Protein 5XD0 (pdb70)

Secondary structure (DSSP, 8-state):
--SSPSP----PPTT-----SS-HHHHHHHHHHHHHHHHHHHEEE-STT-EEE--STTS-EEHHHHHHHHHHHHHTBTTBTTHHHHHHHHHHHHHHSB-SS-TTSB-SEE-TTS-B-S-S---HHHHHHHHHHHHHHHHHH-S-SSS-HHHHHHHHHHHIIIIIEETTTTEE-SSTT--STTTTT-B-GGG--HHHHHHHHHHH--THHHHHHHHHHHHHHHHHHHH-TTT----S-EEEETTEEEEPPTTSSS-TTTTSB-TTGGGHHHHHHHHHHHH---TTHHHHHHHHHHHHHHTTT-GGG--S-B-TTS-B---S--HHHHHHHHHHGGG-GGGHHHHHHHHHHHHHPPP--HHHHHHHHHHHHHHTT-----/--SSPSP------TT-----SS-HHHHHHHHHHHHHHHHHHHEEE-STT-EEE--STTS-EEHHHHHHHHHHHHHHBTTBTTHHHHHHHHHHHHHTSB-SS-TTSB-SEE-TTS-B-S-S---HHHHHHHHHHHHHHHHHH-SSSSS-HHHHHHHHHHHIIIIIEETTTTEE-SSTT--STTTTT-B-GGG--HHHHHHHHHHH--THHHHHHHHHHHHHHHHHHHH-TTT-PPPS-EEEETTEEEEPPTTSSS-TTTTSB-TTGGGHHHHHHHHHHHH---TTHHHHHHHHHHHHHHTTT-GGG--S-B-TTS-B---S--HHHHHHHHHHHTT-GGGHHHHHHHHHHHHHPPP--HHHHHHHHHHHHHHTT-----

Sequence (756 aa):
APNKPFPQHTTYTSGSIKPNHVTQSAMDNSVKAKWDSWKSAYLKTAGTGKYYVKYQSNGDTVSEAHGYGMLATVLMAGYDSNAQTYFDGLYQYYKAHPSSNNSKLMAWKQNSSFQNIEGDDSATDGDMDIAYSLLLADKQWGSSGSINYLQAGKDIINAIMQSDVNQSQWTLRLGDWATDNTFKNATRPSDFMLNHLKAFQAATGDARWANVIDKTYTIINSLYNGYSSSTGLLPDFVVLSGSTYKPASADFLEGANDGSYDYNSCRTPWRITTDYLMTGDSRALNQLNQMNSWISAKVSGNPSNVKDGYKLNGTVTGSGGSGAFYAPFGVSAMTSSVNQNWLNSVWTKTAGSSNEGYYEDSIKLFSMIVMSGNWWTYAPNKPFPQHTTYTSGSIKPNHVTQSAMDNSVKAKWDSWKSAYLKTAGTGKYYVKYQSNGDTVSEAHGYGMLATVLMAGYDSNAQTYFDGLYQYYKAHPSSNNSKLMAWKQNSSFQNIEGDDSATDGDMDIAYSLLLADKQWGSSGSINYLQAGKDIINAIMQSDVNQSQWTLRLGDWATDNTFKNATRPSDFMLNHLKAFQAATGDARWANVIDKTYTIINSLYNGYSSSTGLLPDFVVLSGSTYKPASADFLEGANDGSYDYNSCRTPWRITTDYLMTGDSRALNQLNQMNSWISAKVSGNPSNVKDGYKLNGTVTGSGGSGAFYAPFGVSAMTSSVNQNWLNSVWTKTAGSSNEGYYEDSIKLFSMIVMSGNWWTY

Solvent-accessible surface area: 25167 Å² total; per-residue (Å²): 136,41,98,65,54,12,42,58,92,28,129,18,31,107,58,26,22,60,7,101,89,49,90,54,71,46,4,10,84,30,0,52,62,28,0,52,39,4,48,84,36,21,19,74,99,6,51,145,52,66,41,12,0,52,47,84,111,97,6,13,0,10,0,30,0,0,0,1,0,0,0,0,0,0,2,0,2,43,76,10,112,72,2,66,81,34,0,32,3,0,23,71,1,7,83,51,16,57,5,71,84,22,78,70,0,0,0,82,20,0,37,57,78,57,109,61,50,121,40,58,39,2,17,0,12,0,0,0,1,0,0,1,0,0,0,0,0,24,75,0,47,24,28,118,58,117,17,78,4,43,84,14,0,63,45,0,0,56,2,0,6,123,24,0,2,8,72,103,50,67,1,1,37,3,0,10,88,0,78,81,129,89,35,76,33,2,0,18,0,2,0,2,2,0,6,5,0,52,6,0,56,74,12,38,63,23,58,104,0,28,56,0,6,72,47,2,6,82,2,0,40,9,0,19,31,2,58,3,38,69,0,0,1,1,0,5,0,0,33,44,56,73,42,3,15,31,26,6,84,64,109,35,69,114,23,76,50,4,15,16,0,24,80,17,0,0,6,0,0,1,8,2,0,9,0,25,2,44,69,29,25,67,105,3,36,104,0,1,51,54,0,2,65,33,0,26,76,87,4,103,30,66,10,55,65,0,63,22,0,1,101,17,106,2,68,60,50,14,115,26,58,5,0,0,0,7,0,0,0,0,0,0,0,0,8,26,73,130,12,38,120,13,0,16,32,0,7,77,73,0,27,66,24,87,70,79,26,12,31,31,7,0,0,3,2,2,0,0,0,1,0,0,0,2,3,12,39,63,101,58,91,62,52,10,46,56,91,26,127,13,31,108,59,26,24,64,7,102,84,51,89,65,70,45,5,10,84,31,0,53,60,27,1,53,40,4,47,82,33,20,17,70,96,7,49,142,57,66,44,12,0,51,49,108,112,98,6,17,0,10,1,33,0,0,0,1,0,0,0,0,0,0,2,0,2,42,77,10,114,74,3,68,79,34,0,33,4,0,26,71,0,7,80,49,16,58,6,73,82,22,75,70,0,0,0,77,26,0,35,59,77,56,109,62,51,119,39,59,39,2,18,0,10,0,0,0,1,0,0,1,0,0,0,0,0,20,87,0,42,23,26,120,60,116,16,79,5,44,84,14,0,63,46,0,0,54,1,0,0,123,24,0,1,8,67,103,48,69,1,1,37,2,0,10,92,0,77,82,126,88,40,71,32,2,0,19,0,2,0,1,3,0,6,6,0,51,5,0,56,74,12,38,63,23,58,95,0,28,56,0,6,73,46,2,7,82,1,0,36,50,1,4,54,21,58,0,0,19,0,0,0,0,0,5,0,0,25,42,46,79,104,89,20,79,23,8,75,65,104,31,69,107,21,76,52,4,15,9,0,23,79,18,0,0,5,0,0,2,9,1,0,8,0,25,2,44,70,29,25,66,104,3,38,75,0,1,53,28,0,2,68,30,0,26,76,92,3,105,29,63,10,54,68,0,62,24,0,1,102,15,45,2,73,62,55,14,112,26,57,5,0,0,0,7,0,0,0,0,0,0,0,0,9,25,74,128,12,38,119,12,0,15,32,0,8,77,74,0,27,65,24,88,69,75,25,12,32,30,7,0,0,2,2,1,0,0,0,0,0,0,1,2,4,9,35,70

CATH classification: 1.50.10.10

Nearest PDB structures (foldseek):
  5xd0-assembly2_B  TM=1.002E+00  e=9.299E-72  Paenibacillus sp. X4
  1v5d-assembly2_B  TM=9.337E-01  e=1.703E-40  Bacillus sp. (in: firmicutes)
  1kwf-assembly1_A  TM=9.122E-01  e=1.177E-26  Acetivibrio thermocellus
  4q2b-assembly3_E  TM=8.247E-01  e=4.335E-14  Pseudomonas putida KT2440
  7f81-assembly4_D  TM=8.130E-01  e=5.560E-13  Enterobacter sp. CJF-002

Radius of gyration: 31.34 Å; Cα contacts (8 Å, |Δi|>4): 1595; chains: 2; bounding box: 52×85×83 Å

Structure (mmCIF, N/CA/C/O backbone):
data_5XD0
#
_entry.id   5XD0
#
_cell.length_a   46.721
_cell.length_b   64.161
_cell.length_c   70.502
_cell.angle_alpha   71.04
_cell.angle_beta   77.07
_cell.angle_gamma   75.60
#
_symmetry.space_group_name_H-M   'P 1'
#
loop_
_entity.id
_entity.type
_entity.pdbx_description
1 polymer Glucanase
2 non-polymer 'TRIETHYLENE GLYCOL'
3 non-polymer DI(HYDROXYETHYL)ETHER
4 water water
#
loop_
_atom_site.group_PDB
_atom_site.id
_atom_site.type_symbol
_atom_site.label_atom_id
_atom_site.label_alt_id
_atom_site.label_comp_id
_atom_site.label_asym_id
_atom_site.label_entity_id
_atom_site.label_seq_id
_atom_site.pdbx_PDB_ins_code
_atom_site.Cartn_x
_atom_site.Cartn_y
_atom_site.Cartn_z
_atom_site.occupancy
_atom_site.B_iso_or_equiv
_atom_site.auth_seq_id
_atom_site.auth_comp_id
_atom_site.auth_asym_id
_atom_site.auth_atom_id
_atom_site.pdbx_PDB_model_num
ATOM 1 N N . ALA A 1 32 ? 10.538 24.461 6.908 1.00 43.95 32 ALA A N 1
ATOM 2 C CA . ALA A 1 32 ? 9.368 24.243 6.022 1.00 37.07 32 ALA A CA 1
ATOM 3 C C . ALA A 1 32 ? 9.594 23.001 5.199 1.00 34.08 32 ALA A C 1
ATOM 4 O O . ALA A 1 32 ? 10.744 22.658 4.906 1.00 40.46 32 ALA A O 1
ATOM 6 N N . PRO A 1 33 ? 8.509 22.331 4.794 1.00 26.64 33 PRO A N 1
ATOM 7 C CA . PRO A 1 33 ? 8.603 21.043 4.067 1.00 23.57 33 PRO A CA 1
ATOM 8 C C . PRO A 1 33 ? 9.193 21.165 2.674 1.00 19.54 33 PRO A C 1
ATOM 9 O O . PRO A 1 33 ? 8.853 22.109 1.941 1.00 18.03 33 PRO A O 1
ATOM 13 N N . ASN A 1 34 ? 10.068 20.244 2.294 1.00 17.37 34 ASN A N 1
ATOM 14 C CA . ASN A 1 34 ? 10.721 20.308 0.998 1.00 17.13 34 ASN A CA 1
ATOM 15 C C . ASN A 1 34 ? 9.846 19.857 -0.177 1.00 17.96 34 ASN A C 1
ATOM 16 O O . ASN A 1 34 ? 10.096 20.208 -1.286 1.00 18.88 34 ASN A O 1
ATOM 21 N N . LYS A 1 35 ? 8.872 18.986 0.058 1.00 15.87 35 LYS A N 1
ATOM 22 C CA . LYS A 1 35 ? 7.972 18.455 -0.954 1.00 17.75 35 LYS A CA 1
ATOM 23 C C . LYS A 1 35 ? 6.545 18.674 -0.538 1.00 15.31 35 LYS A C 1
ATOM 24 O O . LYS A 1 35 ? 5.801 17.736 -0.322 1.00 14.20 35 LYS A O 1
ATOM 30 N N . PRO A 1 36 ? 6.143 19.934 -0.422 1.00 14.29 36 PRO A N 1
ATOM 31 C CA . PRO A 1 36 ? 4.840 20.231 0.123 1.00 14.35 36 PRO A CA 1
ATOM 32 C C . PRO A 1 36 ? 3.721 19.716 -0.839 1.00 13.70 36 PRO A C 1
ATOM 33 O O . PRO A 1 36 ? 3.862 19.838 -2.082 1.00 14.98 36 PRO A O 1
ATOM 37 N N . PHE A 1 37 ? 2.644 19.197 -0.284 1.00 13.56 37 PHE A N 1
ATOM 38 C CA . PHE A 1 37 ? 1.440 18.859 -1.078 1.00 14.26 37 PHE A CA 1
ATOM 39 C C . PHE A 1 37 ? 0.919 20.186 -1.672 1.00 14.46 37 PHE A C 1
ATOM 40 O O . PHE A 1 37 ? 0.745 21.152 -0.929 1.00 15.19 37 PHE A O 1
ATOM 48 N N . PRO A 1 38 ? 0.588 20.279 -2.961 1.00 16.31 38 PRO A N 1
ATOM 49 C CA . PRO A 1 38 ? 0.610 19.162 -3.932 1.00 14.56 38 PRO A CA 1
ATOM 50 C C . PRO A 1 38 ? 1.852 19.234 -4.736 1.00 14.55 38 PRO A C 1
ATOM 51 O O . PRO A 1 38 ? 2.238 20.323 -5.174 1.00 14.14 38 PRO A O 1
ATOM 55 N N . GLN A 1 39 ? 2.490 18.097 -4.984 1.00 12.86 39 GLN A N 1
ATOM 56 C CA . GLN A 1 39 ? 3.779 18.097 -5.716 1.00 14.29 39 GLN A CA 1
ATOM 57 C C . GLN A 1 39 ? 3.627 18.071 -7.227 1.00 12.98 39 GLN A C 1
ATOM 58 O O . GLN A 1 39 ? 4.565 18.403 -7.939 1.00 13.23 39 GLN A O 1
ATOM 64 N N . HIS A 1 40 ? 2.470 17.673 -7.755 1.00 12.25 40 HIS A N 1
ATOM 65 C CA . HIS A 1 40 ? 2.222 17.641 -9.235 1.00 13.24 40 HIS A CA 1
ATOM 66 C C . HIS A 1 40 ? 3.361 16.867 -9.943 1.00 13.73 40 HIS A C 1
ATOM 67 O O . HIS A 1 40 ? 4.008 17.340 -10.879 1.00 12.38 40 HIS A O 1
ATOM 74 N N . THR A 1 41 ? 3.579 15.677 -9.446 1.00 12.28 41 THR A N 1
ATOM 75 C CA . THR A 1 41 ? 4.600 14.749 -9.982 1.00 13.86 41 THR A CA 1
ATOM 76 C C . THR A 1 41 ? 4.308 14.320 -11.383 1.00 13.04 41 THR A C 1
ATOM 77 O O . THR A 1 41 ? 3.151 13.990 -11.714 1.00 12.22 41 THR A O 1
ATOM 81 N N . THR A 1 42 ? 5.342 14.352 -12.227 1.00 12.48 42 THR A N 1
ATOM 82 C CA . THR A 1 42 ? 5.325 13.796 -13.547 1.00 13.81 42 THR A CA 1
ATOM 83 C C . THR A 1 42 ? 5.530 12.294 -13.518 1.00 11.21 42 THR A C 1
ATOM 84 O O . THR A 1 42 ? 6.568 11.795 -13.081 1.00 10.12 42 THR A O 1
ATOM 88 N N . TYR A 1 43 ? 4.507 11.566 -13.944 1.00 10.60 43 TYR A N 1
ATOM 89 C CA . TYR A 1 43 ? 4.594 10.129 -14.025 1.00 10.54 43 TYR A CA 1
ATOM 90 C C . TYR A 1 43 ? 5.108 9.695 -15.383 1.00 10.87 43 TYR A C 1
ATOM 91 O O . TYR A 1 43 ? 5.203 10.518 -16.297 1.00 10.37 43 TYR A O 1
ATOM 100 N N . THR A 1 44 ? 5.395 8.400 -15.538 1.00 10.38 44 THR A N 1
ATOM 101 C CA . THR A 1 44 ? 6.046 7.940 -16.765 1.00 10.06 44 THR A CA 1
ATOM 102 C C . THR A 1 44 ? 5.268 8.311 -18.005 1.00 9.82 44 THR A C 1
ATOM 103 O O . THR A 1 44 ? 4.010 8.399 -18.005 1.00 9.20 44 THR A O 1
ATOM 107 N N . SER A 1 45 ? 5.977 8.374 -19.111 1.00 9.74 45 SER A N 1
ATOM 108 C CA . SER A 1 45 ? 5.369 8.786 -20.405 1.00 10.05 45 SER A CA 1
ATOM 109 C C . SER A 1 45 ? 4.302 7.804 -20.784 1.00 11.18 45 SER A C 1
ATOM 110 O O . SER A 1 45 ? 4.577 6.574 -20.738 1.00 13.34 45 SER A O 1
ATOM 113 N N . GLY A 1 46 ? 3.167 8.332 -21.256 1.00 11.37 46 GLY A N 1
ATOM 114 C CA . GLY A 1 46 ? 2.032 7.565 -21.760 1.00 13.05 46 GLY A CA 1
ATOM 115 C C . GLY A 1 46 ? 0.998 7.338 -20.655 1.00 12.61 46 GLY A C 1
ATOM 116 O O . GLY A 1 46 ? -0.124 6.973 -20.928 1.00 14.00 46 GLY A O 1
ATOM 117 N N . SER A 1 47 ? 1.359 7.528 -19.403 1.00 10.79 47 SER A N 1
ATOM 118 C CA . SER A 1 47 ? 0.357 7.454 -18.308 1.00 11.92 47 SER A CA 1
ATOM 119 C C . SER A 1 47 ? -0.612 8.659 -18.415 1.00 12.28 47 SER A C 1
ATOM 120 O O . SER A 1 47 ? -0.326 9.654 -19.104 1.00 11.93 47 SER A O 1
ATOM 123 N N . ILE A 1 48 ? -1.751 8.548 -17.769 1.00 11.12 48 ILE A N 1
ATOM 124 C CA . ILE A 1 48 ? -2.770 9.594 -17.786 1.00 11.34 48 ILE A CA 1
ATOM 125 C C . ILE A 1 48 ? -3.262 9.892 -16.389 1.00 13.38 48 ILE A C 1
ATOM 126 O O . ILE A 1 48 ? -3.106 9.055 -15.451 1.00 12.63 48 ILE A O 1
ATOM 131 N N . LYS A 1 49 ? -3.848 11.098 -16.226 1.00 11.96 49 LYS A N 1
ATOM 132 C CA . LYS A 1 49 ? -4.562 11.470 -15.025 1.00 11.76 49 LYS A CA 1
ATOM 133 C C . LYS A 1 49 ? -6.011 11.793 -15.434 1.00 10.78 49 LYS A C 1
ATOM 134 O O . LYS A 1 49 ? -6.308 11.917 -16.636 1.00 9.58 49 LYS A O 1
ATOM 140 N N . PRO A 1 50 ? -6.887 11.934 -14.450 1.00 10.39 50 PRO A N 1
ATOM 141 C CA . PRO A 1 50 ? -8.261 12.330 -14.823 1.00 10.25 50 PRO A CA 1
ATOM 142 C C . PRO A 1 50 ? -8.257 13.675 -15.521 1.00 10.56 50 PRO A C 1
ATOM 143 O O . PRO A 1 50 ? -7.382 14.540 -15.236 1.00 10.45 50 PRO A O 1
ATOM 147 N N . ASN A 1 51 ? -9.108 13.836 -16.501 1.00 11.02 51 ASN A N 1
ATOM 148 C CA . ASN A 1 51 ? -9.047 15.022 -17.343 1.00 12.00 51 ASN A CA 1
ATOM 149 C C . ASN A 1 51 ? -10.416 15.681 -17.601 1.00 11.86 51 ASN A C 1
ATOM 150 O O . ASN A 1 51 ? -10.512 16.537 -18.473 1.00 11.73 51 ASN A O 1
ATOM 155 N N . HIS A 1 52 ? -11.398 15.359 -16.752 1.00 10.45 52 HIS A N 1
ATOM 156 C CA . HIS A 1 52 ? -12.791 15.889 -16.812 1.00 10.08 52 HIS A CA 1
ATOM 157 C C . HIS A 1 52 ? -13.004 16.897 -15.657 1.00 9.82 52 HIS A C 1
ATOM 158 O O . HIS A 1 52 ? -14.080 17.473 -15.486 1.00 10.18 52 HIS A O 1
ATOM 165 N N . VAL A 1 53 ? -11.941 17.077 -14.870 1.00 9.68 53 VAL A N 1
ATOM 166 C CA . VAL A 1 53 ? -11.942 17.970 -13.705 1.00 10.84 53 VAL A CA 1
ATOM 167 C C . VAL A 1 53 ? -10.629 18.714 -13.742 1.00 10.32 53 VAL A C 1
ATOM 168 O O . VAL A 1 53 ? -9.645 18.250 -14.354 1.00 10.53 53 VAL A O 1
ATOM 172 N N . THR A 1 54 ? -10.550 19.842 -13.037 1.00 11.09 54 THR A N 1
ATOM 173 C CA . THR A 1 54 ? -9.326 20.615 -13.021 1.00 11.05 54 THR A CA 1
ATOM 174 C C . THR A 1 54 ? -8.327 20.028 -12.014 1.00 10.96 54 THR A C 1
ATOM 175 O O . THR A 1 54 ? -8.709 19.339 -11.023 1.00 10.83 54 THR A O 1
ATOM 179 N N . GLN A 1 55 ? -7.049 20.352 -12.212 1.00 10.86 55 GLN A N 1
ATOM 180 C CA . GLN A 1 55 ? -6.059 20.010 -11.242 1.00 11.83 55 GLN A CA 1
ATOM 181 C C . GLN A 1 55 ? -6.328 20.611 -9.861 1.00 13.51 55 GLN A C 1
ATOM 182 O O . GLN A 1 55 ? -6.172 19.915 -8.862 1.00 13.13 55 GLN A O 1
ATOM 188 N N . SER A 1 56 ? -6.770 21.859 -9.779 1.00 13.55 56 SER A N 1
ATOM 189 C CA . SER A 1 56 ? -7.059 22.388 -8.467 1.00 15.83 56 SER A CA 1
ATOM 190 C C . SER A 1 56 ? -8.259 21.671 -7.773 1.00 14.60 56 SER A C 1
ATOM 191 O O . SER A 1 56 ? -8.203 21.428 -6.588 1.00 14.24 56 SER A O 1
ATOM 194 N N . ALA A 1 57 ? -9.262 21.273 -8.513 1.00 12.09 57 ALA A N 1
ATOM 195 C CA . ALA A 1 57 ? -10.384 20.491 -7.954 1.00 12.77 57 ALA A CA 1
ATOM 196 C C . ALA A 1 57 ? -9.880 19.145 -7.443 1.00 11.74 57 ALA A C 1
ATOM 197 O O . ALA A 1 57 ? -10.273 18.721 -6.343 1.00 11.65 57 ALA A O 1
ATOM 199 N N . MET A 1 58 ? -8.962 18.516 -8.154 1.00 11.61 58 MET A N 1
ATOM 200 C CA . MET A 1 58 ? -8.372 17.301 -7.614 1.00 11.51 58 MET A CA 1
ATOM 201 C C . MET A 1 58 ? -7.608 17.511 -6.342 1.00 12.23 58 MET A C 1
ATOM 202 O O . MET A 1 58 ? -7.732 16.747 -5.358 1.00 11.48 58 MET A O 1
ATOM 207 N N . ASP A 1 59 ? -6.797 18.566 -6.343 1.00 12.83 59 ASP A N 1
ATOM 208 C CA . ASP A 1 59 ? -5.935 18.797 -5.155 1.00 12.93 59 ASP A CA 1
ATOM 209 C C . ASP A 1 59 ? -6.834 19.078 -3.952 1.00 12.37 59 ASP A C 1
ATOM 210 O O . ASP A 1 59 ? -6.581 18.652 -2.831 1.00 11.30 59 ASP A O 1
ATOM 215 N N . ASN A 1 60 ? -7.863 19.874 -4.180 1.00 13.49 60 ASN A N 1
ATOM 216 C CA . ASN A 1 60 ? -8.760 20.188 -3.117 1.00 13.64 60 ASN A CA 1
ATOM 217 C C . ASN A 1 60 ? -9.608 19.010 -2.637 1.00 13.48 60 ASN A C 1
ATOM 218 O O . ASN A 1 60 ? -9.942 18.929 -1.445 1.00 11.56 60 ASN A O 1
ATOM 223 N N . SER A 1 61 ? -9.917 18.072 -3.529 1.00 11.97 61 SER A N 1
ATOM 224 C CA . SER A 1 61 ? -10.544 16.856 -3.104 1.00 12.48 61 SER A CA 1
ATOM 225 C C . SER A 1 61 ? -9.689 16.026 -2.172 1.00 10.92 61 SER A C 1
ATOM 226 O O . SER A 1 61 ? -10.177 15.505 -1.211 1.00 10.32 61 SER A O 1
ATOM 229 N N . VAL A 1 62 ? -8.434 15.908 -2.492 1.00 9.92 62 VAL A N 1
ATOM 230 C CA . VAL A 1 62 ? -7.510 15.195 -1.638 1.00 10.41 62 VAL A CA 1
ATOM 231 C C . VAL A 1 62 ? -7.440 15.867 -0.273 1.00 10.24 62 VAL A C 1
ATOM 232 O O . VAL A 1 62 ? -7.494 15.208 0.755 1.00 10.61 62 VAL A O 1
ATOM 236 N N . LYS A 1 63 ? -7.352 17.167 -0.269 1.00 11.44 63 LYS A N 1
ATOM 237 C CA . LYS A 1 63 ? -7.256 17.928 0.970 1.00 13.20 63 LYS A CA 1
ATOM 238 C C . LYS A 1 63 ? -8.463 17.604 1.809 1.00 12.98 63 LYS A C 1
ATOM 239 O O . LYS A 1 63 ? -8.317 17.276 2.976 1.00 12.29 63 LYS A O 1
ATOM 245 N N . ALA A 1 64 ? -9.652 17.661 1.190 1.00 12.92 64 ALA A N 1
ATOM 246 C CA . ALA A 1 64 ? -10.896 17.358 1.888 1.00 13.43 64 ALA A CA 1
ATOM 247 C C . ALA A 1 64 ? -10.938 15.914 2.458 1.00 12.75 64 ALA A C 1
ATOM 248 O O . ALA A 1 64 ? -11.300 15.666 3.627 1.00 12.99 64 ALA A O 1
ATOM 250 N N . LYS A 1 65 ? -10.464 14.951 1.664 1.00 12.32 65 LYS A N 1
ATOM 251 C CA . LYS A 1 65 ? -10.377 13.604 2.155 1.00 12.73 65 LYS A CA 1
ATOM 252 C C . LYS A 1 65 ? -9.357 13.438 3.274 1.00 12.28 65 LYS A C 1
ATOM 253 O O . LYS A 1 65 ? -9.610 12.663 4.222 1.00 12.36 65 LYS A O 1
ATOM 259 N N . TRP A 1 66 ? -8.242 14.125 3.193 1.00 10.70 66 TRP A N 1
ATOM 260 C CA . TRP A 1 66 ? -7.317 14.054 4.309 1.00 12.13 66 TRP A CA 1
ATOM 261 C C . TRP A 1 66 ? -7.945 14.575 5.618 1.00 12.71 66 TRP A C 1
ATOM 262 O O . TRP A 1 66 ? -7.822 13.967 6.688 1.00 12.39 66 TRP A O 1
ATOM 273 N N . ASP A 1 67 ? -8.648 15.699 5.531 1.00 14.38 67 ASP A N 1
ATOM 274 C CA . ASP A 1 67 ? -9.263 16.269 6.745 1.00 16.08 67 ASP A CA 1
ATOM 275 C C . ASP A 1 67 ? -10.299 15.322 7.349 1.00 15.66 67 ASP A C 1
ATOM 276 O O . ASP A 1 67 ? -10.306 15.071 8.551 1.00 15.29 67 ASP A O 1
ATOM 281 N N . SER A 1 68 ? -11.074 14.698 6.512 1.00 14.79 68 SER A N 1
ATOM 282 C CA . SER A 1 68 ? -12.032 13.742 6.945 1.00 16.75 68 SER A CA 1
ATOM 283 C C . SER A 1 68 ? -11.406 12.446 7.481 1.00 16.28 68 SER A C 1
ATOM 284 O O . SER A 1 68 ? -11.911 11.855 8.465 1.00 16.55 68 SER A O 1
ATOM 287 N N . TRP A 1 69 ? -10.297 11.998 6.879 1.00 13.82 69 TRP A N 1
ATOM 288 C CA . TRP A 1 69 ? -9.592 10.834 7.359 1.00 13.33 69 TRP A CA 1
ATOM 289 C C . TRP A 1 69 ? -9.049 11.090 8.766 1.00 13.56 69 TRP A C 1
ATOM 290 O O . TRP A 1 69 ? -9.253 10.280 9.680 1.00 11.53 69 TRP A O 1
ATOM 301 N N . LYS A 1 70 ? -8.278 12.153 8.911 1.00 13.91 70 LYS A N 1
ATOM 302 C CA . LYS A 1 70 ? -7.709 12.432 10.227 1.00 16.73 70 LYS A CA 1
ATOM 303 C C . LYS A 1 70 ? -8.778 12.612 11.282 1.00 15.43 70 LYS A C 1
ATOM 304 O O . LYS A 1 70 ? -8.576 12.129 12.420 1.00 16.33 70 LYS A O 1
ATOM 310 N N . SER A 1 71 ? -9.889 13.273 10.941 1.00 15.80 71 SER A N 1
ATOM 311 C CA . SER A 1 71 ? -10.993 13.505 11.911 1.00 16.49 71 SER A CA 1
ATOM 312 C C . SER A 1 71 ? -11.548 12.162 12.423 1.00 16.52 71 SER A C 1
ATOM 313 O O . SER A 1 71 ? -11.831 11.906 13.606 1.00 15.84 71 SER A O 1
ATOM 316 N N . ALA A 1 72 ? -11.563 11.187 11.553 1.00 14.17 72 ALA A N 1
ATOM 317 C CA . ALA A 1 72 ? -12.141 9.904 11.939 1.00 15.14 72 ALA A CA 1
ATOM 318 C C . ALA A 1 72 ? -11.146 8.955 12.588 1.00 14.77 72 ALA A C 1
ATOM 319 O O . ALA A 1 72 ? -11.551 8.194 13.466 1.00 13.60 72 ALA A O 1
ATOM 321 N N . TYR A 1 73 ? -9.889 8.984 12.131 1.00 13.30 73 TYR A N 1
ATOM 322 C CA . TYR A 1 73 ? -8.951 7.884 12.363 1.00 14.41 73 TYR A CA 1
ATOM 323 C C . TYR A 1 73 ? -7.703 8.252 13.118 1.00 14.37 73 TYR A C 1
ATOM 324 O O . TYR A 1 73 ? -7.138 7.366 13.767 1.00 16.43 73 TYR A O 1
ATOM 333 N N . LEU A 1 74 ? -7.292 9.524 13.099 1.00 13.61 74 LEU A N 1
ATOM 334 C CA . LEU A 1 74 ? -6.005 9.890 13.687 1.00 14.19 74 LEU A CA 1
ATOM 335 C C . LEU A 1 74 ? -6.253 10.411 15.102 1.00 16.43 74 LEU A C 1
ATOM 336 O O . LEU A 1 74 ? -6.979 11.397 15.294 1.00 17.29 74 LEU A O 1
ATOM 341 N N . LYS A 1 75 ? -5.741 9.668 16.079 1.00 16.48 75 LYS A N 1
ATOM 342 C CA . LYS A 1 75 ? -6.057 9.913 17.495 1.00 18.35 75 LYS A CA 1
ATOM 343 C C . LYS A 1 75 ? -4.825 10.015 18.351 1.00 17.03 75 LYS A C 1
ATOM 344 O O . LYS A 1 75 ? -3.803 9.430 18.051 1.00 17.18 75 LYS A O 1
ATOM 350 N N . THR A 1 76 ? -4.904 10.749 19.472 1.00 17.46 76 THR A N 1
ATOM 351 C CA . THR A 1 76 ? -3.793 10.718 20.394 1.00 18.78 76 THR A CA 1
ATOM 352 C C . THR A 1 76 ? -3.702 9.365 21.049 1.00 16.54 76 THR A C 1
ATOM 353 O O . THR A 1 76 ? -4.700 8.609 21.147 1.00 18.15 76 THR A O 1
ATOM 357 N N . ALA A 1 77 ? -2.478 9.047 21.471 1.00 17.46 77 ALA A N 1
ATOM 358 C CA . ALA A 1 77 ? -2.184 7.783 22.103 1.00 18.52 77 ALA A CA 1
ATOM 359 C C . ALA A 1 77 ? -1.312 7.935 23.359 1.00 21.63 77 ALA A C 1
ATOM 360 O O . ALA A 1 77 ? -0.311 7.228 23.492 1.00 21.98 77 ALA A O 1
ATOM 362 N N . GLY A 1 78 ? -1.682 8.874 24.235 1.00 25.59 78 GLY A N 1
ATOM 363 C CA . GLY A 1 78 ? -0.829 9.257 25.376 1.00 26.03 78 GLY A CA 1
ATOM 364 C C . GLY A 1 78 ? 0.212 10.231 24.898 1.00 28.01 78 GLY A C 1
ATOM 365 O O . GLY A 1 78 ? 0.377 10.487 23.700 1.00 22.98 78 GLY A O 1
ATOM 366 N N . THR A 1 79 ? 0.890 10.866 25.838 1.00 26.12 79 THR A N 1
ATOM 367 C CA . THR A 1 79 ? 1.666 12.054 25.494 1.00 25.47 79 THR A CA 1
ATOM 368 C C . THR A 1 79 ? 2.730 11.733 24.513 1.00 20.58 79 THR A C 1
ATOM 369 O O . THR A 1 79 ? 3.346 10.716 24.620 1.00 23.95 79 THR A O 1
ATOM 373 N N . GLY A 1 80 ? 2.883 12.591 23.525 1.00 21.45 80 GLY A N 1
ATOM 374 C CA . GLY A 1 80 ? 3.903 12.494 22.484 1.00 19.93 80 GLY A CA 1
ATOM 375 C C . GLY A 1 80 ? 3.619 11.451 21.398 1.00 20.05 80 GLY A C 1
ATOM 376 O O . GLY A 1 80 ? 4.466 11.225 20.545 1.00 18.69 80 GLY A O 1
ATOM 377 N 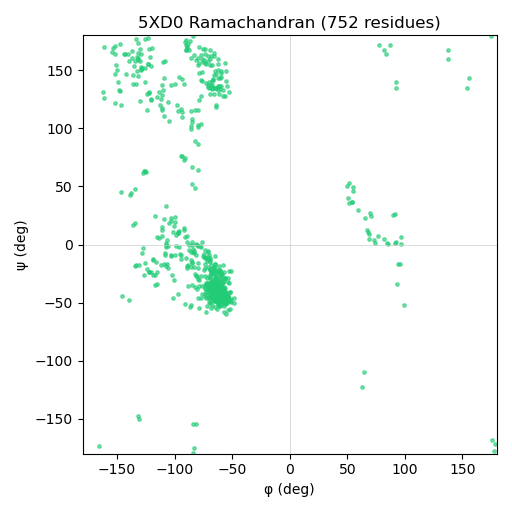N . LYS A 1 81 ? 2.438 10.840 21.409 1.00 17.95 81 LYS A N 1
ATOM 378 C CA . LYS A 1 81 ? 2.114 9.694 20.540 1.00 16.59 81 LYS A CA 1
ATOM 379 C C . LYS A 1 81 ? 0.776 9.884 19.847 1.00 15.21 81 LYS A C 1
ATOM 380 O O . LYS A 1 81 ? -0.160 10.519 20.373 1.00 16.96 81 LYS A O 1
ATOM 386 N N . TYR A 1 82 ? 0.706 9.400 18.621 1.00 14.03 82 TYR A N 1
ATOM 387 C CA . TYR A 1 82 ? -0.549 9.331 17.910 1.00 13.04 82 TYR A CA 1
ATOM 388 C C . TYR A 1 82 ? -0.616 7.906 17.417 1.00 12.76 82 TYR A C 1
ATOM 389 O O . TYR A 1 82 ? 0.383 7.230 17.346 1.00 12.56 82 TYR A O 1
ATOM 398 N N . TYR A 1 83 ? -1.819 7.523 17.036 1.00 12.94 83 TYR A N 1
ATOM 399 C CA . TYR A 1 83 ? -2.100 6.195 16.452 1.00 13.25 83 TYR A CA 1
ATOM 400 C C . TYR A 1 83 ? -3.292 6.300 15.541 1.00 13.14 83 TYR A C 1
ATOM 401 O O . TYR A 1 83 ? -3.971 7.331 15.505 1.00 14.58 83 TYR A O 1
ATOM 410 N N . VAL A 1 84 ? -3.551 5.222 14.800 1.00 13.25 84 VAL A N 1
ATOM 411 C CA . VAL A 1 84 ? -4.648 5.174 13.871 1.00 13.67 84 VAL A CA 1
ATOM 412 C C . VAL A 1 84 ? -5.678 4.196 14.382 1.00 13.64 84 VAL A C 1
ATOM 413 O O . VAL A 1 84 ? -5.382 3.010 14.540 1.00 14.08 84 VAL A O 1
ATOM 417 N N . LYS A 1 85 ? -6.914 4.652 14.514 1.00 16.31 85 LYS A N 1
ATOM 418 C CA . LYS A 1 85 ? -8.010 3.787 14.955 1.00 18.79 85 LYS A CA 1
ATOM 419 C C . LYS A 1 85 ? -8.608 3.036 13.792 1.00 17.12 85 LYS A C 1
ATOM 420 O O . LYS A 1 85 ? -9.328 3.576 12.923 1.00 18.69 85 LYS A O 1
ATOM 426 N N . TYR A 1 86 ? -8.290 1.771 13.731 1.00 15.97 86 TYR A N 1
ATOM 427 C CA . TYR A 1 86 ? -8.662 0.981 12.574 1.00 14.83 86 TYR A CA 1
ATOM 428 C C . TYR A 1 86 ? -10.022 0.337 12.674 1.00 15.78 86 TYR A C 1
ATOM 429 O O . TYR A 1 86 ? -10.568 -0.124 11.635 1.00 13.42 86 TYR A O 1
ATOM 438 N N . GLN A 1 87 ? -10.536 0.246 13.908 1.00 16.51 87 GLN A N 1
ATOM 439 C CA . GLN A 1 87 ? -11.865 -0.253 14.087 1.00 17.27 87 GLN A CA 1
ATOM 440 C C . GLN A 1 87 ? -12.587 0.596 15.105 1.00 16.19 87 GLN A C 1
ATOM 441 O O . GLN A 1 87 ? -11.975 1.343 15.845 1.00 13.69 87 GLN A O 1
ATOM 447 N N . SER A 1 88 ? -13.922 0.422 15.156 1.00 17.73 88 SER A N 1
ATOM 448 C CA . SER A 1 88 ? -14.770 1.250 16.047 1.00 20.20 88 SER A CA 1
ATOM 449 C C . SER A 1 88 ? -14.397 1.203 17.498 1.00 18.30 88 SER A C 1
ATOM 450 O O . SER A 1 88 ? -14.512 2.182 18.218 1.00 16.72 88 SER A O 1
ATOM 453 N N . ASN A 1 89 ? -13.980 0.050 17.923 1.00 16.06 89 ASN A N 1
ATOM 454 C CA . ASN A 1 89 ? -13.633 -0.100 19.342 1.00 16.55 89 ASN A CA 1
ATOM 455 C C . ASN A 1 89 ? -12.259 0.527 19.700 1.00 16.10 89 ASN A C 1
ATOM 456 O O . ASN A 1 89 ? -11.814 0.426 20.842 1.00 15.36 89 ASN A O 1
ATOM 461 N N . GLY A 1 90 ? -11.572 1.156 18.737 1.00 13.54 90 GLY A N 1
ATOM 462 C CA . GLY A 1 90 ? -10.344 1.850 19.086 1.00 13.28 90 GLY A CA 1
ATOM 463 C C . GLY A 1 90 ? -9.081 1.008 18.977 1.00 13.72 90 GLY A C 1
ATOM 464 O O . GLY A 1 90 ? -8.028 1.533 19.217 1.00 13.17 90 GLY A O 1
ATOM 465 N N . ASP A 1 91 ? -9.172 -0.264 18.555 1.00 13.68 91 ASP A N 1
ATOM 466 C CA . ASP A 1 91 ? -7.982 -1.083 18.293 1.00 13.92 91 ASP A CA 1
ATOM 467 C C . ASP A 1 91 ? -7.179 -0.504 17.067 1.00 13.95 91 ASP A C 1
ATOM 468 O O . ASP A 1 91 ? -7.697 0.323 16.286 1.00 12.73 91 ASP A O 1
ATOM 473 N N . THR A 1 92 ? -5.925 -0.967 16.934 1.00 14.32 92 THR A N 1
ATOM 474 C CA . THR A 1 92 ? -5.087 -0.661 15.778 1.00 14.46 92 THR A CA 1
ATOM 475 C C . THR A 1 92 ? -4.261 -1.857 15.317 1.00 13.85 92 THR A C 1
ATOM 476 O O . THR A 1 92 ? -4.113 -2.847 16.044 1.00 11.15 92 THR A O 1
ATOM 480 N N . VAL A 1 93 ? -3.753 -1.721 14.088 1.00 11.37 93 VAL A N 1
ATOM 481 C CA . VAL A 1 93 ? -2.830 -2.634 13.523 1.00 12.05 93 VAL A CA 1
ATOM 482 C C . VAL A 1 93 ? -1.701 -1.873 12.859 1.00 12.62 93 VAL A C 1
ATOM 483 O O . VAL A 1 93 ? -1.852 -0.733 12.476 1.00 12.63 93 VAL A O 1
ATOM 487 N N . SER A 1 94 ? -0.568 -2.527 12.684 1.00 11.25 94 SER A N 1
ATOM 488 C CA . SER A 1 94 ? 0.574 -1.905 12.062 1.00 11.71 94 SER A CA 1
ATOM 489 C C . SER A 1 94 ? 0.320 -1.436 10.590 1.00 11.52 94 SER A C 1
ATOM 490 O O . SER A 1 94 ? 0.926 -0.497 10.149 1.00 10.97 94 SER A O 1
ATOM 493 N N . GLU A 1 95 ? -0.540 -2.120 9.870 1.00 10.89 95 GLU A N 1
ATOM 494 C CA . GLU A 1 95 ? -0.971 -1.656 8.539 1.00 11.50 95 GLU A CA 1
ATOM 495 C C . GLU A 1 95 ? -1.527 -0.240 8.618 1.00 11.73 95 GLU A C 1
ATOM 496 O O . GLU A 1 95 ? -1.201 0.601 7.802 1.00 10.93 95 GLU A O 1
ATOM 502 N N . ALA A 1 96 ? -2.373 -0.002 9.614 1.00 10.77 96 ALA A N 1
ATOM 503 C CA . ALA A 1 96 ? -3.034 1.287 9.801 1.00 11.16 96 ALA A CA 1
ATOM 504 C C . ALA A 1 96 ? -2.022 2.317 10.206 1.00 11.49 96 ALA A C 1
ATOM 505 O O . ALA A 1 96 ? -2.036 3.464 9.765 1.00 10.62 96 ALA A O 1
ATOM 507 N N . HIS A 1 97 ? -1.080 1.878 11.019 1.00 10.62 97 HIS A N 1
ATOM 508 C CA . HIS A 1 97 ? -0.073 2.742 11.472 1.00 11.00 97 HIS A CA 1
ATOM 509 C C . HIS A 1 97 ? 0.760 3.256 10.318 1.00 10.92 97 HIS A C 1
ATOM 510 O O . HIS A 1 97 ? 1.080 4.439 10.203 1.00 11.81 97 HIS A O 1
ATOM 517 N N . GLY A 1 98 ? 1.157 2.334 9.464 1.00 10.88 98 GLY A N 1
ATOM 518 C CA . GLY A 1 98 ? 1.964 2.732 8.337 1.00 12.04 98 GLY A CA 1
ATOM 519 C C . GLY A 1 98 ? 1.217 3.567 7.349 1.00 10.59 98 GLY A C 1
ATOM 520 O O . GLY A 1 98 ? 1.832 4.443 6.783 1.00 11.50 98 GLY A O 1
ATOM 521 N N . TYR A 1 99 ? -0.086 3.336 7.157 1.00 10.71 99 TYR A N 1
ATOM 522 C CA . TYR A 1 99 ? -0.912 4.285 6.346 1.00 10.31 99 TYR A CA 1
ATOM 523 C C . TYR A 1 99 ? -0.960 5.678 6.984 1.00 10.51 99 TYR A C 1
ATOM 524 O O . TYR A 1 99 ? -0.872 6.679 6.280 1.00 11.12 99 TYR A O 1
ATOM 533 N N . GLY A 1 100 ? -1.073 5.768 8.321 1.00 10.32 100 GLY A N 1
ATOM 534 C CA . GLY A 1 100 ? -0.987 7.089 8.966 1.00 10.84 100 GLY A CA 1
ATOM 535 C C . GLY A 1 100 ? 0.342 7.801 8.759 1.00 10.15 100 GLY A C 1
ATOM 536 O O . GLY A 1 100 ? 0.392 8.978 8.430 1.00 10.93 100 GLY A O 1
ATOM 537 N N . MET A 1 101 ? 1.410 7.048 8.889 1.00 12.18 101 MET A N 1
ATOM 538 C CA . MET A 1 101 ? 2.752 7.617 8.697 1.00 11.39 101 MET A CA 1
ATOM 539 C C . MET A 1 101 ? 2.919 8.126 7.250 1.00 12.74 101 MET A C 1
ATOM 540 O O . MET A 1 101 ? 3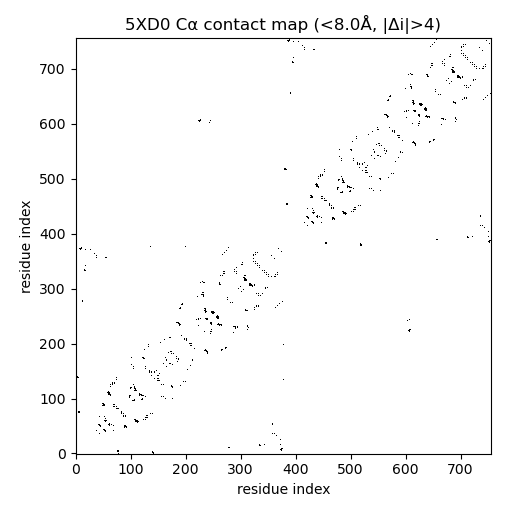.395 9.238 7.033 1.00 10.92 101 MET A O 1
ATOM 545 N N . LEU A 1 102 ? 2.567 7.277 6.289 1.00 12.47 102 LEU A N 1
ATOM 546 C CA . LEU A 1 102 ? 2.683 7.631 4.889 1.00 15.21 102 LEU A CA 1
ATOM 547 C C . LEU A 1 102 ? 1.847 8.901 4.560 1.00 14.17 102 LEU A C 1
ATOM 548 O O . LEU A 1 102 ? 2.320 9.810 3.881 1.00 14.61 102 LEU A O 1
ATOM 553 N N . ALA A 1 103 ? 0.607 8.940 5.044 1.00 13.10 103 ALA A N 1
ATOM 554 C CA . ALA A 1 103 ? -0.285 10.006 4.676 1.00 12.54 103 ALA A CA 1
ATOM 555 C C . ALA A 1 103 ? 0.211 11.334 5.285 1.00 13.35 103 ALA A C 1
ATOM 556 O O . ALA A 1 103 ? 0.141 12.393 4.640 1.00 14.16 103 ALA A O 1
ATOM 558 N N . THR A 1 104 ? 0.693 11.265 6.532 1.00 13.55 104 THR A N 1
ATOM 559 C CA . THR A 1 104 ? 1.069 12.491 7.224 1.00 14.56 104 THR A CA 1
ATOM 560 C C . THR A 1 104 ? 2.254 13.092 6.492 1.00 13.45 104 THR A C 1
ATOM 561 O O . THR A 1 104 ? 2.324 14.294 6.347 1.00 11.97 104 THR A O 1
ATOM 565 N N . VAL A 1 105 ? 3.161 12.295 6.008 1.00 11.56 105 VAL A N 1
ATOM 566 C CA . VAL A 1 105 ? 4.301 12.861 5.329 1.00 12.21 105 VAL A CA 1
ATOM 567 C C . VAL A 1 105 ? 3.920 13.418 3.947 1.00 12.90 105 VAL A C 1
ATOM 568 O O . VAL A 1 105 ? 4.302 14.532 3.581 1.00 12.28 105 VAL A O 1
ATOM 572 N N . LEU A 1 106 ? 3.071 12.707 3.212 1.00 11.49 106 LEU A N 1
ATOM 573 C CA . LEU A 1 106 ? 2.588 13.211 1.932 1.00 12.26 106 LEU A CA 1
ATOM 574 C C . LEU A 1 106 ? 1.788 14.501 2.019 1.00 11.78 106 LEU A C 1
ATOM 575 O O . LEU A 1 106 ? 1.819 15.290 1.097 1.00 10.14 106 LEU A O 1
ATOM 580 N N . MET A 1 107 ? 1.036 14.676 3.104 1.00 11.90 107 MET A N 1
ATOM 581 C CA . MET A 1 107 ? 0.159 15.828 3.321 1.00 12.67 107 MET A CA 1
ATOM 582 C C . MET A 1 107 ? 0.777 17.026 3.992 1.00 12.93 107 MET A C 1
ATOM 583 O O . MET A 1 107 ? 0.128 18.079 4.145 1.00 13.34 107 MET A O 1
ATOM 588 N N . ALA A 1 108 ? 2.061 16.952 4.282 1.00 13.67 108 ALA A N 1
ATOM 589 C CA . ALA A 1 108 ? 2.820 18.103 4.778 1.00 15.73 108 ALA A CA 1
ATOM 590 C C . ALA A 1 108 ? 2.785 19.181 3.692 1.00 16.05 108 ALA A C 1
ATOM 591 O O . ALA A 1 108 ? 2.680 18.886 2.497 1.00 14.71 108 ALA A O 1
ATOM 593 N N . GLY A 1 109 ? 2.842 20.441 4.070 1.00 15.75 109 GLY A N 1
ATOM 594 C CA . GLY A 1 109 ? 2.714 21.476 3.081 1.00 18.28 109 GLY A CA 1
ATOM 595 C C . GLY A 1 109 ? 1.264 21.959 3.150 1.00 20.99 109 GLY A C 1
ATOM 596 O O . GLY A 1 109 ? 0.998 23.132 3.379 1.00 26.34 109 GLY A O 1
ATOM 597 N N . TYR A 1 110 ? 0.314 21.032 3.080 1.00 18.14 110 TYR A N 1
ATOM 598 C CA . TYR A 1 110 ? -1.085 21.357 3.394 1.00 17.32 110 TYR A CA 1
ATOM 599 C C . TYR A 1 110 ? -1.355 21.421 4.906 1.00 16.86 110 TYR A C 1
ATOM 600 O O . TYR A 1 110 ? -1.903 22.406 5.406 1.00 16.99 110 TYR A O 1
ATOM 609 N N . ASP A 1 111 ? -1.019 20.359 5.611 1.00 16.21 111 ASP A N 1
ATOM 610 C CA . ASP A 1 111 ? -1.407 20.211 7.020 1.00 16.51 111 ASP A CA 1
ATOM 611 C C . ASP A 1 111 ? -0.235 20.741 7.811 1.00 15.05 111 ASP A C 1
ATOM 612 O O . ASP A 1 111 ? 0.870 20.156 7.816 1.00 13.43 111 ASP A O 1
ATOM 617 N N . SER A 1 112 ? -0.409 21.882 8.436 1.00 15.97 112 SER A N 1
ATOM 618 C CA . SER A 1 112 ? 0.723 22.476 9.152 1.00 17.11 112 SER A CA 1
ATOM 619 C C . SER A 1 112 ? 1.202 21.634 10.386 1.00 16.99 112 SER A C 1
ATOM 620 O O . SER A 1 112 ? 2.327 21.785 10.838 1.00 18.10 112 SER A O 1
ATOM 623 N N . ASN A 1 113 ? 0.372 20.742 10.908 1.00 15.80 113 ASN A N 1
ATOM 624 C CA . ASN A 1 113 ? 0.750 19.812 11.980 1.00 17.54 113 ASN A CA 1
ATOM 625 C C . ASN A 1 113 ? 1.303 18.449 11.516 1.00 17.35 113 ASN A C 1
ATOM 626 O O . ASN A 1 113 ? 1.568 17.551 12.360 1.00 15.58 113 ASN A O 1
ATOM 631 N N . ALA A 1 114 ? 1.513 18.303 10.197 1.00 15.47 114 ALA A N 1
ATOM 632 C CA . ALA A 1 114 ? 1.997 16.996 9.626 1.00 13.93 114 ALA A CA 1
ATOM 633 C C . ALA A 1 114 ? 3.189 16.395 10.364 1.00 13.41 114 ALA A C 1
ATOM 634 O O . ALA A 1 114 ? 3.192 15.197 10.681 1.00 12.07 114 ALA A O 1
ATOM 636 N N . GLN A 1 115 ? 4.191 17.208 10.659 1.00 13.65 115 GLN A N 1
ATOM 637 C CA . GLN A 1 115 ? 5.375 16.647 11.296 1.00 14.61 115 GLN A CA 1
ATOM 638 C C . GLN A 1 115 ? 5.111 16.251 12.759 1.00 14.71 115 GLN A C 1
ATOM 639 O O . GLN A 1 115 ? 5.689 15.282 13.228 1.00 15.28 115 GLN A O 1
ATOM 645 N N . THR A 1 116 ? 4.260 16.978 13.467 1.00 14.58 116 THR A N 1
ATOM 646 C CA . THR A 1 116 ? 3.899 16.599 14.817 1.00 14.97 116 THR A CA 1
ATOM 647 C C . THR A 1 116 ? 3.187 15.263 14.839 1.00 14.47 116 THR A C 1
ATOM 648 O O . THR A 1 116 ? 3.473 14.419 15.648 1.00 11.75 116 THR A O 1
ATOM 652 N N . TYR A 1 117 ? 2.238 15.087 13.917 1.00 13.15 117 TYR A N 1
ATOM 653 C CA . TYR A 1 117 ? 1.555 13.833 13.760 1.00 13.80 117 TYR A CA 1
ATOM 654 C C . TYR A 1 117 ? 2.514 12.697 13.429 1.00 13.13 117 TYR A C 1
ATOM 655 O O . TYR A 1 117 ? 2.468 11.647 14.046 1.00 12.30 117 TYR A O 1
ATOM 664 N N . PHE A 1 118 ? 3.332 12.899 12.408 1.00 12.14 118 PHE A N 1
ATOM 665 C CA . PHE A 1 118 ? 4.316 11.888 12.005 1.00 11.51 118 PHE A CA 1
ATOM 666 C C . PHE A 1 118 ? 5.231 11.470 13.163 1.00 12.87 118 PHE A C 1
ATOM 667 O O . PHE A 1 118 ? 5.410 10.294 13.445 1.00 11.70 118 PHE A O 1
ATOM 675 N N . ASP A 1 119 ? 5.759 12.450 13.865 1.00 12.87 119 ASP A N 1
ATOM 676 C CA . ASP A 1 119 ? 6.640 12.188 15.010 1.00 13.87 119 ASP A CA 1
ATOM 677 C C . ASP A 1 119 ? 5.964 11.430 16.112 1.00 13.57 119 ASP A C 1
ATOM 678 O O . ASP A 1 119 ? 6.544 10.513 16.674 1.00 15.16 119 ASP A O 1
ATOM 683 N N . GLY A 1 120 ? 4.707 11.757 16.369 1.00 14.05 120 GLY A N 1
ATOM 684 C CA . GLY A 1 120 ? 3.944 11.077 17.345 1.00 14.90 120 GLY A CA 1
ATOM 685 C C . GLY A 1 120 ? 3.682 9.647 16.911 1.00 13.26 120 GLY A C 1
ATOM 686 O O . GLY A 1 120 ? 3.692 8.737 17.725 1.00 13.10 120 GLY A O 1
ATOM 687 N N . LEU A 1 121 ? 3.347 9.447 15.633 1.00 11.83 121 LEU A N 1
ATOM 688 C CA . LEU A 1 121 ? 3.194 8.092 15.114 1.00 11.66 121 LEU A CA 1
ATOM 689 C C . LEU A 1 121 ? 4.522 7.297 15.210 1.00 12.03 121 LEU A C 1
ATOM 690 O O . LEU A 1 121 ? 4.537 6.120 15.635 1.00 12.88 121 LEU A O 1
ATOM 695 N N . TYR A 1 122 ? 5.629 7.956 14.911 1.00 11.62 122 TYR A N 1
ATOM 696 C CA . TYR A 1 122 ? 6.919 7.346 15.072 1.00 12.82 122 TYR A CA 1
ATOM 697 C C . TYR A 1 122 ? 7.120 6.831 16.508 1.00 12.71 122 TYR A C 1
ATOM 698 O O . TYR A 1 122 ? 7.496 5.683 16.705 1.00 12.21 122 TYR A O 1
ATOM 707 N N . GLN A 1 123 ? 6.863 7.681 17.498 1.00 12.88 123 GLN A N 1
ATOM 708 C CA . GLN A 1 123 ? 7.044 7.284 18.877 1.00 13.48 123 GLN A CA 1
ATOM 709 C C . GLN A 1 123 ? 6.160 6.126 19.288 1.00 12.73 123 GLN A C 1
ATOM 710 O O . GLN A 1 123 ? 6.610 5.280 20.057 1.00 13.13 123 GLN A O 1
ATOM 716 N N . TYR A 1 124 ? 4.947 6.032 18.742 1.00 11.73 124 TYR A N 1
ATOM 717 C CA . TYR A 1 124 ? 4.076 4.903 18.977 1.00 11.98 124 TYR A CA 1
ATOM 718 C C . TYR A 1 124 ? 4.654 3.610 18.404 1.00 12.17 124 TYR A C 1
ATOM 719 O O . TYR A 1 124 ? 4.722 2.558 19.088 1.00 11.04 124 TYR A O 1
ATOM 728 N N . TYR A 1 125 ? 5.176 3.692 17.179 1.00 12.44 125 TYR A N 1
ATOM 729 C CA . TYR A 1 125 ? 5.871 2.545 16.540 1.00 12.37 125 TYR A CA 1
ATOM 730 C C . TYR A 1 125 ? 7.074 2.076 17.392 1.00 13.12 125 TYR A C 1
ATOM 731 O O . TYR A 1 125 ? 7.265 0.865 17.607 1.00 13.70 125 TYR A O 1
ATOM 740 N N . LYS A 1 126 ? 7.863 3.027 17.868 1.00 13.76 126 LYS A N 1
ATOM 741 C CA . LYS A 1 126 ? 9.048 2.701 18.679 1.00 15.95 126 LYS A CA 1
ATOM 742 C C . LYS A 1 126 ? 8.655 2.053 19.978 1.00 15.69 126 LYS A C 1
ATOM 743 O O . LYS A 1 126 ? 9.421 1.268 20.500 1.00 15.97 126 LYS A O 1
ATOM 749 N N . ALA A 1 127 ? 7.470 2.349 20.502 1.00 15.57 127 ALA A N 1
ATOM 750 C CA . ALA A 1 127 ? 7.030 1.753 21.753 1.00 15.75 127 ALA A CA 1
ATOM 751 C C . ALA A 1 127 ? 6.407 0.365 21.583 1.00 16.64 127 ALA A C 1
ATOM 752 O O . ALA A 1 127 ? 6.083 -0.304 22.585 1.00 15.10 127 ALA A O 1
ATOM 754 N N . HIS A 1 128 ? 6.197 -0.074 20.338 1.00 14.91 128 HIS A N 1
ATOM 755 C CA . HIS A 1 128 ? 5.601 -1.366 20.039 1.00 14.97 128 HIS A CA 1
ATOM 756 C C . HIS A 1 128 ? 6.463 -2.220 19.129 1.00 15.04 128 HIS A C 1
ATOM 757 O O . HIS A 1 128 ? 6.045 -2.595 18.018 1.00 14.08 128 HIS A O 1
ATOM 764 N N . PRO A 1 129 ? 7.692 -2.586 19.608 1.00 14.31 129 PRO A N 1
ATOM 765 C CA . PRO A 1 129 ? 8.559 -3.477 18.864 1.00 14.26 129 PRO A CA 1
ATOM 766 C C . PRO A 1 129 ? 8.005 -4.890 18.764 1.00 13.79 129 PRO A C 1
ATOM 767 O O . PRO A 1 129 ? 7.377 -5.403 19.710 1.00 15.21 129 PRO A O 1
ATOM 771 N N . SER A 1 130 ? 8.176 -5.504 17.611 1.00 12.34 130 SER A N 1
ATOM 772 C CA . SER A 1 130 ? 7.847 -6.891 17.433 1.00 13.48 130 SER A CA 1
ATOM 773 C C . SER A 1 130 ? 8.677 -7.723 18.406 1.00 14.53 130 SER A C 1
ATOM 774 O O . SER A 1 130 ? 9.856 -7.396 18.645 1.00 15.01 130 SER A O 1
ATOM 777 N N . SER A 1 131 ? 8.128 -8.830 18.828 1.00 15.06 131 SER A N 1
ATOM 778 C CA . SER A 1 131 ? 8.915 -9.756 19.685 1.00 17.78 131 SER A CA 1
ATOM 779 C C . SER A 1 131 ? 9.994 -10.493 18.925 1.00 18.45 131 SER A C 1
ATOM 780 O O . SER A 1 131 ? 10.847 -11.092 19.563 1.00 16.87 131 SER A O 1
ATOM 783 N N . ASN A 1 132 ? 10.012 -10.462 17.588 1.00 16.32 132 ASN A N 1
ATOM 784 C CA . ASN A 1 132 ? 11.082 -11.163 16.841 1.00 18.58 132 ASN A CA 1
ATOM 785 C C . ASN A 1 132 ? 12.231 -10.271 16.323 1.00 20.67 132 ASN A C 1
ATOM 786 O O . ASN A 1 132 ? 13.384 -10.703 16.084 1.00 25.90 132 ASN A O 1
ATOM 791 N N . ASN A 1 133 ? 11.927 -9.048 16.020 1.00 18.84 133 ASN A N 1
ATOM 792 C CA . ASN A 1 133 ? 13.003 -8.156 15.578 1.00 17.26 133 ASN A CA 1
ATOM 793 C C . ASN A 1 133 ? 12.567 -6.806 16.112 1.00 17.89 133 ASN A C 1
ATOM 794 O O . ASN A 1 133 ? 11.497 -6.298 15.787 1.00 16.43 133 ASN A O 1
ATOM 799 N N . SER A 1 134 ? 13.384 -6.236 16.945 1.00 15.72 134 SER A N 1
ATOM 800 C CA . SER A 1 134 ? 12.951 -5.069 17.723 1.00 20.58 134 SER A CA 1
ATOM 801 C C . SER A 1 134 ? 12.759 -3.823 16.856 1.00 21.04 134 SER A C 1
ATOM 802 O O . SER A 1 134 ? 12.296 -2.839 17.379 1.00 21.98 134 SER A O 1
ATOM 805 N N . LYS A 1 135 ? 13.209 -3.831 15.592 1.00 17.39 135 LYS A N 1
ATOM 806 C CA . LYS A 1 135 ? 12.977 -2.681 14.713 1.00 16.79 135 LYS A CA 1
ATOM 807 C C . LYS A 1 135 ? 11.695 -2.807 13.952 1.00 14.98 135 LYS A C 1
ATOM 808 O O . LYS A 1 135 ? 11.324 -1.859 13.276 1.00 14.57 135 LYS A O 1
ATOM 814 N N . LEU A 1 136 ? 11.075 -3.966 13.963 1.00 12.59 136 LEU A N 1
ATOM 815 C CA . LEU A 1 136 ? 9.781 -4.136 13.277 1.00 12.45 136 LEU A CA 1
ATOM 816 C C . LEU A 1 136 ? 8.682 -3.825 14.288 1.00 13.26 136 LEU A C 1
ATOM 817 O O . LEU A 1 136 ? 8.964 -3.598 15.483 1.00 13.91 136 LEU A O 1
ATOM 822 N N . MET A 1 137 ? 7.427 -3.794 13.864 1.00 13.04 137 MET A N 1
ATOM 823 C CA . MET A 1 137 ? 6.336 -3.406 14.726 1.00 13.38 137 MET A CA 1
ATOM 824 C C . MET A 1 137 ? 5.422 -4.571 15.098 1.00 12.34 137 MET A C 1
ATOM 825 O O . MET A 1 137 ? 5.006 -5.357 14.259 1.00 10.54 137 MET A O 1
ATOM 830 N N . ALA A 1 138 ? 5.115 -4.669 16.390 1.00 12.92 138 ALA A N 1
ATOM 831 C CA . ALA A 1 138 ? 4.065 -5.600 16.835 1.00 14.08 138 ALA A CA 1
ATOM 832 C C . ALA A 1 138 ? 2.749 -5.244 16.126 1.00 13.54 138 ALA A C 1
ATOM 833 O O . ALA A 1 138 ? 2.317 -4.096 16.102 1.00 13.79 138 ALA A O 1
ATOM 835 N N . TRP A 1 139 ? 2.134 -6.240 15.508 1.00 13.31 139 TRP A N 1
ATOM 836 C CA . TRP A 1 139 ? 1.132 -5.938 14.491 1.00 12.71 139 TRP A CA 1
ATOM 837 C C . TRP A 1 139 ? -0.217 -5.449 14.932 1.00 12.08 139 TRP A C 1
ATOM 838 O O . TRP A 1 139 ? -0.916 -4.880 14.107 1.00 11.61 139 TRP A O 1
ATOM 849 N N . LYS A 1 140 ? -0.621 -5.719 16.174 1.00 11.72 140 LYS A N 1
ATOM 850 C CA . LYS A 1 140 ? -1.957 -5.377 16.652 1.00 12.69 140 LYS A CA 1
ATOM 851 C C . LYS A 1 140 ? -1.988 -5.027 18.093 1.00 12.71 140 LYS A C 1
ATOM 852 O O . LYS A 1 140 ? -1.332 -5.672 18.908 1.00 12.85 140 LYS A O 1
ATOM 858 N N . GLN A 1 141 ? -2.647 -3.906 18.380 1.00 12.70 141 GLN A N 1
ATOM 859 C CA . GLN A 1 141 ? -2.918 -3.459 19.768 1.00 12.09 141 GLN A CA 1
ATOM 860 C C . GLN A 1 141 ? -4.426 -3.260 20.014 1.00 11.92 141 GLN A C 1
ATOM 861 O O . GLN A 1 141 ? -5.197 -2.945 19.117 1.00 12.01 141 GLN A O 1
ATOM 867 N N . ASN A 1 142 ? -4.804 -3.371 21.310 1.00 13.52 142 ASN A N 1
ATOM 868 C CA . ASN A 1 142 ? -6.137 -2.995 21.731 1.00 13.78 142 ASN A CA 1
ATOM 869 C C . ASN A 1 142 ? -6.180 -1.515 21.956 1.00 15.33 142 ASN A C 1
ATOM 870 O O . ASN A 1 142 ? -5.185 -0.851 21.741 1.00 15.35 142 ASN A O 1
ATOM 875 N N . SER A 1 143 ? -7.322 -1.024 22.447 1.00 16.42 143 SER A N 1
ATOM 876 C CA . SER A 1 143 ? -7.596 0.383 22.591 1.00 16.86 143 SER A CA 1
ATOM 877 C C . SER A 1 143 ? -6.868 1.004 23.760 1.00 18.08 143 SER A C 1
ATOM 878 O O . SER A 1 143 ? -6.873 2.211 23.839 1.00 19.36 143 SER A O 1
ATOM 881 N N . SER A 1 144 ? -6.236 0.209 24.626 1.00 19.87 144 SER A N 1
ATOM 882 C CA . SER A 1 144 ? -5.250 0.711 25.601 1.00 20.61 144 SER A CA 1
ATOM 883 C C . SER A 1 144 ? -3.804 0.570 25.159 1.00 19.71 144 SER A C 1
ATOM 884 O O . SER A 1 144 ? -2.919 0.698 25.990 1.00 17.92 144 SER A O 1
ATOM 887 N N . PHE A 1 145 ? -3.587 0.229 23.869 1.00 17.73 145 PHE A N 1
ATOM 888 C CA . PHE A 1 145 ? -2.256 0.199 23.241 1.00 17.03 145 PHE A CA 1
ATOM 889 C C . PHE A 1 145 ? -1.391 -0.921 23.751 1.00 16.44 145 PHE A C 1
ATOM 890 O O . PHE A 1 145 ? -0.149 -0.813 23.736 1.00 17.52 145 PHE A O 1
ATOM 898 N N . GLN A 1 146 ? -2.021 -2.004 24.212 1.00 14.36 146 GLN A N 1
ATOM 899 C CA . GLN A 1 146 ? -1.336 -3.205 24.573 1.00 16.06 146 GLN A CA 1
ATOM 900 C C . GLN A 1 146 ? -1.397 -4.132 23.398 1.00 15.07 146 GLN A C 1
ATOM 901 O O . GLN A 1 146 ? -2.429 -4.235 22.755 1.00 13.28 146 GLN A O 1
ATOM 907 N N . ASN A 1 147 ? -0.349 -4.873 23.191 1.00 15.07 147 ASN A N 1
ATOM 908 C CA . ASN A 1 147 ? -0.290 -5.828 22.097 1.00 15.27 147 ASN A CA 1
ATOM 909 C C . ASN A 1 147 ? -1.282 -6.952 22.362 1.00 16.33 147 ASN A C 1
ATOM 910 O O . ASN A 1 147 ? -1.433 -7.411 23.526 1.00 15.17 147 ASN A O 1
ATOM 915 N N . ILE A 1 148 ? -2.031 -7.284 21.354 1.00 13.79 148 ILE A N 1
ATOM 916 C CA . ILE A 1 148 ? -2.923 -8.447 21.383 1.00 16.34 148 ILE A CA 1
ATOM 917 C C . ILE A 1 148 ? -2.740 -9.334 20.161 1.00 17.91 148 ILE A C 1
ATOM 918 O O . ILE A 1 148 ? -2.093 -8.945 19.184 1.00 16.76 148 ILE A O 1
ATOM 923 N N . GLU A 1 149 ? -3.327 -10.533 20.213 1.00 19.15 149 GLU A N 1
ATOM 924 C CA . GLU A 1 149 ? -3.263 -11.483 19.097 1.00 20.40 149 GLU A CA 1
ATOM 925 C C . GLU A 1 149 ? -1.877 -11.757 18.576 1.00 20.27 149 GLU A C 1
ATOM 926 O O . GLU A 1 149 ? -1.687 -11.972 17.377 1.00 21.11 149 GLU A O 1
ATOM 932 N N . GLY A 1 150 ? -0.899 -11.784 19.468 1.00 19.78 150 GLY A N 1
ATOM 933 C CA . GLY A 1 150 ? 0.450 -12.120 19.090 1.00 20.33 150 GLY A CA 1
ATOM 934 C C . GLY A 1 150 ? 1.219 -10.880 18.750 1.00 20.05 150 GLY A C 1
ATOM 935 O O . GLY A 1 150 ? 0.703 -9.995 18.081 1.00 22.33 150 GLY A O 1
ATOM 936 N N . ASP A 1 151 ? 2.469 -10.837 19.172 1.00 19.98 151 ASP A N 1
ATOM 937 C CA . ASP A 1 151 ? 3.270 -9.603 19.049 1.00 23.21 151 ASP A CA 1
ATOM 938 C C . ASP A 1 151 ? 4.338 -9.705 17.977 1.00 18.96 151 ASP A C 1
ATOM 939 O O . ASP A 1 151 ? 5.343 -9.115 18.103 1.00 19.10 151 ASP A O 1
ATOM 944 N N . ASP A 1 152 ? 4.042 -10.454 16.906 1.00 17.94 152 ASP A N 1
ATOM 945 C CA . ASP A 1 152 ? 4.916 -10.620 15.777 1.00 18.56 152 ASP A CA 1
ATOM 946 C C . ASP A 1 152 ? 4.562 -9.472 14.806 1.00 16.83 152 ASP A C 1
ATOM 947 O O . ASP A 1 152 ? 3.552 -8.801 14.970 1.00 14.52 152 ASP A O 1
ATOM 952 N N . SER A 1 153 ? 5.378 -9.285 13.772 1.00 14.51 153 SER A N 1
ATOM 953 C CA . SER A 1 153 ? 5.157 -8.208 12.786 1.00 13.36 153 SER A CA 1
ATOM 954 C C . SER A 1 153 ? 4.280 -8.660 11.639 1.00 13.66 153 SER A C 1
ATOM 955 O O . SER A 1 153 ? 4.076 -9.893 11.400 1.00 13.40 153 SER A O 1
ATOM 958 N N . ALA A 1 154 ? 3.870 -7.658 10.861 1.00 12.12 154 ALA A N 1
ATOM 959 C CA . ALA A 1 154 ? 3.221 -7.880 9.595 1.00 12.73 154 ALA A CA 1
ATOM 960 C C . ALA A 1 154 ? 4.038 -7.140 8.565 1.00 11.35 154 ALA A C 1
ATOM 961 O O . ALA A 1 154 ? 4.380 -5.980 8.727 1.00 12.59 154 ALA A O 1
ATOM 963 N N . THR A 1 155 ? 4.389 -7.802 7.514 1.00 10.43 155 THR A N 1
ATOM 964 C CA . THR A 1 155 ? 5.378 -7.233 6.581 1.00 11.22 155 THR A CA 1
ATOM 965 C C . THR A 1 155 ? 4.897 -5.940 5.931 1.00 11.26 155 THR A C 1
ATOM 966 O O . THR A 1 155 ? 5.673 -5.009 5.785 1.00 11.81 155 THR A O 1
ATOM 970 N N . ASP A 1 156 ? 3.640 -5.850 5.600 1.00 11.34 156 ASP A N 1
ATOM 971 C CA . ASP A 1 156 ? 3.160 -4.625 4.924 1.00 12.98 156 ASP A CA 1
ATOM 972 C C . ASP A 1 156 ? 3.229 -3.363 5.806 1.00 13.60 156 ASP A C 1
ATOM 973 O O . ASP A 1 156 ? 3.650 -2.267 5.341 1.00 12.93 156 ASP A O 1
ATOM 978 N N . GLY A 1 157 ? 2.823 -3.520 7.064 1.00 13.05 157 GLY A N 1
ATOM 979 C CA . GLY A 1 157 ? 2.913 -2.402 8.018 1.00 12.12 157 GLY A CA 1
ATOM 980 C C . GLY A 1 157 ? 4.362 -2.020 8.174 1.00 11.76 157 GLY A C 1
ATOM 981 O O . GLY A 1 157 ? 4.709 -0.800 8.106 1.00 11.77 157 GLY A O 1
ATOM 982 N N . ASP A 1 158 ? 5.230 -3.016 8.309 1.00 11.89 158 ASP A N 1
ATOM 983 C CA . ASP A 1 158 ? 6.674 -2.726 8.382 1.00 12.47 158 ASP A CA 1
ATOM 984 C C . ASP A 1 158 ? 7.178 -1.914 7.187 1.00 12.14 158 ASP A C 1
ATOM 985 O O . ASP A 1 158 ? 7.914 -0.935 7.346 1.00 13.24 158 ASP A O 1
ATOM 990 N N . MET A 1 159 ? 6.816 -2.365 5.996 1.00 11.94 159 MET A N 1
ATOM 991 C CA . MET A 1 159 ? 7.242 -1.706 4.770 1.00 10.80 159 MET A CA 1
ATOM 992 C C . MET A 1 159 ? 6.757 -0.271 4.636 1.00 11.00 159 MET A C 1
ATOM 993 O O . MET A 1 159 ? 7.514 0.595 4.179 1.00 11.11 159 MET A O 1
ATOM 998 N N . ASP A 1 160 ? 5.500 0.031 4.998 1.00 10.04 160 ASP A N 1
ATOM 999 C CA . ASP A 1 160 ? 5.024 1.380 4.877 1.00 10.57 160 ASP A CA 1
ATOM 1000 C C . ASP A 1 160 ? 5.667 2.293 5.935 1.00 10.81 160 ASP A C 1
ATOM 1001 O O . ASP A 1 160 ? 5.948 3.441 5.655 1.00 11.17 160 ASP A O 1
ATOM 1006 N N . ILE A 1 161 ? 5.930 1.751 7.135 1.00 10.11 161 ILE A N 1
ATOM 1007 C CA . ILE A 1 161 ? 6.614 2.533 8.169 1.00 9.65 161 ILE A CA 1
ATOM 1008 C C . ILE A 1 161 ? 7.990 2.867 7.659 1.00 9.16 161 ILE A C 1
ATOM 1009 O O . ILE A 1 161 ? 8.411 4.054 7.676 1.00 9.40 161 ILE A O 1
ATOM 1014 N N . ALA A 1 162 ? 8.671 1.866 7.130 1.00 10.07 162 ALA A N 1
ATOM 1015 C CA . ALA A 1 162 ? 10.015 2.081 6.569 1.00 10.87 162 ALA A CA 1
ATOM 1016 C C . ALA A 1 162 ? 10.070 3.116 5.424 1.00 11.51 162 ALA A C 1
ATOM 1017 O O . ALA A 1 162 ? 10.867 4.067 5.393 1.00 11.40 162 ALA A O 1
ATOM 1019 N N . TYR A 1 163 ? 9.142 2.968 4.501 1.00 11.49 163 TYR A N 1
ATOM 1020 C CA . TYR A 1 163 ? 9.076 3.887 3.355 1.00 11.54 163 TYR A CA 1
ATOM 1021 C C . TYR A 1 163 ? 8.732 5.321 3.828 1.00 11.54 163 TYR A C 1
ATOM 1022 O O . TYR A 1 163 ? 9.302 6.332 3.346 1.00 12.11 163 TYR A O 1
ATOM 1031 N N . SER A 1 164 ? 7.805 5.418 4.766 1.00 11.36 164 SER A N 1
ATOM 1032 C CA . SER A 1 164 ? 7.406 6.719 5.291 1.00 11.02 164 SER A CA 1
ATOM 1033 C C . SER A 1 164 ? 8.573 7.445 5.914 1.00 11.94 164 SER A C 1
ATOM 1034 O O . SER A 1 164 ? 8.627 8.628 5.807 1.00 11.87 164 SER A O 1
ATOM 1037 N N . LEU A 1 165 ? 9.505 6.718 6.546 1.00 12.06 165 LEU A N 1
ATOM 1038 C CA . LEU A 1 165 ? 10.716 7.329 7.098 1.00 11.59 165 LEU A CA 1
ATOM 1039 C C . LEU A 1 165 ? 11.673 7.850 6.028 1.00 12.38 165 LEU A C 1
ATOM 1040 O O . LEU A 1 165 ? 12.250 8.923 6.212 1.00 11.29 165 LEU A O 1
ATOM 1045 N N . LEU A 1 166 ? 11.792 7.161 4.883 1.00 10.80 166 LEU A N 1
ATOM 1046 C CA . LEU A 1 166 ? 12.567 7.712 3.783 1.00 10.95 166 LEU A CA 1
ATOM 1047 C C . LEU A 1 166 ? 11.913 8.930 3.242 1.00 11.27 166 LEU A C 1
ATOM 1048 O O . LEU A 1 166 ? 12.595 9.942 2.934 1.00 11.61 166 LEU A O 1
ATOM 1053 N N . LEU A 1 167 ? 10.575 8.888 3.112 1.00 11.28 167 LEU A N 1
ATOM 1054 C CA . LEU A 1 167 ? 9.881 10.117 2.669 1.00 11.84 167 LEU A CA 1
ATOM 1055 C C . LEU A 1 167 ? 10.045 11.288 3.645 1.00 11.94 167 LEU A C 1
ATOM 1056 O O . LEU A 1 167 ? 10.202 12.440 3.220 1.00 12.41 167 LEU A O 1
ATOM 1061 N N . ALA A 1 168 ? 9.999 10.980 4.922 1.00 10.59 168 ALA A N 1
ATOM 1062 C CA . ALA A 1 168 ? 10.232 12.012 5.967 1.00 10.60 168 ALA A CA 1
ATOM 1063 C C . ALA A 1 168 ? 11.623 12.665 5.838 1.00 11.28 168 ALA A C 1
ATOM 1064 O O . ALA A 1 168 ? 11.777 13.882 6.033 1.00 12.54 168 ALA A O 1
ATOM 1066 N N . ASP A 1 169 ? 12.639 11.863 5.551 1.00 11.51 169 ASP A N 1
ATOM 1067 C CA . ASP A 1 169 ? 13.984 12.409 5.285 1.00 13.56 169 ASP A CA 1
ATOM 1068 C C . ASP A 1 169 ? 13.947 13.388 4.104 1.00 13.65 169 ASP A C 1
ATOM 1069 O O . ASP A 1 169 ? 14.423 14.498 4.203 1.00 15.61 169 ASP A O 1
ATOM 1074 N N . LYS A 1 170 ? 13.244 13.052 3.066 1.00 13.16 170 LYS A N 1
ATOM 1075 C CA . LYS A 1 170 ? 13.060 13.985 1.927 1.00 14.97 170 LYS A CA 1
ATOM 1076 C C . LYS A 1 170 ? 12.230 15.209 2.273 1.00 14.54 170 LYS A C 1
ATOM 1077 O O . LYS A 1 170 ? 12.497 16.319 1.823 1.00 18.03 170 LYS A O 1
ATOM 1083 N N . GLN A 1 171 ? 11.227 15.007 3.102 1.00 13.96 171 GLN A N 1
ATOM 1084 C CA . GLN A 1 171 ? 10.281 16.064 3.386 1.00 13.65 171 GLN A CA 1
ATOM 1085 C C . GLN A 1 171 ? 10.829 17.094 4.352 1.00 15.17 171 GLN A C 1
ATOM 1086 O O . GLN A 1 171 ? 10.644 18.339 4.143 1.00 16.82 171 GLN A O 1
ATOM 1092 N N . TRP A 1 172 ? 11.443 16.600 5.439 1.00 14.49 172 TRP A N 1
ATOM 1093 C CA . TRP A 1 172 ? 11.869 17.466 6.511 1.00 14.35 172 TRP A CA 1
ATOM 1094 C C . TRP A 1 172 ? 13.355 17.444 6.756 1.00 15.86 172 TRP A C 1
ATOM 1095 O O . TRP A 1 172 ? 13.826 18.287 7.490 1.00 14.98 172 TRP A O 1
ATOM 1106 N N . GLY A 1 173 ? 14.090 16.507 6.214 1.00 14.54 173 GLY A N 1
ATOM 1107 C CA . GLY A 1 173 ? 15.498 16.338 6.571 1.00 16.47 173 GLY A CA 1
ATOM 1108 C C . GLY A 1 173 ? 15.602 15.520 7.834 1.00 15.14 173 GLY A C 1
ATOM 1109 O O . GLY A 1 173 ? 14.617 15.329 8.602 1.00 15.36 173 GLY A O 1
ATOM 1110 N N . SER A 1 174 ? 16.806 15.021 8.056 1.00 16.53 174 SER A N 1
ATOM 1111 C CA . SER A 1 174 ? 17.085 14.130 9.166 1.00 16.43 174 SER A CA 1
ATOM 1112 C C . SER A 1 174 ? 17.953 14.772 10.299 1.00 19.99 174 SER A C 1
ATOM 1113 O O . SER A 1 174 ? 18.543 14.047 11.110 1.00 18.94 174 SER A O 1
ATOM 1116 N N . SER A 1 175 ? 17.942 16.103 10.359 1.00 22.57 175 SER A N 1
ATOM 1117 C CA . SER A 1 175 ? 18.773 16.846 11.264 1.00 22.59 175 SER A CA 1
ATOM 1118 C C . SER A 1 175 ? 18.081 17.209 12.531 1.00 23.26 175 SER A C 1
ATOM 1119 O O . SER A 1 175 ? 18.755 17.698 13.402 1.00 26.74 175 SER A O 1
ATOM 1122 N N . GLY A 1 176 ? 16.769 16.984 12.659 1.00 23.05 176 GLY A N 1
ATOM 1123 C CA . GLY A 1 176 ? 16.006 17.323 13.821 1.00 23.23 176 GLY A CA 1
ATOM 1124 C C . GLY A 1 176 ? 16.059 16.277 14.927 1.00 22.67 176 GLY A C 1
ATOM 1125 O O . GLY A 1 176 ? 17.030 15.512 15.031 1.00 24.60 176 GLY A O 1
ATOM 1126 N N . SER A 1 177 ? 15.033 16.243 15.769 1.00 22.10 177 SER A N 1
ATOM 1127 C CA . SER A 1 177 ? 15.062 15.371 16.943 1.00 25.52 177 SER A CA 1
ATOM 1128 C C . SER A 1 177 ? 14.983 13.895 16.551 1.00 25.23 177 SER A C 1
ATOM 1129 O O . SER A 1 177 ? 15.335 13.057 17.344 1.00 24.39 177 SER A O 1
ATOM 1132 N N . ILE A 1 178 ? 14.463 13.588 15.354 1.00 21.47 178 ILE A N 1
ATOM 1133 C CA . ILE A 1 178 ? 14.495 12.201 14.853 1.00 19.32 178 ILE A CA 1
ATOM 1134 C C . ILE A 1 178 ? 15.251 12.095 13.526 1.00 17.62 178 ILE A C 1
ATOM 1135 O O . ILE A 1 178 ? 14.974 12.817 12.536 1.00 17.64 178 ILE A O 1
ATOM 1140 N N . ASN A 1 179 ? 16.254 11.231 13.514 1.00 17.19 179 ASN A N 1
ATOM 1141 C CA . ASN A 1 179 ? 17.039 11.016 12.321 1.00 17.72 179 ASN A CA 1
ATOM 1142 C C . ASN A 1 179 ? 16.246 10.020 11.459 1.00 16.83 179 ASN A C 1
ATOM 1143 O O . ASN A 1 179 ? 16.421 8.795 11.552 1.00 14.53 179 ASN A O 1
ATOM 1148 N N . TYR A 1 180 ? 15.380 10.586 10.620 1.00 14.89 180 TYR A N 1
ATOM 1149 C CA . TYR A 1 180 ? 14.406 9.739 9.830 1.00 13.71 180 TYR A CA 1
ATOM 1150 C C . TYR A 1 180 ? 15.129 8.768 8.928 1.00 13.21 180 TYR A C 1
ATOM 1151 O O . TYR A 1 180 ? 14.766 7.603 8.823 1.00 13.40 180 TYR A O 1
ATOM 1160 N N . LEU A 1 181 ? 16.200 9.213 8.304 1.00 12.76 181 LEU A N 1
ATOM 1161 C CA . LEU A 1 181 ? 16.927 8.381 7.406 1.00 13.71 181 LEU A CA 1
ATOM 1162 C C . LEU A 1 181 ? 17.565 7.225 8.077 1.00 13.85 181 LEU A C 1
ATOM 1163 O O . LEU A 1 181 ? 17.541 6.086 7.573 1.00 13.50 181 LEU A O 1
ATOM 1168 N N . GLN A 1 182 ? 18.131 7.439 9.238 1.00 13.90 182 GLN A N 1
ATOM 1169 C CA . GLN A 1 182 ? 18.712 6.362 9.937 1.00 15.55 182 GLN A CA 1
ATOM 1170 C C . GLN A 1 182 ? 17.669 5.414 10.508 1.00 13.46 182 GLN A C 1
ATOM 1171 O O . GLN A 1 182 ? 17.885 4.196 10.485 1.00 14.07 182 GLN A O 1
ATOM 1177 N N . ALA A 1 183 ? 16.570 5.941 11.001 1.00 12.07 183 ALA A N 1
ATOM 1178 C CA . ALA A 1 183 ? 15.475 5.117 11.503 1.00 12.15 183 ALA A CA 1
ATOM 1179 C C . ALA A 1 183 ? 14.986 4.264 10.340 1.00 12.03 183 ALA A C 1
ATOM 1180 O O . ALA A 1 183 ? 14.689 3.144 10.509 1.00 11.72 183 ALA A O 1
ATOM 1182 N N . GLY A 1 184 ? 14.941 4.865 9.153 1.00 11.71 184 GLY A N 1
ATOM 1183 C CA . GLY A 1 184 ? 14.427 4.168 8.029 1.00 11.88 184 GLY A CA 1
ATOM 1184 C C . GLY A 1 184 ? 15.358 3.090 7.605 1.00 11.59 184 GLY A C 1
ATOM 1185 O O . GLY A 1 184 ? 14.930 1.917 7.385 1.00 12.15 184 GLY A O 1
ATOM 1186 N N . LYS A 1 185 ? 16.651 3.382 7.525 1.00 11.60 185 LYS A N 1
ATOM 1187 C CA . LYS A 1 185 ? 17.590 2.313 7.243 1.00 14.37 185 LYS A CA 1
ATOM 1188 C C . LYS A 1 185 ? 17.515 1.151 8.228 1.00 13.65 185 LYS A C 1
ATOM 1189 O O . LYS A 1 185 ? 17.600 0.001 7.840 1.00 13.29 185 LYS A O 1
ATOM 1195 N N . ASP A 1 186 ? 17.386 1.464 9.508 1.00 12.98 186 ASP A N 1
ATOM 1196 C CA . ASP A 1 186 ? 17.370 0.424 10.512 1.00 13.99 186 ASP A CA 1
ATOM 1197 C C . ASP A 1 186 ? 16.170 -0.552 10.330 1.00 12.69 186 ASP A C 1
ATOM 1198 O O . ASP A 1 186 ? 16.351 -1.776 10.375 1.00 11.93 186 ASP A O 1
ATOM 1203 N N . ILE A 1 187 ? 14.994 -0.000 10.038 1.00 10.59 187 ILE A N 1
ATOM 1204 C CA . ILE A 1 187 ? 13.828 -0.836 9.806 1.00 11.71 187 ILE A CA 1
ATOM 1205 C C . ILE A 1 187 ? 13.917 -1.598 8.491 1.00 10.94 187 ILE A C 1
ATOM 1206 O O . ILE A 1 187 ? 13.547 -2.776 8.407 1.00 11.71 187 ILE A O 1
ATOM 1211 N N . ILE A 1 188 ? 14.444 -0.920 7.441 1.00 11.92 188 ILE A N 1
ATOM 1212 C CA . ILE A 1 188 ? 14.622 -1.577 6.164 1.00 11.38 188 ILE A CA 1
ATOM 1213 C C . ILE A 1 188 ? 15.554 -2.790 6.327 1.00 12.03 188 ILE A C 1
ATOM 1214 O O . ILE A 1 188 ? 15.322 -3.892 5.786 1.00 11.67 188 ILE A O 1
ATOM 1219 N N . ASN A 1 189 ? 16.670 -2.582 7.028 1.00 11.97 189 ASN A N 1
ATOM 1220 C CA . ASN A 1 189 ? 17.582 -3.718 7.247 1.00 12.96 189 ASN A CA 1
ATOM 1221 C C . ASN A 1 189 ? 16.925 -4.835 8.029 1.00 11.62 189 ASN A C 1
ATOM 1222 O O . ASN A 1 189 ? 17.112 -6.013 7.714 1.00 12.27 189 ASN A O 1
ATOM 1227 N N . ALA A 1 190 ? 16.050 -4.469 8.941 1.00 12.17 190 ALA A N 1
ATOM 1228 C CA . ALA A 1 190 ? 15.240 -5.473 9.712 1.00 12.15 190 ALA A CA 1
ATOM 1229 C C . ALA A 1 190 ? 14.231 -6.215 8.898 1.00 11.76 190 ALA A C 1
ATOM 1230 O O . ALA A 1 190 ? 14.038 -7.401 9.107 1.00 11.07 190 ALA A O 1
ATOM 1232 N N . ILE A 1 191 ? 13.607 -5.508 7.961 1.00 11.20 191 ILE A N 1
ATOM 1233 C CA . ILE A 1 191 ? 12.728 -6.171 7.048 1.00 10.68 191 ILE A CA 1
ATOM 1234 C C . ILE A 1 191 ? 13.534 -7.237 6.278 1.00 10.24 191 ILE A C 1
ATOM 1235 O O . ILE A 1 191 ? 13.100 -8.394 6.171 1.00 11.39 191 ILE A O 1
ATOM 1240 N N . MET A 1 192 ? 14.711 -6.898 5.795 1.00 11.07 192 MET A N 1
ATOM 1241 C CA . MET A 1 192 ? 15.488 -7.862 5.061 1.00 11.96 192 MET A CA 1
ATOM 1242 C C . MET A 1 192 ? 15.887 -9.028 5.965 1.00 11.99 192 MET A C 1
ATOM 1243 O O . MET A 1 192 ? 15.906 -10.190 5.565 1.00 12.93 192 MET A O 1
ATOM 1248 N N . GLN A 1 193 ? 16.286 -8.706 7.161 1.00 12.32 193 GLN A N 1
ATOM 1249 C CA . GLN A 1 193 ? 16.718 -9.734 8.135 1.00 13.80 193 GLN A CA 1
ATOM 1250 C C . GLN A 1 193 ? 15.646 -10.730 8.526 1.00 13.82 193 GLN A C 1
ATOM 1251 O O . GLN A 1 193 ? 15.894 -11.936 8.597 1.00 14.85 193 GLN A O 1
ATOM 1257 N N . SER A 1 194 ? 14.452 -10.231 8.743 1.00 12.74 194 SER A N 1
ATOM 1258 C CA . SER A 1 194 ? 13.394 -11.018 9.377 1.00 12.89 194 SER A CA 1
ATOM 1259 C C . SER A 1 194 ? 12.115 -11.188 8.574 1.00 13.69 194 SER A C 1
ATOM 1260 O O . SER A 1 194 ? 11.405 -12.160 8.797 1.00 13.56 194 SER A O 1
ATOM 1263 N N . ASP A 1 195 ? 11.823 -10.283 7.634 1.00 13.26 195 ASP A N 1
ATOM 1264 C CA . ASP A 1 195 ? 10.546 -10.346 6.861 1.00 12.97 195 ASP A CA 1
ATOM 1265 C C . ASP A 1 195 ? 10.800 -10.799 5.421 1.00 14.01 195 ASP A C 1
ATOM 1266 O O . ASP A 1 195 ? 9.830 -10.857 4.630 1.00 14.99 195 ASP A O 1
ATOM 1271 N N . VAL A 1 196 ? 12.036 -11.093 5.041 1.00 12.21 196 VAL A N 1
ATOM 1272 C CA . VAL A 1 196 ? 12.378 -11.599 3.683 1.00 12.55 196 VAL A CA 1
ATOM 1273 C C . VAL A 1 196 ? 12.927 -13.004 3.756 1.00 12.80 196 VAL A C 1
ATOM 1274 O O . VAL A 1 196 ? 13.854 -13.293 4.552 1.00 12.27 196 VAL A O 1
ATOM 1278 N N . ASN A 1 197 ? 12.322 -13.883 2.977 1.00 11.76 197 ASN A N 1
ATOM 1279 C CA . ASN A 1 197 ? 12.861 -15.210 2.758 1.00 12.73 197 ASN A CA 1
ATOM 1280 C C . ASN A 1 197 ? 14.022 -15.118 1.785 1.00 12.63 197 ASN A C 1
ATOM 1281 O O . ASN A 1 197 ? 13.840 -14.946 0.599 1.00 14.60 197 ASN A O 1
ATOM 1286 N N . GLN A 1 198 ? 15.227 -15.213 2.276 1.00 13.39 198 GLN A N 1
ATOM 1287 C CA . GLN A 1 198 ? 16.413 -15.042 1.466 1.00 14.65 198 GLN A CA 1
ATOM 1288 C C . GLN A 1 198 ? 16.877 -16.300 0.718 1.00 17.00 198 GLN A C 1
ATOM 1289 O O . GLN A 1 198 ? 17.798 -16.220 -0.081 1.00 20.37 198 GLN A O 1
ATOM 1295 N N . SER A 1 199 ? 16.164 -17.400 0.885 1.00 16.94 199 SER A N 1
ATOM 1296 C CA . SER A 1 199 ? 16.336 -18.524 0.011 1.00 18.99 199 SER A CA 1
ATOM 1297 C C . SER A 1 199 ? 15.596 -18.341 -1.292 1.00 17.79 199 SER A C 1
ATOM 1298 O O . SER A 1 199 ? 16.076 -18.754 -2.344 1.00 19.00 199 SER A O 1
ATOM 1301 N N . GLN A 1 200 ? 14.413 -17.750 -1.197 1.00 15.11 200 GLN A N 1
ATOM 1302 C CA . GLN A 1 200 ? 13.551 -17.582 -2.333 1.00 15.63 200 GLN A CA 1
ATOM 1303 C C . GLN A 1 200 ? 13.472 -16.140 -2.804 1.00 15.25 200 GLN A C 1
ATOM 1304 O O . GLN A 1 200 ? 12.923 -15.889 -3.883 1.00 15.35 200 GLN A O 1
ATOM 1310 N N . TRP A 1 201 ? 14.013 -15.204 -2.060 1.00 13.76 201 TRP A N 1
ATOM 1311 C CA . TRP A 1 201 ? 13.865 -13.787 -2.374 1.00 14.75 201 TRP A CA 1
ATOM 1312 C C . TRP A 1 201 ? 12.408 -13.372 -2.497 1.00 13.42 201 TRP A C 1
ATOM 1313 O O . TRP A 1 201 ? 12.026 -12.649 -3.432 1.00 14.02 201 TRP A O 1
ATOM 1324 N N . THR A 1 202 ? 11.616 -13.810 -1.527 1.00 12.79 202 THR A N 1
ATOM 1325 C CA . THR A 1 202 ? 10.221 -13.394 -1.435 1.00 12.93 202 THR A CA 1
ATOM 1326 C C . THR A 1 202 ? 10.002 -12.695 -0.090 1.00 12.71 202 THR A C 1
ATOM 1327 O O . THR A 1 202 ? 10.653 -12.975 0.899 1.00 11.64 202 THR A O 1
ATOM 1331 N N . LEU A 1 203 ? 9.026 -11.834 -0.061 1.00 12.46 203 LEU A N 1
ATOM 1332 C CA . LEU A 1 203 ? 8.577 -11.219 1.176 1.00 13.34 203 LEU A CA 1
ATOM 1333 C C . LEU A 1 203 ? 7.722 -12.189 1.969 1.00 12.27 203 LEU A C 1
ATOM 1334 O O . LEU A 1 203 ? 6.702 -12.701 1.504 1.00 10.75 203 LEU A O 1
ATOM 1339 N N . ARG A 1 204 ? 8.079 -12.388 3.252 1.00 11.68 204 ARG A N 1
ATOM 1340 C CA . ARG A 1 204 ? 7.266 -13.176 4.092 1.00 11.98 204 ARG A CA 1
ATOM 1341 C C . ARG A 1 204 ? 5.992 -12.446 4.498 1.00 11.91 204 ARG A C 1
ATOM 1342 O O . ARG A 1 204 ? 5.932 -11.231 4.438 1.00 13.67 204 ARG A O 1
ATOM 1350 N N . LEU A 1 205 ? 5.064 -13.183 5.089 1.00 11.68 205 LEU A N 1
ATOM 1351 C CA . LEU A 1 205 ? 3.830 -12.566 5.613 1.00 12.97 205 LEU A CA 1
ATOM 1352 C C . LEU A 1 205 ? 4.139 -11.696 6.834 1.00 12.11 205 LEU A C 1
ATOM 1353 O O . LEU A 1 205 ? 3.476 -10.684 7.118 1.00 12.52 205 LEU A O 1
ATOM 1358 N N . GLY A 1 206 ? 5.189 -12.091 7.530 1.00 10.81 206 GLY A N 1
ATOM 1359 C CA . GLY A 1 206 ? 5.661 -11.341 8.672 1.00 10.84 206 GLY A CA 1
ATOM 1360 C C . GLY A 1 206 ? 6.819 -12.075 9.275 1.00 10.72 206 GLY A C 1
ATOM 1361 O O . GLY A 1 206 ? 7.184 -13.134 8.764 1.00 10.50 206 GLY A O 1
ATOM 1362 N N . ASP A 1 207 ? 7.348 -11.541 10.374 1.00 11.19 207 ASP A N 1
ATOM 1363 C CA . ASP A 1 207 ? 8.590 -12.122 10.914 1.00 12.99 207 ASP A CA 1
ATOM 1364 C C . ASP A 1 207 ? 8.377 -13.401 11.669 1.00 13.20 207 ASP A C 1
ATOM 1365 O O . ASP A 1 207 ? 9.361 -14.023 12.038 1.00 15.23 207 ASP A O 1
ATOM 1370 N N . TRP A 1 208 ? 7.117 -13.848 11.818 1.00 13.31 208 TRP A N 1
ATOM 1371 C CA . TRP A 1 208 ? 6.762 -15.160 12.375 1.00 13.71 208 TRP A CA 1
ATOM 1372 C C . TRP A 1 208 ? 6.764 -16.275 11.297 1.00 15.28 208 TRP A C 1
ATOM 1373 O O . TRP A 1 208 ? 6.663 -17.465 11.631 1.00 14.21 208 TRP A O 1
ATOM 1384 N N . ALA A 1 209 ? 6.812 -15.908 9.996 1.00 13.50 209 ALA A N 1
ATOM 1385 C CA . ALA A 1 209 ? 6.381 -16.866 8.925 1.00 14.04 209 ALA A CA 1
ATOM 1386 C C . ALA A 1 209 ? 7.606 -17.603 8.399 1.00 15.03 209 ALA A C 1
ATOM 1387 O O . ALA A 1 209 ? 8.162 -17.317 7.349 1.00 14.24 209 ALA A O 1
ATOM 1389 N N . THR A 1 210 ? 8.050 -18.567 9.212 1.00 14.67 210 THR A N 1
ATOM 1390 C CA . THR A 1 210 ? 9.340 -19.244 8.985 1.00 15.90 210 THR A CA 1
ATOM 1391 C C . THR A 1 210 ? 9.209 -20.734 8.979 1.00 16.14 210 THR A C 1
ATOM 1392 O O . THR A 1 210 ? 10.163 -21.405 8.674 1.00 16.13 210 THR A O 1
ATOM 1396 N N . ASP A 1 211 ? 8.051 -21.275 9.303 1.00 17.53 211 ASP A N 1
ATOM 1397 C CA . ASP A 1 211 ? 7.914 -22.744 9.311 1.00 19.63 211 ASP A CA 1
ATOM 1398 C C . ASP A 1 211 ? 7.600 -23.314 7.915 1.00 19.94 211 ASP A C 1
ATOM 1399 O O . ASP A 1 211 ? 7.466 -22.580 6.928 1.00 16.26 211 ASP A O 1
ATOM 1404 N N . ASN A 1 212 ? 7.473 -24.622 7.820 1.00 20.83 212 ASN A N 1
ATOM 1405 C CA . ASN A 1 212 ? 7.310 -25.226 6.506 1.00 23.66 212 ASN A CA 1
ATOM 1406 C C . ASN A 1 212 ? 6.023 -24.852 5.824 1.00 21.48 212 ASN A C 1
ATOM 1407 O O . ASN A 1 212 ? 6.030 -24.706 4.618 1.00 20.80 212 ASN A O 1
ATOM 1412 N N . THR A 1 213 ? 4.958 -24.593 6.571 1.00 18.56 213 THR A N 1
ATOM 1413 C CA . THR A 1 213 ? 3.725 -24.177 5.948 1.00 19.82 213 THR A CA 1
ATOM 1414 C C . THR A 1 213 ? 3.798 -22.751 5.396 1.00 19.31 213 THR A C 1
ATOM 1415 O O . THR A 1 213 ? 3.148 -22.452 4.397 1.00 19.24 213 THR A O 1
ATOM 1419 N N . PHE A 1 214 ? 4.502 -21.853 6.062 1.00 14.61 214 PHE A N 1
ATOM 1420 C CA . PHE A 1 214 ? 4.293 -20.403 5.757 1.00 14.71 214 PHE A CA 1
ATOM 1421 C C . PHE A 1 214 ? 5.531 -19.752 5.187 1.00 13.64 214 PHE A C 1
ATOM 1422 O O . PHE A 1 214 ? 5.428 -18.664 4.587 1.00 12.93 214 PHE A O 1
ATOM 1430 N N . LYS A 1 215 ? 6.696 -20.397 5.297 1.00 12.81 215 LYS A N 1
ATOM 1431 C CA . LYS A 1 215 ? 7.938 -19.710 4.963 1.00 13.70 215 LYS A CA 1
ATOM 1432 C C . LYS A 1 215 ? 8.048 -19.236 3.544 1.00 14.18 215 LYS A C 1
ATOM 1433 O O . LYS A 1 215 ? 8.652 -18.216 3.271 1.00 14.65 215 LYS A O 1
ATOM 1439 N N . ASN A 1 216 ? 7.475 -19.992 2.624 1.00 13.24 216 ASN A N 1
ATOM 1440 C CA . ASN A 1 216 ? 7.531 -19.621 1.207 1.00 15.98 216 ASN A CA 1
ATOM 1441 C C . ASN A 1 216 ? 6.321 -18.869 0.687 1.00 15.62 216 ASN A C 1
ATOM 1442 O O . ASN A 1 216 ? 6.326 -18.550 -0.520 1.00 16.98 216 ASN A O 1
ATOM 1447 N N . ALA A 1 217 ? 5.315 -18.648 1.526 1.00 13.45 217 ALA A N 1
ATOM 1448 C CA . ALA A 1 217 ? 4.087 -17.958 1.150 1.00 14.20 217 ALA A CA 1
ATOM 1449 C C . ALA A 1 217 ? 4.390 -16.464 1.061 1.00 14.81 217 ALA A C 1
ATOM 1450 O O . ALA A 1 217 ? 5.320 -15.944 1.711 1.00 14.25 217 ALA A O 1
ATOM 1452 N N . THR A 1 218 ? 3.559 -15.777 0.289 1.00 14.17 218 THR A N 1
ATOM 1453 C CA . THR A 1 218 ? 3.722 -14.358 0.102 1.00 14.42 218 THR A CA 1
ATOM 1454 C C . THR A 1 218 ? 2.339 -13.758 -0.159 1.00 13.90 218 THR A C 1
ATOM 1455 O O . THR A 1 218 ? 1.388 -14.461 -0.552 1.00 13.89 218 THR A O 1
ATOM 1459 N N . ARG A 1 219 ? 2.205 -12.483 0.162 1.00 12.83 219 ARG A N 1
ATOM 1460 C CA . ARG A 1 219 ? 0.947 -11.762 -0.046 1.00 12.96 219 ARG A CA 1
ATOM 1461 C C . ARG A 1 219 ? 1.126 -10.712 -1.165 1.00 12.43 219 ARG A C 1
ATOM 1462 O O . ARG A 1 219 ? 1.920 -9.749 -0.962 1.00 12.22 219 ARG A O 1
ATOM 1470 N N . PRO A 1 220 ? 0.395 -10.856 -2.323 1.00 10.40 220 PRO A N 1
ATOM 1471 C CA . PRO A 1 220 ? 0.652 -9.926 -3.400 1.00 10.71 220 PRO A CA 1
ATOM 1472 C C . PRO A 1 220 ? 0.437 -8.433 -3.038 1.00 10.21 220 PRO A C 1
ATOM 1473 O O . PRO A 1 220 ? 1.083 -7.534 -3.631 1.00 9.89 220 PRO A O 1
ATOM 1477 N N . SER A 1 221 ? -0.451 -8.147 -2.067 1.00 10.03 221 SER A N 1
ATOM 1478 C CA . SER A 1 221 ? -0.612 -6.726 -1.658 1.00 11.54 221 SER A CA 1
ATOM 1479 C C . SER A 1 221 ? 0.668 -6.144 -1.016 1.00 11.79 221 SER A C 1
ATOM 1480 O O . SER A 1 221 ? 0.795 -4.942 -0.908 1.00 13.41 221 SER A O 1
ATOM 1483 N N . ASP A 1 222 ? 1.606 -6.991 -0.597 1.00 11.85 222 ASP A N 1
ATOM 1484 C CA . ASP A 1 222 ? 2.900 -6.546 -0.134 1.00 12.20 222 ASP A CA 1
ATOM 1485 C C . ASP A 1 222 ? 3.835 -6.259 -1.309 1.00 12.08 222 ASP A C 1
ATOM 1486 O O . ASP A 1 222 ? 4.974 -5.876 -1.062 1.00 12.90 222 ASP A O 1
ATOM 1491 N N . PHE A 1 223 ? 3.418 -6.411 -2.584 1.00 11.02 223 PHE A N 1
ATOM 1492 C CA . PHE A 1 223 ? 4.372 -6.280 -3.726 1.00 10.51 223 PHE A CA 1
ATOM 1493 C C . PHE A 1 223 ? 4.484 -4.844 -4.078 1.00 11.20 223 PHE A C 1
ATOM 1494 O O . PHE A 1 223 ? 4.100 -4.376 -5.196 1.00 11.41 223 PHE A O 1
ATOM 1502 N N . MET A 1 224 ? 5.057 -4.097 -3.154 1.00 11.10 224 MET A N 1
ATOM 1503 C CA . MET A 1 224 ? 5.156 -2.659 -3.307 1.00 12.61 224 MET A CA 1
ATOM 1504 C C . MET A 1 224 ? 6.519 -2.399 -3.952 1.00 13.11 224 MET A C 1
ATOM 1505 O O . MET A 1 224 ? 7.491 -1.992 -3.294 1.00 12.78 224 MET A O 1
ATOM 1510 N N . LEU A 1 225 ? 6.577 -2.667 -5.237 1.00 12.83 225 LEU A N 1
ATOM 1511 C CA . LEU A 1 225 ? 7.855 -2.791 -5.904 1.00 13.11 225 LEU A CA 1
ATOM 1512 C C . LEU A 1 225 ? 8.607 -1.475 -5.822 1.00 11.19 225 LEU A C 1
ATOM 1513 O O . LEU A 1 225 ? 9.826 -1.424 -5.777 1.00 12.44 225 LEU A O 1
ATOM 1518 N N . ASN A 1 226 ? 7.881 -0.370 -5.888 1.00 10.81 226 ASN A N 1
ATOM 1519 C CA . ASN A 1 226 ? 8.561 0.904 -5.849 1.00 11.44 226 ASN A CA 1
ATOM 1520 C C . ASN A 1 226 ? 9.086 1.250 -4.453 1.00 11.09 226 ASN A C 1
ATOM 1521 O O . ASN A 1 226 ? 10.085 1.967 -4.327 1.00 11.44 226 ASN A O 1
ATOM 1526 N N . HIS A 1 227 ? 8.448 0.728 -3.395 1.00 9.77 227 HIS A N 1
ATOM 1527 C CA . HIS A 1 227 ? 9.069 0.840 -2.032 1.00 9.34 227 HIS A CA 1
ATOM 1528 C C . HIS A 1 227 ? 10.394 0.123 -2.062 1.00 9.18 227 HIS A C 1
ATOM 1529 O O . HIS A 1 227 ? 11.356 0.560 -1.491 1.00 8.97 227 HIS A O 1
ATOM 1536 N N . LEU A 1 228 ? 10.436 -1.054 -2.704 1.00 9.66 228 LEU A N 1
ATOM 1537 C CA . LEU A 1 228 ? 11.654 -1.852 -2.661 1.00 9.76 228 LEU A CA 1
ATOM 1538 C C . LEU A 1 228 ? 12.848 -1.201 -3.358 1.00 9.96 228 LEU A C 1
ATOM 1539 O O . LEU A 1 228 ? 13.997 -1.263 -2.886 1.00 10.11 228 LEU A O 1
ATOM 1544 N N . LYS A 1 229 ? 12.560 -0.500 -4.444 1.00 8.94 229 LYS A N 1
ATOM 1545 C CA . LYS A 1 229 ? 13.561 0.305 -5.127 1.00 9.30 229 LYS A CA 1
ATOM 1546 C C . LYS A 1 229 ? 14.060 1.422 -4.242 1.00 9.46 229 LYS A C 1
ATOM 1547 O O . LYS A 1 229 ? 15.235 1.704 -4.179 1.00 10.41 229 LYS A O 1
ATOM 1553 N N . ALA A 1 230 ? 13.156 2.009 -3.486 1.00 9.36 230 ALA A N 1
ATOM 1554 C CA . ALA A 1 230 ? 13.564 3.007 -2.526 1.00 10.07 230 ALA A CA 1
ATOM 1555 C C . ALA A 1 230 ? 14.473 2.402 -1.404 1.00 11.41 230 ALA A C 1
ATOM 1556 O O . ALA A 1 230 ? 15.483 3.070 -0.992 1.00 10.18 230 ALA A O 1
ATOM 1558 N N . PHE A 1 231 ? 14.152 1.177 -0.964 1.00 11.13 231 PHE A N 1
ATOM 1559 C CA . PHE A 1 231 ? 14.942 0.505 0.040 1.00 11.26 231 PHE A CA 1
ATOM 1560 C C . PHE A 1 231 ? 16.341 0.270 -0.482 1.00 11.81 231 PHE A C 1
ATOM 1561 O O . PHE A 1 231 ? 17.302 0.466 0.269 1.00 12.16 231 PHE A O 1
ATOM 1569 N N . GLN A 1 232 ? 16.436 -0.196 -1.725 1.00 12.39 232 GLN A N 1
ATOM 1570 C CA . GLN A 1 232 ? 17.782 -0.407 -2.350 1.00 13.74 232 GLN A CA 1
ATOM 1571 C C . GLN A 1 232 ? 18.575 0.891 -2.407 1.00 14.17 232 GLN A C 1
ATOM 1572 O O . GLN A 1 232 ? 19.757 0.930 -2.063 1.00 13.26 232 GLN A O 1
ATOM 1578 N N . ALA A 1 233 ? 17.913 1.950 -2.900 1.00 12.63 233 ALA A N 1
ATOM 1579 C CA . ALA A 1 233 ? 18.524 3.290 -2.980 1.00 13.90 233 ALA A CA 1
ATOM 1580 C C . ALA A 1 233 ? 19.068 3.739 -1.601 1.00 15.82 233 ALA A C 1
ATOM 1581 O O . ALA A 1 233 ? 20.153 4.284 -1.535 1.00 16.53 233 ALA A O 1
ATOM 1583 N N . ALA A 1 234 ? 18.333 3.490 -0.515 1.00 12.88 234 ALA A N 1
ATOM 1584 C CA . ALA A 1 234 ? 18.719 4.014 0.800 1.00 13.90 234 ALA A CA 1
ATOM 1585 C C . ALA A 1 234 ? 19.801 3.183 1.434 1.00 14.81 234 ALA A C 1
ATOM 1586 O O . ALA A 1 234 ? 20.707 3.749 2.057 1.00 18.31 234 ALA A O 1
ATOM 1588 N N . THR A 1 235 ? 19.870 1.884 1.144 1.00 15.78 235 THR A N 1
ATOM 1589 C CA . THR A 1 235 ? 20.784 1.051 1.859 1.00 17.07 235 THR A CA 1
ATOM 1590 C C . THR A 1 235 ? 21.923 0.528 0.999 1.00 17.76 235 THR A C 1
ATOM 1591 O O . THR A 1 235 ? 22.925 0.063 1.587 1.00 18.57 235 THR A O 1
ATOM 1595 N N . GLY A 1 236 ? 21.814 0.566 -0.336 1.00 16.96 236 GLY A N 1
ATOM 1596 C CA . GLY A 1 236 ? 22.790 -0.106 -1.189 1.00 16.37 236 GLY A CA 1
ATOM 1597 C C . GLY A 1 236 ? 22.691 -1.620 -1.223 1.00 17.88 236 GLY A C 1
ATOM 1598 O O . GLY A 1 236 ? 23.540 -2.264 -1.825 1.00 16.89 236 GLY A O 1
ATOM 1599 N N . ASP A 1 237 ? 21.696 -2.216 -0.557 1.00 14.35 237 ASP A N 1
ATOM 1600 C CA . ASP A 1 237 ? 21.581 -3.627 -0.483 1.00 15.63 237 ASP A CA 1
ATOM 1601 C C . ASP A 1 237 ? 20.842 -4.145 -1.741 1.00 16.83 237 ASP A C 1
ATOM 1602 O O . ASP A 1 237 ? 19.634 -3.982 -1.896 1.00 15.58 237 ASP A O 1
ATOM 1607 N N . ALA A 1 238 ? 21.573 -4.799 -2.640 1.00 15.61 238 ALA A N 1
ATOM 1608 C CA . ALA A 1 238 ? 20.990 -5.397 -3.830 1.00 17.29 238 ALA A CA 1
ATOM 1609 C C . ALA A 1 238 ? 20.152 -6.622 -3.568 1.00 15.65 238 ALA A C 1
ATOM 1610 O O . ALA A 1 238 ? 19.538 -7.178 -4.489 1.00 15.64 238 ALA A O 1
ATOM 1612 N N . ARG A 1 239 ? 20.117 -7.118 -2.332 1.00 13.94 239 ARG A N 1
ATOM 1613 C CA . ARG A 1 239 ? 19.093 -8.128 -2.069 1.00 13.17 239 ARG A CA 1
ATOM 1614 C C . ARG A 1 239 ? 17.711 -7.628 -2.375 1.00 11.76 239 ARG A C 1
ATOM 1615 O O . ARG A 1 239 ? 16.883 -8.398 -2.746 1.00 10.41 239 ARG A O 1
ATOM 1623 N N . TRP A 1 240 ? 17.473 -6.329 -2.251 1.00 11.22 240 TRP A N 1
ATOM 1624 C CA . TRP A 1 240 ? 16.163 -5.759 -2.613 1.00 10.93 240 TRP A CA 1
ATOM 1625 C C . TRP A 1 240 ? 15.889 -5.938 -4.076 1.00 12.04 240 TRP A C 1
ATOM 1626 O O . TRP A 1 240 ? 14.749 -6.169 -4.446 1.00 11.95 240 TRP A O 1
ATOM 1637 N N . ALA A 1 241 ? 16.933 -5.882 -4.927 1.00 10.63 241 ALA A N 1
ATOM 1638 C CA . ALA A 1 241 ? 16.778 -6.099 -6.352 1.00 11.71 241 ALA A CA 1
ATOM 1639 C C . ALA A 1 241 ? 16.422 -7.578 -6.652 1.00 12.52 241 ALA A C 1
ATOM 1640 O O . ALA A 1 241 ? 15.624 -7.880 -7.566 1.00 11.04 241 ALA A O 1
ATOM 1642 N N . ASN A 1 242 ? 17.026 -8.489 -5.912 1.00 12.47 242 ASN A N 1
ATOM 1643 C CA . ASN A 1 242 ? 16.669 -9.892 -6.004 1.00 12.18 242 ASN A CA 1
ATOM 1644 C C . ASN A 1 242 ? 15.137 -10.054 -5.719 1.00 11.50 242 ASN A C 1
ATOM 1645 O O . ASN A 1 242 ? 14.478 -10.821 -6.419 1.00 10.84 242 ASN A O 1
ATOM 1650 N N . VAL A 1 243 ? 14.631 -9.386 -4.692 1.00 9.80 243 VAL A N 1
ATOM 1651 C CA . VAL A 1 243 ? 13.208 -9.507 -4.303 1.00 9.30 243 VAL A CA 1
ATOM 1652 C C . VAL A 1 243 ? 12.325 -8.850 -5.374 1.00 9.41 243 VAL A C 1
ATOM 1653 O O . VAL A 1 243 ? 11.290 -9.418 -5.764 1.00 10.84 243 VAL A O 1
ATOM 1657 N N . ILE A 1 244 ? 12.714 -7.681 -5.863 1.00 8.84 244 ILE A N 1
ATOM 1658 C CA . ILE A 1 244 ? 11.958 -7.067 -6.993 1.00 10.26 244 ILE A CA 1
ATOM 1659 C C . ILE A 1 244 ? 11.894 -8.019 -8.184 1.00 10.03 244 ILE A C 1
ATOM 1660 O O . ILE A 1 244 ? 10.810 -8.287 -8.746 1.00 9.46 244 ILE A O 1
ATOM 1665 N N . ASP A 1 245 ? 13.039 -8.528 -8.579 1.00 10.36 245 ASP A N 1
ATOM 1666 C CA . ASP A 1 245 ? 13.112 -9.438 -9.746 1.00 12.58 245 ASP A CA 1
ATOM 1667 C C . ASP A 1 245 ? 12.239 -10.696 -9.572 1.00 11.15 245 ASP A C 1
ATOM 1668 O O . ASP A 1 245 ? 11.433 -11.027 -10.469 1.00 10.91 245 ASP A O 1
ATOM 1673 N N . LYS A 1 246 ? 12.336 -11.320 -8.421 1.00 9.74 246 LYS A N 1
ATOM 1674 C CA . LYS A 1 246 ? 11.566 -12.497 -8.148 1.00 10.11 246 LYS A CA 1
ATOM 1675 C C . LYS A 1 246 ? 10.083 -12.182 -8.100 1.00 9.88 246 LYS A C 1
ATOM 1676 O O . LYS A 1 246 ? 9.240 -12.971 -8.577 1.00 10.79 246 LYS A O 1
ATOM 1682 N N . THR A 1 247 ? 9.742 -11.050 -7.473 1.00 9.17 247 THR A N 1
ATOM 1683 C CA . THR A 1 247 ? 8.351 -10.689 -7.293 1.00 9.64 247 THR A CA 1
ATOM 1684 C C . THR A 1 247 ? 7.725 -10.411 -8.673 1.00 9.60 247 THR A C 1
ATOM 1685 O O . THR A 1 247 ? 6.603 -10.847 -8.930 1.00 9.14 247 THR A O 1
ATOM 1689 N N . TYR A 1 248 ? 8.380 -9.659 -9.558 1.00 9.98 248 TYR A N 1
ATOM 1690 C CA . TYR A 1 248 ? 7.848 -9.557 -10.935 1.00 10.13 248 TYR A CA 1
ATOM 1691 C C . TYR A 1 248 ? 7.701 -10.891 -11.642 1.00 10.93 248 TYR A C 1
ATOM 1692 O O . TYR A 1 248 ? 6.745 -11.114 -12.436 1.00 11.24 248 TYR A O 1
ATOM 1701 N N . THR A 1 249 ? 8.648 -11.789 -11.426 1.00 10.79 249 THR A N 1
ATOM 1702 C CA . THR A 1 249 ? 8.492 -13.109 -12.024 1.00 11.86 249 THR A CA 1
ATOM 1703 C C . THR A 1 249 ? 7.223 -13.816 -11.477 1.00 10.93 249 THR A C 1
ATOM 1704 O O . THR A 1 249 ? 6.487 -14.457 -12.257 1.00 12.25 249 THR A O 1
ATOM 1708 N N . ILE A 1 250 ? 6.949 -13.685 -10.185 1.00 10.08 250 ILE A N 1
ATOM 1709 C CA . ILE A 1 250 ? 5.792 -14.330 -9.584 1.00 10.50 250 ILE A CA 1
ATOM 1710 C C . ILE A 1 250 ? 4.499 -13.703 -10.134 1.00 10.14 250 ILE A C 1
ATOM 1711 O O . ILE A 1 250 ? 3.534 -14.406 -10.447 1.00 9.39 250 ILE A O 1
ATOM 1716 N N . ILE A 1 251 ? 4.460 -12.371 -10.173 1.00 10.06 251 ILE A N 1
ATOM 1717 C CA . ILE A 1 251 ? 3.266 -11.687 -10.696 1.00 9.57 251 ILE A CA 1
ATOM 1718 C C . ILE A 1 251 ? 2.910 -12.224 -12.070 1.00 10.01 251 ILE A C 1
ATOM 1719 O O . ILE A 1 251 ? 1.750 -12.587 -12.357 1.00 9.29 251 ILE A O 1
ATOM 1724 N N . ASN A 1 252 ? 3.924 -12.328 -12.908 1.00 9.22 252 ASN A N 1
ATOM 1725 C CA . ASN A 1 252 ? 3.680 -12.762 -14.298 1.00 10.04 252 ASN A CA 1
ATOM 1726 C C . ASN A 1 252 ? 3.354 -14.264 -14.417 1.00 9.46 252 ASN A C 1
ATOM 1727 O O . ASN A 1 252 ? 2.560 -14.636 -15.243 1.00 9.82 252 ASN A O 1
ATOM 1732 N N . SER A 1 253 ? 3.942 -15.076 -13.561 1.00 8.98 253 SER A N 1
ATOM 1733 C CA . SER A 1 253 ? 3.644 -16.496 -13.516 1.00 10.07 253 SER A CA 1
ATOM 1734 C C . SER A 1 253 ? 2.198 -16.691 -13.085 1.00 10.15 253 SER A C 1
ATOM 1735 O O . SER A 1 253 ? 1.499 -17.475 -13.689 1.00 10.43 253 SER A O 1
ATOM 1738 N N . LEU A 1 254 ? 1.760 -15.982 -12.049 1.00 10.04 254 LEU A N 1
ATOM 1739 C CA . LEU A 1 254 ? 0.375 -16.157 -11.568 1.00 10.49 254 LEU A CA 1
ATOM 1740 C C . LEU A 1 254 ? -0.626 -15.627 -12.583 1.00 10.05 254 LEU A C 1
ATOM 1741 O O . LEU A 1 254 ? -1.733 -16.202 -12.727 1.00 11.21 254 LEU A O 1
ATOM 1746 N N . TYR A 1 255 ? -0.296 -14.478 -13.180 1.00 10.24 255 TYR A N 1
ATOM 1747 C CA . TYR A 1 255 ? -1.118 -13.828 -14.208 1.00 10.94 255 TYR A CA 1
ATOM 1748 C C . TYR A 1 255 ? -1.340 -14.831 -15.308 1.00 10.96 255 TYR A C 1
ATOM 1749 O O . TYR A 1 255 ? -2.503 -15.129 -15.660 1.00 11.30 255 TYR A O 1
ATOM 1758 N N . ASN A 1 256 ? -0.260 -15.286 -15.902 1.00 10.96 256 ASN A N 1
ATOM 1759 C CA . ASN A 1 256 ? -0.448 -16.219 -17.081 1.00 12.59 256 ASN A CA 1
ATOM 1760 C C . ASN A 1 256 ? -1.086 -17.547 -16.696 1.00 12.56 256 ASN A C 1
ATOM 1761 O O . ASN A 1 256 ? -1.968 -18.046 -17.381 1.00 12.24 256 ASN A O 1
ATOM 1766 N N . GLY A 1 257 ? -0.708 -18.090 -15.554 1.00 12.73 257 GLY A N 1
ATOM 1767 C CA . GLY A 1 257 ? -1.120 -19.391 -15.142 1.00 13.54 257 GLY A CA 1
ATOM 1768 C C . GLY A 1 257 ? -2.521 -19.427 -14.578 1.00 14.57 257 GLY A C 1
ATOM 1769 O O . GLY A 1 257 ? -3.189 -20.428 -14.750 1.00 14.16 257 GLY A O 1
ATOM 1770 N N . TYR A 1 258 ? -2.927 -18.357 -13.856 1.00 12.92 258 TYR A N 1
ATOM 1771 C CA . TYR A 1 258 ? -4.146 -18.403 -13.025 1.00 13.20 258 TYR A CA 1
ATOM 1772 C C . TYR A 1 258 ? -5.146 -17.329 -13.292 1.00 14.86 258 TYR A C 1
ATOM 1773 O O . TYR A 1 258 ? -6.268 -17.479 -12.885 1.00 14.49 258 TYR A O 1
ATOM 1782 N N . SER A 1 259 ? -4.781 -16.251 -13.987 1.00 13.31 259 SER A N 1
ATOM 1783 C CA . SER A 1 259 ? -5.697 -15.164 -14.176 1.00 13.45 259 SER A CA 1
ATOM 1784 C C . SER A 1 259 ? -5.483 -14.525 -15.514 1.00 13.52 259 SER A C 1
ATOM 1785 O O . SER A 1 259 ? -5.565 -13.264 -15.676 1.00 11.90 259 SER A O 1
ATOM 1788 N N . SER A 1 260 ? -5.344 -15.337 -16.568 1.00 13.08 260 SER A N 1
ATOM 1789 C CA . SER A 1 260 ? -4.954 -14.770 -17.820 1.00 14.44 260 SER A CA 1
ATOM 1790 C C . SER A 1 260 ? -6.008 -13.852 -18.442 1.00 14.93 260 SER A C 1
ATOM 1791 O O . SER A 1 260 ? -5.651 -12.961 -19.218 1.00 14.48 260 SER A O 1
ATOM 1794 N N . SER A 1 261 ? -7.286 -14.024 -18.086 1.00 15.93 261 SER A N 1
ATOM 1795 C CA . SER A 1 261 ? -8.323 -13.200 -18.705 1.00 17.31 261 SER A CA 1
ATOM 1796 C C . SER A 1 261 ? -8.622 -11.945 -17.813 1.00 15.70 261 SER A C 1
ATOM 1797 O O . SER A 1 261 ? -9.304 -11.040 -18.235 1.00 15.24 261 SER A O 1
ATOM 1800 N N . THR A 1 262 ? -8.122 -11.943 -16.580 1.00 13.30 262 THR A N 1
ATOM 1801 C CA . THR A 1 262 ? -8.452 -10.847 -15.605 1.00 12.53 262 THR A CA 1
ATOM 1802 C C . THR A 1 262 ? -7.268 -10.036 -15.116 1.00 12.20 262 THR A C 1
ATOM 1803 O O . THR A 1 262 ? -7.456 -8.879 -14.690 1.00 11.57 262 THR A O 1
ATOM 1807 N N . GLY A 1 263 ? -6.046 -10.612 -15.101 1.00 11.69 263 GLY A N 1
ATOM 1808 C CA . GLY A 1 263 ? -4.928 -9.920 -14.428 1.00 11.61 263 GLY A CA 1
ATOM 1809 C C . GLY A 1 263 ? -4.959 -9.944 -12.902 1.00 11.17 263 GLY A C 1
ATOM 1810 O O . GLY A 1 263 ? -4.022 -9.430 -12.252 1.00 12.75 263 GLY A O 1
ATOM 1811 N N . LEU A 1 264 ? -5.950 -10.588 -12.287 1.00 10.15 264 LEU A N 1
ATOM 1812 C CA . LEU A 1 264 ? -6.119 -10.527 -10.859 1.00 10.02 264 LEU A CA 1
ATOM 1813 C C . LEU A 1 264 ? -5.145 -11.397 -10.078 1.00 10.47 264 LEU A C 1
ATOM 1814 O O . LEU A 1 264 ? -4.818 -12.535 -10.499 1.00 11.37 264 LEU A O 1
ATOM 1819 N N . LEU A 1 265 ? -4.685 -10.893 -8.943 1.00 9.84 265 LEU A N 1
ATOM 1820 C CA . LEU A 1 265 ? -3.780 -11.688 -8.114 1.00 11.75 265 LEU A CA 1
ATOM 1821 C C . LEU A 1 265 ? -4.492 -12.150 -6.831 1.00 11.58 265 LEU A C 1
ATOM 1822 O O . LEU A 1 265 ? -5.255 -11.411 -6.273 1.00 11.55 265 LEU A O 1
ATOM 1827 N N . PRO A 1 266 ? -4.198 -13.353 -6.374 1.00 10.81 266 PRO A N 1
ATOM 1828 C CA . PRO A 1 266 ? -4.853 -13.877 -5.185 1.00 11.53 266 PRO A CA 1
ATOM 1829 C C . PRO A 1 266 ? -4.372 -13.226 -3.886 1.00 11.63 266 PRO A C 1
ATOM 1830 O O . PRO A 1 266 ? -3.266 -12.644 -3.814 1.00 10.41 266 PRO A O 1
ATOM 1834 N N . ASP A 1 267 ? -5.229 -13.290 -2.874 1.00 11.31 267 ASP A N 1
ATOM 1835 C CA . ASP A 1 267 ? -4.871 -12.741 -1.597 1.00 12.59 267 ASP A CA 1
ATOM 1836 C C . ASP A 1 267 ? -3.568 -13.309 -1.046 1.00 11.15 267 ASP A C 1
ATOM 1837 O O . ASP A 1 267 ? -2.758 -12.592 -0.538 1.00 11.02 267 ASP A O 1
ATOM 1842 N N . PHE A 1 268 ? -3.367 -14.594 -1.174 1.00 10.90 268 PHE A N 1
ATOM 1843 C CA . PHE A 1 268 ? -2.142 -15.238 -0.733 1.00 11.35 268 PHE A CA 1
ATOM 1844 C C . PHE A 1 268 ? -1.624 -16.171 -1.826 1.00 11.45 268 PHE A C 1
ATOM 1845 O O . PHE A 1 268 ? -2.419 -16.752 -2.563 1.00 11.30 268 PHE A O 1
ATOM 1853 N N . VAL A 1 269 ? -0.308 -16.310 -1.868 1.00 11.16 269 VAL A N 1
ATOM 1854 C CA . VAL A 1 269 ? 0.374 -17.147 -2.820 1.00 11.98 269 VAL A CA 1
ATOM 1855 C C . VAL A 1 269 ? 1.281 -18.131 -2.023 1.00 11.98 269 VAL A C 1
ATOM 1856 O O . VAL A 1 269 ? 1.874 -17.726 -1.038 1.00 11.98 269 VAL A O 1
ATOM 1860 N N . VAL A 1 270 ? 1.337 -19.375 -2.474 1.00 12.20 270 VAL A N 1
ATOM 1861 C CA . VAL A 1 270 ? 2.120 -20.462 -1.909 1.00 13.13 270 VAL A CA 1
ATOM 1862 C C . VAL A 1 270 ? 3.001 -21.074 -2.971 1.00 15.38 270 VAL A C 1
ATOM 1863 O O . VAL A 1 270 ? 2.722 -21.000 -4.178 1.00 14.08 270 VAL A O 1
ATOM 1867 N N . LEU A 1 271 ? 4.134 -21.621 -2.521 1.00 16.38 271 LEU A N 1
ATOM 1868 C CA . LEU A 1 271 ? 5.009 -22.352 -3.364 1.00 16.49 271 LEU A CA 1
ATOM 1869 C C . LEU A 1 271 ? 4.695 -23.840 -3.166 1.00 19.58 271 LEU A C 1
ATOM 1870 O O . LEU A 1 271 ? 4.762 -24.378 -2.048 1.00 17.54 271 LEU A O 1
ATOM 1875 N N . SER A 1 272 ? 4.318 -24.469 -4.258 1.00 23.39 272 SER A N 1
ATOM 1876 C CA . SER A 1 272 ? 4.107 -25.902 -4.287 1.00 34.27 272 SER A CA 1
ATOM 1877 C C . SER A 1 272 ? 5.015 -26.439 -5.394 1.00 36.24 272 SER A C 1
ATOM 1878 O O . SER A 1 272 ? 4.880 -26.057 -6.552 1.00 37.86 272 SER A O 1
ATOM 1881 N N . GLY A 1 273 ? 5.990 -27.254 -5.006 1.00 37.98 273 GLY A N 1
ATOM 1882 C CA . GLY A 1 273 ? 6.930 -27.836 -5.914 1.00 36.19 273 GLY A CA 1
ATOM 1883 C C . GLY A 1 273 ? 7.779 -26.781 -6.548 1.00 40.04 273 GLY A C 1
ATOM 1884 O O . GLY A 1 273 ? 8.587 -26.126 -5.899 1.00 38.67 273 GLY A O 1
ATOM 1885 N N . SER A 1 274 ? 7.541 -26.570 -7.820 1.00 35.12 274 SER A N 1
ATOM 1886 C CA . SER A 1 274 ? 8.386 -25.746 -8.647 1.00 32.98 274 SER A CA 1
ATOM 1887 C C . SER A 1 274 ? 7.721 -24.375 -8.871 1.00 23.51 274 SER A C 1
ATOM 1888 O O . SER A 1 274 ? 8.310 -23.488 -9.462 1.00 27.37 274 SER A O 1
ATOM 1891 N N . THR A 1 275 ? 6.470 -24.235 -8.463 1.00 22.53 275 THR A N 1
ATOM 1892 C CA . THR A 1 275 ? 5.595 -23.151 -8.970 1.00 19.80 275 THR A CA 1
ATOM 1893 C C . THR A 1 275 ? 4.837 -22.424 -7.852 1.00 15.60 275 THR A C 1
ATOM 1894 O O . THR A 1 275 ? 4.346 -23.064 -6.886 1.00 15.23 275 THR A O 1
ATOM 1898 N N . TYR A 1 276 ? 4.779 -21.094 -7.966 1.00 13.32 276 TYR A N 1
ATOM 1899 C CA . TYR A 1 276 ? 3.921 -20.329 -7.090 1.00 12.60 276 TYR A CA 1
ATOM 1900 C C . TYR A 1 276 ? 2.451 -20.476 -7.569 1.00 12.31 276 TYR A C 1
ATOM 1901 O O . TYR A 1 276 ? 2.183 -20.477 -8.799 1.00 13.37 276 TYR A O 1
ATOM 1910 N N . LYS A 1 277 ? 1.522 -20.588 -6.630 1.00 12.25 277 LYS A N 1
ATOM 1911 C CA . LYS A 1 277 ? 0.120 -20.781 -6.959 1.00 12.97 277 LYS A CA 1
ATOM 1912 C C . LYS A 1 277 ? -0.737 -20.017 -5.974 1.00 11.89 277 LYS A C 1
ATOM 1913 O O . LYS A 1 277 ? -0.290 -19.715 -4.862 1.00 11.79 277 LYS A O 1
ATOM 1919 N N . PRO A 1 278 ? -2.018 -19.800 -6.298 1.00 11.24 278 PRO A N 1
ATOM 1920 C CA . PRO A 1 278 ? -2.875 -19.281 -5.288 1.00 10.47 278 PRO A CA 1
ATOM 1921 C C . PRO A 1 278 ? -3.042 -20.187 -4.064 1.00 11.34 278 PRO A C 1
ATOM 1922 O O . PRO A 1 278 ? -3.084 -21.413 -4.175 1.00 10.67 278 PRO A O 1
ATOM 1926 N N . ALA A 1 279 ? -3.132 -19.600 -2.896 1.00 11.34 279 ALA A N 1
ATOM 1927 C CA . ALA A 1 279 ? -3.438 -20.364 -1.699 1.00 12.34 279 ALA A CA 1
ATOM 1928 C C . ALA A 1 279 ? -4.835 -21.047 -1.769 1.00 15.12 279 ALA A C 1
ATOM 1929 O O . ALA A 1 279 ? -5.713 -20.658 -2.507 1.00 13.80 279 ALA A O 1
ATOM 1931 N N . SER A 1 280 ? -5.008 -22.127 -1.027 1.00 18.27 280 SER A N 1
ATOM 1932 C CA . SER A 1 280 ? -6.334 -22.729 -0.953 1.00 21.02 280 SER A CA 1
ATOM 1933 C C . SER A 1 280 ? -7.148 -22.091 0.166 1.00 20.23 280 SER A C 1
ATOM 1934 O O . SER A 1 280 ? -6.634 -21.279 0.955 1.00 17.21 280 SER A O 1
ATOM 1937 N N . ALA A 1 281 ? -8.466 -22.358 0.177 1.00 20.76 281 ALA A N 1
ATOM 1938 C CA . ALA A 1 281 ? -9.351 -21.759 1.169 1.00 20.84 281 ALA A CA 1
ATOM 1939 C C . ALA A 1 281 ? -8.856 -22.045 2.576 1.00 20.47 281 ALA A C 1
ATOM 1940 O O . ALA A 1 281 ? -8.368 -23.133 2.845 1.00 24.71 281 ALA A O 1
ATOM 1942 N N . ASP A 1 282 ? -8.960 -21.070 3.464 1.00 19.31 282 ASP A N 1
ATOM 1943 C CA . ASP A 1 282 ? -8.631 -21.213 4.874 1.00 24.81 282 ASP A CA 1
ATOM 1944 C C . ASP A 1 282 ? -7.160 -21.488 5.129 1.00 24.57 282 ASP A C 1
ATOM 1945 O O . ASP A 1 282 ? -6.771 -21.959 6.188 1.00 22.51 282 ASP A O 1
ATOM 1950 N N . PHE A 1 283 ? -6.325 -21.105 4.178 1.00 21.99 283 PHE A N 1
ATOM 1951 C CA . PHE A 1 283 ? -4.886 -21.074 4.382 1.00 22.01 283 PHE A CA 1
ATOM 1952 C C . PHE A 1 283 ? -4.442 -20.234 5.580 1.00 21.98 283 PHE A C 1
ATOM 1953 O O . PHE A 1 283 ? -3.603 -20.696 6.371 1.00 20.15 283 PHE A O 1
ATOM 1961 N N . LEU A 1 284 ? -4.989 -19.029 5.709 1.00 19.16 284 LEU A N 1
ATOM 1962 C CA . LEU A 1 284 ? -4.625 -18.112 6.805 1.00 24.27 284 LEU A CA 1
ATOM 1963 C C . LEU A 1 284 ? -5.816 -17.272 7.280 1.00 25.62 284 LEU A C 1
ATOM 1964 O O . LEU A 1 284 ? -6.028 -17.134 8.452 1.00 26.33 284 LEU A O 1
ATOM 1969 N N . GLU A 1 285 ? -6.614 -16.723 6.381 1.00 25.66 285 GLU A N 1
ATOM 1970 C CA . GLU A 1 285 ? -7.658 -15.794 6.817 1.00 26.21 285 GLU A CA 1
ATOM 1971 C C . GLU A 1 285 ? -9.068 -16.263 6.538 1.00 28.77 285 GLU A C 1
ATOM 1972 O O . GLU A 1 285 ? -9.932 -15.946 7.318 1.00 35.36 285 GLU A O 1
ATOM 1978 N N . GLY A 1 286 ? -9.336 -16.972 5.448 1.00 27.03 286 GLY A N 1
ATOM 1979 C CA . GLY A 1 286 ? -10.730 -17.297 5.074 1.00 23.36 286 GLY A CA 1
ATOM 1980 C C . GLY A 1 286 ? -10.914 -18.009 3.784 1.00 22.26 286 GLY A C 1
ATOM 1981 O O . GLY A 1 286 ? -9.967 -18.432 3.147 1.00 22.67 286 GLY A O 1
ATOM 1982 N N . ALA A 1 287 ? -12.153 -18.078 3.352 1.00 18.80 287 ALA A N 1
ATOM 1983 C CA . ALA A 1 287 ? -12.535 -18.872 2.231 1.00 19.83 287 ALA A CA 1
ATOM 1984 C C . ALA A 1 287 ? -11.970 -18.310 0.902 1.00 18.83 287 ALA A C 1
ATOM 1985 O O . ALA A 1 287 ? -11.938 -18.994 -0.083 1.00 17.12 287 ALA A O 1
ATOM 1987 N N . ASN A 1 288 ? -11.669 -17.011 0.853 1.00 15.90 288 ASN A N 1
ATOM 1988 C CA . ASN A 1 288 ? -11.239 -16.391 -0.399 1.00 16.13 288 ASN A CA 1
ATOM 1989 C C . ASN A 1 288 ? -9.738 -16.137 -0.460 1.00 15.58 288 ASN A C 1
ATOM 1990 O O . ASN A 1 288 ? -9.267 -15.308 -1.255 1.00 13.76 288 ASN A O 1
ATOM 1995 N N . ASP A 1 289 ? -8.975 -16.888 0.335 1.00 14.75 289 ASP A N 1
ATOM 1996 C CA . ASP A 1 289 ? -7.532 -16.732 0.328 1.00 16.52 289 ASP A CA 1
ATOM 1997 C C . ASP A 1 289 ? -6.838 -16.906 -1.001 1.00 16.05 289 ASP A C 1
ATOM 1998 O O . ASP A 1 289 ? -5.812 -16.293 -1.221 1.00 16.24 289 ASP A O 1
ATOM 2003 N N . GLY A 1 290 ? -7.381 -17.703 -1.895 1.00 13.43 290 GLY A N 1
ATOM 2004 C CA . GLY A 1 290 ? -6.856 -17.816 -3.261 1.00 14.57 290 GLY A CA 1
ATOM 2005 C C . GLY A 1 290 ? -7.583 -17.042 -4.334 1.00 13.56 290 GLY A C 1
ATOM 2006 O O . GLY A 1 290 ? -7.331 -17.225 -5.532 1.00 12.98 290 GLY A O 1
ATOM 2007 N N . SER A 1 291 ? -8.360 -16.047 -3.907 1.00 13.31 291 SER A N 1
ATOM 2008 C CA . SER A 1 291 ? -9.118 -15.210 -4.787 1.00 13.53 291 SER A CA 1
ATOM 2009 C C . SER A 1 291 ? -8.741 -13.732 -4.573 1.00 12.44 291 SER A C 1
ATOM 2010 O O . SER A 1 291 ? -7.944 -13.380 -3.697 1.00 11.74 291 SER A O 1
ATOM 2013 N N . TYR A 1 292 ? -9.351 -12.880 -5.365 1.00 11.67 292 TYR A N 1
ATOM 2014 C CA . TYR A 1 292 ? -9.066 -11.448 -5.292 1.00 11.07 292 TYR A CA 1
ATOM 2015 C C . TYR A 1 292 ? -9.948 -10.862 -4.234 1.00 11.83 292 TYR A C 1
ATOM 2016 O O . TYR A 1 292 ? -11.160 -10.653 -4.499 1.00 12.18 292 TYR A O 1
ATOM 2025 N N . ASP A 1 293 ? -9.398 -10.609 -3.058 1.00 11.77 293 ASP A N 1
ATOM 2026 C CA . ASP A 1 293 ? -10.278 -10.254 -1.944 1.00 13.71 293 ASP A CA 1
ATOM 2027 C C . ASP A 1 293 ? -9.752 -9.017 -1.225 1.00 11.34 293 ASP A C 1
ATOM 2028 O O . ASP A 1 293 ? -9.082 -8.163 -1.823 1.00 10.10 293 ASP A O 1
ATOM 2033 N N . TYR A 1 294 ? -9.986 -8.967 0.063 1.00 11.37 294 TYR A N 1
ATOM 2034 C CA . TYR A 1 294 ? -9.658 -7.752 0.842 1.00 12.74 294 TYR A CA 1
ATOM 2035 C C . TYR A 1 294 ? -8.172 -7.491 0.998 1.00 13.01 294 TYR A C 1
ATOM 2036 O O . TYR A 1 294 ? -7.802 -6.349 1.342 1.00 13.53 294 TYR A O 1
ATOM 2045 N N . ASN A 1 295 ? -7.304 -8.487 0.721 1.00 12.47 295 ASN A N 1
ATOM 2046 C CA . ASN A 1 295 ? -5.858 -8.131 0.676 1.00 12.48 295 ASN A CA 1
ATOM 2047 C C . ASN A 1 295 ? -5.468 -7.616 -0.725 1.00 12.14 295 ASN A C 1
ATOM 2048 O O . ASN A 1 295 ? -4.902 -6.522 -0.897 1.00 10.93 295 ASN A O 1
ATOM 2053 N N . SER A 1 296 ? -5.802 -8.400 -1.741 1.00 10.20 296 SER A N 1
ATOM 2054 C CA . SER A 1 296 ? -5.368 -8.078 -3.092 1.00 10.54 296 SER A CA 1
ATOM 2055 C C . SER A 1 296 ? -6.028 -6.883 -3.737 1.00 10.38 296 SER A C 1
ATOM 2056 O O . SER A 1 296 ? -5.536 -6.399 -4.737 1.00 9.49 296 SER A O 1
ATOM 2059 N N . CYS A 1 297 ? -7.113 -6.372 -3.152 1.00 10.22 297 CYS A N 1
ATOM 2060 C CA . CYS A 1 297 ? -7.761 -5.207 -3.712 1.00 10.26 297 CYS A CA 1
ATOM 2061 C C . CYS A 1 297 ? -6.762 -4.013 -3.789 1.00 9.92 297 CYS A C 1
ATOM 2062 O O . CYS A 1 297 ? -6.991 -3.098 -4.574 1.00 9.80 297 CYS A O 1
ATOM 2065 N N . ARG A 1 298 ? -5.656 -4.081 -3.051 1.00 9.21 298 ARG A N 1
ATOM 2066 C CA . ARG A 1 298 ? -4.630 -3.060 -3.059 1.00 10.52 298 ARG A CA 1
ATOM 2067 C C . ARG A 1 298 ? -3.617 -3.234 -4.178 1.00 10.07 298 ARG A C 1
ATOM 2068 O O . ARG A 1 298 ? -2.876 -2.326 -4.447 1.00 10.42 298 ARG A O 1
ATOM 2076 N N . THR A 1 299 ? -3.554 -4.399 -4.804 1.00 9.72 299 THR A N 1
ATOM 2077 C CA . THR A 1 299 ? -2.503 -4.626 -5.816 1.00 9.51 299 THR A CA 1
ATOM 2078 C C . THR A 1 299 ? -2.508 -3.703 -7.034 1.00 9.94 299 THR A C 1
ATOM 2079 O O . THR A 1 299 ? -1.461 -3.317 -7.479 1.00 10.73 299 THR A O 1
ATOM 2083 N N . PRO A 1 300 ? -3.674 -3.296 -7.534 1.00 9.72 300 PRO A N 1
ATOM 2084 C CA . PRO A 1 300 ? -3.619 -2.427 -8.701 1.00 10.87 300 PRO A CA 1
ATOM 2085 C C . PRO A 1 300 ? -3.034 -1.057 -8.300 1.00 13.32 300 PRO A C 1
ATOM 2086 O O . PRO A 1 300 ? -2.482 -0.399 -9.165 1.00 14.01 300 PRO A O 1
ATOM 2090 N N . TRP A 1 301 ? -3.169 -0.644 -7.018 1.00 10.37 301 TRP A N 1
ATOM 2091 C CA . TRP A 1 301 ? -2.509 0.560 -6.528 1.00 11.61 301 TRP A CA 1
ATOM 2092 C C . TRP A 1 301 ? -0.974 0.345 -6.373 1.00 11.17 301 TRP A C 1
ATOM 2093 O O . TRP A 1 301 ? -0.151 1.129 -6.912 1.00 11.52 301 TRP A O 1
ATOM 2104 N N . ARG A 1 302 ? -0.601 -0.633 -5.567 1.00 11.14 302 ARG A N 1
ATOM 2105 C CA . ARG A 1 302 ? 0.830 -0.871 -5.189 1.00 11.72 302 ARG A CA 1
ATOM 2106 C C . ARG A 1 302 ? 1.697 -1.234 -6.385 1.00 12.69 302 ARG A C 1
ATOM 2107 O O . ARG A 1 302 ? 2.809 -0.723 -6.541 1.00 11.61 302 ARG A O 1
ATOM 2115 N N . ILE A 1 303 ? 1.193 -2.093 -7.266 1.00 11.08 303 ILE A N 1
ATOM 2116 C CA . ILE A 1 303 ? 2.022 -2.490 -8.431 1.00 10.17 303 ILE A CA 1
ATOM 2117 C C . ILE A 1 303 ? 2.157 -1.377 -9.494 1.00 10.04 303 ILE A C 1
ATOM 2118 O O . ILE A 1 303 ? 3.280 -1.087 -10.005 1.00 11.30 303 ILE A O 1
ATOM 2123 N N . THR A 1 304 ? 1.067 -0.731 -9.868 1.00 9.34 304 THR A N 1
ATOM 2124 C CA . THR A 1 304 ? 1.087 0.316 -10.864 1.00 8.93 304 THR A CA 1
ATOM 2125 C C . THR A 1 304 ? 2.073 1.458 -10.457 1.00 9.80 304 THR A C 1
ATOM 2126 O O . THR A 1 304 ? 2.716 2.066 -11.287 1.00 8.97 304 THR A O 1
ATOM 2130 N N . THR A 1 305 ? 2.231 1.687 -9.148 1.00 9.10 305 THR A N 1
ATOM 2131 C CA . THR A 1 305 ? 2.988 2.836 -8.684 1.00 9.64 305 THR A CA 1
ATOM 2132 C C . THR A 1 305 ? 4.429 2.727 -9.204 1.00 9.26 305 THR A C 1
ATOM 2133 O O . THR A 1 305 ? 5.053 3.742 -9.615 1.00 8.71 305 THR A O 1
ATOM 2137 N N . ASP A 1 306 ? 4.947 1.490 -9.268 1.00 9.64 306 ASP A N 1
ATOM 2138 C CA . ASP A 1 306 ? 6.321 1.324 -9.818 1.00 10.07 306 ASP A CA 1
ATOM 2139 C C . ASP A 1 306 ? 6.410 1.780 -11.277 1.00 10.12 306 ASP A C 1
ATOM 2140 O O . ASP A 1 306 ? 7.326 2.463 -11.692 1.00 11.41 306 ASP A O 1
ATOM 2145 N N . TYR A 1 307 ? 5.438 1.348 -12.077 1.00 11.18 307 TYR A N 1
ATOM 2146 C CA . TYR A 1 307 ? 5.384 1.785 -13.449 1.00 9.34 307 TYR A CA 1
ATOM 2147 C C . TYR A 1 307 ? 5.311 3.284 -13.596 1.00 9.68 307 TYR A C 1
ATOM 2148 O O . TYR A 1 307 ? 6.035 3.853 -14.402 1.00 8.86 307 TYR A O 1
ATOM 2157 N N . LEU A 1 308 ? 4.382 3.856 -12.867 1.00 9.52 308 LEU A N 1
ATOM 2158 C CA . LEU A 1 308 ? 4.178 5.330 -12.846 1.00 10.18 308 LEU A CA 1
ATOM 2159 C C . LEU A 1 308 ? 5.463 6.106 -12.516 1.00 9.36 308 LEU A C 1
ATOM 2160 O O . LEU A 1 308 ? 5.741 7.143 -13.091 1.00 9.00 308 LEU A O 1
ATOM 2165 N N . MET A 1 309 ? 6.188 5.628 -11.520 1.00 9.98 309 MET A N 1
ATOM 2166 C CA . MET A 1 309 ? 7.385 6.290 -11.038 1.00 10.78 309 MET A CA 1
ATOM 2167 C C . MET A 1 309 ? 8.606 6.039 -11.850 1.00 9.63 309 MET A C 1
ATOM 2168 O O . MET A 1 309 ? 9.528 6.890 -11.845 1.00 10.08 309 MET A O 1
ATOM 2173 N N . THR A 1 310 ? 8.662 4.897 -12.536 1.00 8.94 310 THR A N 1
ATOM 2174 C CA . THR A 1 310 ? 9.959 4.492 -13.159 1.00 10.58 310 THR A CA 1
ATOM 2175 C C . THR A 1 310 ? 9.917 4.083 -14.602 1.00 9.90 310 THR A C 1
ATOM 2176 O O . THR A 1 310 ? 10.974 4.023 -15.252 1.00 10.28 310 THR A O 1
ATOM 2180 N N . GLY A 1 311 ? 8.751 3.758 -15.117 1.00 8.88 311 GLY A N 1
ATOM 2181 C CA . GLY A 1 311 ? 8.687 3.243 -16.488 1.00 9.29 311 GLY A CA 1
ATOM 2182 C C . GLY A 1 311 ? 8.928 1.752 -16.536 1.00 9.33 311 GLY A C 1
ATOM 2183 O O . GLY A 1 311 ? 8.880 1.138 -17.621 1.00 9.40 311 GLY A O 1
ATOM 2184 N N . ASP A 1 312 ? 9.137 1.145 -15.375 1.00 9.80 312 ASP A N 1
ATOM 2185 C CA . ASP A 1 312 ? 9.425 -0.303 -15.356 1.00 11.50 312 ASP A CA 1
ATOM 2186 C C . ASP A 1 312 ? 8.246 -1.027 -15.875 1.00 10.62 312 ASP A C 1
ATOM 2187 O O . ASP A 1 312 ? 7.193 -0.959 -15.248 1.00 10.65 312 ASP A O 1
ATOM 2192 N N . SER A 1 313 ? 8.365 -1.765 -16.971 1.00 11.91 313 SER A N 1
ATOM 2193 C CA . SER A 1 313 ? 7.202 -2.304 -17.611 1.00 11.50 313 SER A CA 1
ATOM 2194 C C . SER A 1 313 ? 6.902 -3.793 -17.328 1.00 11.24 313 SER A C 1
ATOM 2195 O O . SER A 1 313 ? 6.074 -4.434 -17.990 1.00 10.92 313 SER A O 1
ATOM 2198 N N . ARG A 1 314 ? 7.513 -4.339 -16.308 1.00 11.12 314 ARG A N 1
ATOM 2199 C CA . ARG A 1 314 ? 7.503 -5.786 -16.126 1.00 11.17 314 ARG A CA 1
ATOM 2200 C C . ARG A 1 314 ? 6.136 -6.304 -15.655 1.00 11.07 314 ARG A C 1
ATOM 2201 O O . ARG A 1 314 ? 5.848 -7.462 -15.867 1.00 11.57 314 ARG A O 1
ATOM 2209 N N . ALA A 1 315 ? 5.268 -5.436 -15.146 1.00 9.78 315 ALA A N 1
ATOM 2210 C CA . ALA A 1 315 ? 3.846 -5.877 -14.871 1.00 9.95 315 ALA A CA 1
ATOM 2211 C C . ALA A 1 315 ? 2.826 -5.228 -15.802 1.00 10.36 315 ALA A C 1
ATOM 2212 O O . ALA A 1 315 ? 1.591 -5.309 -15.578 1.00 10.18 315 ALA A O 1
ATOM 2214 N N . LEU A 1 316 ? 3.286 -4.496 -16.810 1.00 10.32 316 LEU A N 1
ATOM 2215 C CA . LEU A 1 316 ? 2.371 -3.725 -17.645 1.00 12.05 316 LEU A CA 1
ATOM 2216 C C . LEU A 1 316 ? 1.271 -4.559 -18.337 1.00 11.82 316 LEU A C 1
ATOM 2217 O O . LEU A 1 316 ? 0.099 -4.166 -18.350 1.00 11.17 316 LEU A O 1
ATOM 2222 N N . ASN A 1 317 ? 1.639 -5.696 -18.916 1.00 13.31 317 ASN A N 1
ATOM 2223 C CA . ASN A 1 317 ? 0.623 -6.586 -19.486 1.00 13.20 317 ASN A CA 1
ATOM 2224 C C . ASN A 1 317 ? -0.400 -7.057 -18.459 1.00 12.63 317 ASN A C 1
ATOM 2225 O O . ASN A 1 317 ? -1.606 -7.091 -18.711 1.00 12.71 317 ASN A O 1
ATOM 2230 N N . GLN A 1 318 ? 0.065 -7.400 -17.270 1.00 11.97 318 GLN A N 1
ATOM 2231 C CA . GLN A 1 318 ? -0.858 -7.795 -16.221 1.00 10.81 318 GLN A CA 1
ATOM 2232 C C . GLN A 1 318 ? -1.817 -6.674 -15.810 1.00 10.90 318 GLN A C 1
ATOM 2233 O O . GLN A 1 318 ? -3.018 -6.865 -15.637 1.00 10.16 318 GLN A O 1
ATOM 2239 N N . LEU A 1 319 ? -1.276 -5.485 -15.641 1.00 10.12 319 LEU A N 1
ATOM 2240 C CA . LEU A 1 319 ? -2.097 -4.336 -15.219 1.00 10.00 319 LEU A CA 1
ATOM 2241 C C . LEU A 1 319 ? -3.061 -3.940 -16.298 1.00 10.52 319 LEU A C 1
ATOM 2242 O O . LEU A 1 319 ? -4.225 -3.654 -16.047 1.00 10.76 319 LEU A O 1
ATOM 2247 N N . ASN A 1 320 ? -2.575 -3.969 -17.534 1.00 11.19 320 ASN A N 1
ATOM 2248 C CA . ASN A 1 320 ? -3.428 -3.692 -18.693 1.00 12.69 320 ASN A CA 1
ATOM 2249 C C . ASN A 1 320 ? -4.545 -4.694 -18.851 1.00 11.97 320 ASN A C 1
ATOM 2250 O O . ASN A 1 320 ? -5.691 -4.325 -19.240 1.00 10.96 320 ASN A O 1
ATOM 2255 N N . GLN A 1 321 ? -4.262 -5.957 -18.583 1.00 11.81 321 GLN A N 1
ATOM 2256 C CA . GLN A 1 321 ? -5.351 -6.941 -18.622 1.00 13.16 321 GLN A CA 1
ATOM 2257 C C . GLN A 1 321 ? -6.392 -6.650 -17.563 1.00 13.77 321 GLN A C 1
ATOM 2258 O O . GLN A 1 321 ? -7.641 -6.745 -17.828 1.00 11.88 321 GLN A O 1
ATOM 2264 N N . MET A 1 322 ? -5.935 -6.336 -16.345 1.00 12.22 322 MET A N 1
ATOM 2265 C CA . MET A 1 322 ? -6.905 -5.921 -15.303 1.00 13.72 322 MET A CA 1
ATOM 2266 C C . MET A 1 322 ? -7.808 -4.773 -15.752 1.00 12.21 322 MET A C 1
ATOM 2267 O O . MET A 1 322 ? -9.031 -4.817 -15.570 1.00 10.05 322 MET A O 1
ATOM 2272 N N . ASN A 1 323 ? -7.193 -3.762 -16.317 1.00 12.28 323 ASN A N 1
ATOM 2273 C CA . ASN A 1 323 ? -7.947 -2.564 -16.770 1.00 12.17 323 ASN A CA 1
ATOM 2274 C C . ASN A 1 323 ? -9.003 -2.941 -17.764 1.00 13.11 323 ASN A C 1
ATOM 2275 O O . ASN A 1 323 ? -10.159 -2.508 -17.655 1.00 12.32 323 ASN A O 1
ATOM 2280 N N . SER A 1 324 ? -8.572 -3.747 -18.724 1.00 12.42 324 SER A N 1
ATOM 2281 C CA . SER A 1 324 ? -9.501 -4.203 -19.758 1.00 14.06 324 SER A CA 1
ATOM 2282 C C . SER A 1 324 ? -10.634 -5.014 -19.171 1.00 12.67 324 SER A C 1
ATOM 2283 O O . SER A 1 324 ? -11.808 -4.828 -19.549 1.00 13.28 324 SER A O 1
ATOM 2286 N N . TRP A 1 325 ? -10.284 -5.962 -18.319 1.00 11.64 325 TRP A N 1
ATOM 2287 C CA . TRP A 1 325 ? -11.325 -6.843 -17.702 1.00 11.64 325 TRP A CA 1
ATOM 2288 C C . TRP A 1 325 ? -12.287 -6.061 -16.801 1.00 12.78 325 TRP A C 1
ATOM 2289 O O . TRP A 1 325 ? -13.499 -6.213 -16.927 1.00 11.77 325 TRP A O 1
ATOM 2300 N N . ILE A 1 326 ? -11.765 -5.213 -15.879 1.00 11.37 326 ILE A N 1
ATOM 2301 C CA . ILE A 1 326 ? -12.674 -4.653 -14.909 1.00 12.31 326 ILE A CA 1
ATOM 2302 C C . ILE A 1 326 ? -13.629 -3.675 -15.575 1.00 12.99 326 ILE A C 1
ATOM 2303 O O . ILE A 1 326 ? -14.851 -3.639 -15.281 1.00 12.34 326 ILE A O 1
ATOM 2308 N N . SER A 1 327 ? -13.091 -2.901 -16.497 1.00 13.27 327 SER A N 1
ATOM 2309 C CA . SER A 1 327 ? -13.910 -1.813 -17.071 1.00 13.50 327 SER A CA 1
ATOM 2310 C C . SER A 1 327 ? -15.030 -2.457 -17.912 1.00 13.65 327 SER A C 1
ATOM 2311 O O . SER A 1 327 ? -16.161 -1.962 -17.924 1.00 15.54 327 SER A O 1
ATOM 2314 N N . ALA A 1 328 ? -14.747 -3.594 -18.524 1.00 13.92 328 ALA A N 1
ATOM 2315 C CA . ALA A 1 328 ? -15.801 -4.350 -19.240 1.00 15.19 328 ALA A CA 1
ATOM 2316 C C . ALA A 1 328 ? -16.721 -5.025 -18.275 1.00 15.65 328 ALA A C 1
ATOM 2317 O O . ALA A 1 328 ? -17.974 -4.949 -18.425 1.00 16.20 328 ALA A O 1
ATOM 2319 N N . LYS A 1 329 ? -16.155 -5.656 -17.242 1.00 14.70 329 LYS A N 1
ATOM 2320 C CA . LYS A 1 329 ? -17.001 -6.366 -16.245 1.00 15.95 329 LYS A CA 1
ATOM 2321 C C . LYS A 1 329 ? -18.111 -5.464 -15.690 1.00 16.16 329 LYS A C 1
ATOM 2322 O O . LYS A 1 329 ? -19.216 -5.921 -15.458 1.00 14.53 329 LYS A O 1
ATOM 2328 N N . VAL A 1 330 ? -17.777 -4.209 -15.419 1.00 13.14 330 VAL A N 1
ATOM 2329 C CA . VAL A 1 330 ? -18.739 -3.299 -14.786 1.00 15.79 330 VAL A CA 1
ATOM 2330 C C . VAL A 1 330 ? -19.402 -2.344 -15.754 1.00 15.82 330 VAL A C 1
ATOM 2331 O O . VAL A 1 330 ? -20.060 -1.426 -15.305 1.00 16.67 330 VAL A O 1
ATOM 2335 N N . SER A 1 331 ? -19.228 -2.549 -17.050 1.00 17.17 331 SER A N 1
ATOM 2336 C CA . SER A 1 331 ? -19.777 -1.645 -18.062 1.00 18.92 331 SER A CA 1
ATOM 2337 C C . SER A 1 331 ? -19.341 -0.183 -17.823 1.00 18.83 331 SER A C 1
ATOM 2338 O O . SER A 1 331 ? -20.103 0.793 -18.030 1.00 16.18 331 SER A O 1
ATOM 2341 N N . GLY A 1 332 ? -18.107 -0.032 -17.364 1.00 15.60 332 GLY A N 1
ATOM 2342 C CA . GLY A 1 332 ? -17.580 1.255 -17.026 1.00 13.84 332 GLY A CA 1
ATOM 2343 C C . GLY A 1 332 ? -18.130 2.021 -15.829 1.00 13.86 332 GLY A C 1
ATOM 2344 O O . GLY A 1 332 ? -17.772 3.207 -15.697 1.00 14.02 332 GLY A O 1
ATOM 2345 N N . ASN A 1 333 ? -18.953 1.404 -14.969 1.00 12.56 333 ASN A N 1
ATOM 2346 C CA . ASN A 1 333 ? -19.584 2.058 -13.837 1.00 12.86 333 ASN A CA 1
ATOM 2347 C C . ASN A 1 333 ? -18.929 1.525 -12.569 1.00 12.74 333 ASN A C 1
ATOM 2348 O O . ASN A 1 333 ? -19.131 0.334 -12.161 1.00 13.00 333 ASN A O 1
ATOM 2353 N N . PRO A 1 334 ? -18.170 2.389 -11.902 1.00 14.51 334 PRO A N 1
ATOM 2354 C CA . PRO A 1 334 ? -17.436 1.995 -10.678 1.00 14.19 334 PRO A CA 1
ATOM 2355 C C . PRO A 1 334 ? -18.321 1.543 -9.526 1.00 12.50 334 PRO A C 1
ATOM 2356 O O . PRO A 1 334 ? -17.809 0.820 -8.643 1.00 13.46 334 PRO A O 1
ATOM 2360 N N . SER A 1 335 ? -19.595 1.968 -9.513 1.00 12.50 335 SER A N 1
ATOM 2361 C CA . SER A 1 335 ? -20.574 1.517 -8.562 1.00 12.47 335 SER A CA 1
ATOM 2362 C C . SER A 1 335 ? -20.874 0.054 -8.708 1.00 12.49 335 SER A C 1
ATOM 2363 O O . SER A 1 335 ? -21.406 -0.511 -7.764 1.00 13.39 335 SER A O 1
ATOM 2366 N N . ASN A 1 336 ? -20.589 -0.559 -9.839 1.00 11.96 336 ASN A N 1
ATOM 2367 C CA . ASN A 1 336 ? -20.787 -1.995 -10.010 1.00 13.00 336 ASN A CA 1
ATOM 2368 C C . ASN A 1 336 ? -19.600 -2.840 -9.577 1.00 14.19 336 ASN A C 1
ATOM 2369 O O . ASN A 1 336 ? -19.680 -4.066 -9.667 1.00 13.99 336 ASN A O 1
ATOM 2374 N N . VAL A 1 337 ? -18.463 -2.252 -9.183 1.00 11.79 337 VAL A N 1
ATOM 2375 C CA . VAL A 1 337 ? -17.314 -3.047 -8.704 1.00 12.93 337 VAL A CA 1
ATOM 2376 C C . VAL A 1 337 ? -17.749 -3.681 -7.378 1.00 13.62 337 VAL A C 1
ATOM 2377 O O . VAL A 1 337 ? -18.356 -3.025 -6.562 1.00 14.36 337 VAL A O 1
ATOM 2381 N N . LYS A 1 338 ? -17.465 -4.952 -7.219 1.00 13.70 338 LYS A N 1
ATOM 2382 C CA . LYS A 1 338 ? -17.825 -5.661 -5.997 1.00 13.92 338 LYS A CA 1
ATOM 2383 C C . LYS A 1 338 ? -16.592 -5.961 -5.176 1.00 12.40 338 LYS A C 1
ATOM 2384 O O . LYS A 1 338 ? -15.441 -5.940 -5.699 1.00 11.81 338 LYS A O 1
ATOM 2390 N N . ASP A 1 339 ? -16.815 -6.169 -3.892 1.00 12.27 339 ASP A N 1
ATOM 2391 C CA . ASP A 1 339 ? -15.745 -6.430 -2.905 1.00 11.88 339 ASP A CA 1
ATOM 2392 C C . ASP A 1 339 ? -15.327 -7.910 -2.933 1.00 11.79 339 ASP A C 1
ATOM 2393 O O . ASP A 1 339 ? -15.184 -8.546 -1.890 1.00 12.11 339 ASP A O 1
ATOM 2398 N N . GLY A 1 340 ? -15.087 -8.418 -4.116 1.00 12.02 340 GLY A N 1
ATOM 2399 C CA . GLY A 1 340 ? -14.384 -9.692 -4.293 1.00 13.37 340 GLY A CA 1
ATOM 2400 C C . GLY A 1 340 ? -14.676 -10.367 -5.552 1.00 12.97 340 GLY A C 1
ATOM 2401 O O . GLY A 1 340 ? -15.803 -10.389 -6.001 1.00 12.74 340 GLY A O 1
ATOM 2402 N N . TYR A 1 341 ? -13.655 -10.995 -6.095 1.00 11.58 341 TYR A N 1
ATOM 2403 C CA . TYR A 1 341 ? -13.773 -11.755 -7.332 1.00 12.38 341 TYR A CA 1
ATOM 2404 C C . TYR A 1 341 ? -12.913 -12.977 -7.236 1.00 12.04 341 TYR A C 1
ATOM 2405 O O . TYR A 1 341 ? -11.809 -12.944 -6.668 1.00 11.24 341 TYR A O 1
ATOM 2414 N N . LYS A 1 342 ? -13.367 -14.053 -7.862 1.00 12.61 342 LYS A N 1
ATOM 2415 C CA . LYS A 1 342 ? -12.459 -15.136 -8.196 1.00 12.98 342 LYS A CA 1
ATOM 2416 C C . LYS A 1 342 ? -11.457 -14.733 -9.290 1.00 12.91 342 LYS A C 1
ATOM 2417 O O . LYS A 1 342 ? -11.681 -13.791 -10.057 1.00 11.44 342 LYS A O 1
ATOM 2423 N N . LEU A 1 343 ? -10.360 -15.456 -9.383 1.00 11.53 343 LEU A N 1
ATOM 2424 C CA . LEU A 1 343 ? -9.366 -15.118 -10.409 1.00 12.53 343 LEU A CA 1
ATOM 2425 C C . LEU A 1 343 ? -9.845 -15.213 -11.845 1.00 13.37 343 LEU A C 1
ATOM 2426 O O . LEU A 1 343 ? -9.290 -14.570 -12.722 1.00 13.52 343 LEU A O 1
ATOM 2431 N N . ASN A 1 344 ? -10.905 -16.000 -12.073 1.00 14.32 344 ASN A N 1
ATOM 2432 C CA . ASN A 1 344 ? -11.530 -16.045 -13.368 1.00 16.08 344 ASN A CA 1
ATOM 2433 C C . ASN A 1 344 ? -12.552 -14.966 -13.609 1.00 16.83 344 ASN A C 1
ATOM 2434 O O . ASN A 1 344 ? -13.153 -14.953 -14.698 1.00 17.74 344 ASN A O 1
ATOM 2439 N N . GLY A 1 345 ? -12.751 -14.064 -12.635 1.00 16.19 345 GLY A N 1
ATOM 2440 C CA . GLY A 1 345 ? -13.614 -12.909 -12.791 1.00 15.92 345 GLY A CA 1
ATOM 2441 C C . GLY A 1 345 ? -15.028 -13.074 -12.252 1.00 15.71 345 GLY A C 1
ATOM 2442 O O . GLY A 1 345 ? -15.790 -12.108 -12.261 1.00 17.70 345 GLY A O 1
ATOM 2443 N N . THR A 1 346 ? -15.338 -14.247 -11.686 1.00 15.13 346 THR A N 1
ATOM 2444 C CA . THR A 1 346 ? -16.620 -14.490 -11.054 1.00 15.64 346 THR A CA 1
ATOM 2445 C C . THR A 1 346 ? -16.747 -13.698 -9.801 1.00 14.99 346 THR A C 1
ATOM 2446 O O . THR A 1 346 ? -15.867 -13.714 -8.958 1.00 13.89 346 THR A O 1
ATOM 2450 N N . VAL A 1 347 ? -17.863 -12.977 -9.683 1.00 15.54 347 VAL A N 1
ATOM 2451 C CA . VAL A 1 347 ? -18.123 -12.203 -8.493 1.00 15.69 347 VAL A CA 1
ATOM 2452 C C . VAL A 1 347 ? -18.214 -13.029 -7.249 1.00 17.49 347 VAL A C 1
ATOM 2453 O O . VAL A 1 347 ? -18.952 -13.982 -7.225 1.00 20.89 347 VAL A O 1
ATOM 2457 N N . THR A 1 348 ? -17.490 -12.671 -6.201 1.00 17.15 348 THR A N 1
ATOM 2458 C CA . THR A 1 348 ? -17.617 -13.260 -4.827 1.00 17.11 348 THR A CA 1
ATOM 2459 C C . THR A 1 348 ? -18.105 -12.248 -3.803 1.00 16.85 348 THR A C 1
ATOM 2460 O O . THR A 1 348 ? -18.675 -12.627 -2.796 1.00 19.72 348 THR A O 1
ATOM 2464 N N . GLY A 1 349 ? -17.912 -10.966 -4.045 1.00 14.89 349 GLY A N 1
ATOM 2465 C CA . GLY A 1 349 ? -18.302 -9.969 -3.093 1.00 15.80 349 GLY A CA 1
ATOM 2466 C C . GLY A 1 349 ? -19.767 -9.659 -3.119 1.00 17.12 349 GLY A C 1
ATOM 2467 O O . GLY A 1 349 ? -20.450 -9.931 -4.102 1.00 16.89 349 GLY A O 1
ATOM 2468 N N . SER A 1 350 ? -20.242 -9.075 -2.038 1.00 16.53 350 SER A N 1
ATOM 2469 C CA . SER A 1 350 ? -21.692 -8.799 -1.893 1.00 20.36 350 SER A CA 1
ATOM 2470 C C . SER A 1 350 ? -22.072 -7.301 -2.029 1.00 20.88 350 SER A C 1
ATOM 2471 O O . SER A 1 350 ? -23.246 -6.985 -2.000 1.00 20.09 350 SER A O 1
ATOM 2474 N N . GLY A 1 351 ? -21.089 -6.399 -2.219 1.00 18.26 351 GLY A N 1
ATOM 2475 C CA . GLY A 1 351 ? -21.353 -4.968 -2.162 1.00 19.32 351 GLY A CA 1
ATOM 2476 C C . GLY A 1 351 ? -20.275 -4.138 -2.817 1.00 18.64 351 GLY A C 1
ATOM 2477 O O . GLY A 1 351 ? -19.221 -4.654 -3.160 1.00 16.87 351 GLY A O 1
ATOM 2478 N N . GLY A 1 352 ? -20.579 -2.851 -2.977 1.00 16.95 352 GLY A N 1
ATOM 2479 C CA . GLY A 1 352 ? -19.589 -1.879 -3.477 1.00 15.52 352 GLY A CA 1
ATOM 2480 C C . GLY A 1 352 ? -18.569 -1.607 -2.374 1.00 15.31 352 GLY A C 1
ATOM 2481 O O . GLY A 1 352 ? -18.820 -1.819 -1.148 1.00 14.44 352 GLY A O 1
ATOM 2482 N N . SER A 1 353 ? -17.366 -1.189 -2.757 1.00 13.59 353 SER A N 1
ATOM 2483 C CA . SER A 1 353 ? -16.357 -0.838 -1.754 1.00 12.95 353 SER A CA 1
ATOM 2484 C C . SER A 1 353 ? -15.282 0.030 -2.395 1.00 12.11 353 SER A C 1
ATOM 2485 O O . SER A 1 353 ? -14.755 -0.333 -3.409 1.00 10.19 353 SER A O 1
ATOM 2488 N N . GLY A 1 354 ? -15.010 1.189 -1.813 1.00 12.14 354 GLY A N 1
ATOM 2489 C CA . GLY A 1 354 ? -13.898 1.980 -2.263 1.00 11.37 354 GLY A CA 1
ATOM 2490 C C . GLY A 1 354 ? -12.534 1.323 -2.142 1.00 12.01 354 GLY A C 1
ATOM 2491 O O . GLY A 1 354 ? -11.620 1.743 -2.870 1.00 11.80 354 GLY A O 1
ATOM 2492 N N . ALA A 1 355 ? -12.366 0.352 -1.238 1.00 10.75 355 ALA A N 1
ATOM 2493 C CA . ALA A 1 355 ? -11.158 -0.454 -1.206 1.00 11.03 355 ALA A CA 1
ATOM 2494 C C . ALA A 1 355 ? -10.903 -1.219 -2.480 1.00 10.44 355 ALA A C 1
ATOM 2495 O O . ALA A 1 355 ? -9.695 -1.526 -2.809 1.00 9.12 355 ALA A O 1
ATOM 2497 N N . PHE A 1 356 ? -11.988 -1.488 -3.217 1.00 9.98 356 PHE A N 1
ATOM 2498 C CA . PHE A 1 356 ? -11.909 -2.223 -4.458 1.00 10.91 356 PHE A CA 1
ATOM 2499 C C . PHE A 1 356 ? -11.978 -1.281 -5.679 1.00 11.20 356 PHE A C 1
ATOM 2500 O O . PHE A 1 356 ? -11.137 -1.416 -6.557 1.00 11.06 356 PHE A O 1
ATOM 2508 N N . TYR A 1 357 ? -12.882 -0.322 -5.730 1.00 11.17 357 TYR A N 1
ATOM 2509 C CA . TYR A 1 357 ? -12.887 0.515 -6.989 1.00 11.99 357 TYR A CA 1
ATOM 2510 C C . TYR A 1 357 ? -11.733 1.491 -7.096 1.00 10.39 357 TYR A C 1
ATOM 2511 O O . TYR A 1 357 ? -11.251 1.749 -8.202 1.00 10.23 357 TYR A O 1
ATOM 2520 N N . ALA A 1 358 ? -11.310 2.075 -5.995 1.00 9.43 358 ALA A N 1
ATOM 2521 C CA . ALA A 1 358 ? -10.334 3.124 -6.074 1.00 8.99 358 ALA A CA 1
ATOM 2522 C C . ALA A 1 358 ? -8.974 2.679 -6.610 1.00 8.60 358 ALA A C 1
ATOM 2523 O O . ALA A 1 358 ? -8.394 3.408 -7.442 1.00 8.39 358 ALA A O 1
ATOM 2525 N N . PRO A 1 359 ? -8.483 1.498 -6.212 1.00 8.54 359 PRO A N 1
ATOM 2526 C CA . PRO A 1 359 ? -7.167 1.047 -6.761 1.00 9.33 359 PRO A CA 1
ATOM 2527 C C . PRO A 1 359 ? -7.243 0.804 -8.312 1.00 9.54 359 PRO A C 1
ATOM 2528 O O . PRO A 1 359 ? -6.246 1.022 -9.050 1.00 9.24 359 PRO A O 1
ATOM 2532 N N . PHE A 1 360 ? -8.403 0.419 -8.820 1.00 9.32 360 PHE A N 1
ATOM 2533 C CA . PHE A 1 360 ? -8.538 0.310 -10.273 1.00 10.00 360 PHE A CA 1
ATOM 2534 C C . PHE A 1 360 ? -8.415 1.636 -10.992 1.00 9.68 360 PHE A C 1
ATOM 2535 O O . PHE A 1 360 ? -8.082 1.715 -12.202 1.00 10.71 360 PHE A O 1
ATOM 2543 N N . GLY A 1 361 ? -8.699 2.703 -10.270 1.00 8.93 361 GLY A N 1
ATOM 2544 C CA . GLY A 1 361 ? -8.450 4.010 -10.820 1.00 9.66 361 GLY A CA 1
ATOM 2545 C C . GLY A 1 361 ? -6.980 4.234 -11.074 1.00 9.15 361 GLY A C 1
ATOM 2546 O O . GLY A 1 361 ? -6.595 4.802 -12.076 1.00 9.79 361 GLY A O 1
ATOM 2547 N N . VAL A 1 362 ? -6.154 3.804 -10.115 1.00 8.84 362 VAL A N 1
ATOM 2548 C CA . VAL A 1 362 ? -4.736 3.915 -10.267 1.00 7.98 362 VAL A CA 1
ATOM 2549 C C . VAL A 1 362 ? -4.239 3.049 -11.430 1.00 7.83 362 VAL A C 1
ATOM 2550 O O . VAL A 1 362 ? -3.491 3.541 -12.304 1.00 7.99 362 VAL A O 1
ATOM 2554 N N . SER A 1 363 ? -4.641 1.785 -11.500 1.00 7.82 363 SER A N 1
ATOM 2555 C CA . SER A 1 363 ? -4.137 0.999 -12.593 1.00 8.15 363 SER A CA 1
ATOM 2556 C C . SER A 1 363 ? -4.617 1.526 -13.934 1.00 7.85 363 SER A C 1
ATOM 2557 O O . SER A 1 363 ? -3.904 1.411 -14.926 1.00 7.70 363 SER A O 1
ATOM 2560 N N . ALA A 1 364 ? -5.795 2.126 -13.962 1.00 7.48 364 ALA A N 1
ATOM 2561 C CA . ALA A 1 364 ? -6.314 2.693 -15.241 1.00 8.30 364 ALA A CA 1
ATOM 2562 C C . ALA A 1 364 ? -5.311 3.742 -15.866 1.00 8.94 364 ALA A C 1
ATOM 2563 O O . ALA A 1 364 ? -5.329 4.071 -17.110 1.00 10.49 364 ALA A O 1
ATOM 2565 N N . MET A 1 365 ? -4.472 4.310 -15.001 1.00 8.58 365 MET A N 1
ATOM 2566 C CA . MET A 1 365 ? -3.533 5.333 -15.388 1.00 8.80 365 MET A CA 1
ATOM 2567 C C . MET A 1 365 ? -2.456 4.858 -16.363 1.00 9.31 365 MET A C 1
ATOM 2568 O O . MET A 1 365 ? -1.774 5.683 -16.973 1.00 10.21 365 MET A O 1
ATOM 2573 N N . THR A 1 366 ? -2.360 3.559 -16.605 1.00 8.97 366 THR A N 1
ATOM 2574 C CA . THR A 1 366 ? -1.344 3.063 -17.517 1.00 10.96 366 THR A CA 1
ATOM 2575 C C . THR A 1 366 ? -1.559 3.406 -18.953 1.00 12.62 366 THR A C 1
ATOM 2576 O O . THR A 1 366 ? -0.600 3.434 -19.702 1.00 12.89 366 THR A O 1
ATOM 2580 N N . SER A 1 367 ? -2.784 3.720 -19.340 1.00 12.25 367 SER A N 1
ATOM 2581 C CA . SER A 1 367 ? -3.003 3.969 -20.767 1.00 13.15 367 SER A CA 1
ATOM 2582 C C . SER A 1 367 ? -4.126 4.918 -21.007 1.00 12.68 367 SER A C 1
ATOM 2583 O O . SER A 1 367 ? -5.157 4.821 -20.364 1.00 11.38 367 SER A O 1
ATOM 2586 N N . SER A 1 368 ? -3.994 5.717 -22.075 1.00 14.44 368 SER A N 1
ATOM 2587 C CA . SER A 1 368 ? -5.001 6.688 -22.444 1.00 14.31 368 SER A CA 1
ATOM 2588 C C . SER A 1 368 ? -6.250 6.022 -22.967 1.00 13.42 368 SER A C 1
ATOM 2589 O O . SER A 1 368 ? -7.287 6.616 -23.001 1.00 12.49 368 SER A O 1
ATOM 2592 N N . VAL A 1 369 ? -6.220 4.734 -23.281 1.00 14.35 369 VAL A N 1
ATOM 2593 C CA . VAL A 1 369 ? -7.421 4.068 -23.648 1.00 15.32 369 VAL A CA 1
ATOM 2594 C C . VAL A 1 369 ? -8.407 3.992 -22.490 1.00 14.62 369 VAL A C 1
ATOM 2595 O O . VAL A 1 369 ? -9.580 3.864 -22.730 1.00 14.55 369 VAL A O 1
ATOM 2599 N N . ASN A 1 370 ? -7.943 4.110 -21.244 1.00 12.34 370 ASN A N 1
ATOM 2600 C CA . ASN A 1 370 ? -8.809 4.092 -20.079 1.00 11.18 370 ASN A CA 1
ATOM 2601 C C . ASN A 1 370 ? -9.282 5.470 -19.615 1.00 11.79 370 ASN A C 1
ATOM 2602 O O . ASN A 1 370 ? -9.734 5.601 -18.433 1.00 10.57 370 ASN A O 1
ATOM 2607 N N . GLN A 1 371 ? -9.116 6.479 -20.428 1.00 10.00 371 GLN A N 1
ATOM 2608 C CA . GLN A 1 371 ? -9.384 7.843 -19.930 1.00 10.46 371 GLN A CA 1
ATOM 2609 C C . GLN A 1 371 ? -10.798 7.967 -19.265 1.00 9.95 371 GLN A C 1
ATOM 2610 O O . GLN A 1 371 ? -10.955 8.525 -18.188 1.00 8.74 371 GLN A O 1
ATOM 2616 N N . ASN A 1 372 ? -11.810 7.473 -19.955 1.00 10.01 372 ASN A N 1
ATOM 2617 C CA . ASN A 1 372 ? -13.187 7.631 -19.458 1.00 10.54 372 ASN A CA 1
ATOM 2618 C C . ASN A 1 372 ? -13.389 6.874 -18.127 1.00 10.40 372 ASN A C 1
ATOM 2619 O O . ASN A 1 372 ? -13.985 7.369 -17.207 1.00 9.64 372 ASN A O 1
ATOM 2624 N N . TRP A 1 373 ? -12.815 5.673 -18.053 1.00 9.43 373 TRP A N 1
ATOM 2625 C CA . TRP A 1 373 ? -12.909 4.798 -16.911 1.00 10.23 373 TRP A CA 1
ATOM 2626 C C . TRP A 1 373 ? -12.212 5.375 -15.726 1.00 9.32 373 TRP A C 1
ATOM 2627 O O . TRP A 1 373 ? -12.758 5.439 -14.641 1.00 9.23 373 TRP A O 1
ATOM 2638 N N . LEU A 1 374 ? -11.007 5.925 -15.975 1.00 9.01 374 LEU A N 1
ATOM 2639 C CA . LEU A 1 374 ? -10.265 6.632 -14.948 1.00 8.53 374 LEU A CA 1
ATOM 2640 C C . LEU A 1 374 ? -11.057 7.830 -14.470 1.00 8.47 374 LEU A C 1
ATOM 2641 O O . LEU A 1 374 ? -11.181 8.065 -13.274 1.00 7.99 374 LEU A O 1
ATOM 2646 N N . ASN A 1 375 ? -11.625 8.585 -15.381 1.00 7.91 375 ASN A N 1
ATOM 2647 C CA . ASN A 1 375 ? -12.446 9.737 -14.925 1.00 8.69 375 ASN A CA 1
ATOM 2648 C C . ASN A 1 375 ? -13.628 9.301 -14.052 1.00 8.18 375 ASN A C 1
ATOM 2649 O O . ASN A 1 375 ? -13.932 9.961 -13.040 1.00 8.73 375 ASN A O 1
ATOM 2654 N N . SER A 1 376 ? -14.238 8.185 -14.419 1.00 9.10 376 SER A N 1
ATOM 2655 C CA . SER A 1 376 ? -15.402 7.635 -13.663 1.00 10.40 376 SER A CA 1
ATOM 2656 C C . SER A 1 376 ? -14.967 7.246 -12.235 1.00 10.04 376 SER A C 1
ATOM 2657 O O . SER A 1 376 ? -15.602 7.578 -11.234 1.00 9.35 376 SER A O 1
ATOM 2660 N N . VAL A 1 377 ? -13.856 6.517 -12.161 1.00 9.58 377 VAL A N 1
ATOM 2661 C CA . VAL A 1 377 ? -13.329 6.112 -10.843 1.00 9.89 377 VAL A CA 1
ATOM 2662 C C . VAL A 1 377 ? -12.996 7.318 -9.978 1.00 9.60 377 VAL A C 1
ATOM 2663 O O . VAL A 1 377 ? -13.280 7.361 -8.766 1.00 9.89 377 VAL A O 1
ATOM 2667 N N . TRP A 1 378 ? -12.338 8.299 -10.595 1.00 9.90 378 TRP A N 1
ATOM 2668 C CA . TRP A 1 378 ? -12.053 9.535 -9.907 1.00 9.46 378 TRP A CA 1
ATOM 2669 C C . TRP A 1 378 ? -13.353 10.097 -9.295 1.00 9.48 378 TRP A C 1
ATOM 2670 O O . TRP A 1 378 ? -13.417 10.453 -8.113 1.00 10.48 378 TRP A O 1
ATOM 2681 N N . THR A 1 379 ? -14.335 10.279 -10.123 1.00 9.45 379 THR A N 1
ATOM 2682 C CA . THR A 1 379 ? -15.577 10.939 -9.659 1.00 9.78 379 THR A CA 1
ATOM 2683 C C . THR A 1 379 ? -16.238 10.168 -8.517 1.00 9.71 379 THR A C 1
ATOM 2684 O O . THR A 1 379 ? -16.594 10.747 -7.484 1.00 10.10 379 THR A O 1
ATOM 2688 N N . LYS A 1 380 ? -16.272 8.861 -8.650 1.00 9.68 380 LYS A N 1
ATOM 2689 C CA . LYS A 1 380 ? -16.836 7.978 -7.608 1.00 10.52 380 LYS A CA 1
ATOM 2690 C C . LYS A 1 380 ? -16.062 8.138 -6.334 1.00 9.88 380 LYS A C 1
ATOM 2691 O O . LYS A 1 380 ? -16.666 8.285 -5.287 1.00 9.53 380 LYS A O 1
ATOM 2697 N N . THR A 1 381 ? -14.722 8.083 -6.415 1.00 9.73 381 THR A N 1
ATOM 2698 C CA . THR A 1 381 ? -13.886 8.100 -5.267 1.00 10.25 381 THR A CA 1
ATOM 2699 C C . THR A 1 381 ? -13.992 9.427 -4.538 1.00 10.95 381 THR A C 1
ATOM 2700 O O . THR A 1 381 ? -14.183 9.482 -3.287 1.00 10.78 381 THR A O 1
ATOM 2704 N N . ALA A 1 382 ? -13.871 10.511 -5.308 1.00 11.03 382 ALA A N 1
ATOM 2705 C CA . ALA A 1 382 ? -13.812 11.841 -4.684 1.00 12.64 382 ALA A CA 1
ATOM 2706 C C . ALA A 1 382 ? -15.183 12.191 -4.070 1.00 14.44 382 ALA A C 1
ATOM 2707 O O . ALA A 1 382 ? -15.240 12.947 -3.088 1.00 15.64 382 ALA A O 1
ATOM 2709 N N . GLY A 1 383 ? -16.244 11.716 -4.721 1.00 14.67 383 GLY A N 1
ATOM 2710 C CA . GLY A 1 383 ? -17.608 11.971 -4.271 1.00 16.28 383 GLY A CA 1
ATOM 2711 C C . GLY A 1 383 ? -18.129 11.025 -3.190 1.00 15.48 383 GLY A C 1
ATOM 2712 O O . GLY A 1 383 ? -19.258 11.211 -2.710 1.00 15.80 383 GLY A O 1
ATOM 2713 N N . SER A 1 384 ? -17.378 9.997 -2.837 1.00 14.36 384 SER A N 1
ATOM 2714 C CA . SER A 1 384 ? -17.833 8.981 -1.897 1.00 12.81 384 SER A CA 1
ATOM 2715 C C . SER A 1 384 ? -17.910 9.540 -0.489 1.00 15.11 384 SER A C 1
ATOM 2716 O O . SER A 1 384 ? -17.270 10.562 -0.151 1.00 15.41 384 SER A O 1
ATOM 2719 N N . SER A 1 385 ? -18.727 8.854 0.318 1.00 17.08 385 SER A N 1
ATOM 2720 C CA . SER A 1 385 ? -18.768 9.077 1.756 1.00 19.04 385 SER A CA 1
ATOM 2721 C C . SER A 1 385 ? -17.720 8.271 2.465 1.00 19.72 385 SER A C 1
ATOM 2722 O O . SER A 1 385 ? -17.222 7.293 1.938 1.00 18.69 385 SER A O 1
ATOM 2725 N N . ASN A 1 386 ? -17.397 8.670 3.679 1.00 19.76 386 ASN A N 1
ATOM 2726 C CA . ASN A 1 386 ? -16.564 7.830 4.546 1.00 20.44 386 ASN A CA 1
ATOM 2727 C C . ASN A 1 386 ? -17.200 6.446 4.728 1.00 20.86 386 ASN A C 1
ATOM 2728 O O . ASN A 1 386 ? -18.368 6.338 5.046 1.00 18.11 386 ASN A O 1
ATOM 2733 N N . GLU A 1 387 ? -16.436 5.399 4.472 1.00 17.87 387 GLU A N 1
ATOM 2734 C CA . GLU A 1 387 ? -16.913 4.045 4.558 1.00 17.27 387 GLU A CA 1
ATOM 2735 C C . GLU A 1 387 ? -16.356 3.310 5.764 1.00 16.06 387 GLU A C 1
ATOM 2736 O O . GLU A 1 387 ? -16.873 2.253 6.084 1.00 16.43 387 GLU A O 1
ATOM 2742 N N . GLY A 1 388 ? -15.273 3.778 6.376 1.00 13.39 388 GLY A N 1
ATOM 2743 C CA . GLY A 1 388 ? -14.517 2.979 7.313 1.00 12.14 388 GLY A CA 1
ATOM 2744 C C . GLY A 1 388 ? -13.033 3.162 7.079 1.00 12.22 388 GLY A C 1
ATOM 2745 O O . GLY A 1 388 ? -12.594 3.574 5.976 1.00 12.41 388 GLY A O 1
ATOM 2746 N N . TYR A 1 389 ? -12.249 2.840 8.085 1.00 11.26 389 TYR A N 1
ATOM 2747 C CA . TYR A 1 389 ? -10.785 3.014 8.032 1.00 11.34 389 TYR A CA 1
ATOM 2748 C C . TYR A 1 389 ? -10.140 2.436 6.736 1.00 11.04 389 TYR A C 1
ATOM 2749 O O . TYR A 1 389 ? -9.268 3.105 6.102 1.00 11.24 389 TYR A O 1
ATOM 2758 N N . TYR A 1 390 ? -10.470 1.180 6.407 1.00 9.78 390 TYR A N 1
ATOM 2759 C CA . TYR A 1 390 ? -9.709 0.490 5.359 1.00 10.00 390 TYR A CA 1
ATOM 2760 C C . TYR A 1 390 ? -9.988 1.089 3.997 1.00 9.93 390 TYR A C 1
ATOM 2761 O O . TYR A 1 390 ? -9.076 1.521 3.263 1.00 10.69 390 TYR A O 1
ATOM 2770 N N . GLU A 1 391 ? -11.275 1.226 3.726 1.00 9.44 391 GLU A N 1
ATOM 2771 C CA . GLU A 1 391 ? -11.727 1.797 2.468 1.00 10.00 391 GLU A CA 1
ATOM 2772 C C . GLU A 1 391 ? -11.311 3.239 2.321 1.00 9.45 391 GLU A C 1
ATOM 2773 O O . GLU A 1 391 ? -10.849 3.679 1.243 1.00 9.82 391 GLU A O 1
ATOM 2779 N N . ASP A 1 392 ? -11.401 3.981 3.386 1.00 9.73 392 ASP A N 1
ATOM 2780 C CA . ASP A 1 392 ? -11.097 5.418 3.308 1.00 10.78 392 ASP A CA 1
ATOM 2781 C C . ASP A 1 392 ? -9.585 5.624 3.142 1.00 10.37 392 ASP A C 1
ATOM 2782 O O . ASP A 1 392 ? -9.169 6.565 2.465 1.00 10.25 392 ASP A O 1
ATOM 2787 N N . SER A 1 393 ? -8.770 4.758 3.752 1.00 9.05 393 SER A N 1
ATOM 2788 C CA . SER A 1 393 ? -7.327 4.879 3.541 1.00 9.48 393 SER A CA 1
ATOM 2789 C C . SER A 1 393 ? -6.924 4.588 2.085 1.00 9.39 393 SER A C 1
ATOM 2790 O O . SER A 1 393 ? -6.137 5.326 1.494 1.00 8.76 393 SER A O 1
ATOM 2793 N N . ILE A 1 394 ? -7.456 3.519 1.552 1.00 9.21 394 ILE A N 1
ATOM 2794 C CA . ILE A 1 394 ? -7.183 3.108 0.195 1.00 9.77 394 ILE A CA 1
ATOM 2795 C C . ILE A 1 394 ? -7.702 4.175 -0.773 1.00 9.78 394 ILE A C 1
ATOM 2796 O O . ILE A 1 394 ? -7.035 4.505 -1.730 1.00 8.64 394 ILE A O 1
ATOM 2801 N N . LYS A 1 395 ? -8.910 4.706 -0.568 1.00 9.62 395 LYS A N 1
ATOM 2802 C CA . LYS A 1 395 ? -9.372 5.801 -1.448 1.00 10.48 395 LYS A CA 1
ATOM 2803 C C . LYS A 1 395 ? -8.423 6.991 -1.392 1.00 10.89 395 LYS A C 1
ATOM 2804 O O . LYS A 1 395 ? -8.143 7.614 -2.424 1.00 10.38 395 LYS A O 1
ATOM 2810 N N . LEU A 1 396 ? -7.925 7.326 -0.181 1.00 10.67 396 LEU A N 1
ATOM 2811 C CA . LEU A 1 396 ? -7.109 8.517 -0.039 1.00 11.06 396 LEU A CA 1
ATOM 2812 C C . LEU A 1 396 ? -5.819 8.349 -0.818 1.00 10.75 396 LEU A C 1
ATOM 2813 O O . LEU A 1 396 ? -5.421 9.255 -1.497 1.00 10.64 396 LEU A O 1
ATOM 2818 N N . PHE A 1 397 ? -5.122 7.216 -0.673 1.00 10.42 397 PHE A N 1
ATOM 2819 C CA . PHE A 1 397 ? -3.878 7.010 -1.418 1.00 10.57 397 PHE A CA 1
ATOM 2820 C C . PHE A 1 397 ? -4.162 6.917 -2.909 1.00 10.39 397 PHE A C 1
ATOM 2821 O O . PHE A 1 397 ? -3.410 7.440 -3.711 1.00 8.85 397 PHE A O 1
ATOM 2829 N N . SER A 1 398 ? -5.266 6.297 -3.280 1.00 10.59 398 SER A N 1
ATOM 2830 C CA . SER A 1 398 ? -5.564 6.191 -4.676 1.00 10.49 398 SER A CA 1
ATOM 2831 C C . SER A 1 398 ? -5.756 7.572 -5.249 1.00 10.51 398 SER A C 1
ATOM 2832 O O . SER A 1 398 ? -5.399 7.826 -6.411 1.00 10.10 398 SER A O 1
ATOM 2835 N N . MET A 1 399 ? -6.382 8.457 -4.468 1.00 10.21 399 MET A N 1
ATOM 2836 C CA . MET A 1 399 ? -6.586 9.848 -4.882 1.00 9.78 399 MET A CA 1
ATOM 2837 C C . MET A 1 399 ? -5.333 10.663 -4.964 1.00 9.22 399 MET A C 1
ATOM 2838 O O . MET A 1 399 ? -5.107 11.406 -5.953 1.00 8.80 399 MET A O 1
ATOM 2843 N N . ILE A 1 400 ? -4.471 10.465 -3.978 1.00 9.16 400 ILE A N 1
ATOM 2844 C CA . ILE A 1 400 ? -3.116 11.046 -4.095 1.00 8.74 400 ILE A CA 1
ATOM 2845 C C . ILE A 1 400 ? -2.428 10.612 -5.364 1.00 8.35 400 ILE A C 1
ATOM 2846 O O . ILE A 1 400 ? -1.783 11.428 -6.028 1.00 8.87 400 ILE A O 1
ATOM 2851 N N . VAL A 1 401 ? -2.494 9.329 -5.720 1.00 7.93 401 VAL A N 1
ATOM 2852 C CA . VAL A 1 401 ? -1.846 8.892 -6.897 1.00 8.65 401 VAL A CA 1
ATOM 2853 C C . VAL A 1 401 ? -2.544 9.437 -8.156 1.00 8.31 401 VAL A C 1
ATOM 2854 O O . VAL A 1 401 ? -1.885 9.989 -9.059 1.00 8.58 401 VAL A O 1
ATOM 2858 N N . MET A 1 402 ? -3.874 9.263 -8.233 1.00 8.21 402 MET A N 1
ATOM 2859 C CA . MET A 1 402 ? -4.591 9.671 -9.440 1.00 8.26 402 MET A CA 1
ATOM 2860 C C . MET A 1 402 ? -4.465 11.190 -9.718 1.00 8.30 402 MET A C 1
ATOM 2861 O O . MET A 1 402 ? -4.449 11.600 -10.868 1.00 8.74 402 MET A O 1
ATOM 2866 N N . SER A 1 403 ? -4.431 12.006 -8.692 1.00 8.84 403 SER A N 1
ATOM 2867 C CA . SER A 1 403 ? -4.315 13.439 -8.816 1.00 8.91 403 SER A CA 1
ATOM 2868 C C . SER A 1 403 ? -2.879 13.883 -9.221 1.00 10.16 403 SER A C 1
ATOM 2869 O O . SER A 1 403 ? -2.665 15.068 -9.447 1.00 9.10 403 SER A O 1
ATOM 2872 N N . GLY A 1 404 ? -1.902 12.976 -9.174 1.00 9.97 404 GLY A N 1
ATOM 2873 C CA . GLY A 1 404 ? -0.540 13.286 -9.624 1.00 11.13 404 GLY A CA 1
ATOM 2874 C C . GLY A 1 404 ? 0.296 13.788 -8.532 1.00 12.20 404 GLY A C 1
ATOM 2875 O O . GLY A 1 404 ? 1.252 14.504 -8.795 1.00 15.11 404 GLY A O 1
ATOM 2876 N N . ASN A 1 405 ? -0.025 13.403 -7.297 1.00 11.71 405 ASN A N 1
ATOM 2877 C CA . ASN A 1 405 ? 0.675 13.929 -6.143 1.00 11.20 405 ASN A CA 1
ATOM 2878 C C . ASN A 1 405 ? 1.524 12.953 -5.340 1.00 10.80 405 ASN A C 1
ATOM 2879 O O . ASN A 1 405 ? 1.988 13.278 -4.253 1.00 9.93 405 ASN A O 1
ATOM 2884 N N . TRP A 1 406 ? 1.650 11.723 -5.815 1.00 10.03 406 TRP A N 1
ATOM 2885 C CA . TRP A 1 406 ? 2.491 10.734 -5.210 1.00 10.89 406 TRP A CA 1
ATOM 2886 C C . TRP A 1 406 ? 3.964 11.054 -5.579 1.00 11.51 406 TRP A C 1
ATOM 2887 O O . TRP A 1 406 ? 4.252 11.574 -6.673 1.00 11.27 406 TRP A O 1
ATOM 2898 N N . TRP A 1 407 ? 4.863 10.722 -4.668 1.00 11.03 407 TRP A N 1
ATOM 2899 C CA . TRP A 1 407 ? 6.281 10.874 -4.981 1.00 10.61 407 TRP A CA 1
ATOM 2900 C C . TRP A 1 407 ? 7.040 9.929 -4.152 1.00 10.50 407 TRP A C 1
ATOM 2901 O O . TRP A 1 407 ? 6.458 9.328 -3.244 1.00 11.80 407 TRP A O 1
ATOM 2912 N N . THR A 1 408 ? 8.309 9.705 -4.492 1.00 10.84 408 THR A N 1
ATOM 2913 C CA . THR A 1 408 ? 9.050 8.650 -3.835 1.00 12.01 408 THR A CA 1
ATOM 2914 C C . THR A 1 408 ? 10.388 9.164 -3.424 1.00 13.81 408 THR A C 1
ATOM 2915 O O . THR A 1 408 ? 10.755 10.331 -3.682 1.00 14.66 408 THR A O 1
ATOM 2919 N N . TYR A 1 409 ? 11.136 8.318 -2.760 1.00 14.53 409 TYR A N 1
ATOM 2920 C CA . TYR A 1 409 ? 12.453 8.658 -2.269 1.00 15.52 409 TYR A CA 1
ATOM 2921 C C . TYR A 1 409 ? 13.499 8.915 -3.400 1.00 19.75 409 TYR A C 1
ATOM 2922 O O . TYR A 1 409 ? 14.199 9.964 -3.224 1.00 22.81 409 TYR A O 1
ATOM 2931 N N . ALA B 1 32 ? 19.247 -59.607 -35.899 1.00 52.33 32 ALA B N 1
ATOM 2932 C CA . ALA B 1 32 ? 18.711 -60.553 -36.882 1.00 44.12 32 ALA B CA 1
ATOM 2933 C C . ALA B 1 32 ? 17.273 -61.110 -36.691 1.00 37.18 32 ALA B C 1
ATOM 2934 O O . ALA B 1 32 ? 17.110 -62.279 -37.045 1.00 45.62 32 ALA B O 1
ATOM 2936 N N . PRO B 1 33 ? 16.223 -60.413 -36.201 1.00 26.17 33 PRO B N 1
ATOM 2937 C CA . PRO B 1 33 ? 16.222 -59.146 -35.469 1.00 23.58 33 PRO B CA 1
ATOM 2938 C C . PRO B 1 33 ? 16.783 -59.292 -34.055 1.00 19.06 33 PRO B C 1
ATOM 2939 O O . PRO B 1 33 ? 16.538 -60.293 -33.380 1.00 18.93 33 PRO B O 1
ATOM 2943 N N . ASN B 1 34 ? 17.599 -58.337 -33.651 1.00 16.57 34 ASN B N 1
ATOM 2944 C CA . ASN B 1 34 ? 18.304 -58.387 -32.381 1.00 17.61 34 ASN B CA 1
ATOM 2945 C C . ASN B 1 34 ? 17.415 -57.944 -31.217 1.00 18.43 34 ASN B C 1
ATOM 2946 O O . ASN B 1 34 ? 17.704 -58.252 -30.055 1.00 18.30 34 ASN B O 1
ATOM 2951 N N . LYS B 1 35 ? 16.433 -57.099 -31.513 1.00 16.36 35 LYS B N 1
ATOM 2952 C CA . LYS B 1 35 ? 15.543 -56.493 -30.503 1.00 16.33 35 LYS B CA 1
ATOM 2953 C C . LYS B 1 35 ? 14.106 -56.722 -30.871 1.00 15.68 35 LYS B C 1
ATOM 2954 O O . LYS B 1 35 ? 13.310 -55.775 -31.130 1.00 13.52 35 LYS B O 1
ATOM 2960 N N . PRO B 1 36 ? 13.724 -57.985 -30.930 1.00 15.39 36 PRO B N 1
ATOM 2961 C CA . PRO B 1 36 ? 12.363 -58.244 -31.427 1.00 14.62 36 PRO B CA 1
ATOM 2962 C C . PRO B 1 36 ? 11.276 -57.713 -30.498 1.00 13.79 36 PRO B C 1
ATOM 2963 O O . PRO B 1 36 ? 11.379 -57.839 -29.247 1.00 13.40 36 PRO B O 1
ATOM 2967 N N . PHE B 1 37 ? 10.215 -57.194 -31.104 1.00 13.33 37 PHE B N 1
ATOM 2968 C CA . PHE B 1 37 ? 9.012 -56.903 -30.380 1.00 13.64 37 PHE B CA 1
ATOM 2969 C C . PHE B 1 37 ? 8.434 -58.207 -29.749 1.00 13.24 37 PHE B C 1
ATOM 2970 O O . PHE B 1 37 ? 8.321 -59.199 -30.473 1.00 13.64 37 PHE B O 1
ATOM 2978 N N . PRO B 1 38 ? 8.022 -58.254 -28.472 1.00 15.27 38 PRO B N 1
ATOM 2979 C CA . PRO B 1 38 ? 8.086 -57.137 -27.506 1.00 13.49 38 PRO B CA 1
ATOM 2980 C C . PRO B 1 38 ? 9.381 -57.170 -26.700 1.00 14.82 38 PRO B C 1
ATOM 2981 O O . PRO B 1 38 ? 9.809 -58.254 -26.268 1.00 15.64 38 PRO B O 1
ATOM 2985 N N . GLN B 1 39 ? 10.006 -56.025 -26.482 1.00 12.62 39 GLN B N 1
ATOM 2986 C CA . GLN B 1 39 ? 11.288 -55.991 -25.715 1.00 15.31 39 GLN B CA 1
ATOM 2987 C C . GLN B 1 39 ? 11.160 -55.977 -24.172 1.00 13.54 39 GLN B C 1
ATOM 2988 O O . GLN B 1 39 ? 12.109 -56.287 -23.418 1.00 14.68 39 GLN B O 1
ATOM 2994 N N . HIS B 1 40 ? 9.993 -55.602 -23.666 1.00 13.24 40 HIS B N 1
ATOM 2995 C CA . HIS B 1 40 ? 9.709 -55.507 -22.208 1.00 13.59 40 HIS B CA 1
ATOM 2996 C C . HIS B 1 40 ? 10.793 -54.706 -21.466 1.00 15.16 40 HIS B C 1
ATOM 2997 O O . HIS B 1 40 ? 11.417 -55.182 -20.488 1.00 13.24 40 HIS B O 1
ATOM 3004 N N . THR B 1 41 ? 11.071 -53.544 -22.005 1.00 13.06 41 THR B N 1
ATOM 3005 C CA . THR B 1 41 ? 12.031 -52.590 -21.469 1.00 14.51 41 THR B CA 1
ATOM 3006 C C . THR B 1 41 ? 11.700 -52.164 -20.064 1.00 14.26 41 THR B C 1
ATOM 3007 O O . THR B 1 41 ? 10.537 -51.882 -19.753 1.00 13.46 41 THR B O 1
ATOM 3011 N N . THR B 1 42 ? 12.714 -52.182 -19.198 1.00 13.17 42 THR B N 1
ATOM 3012 C CA . THR B 1 42 ? 12.626 -51.611 -17.899 1.00 14.31 42 THR B CA 1
ATOM 3013 C C . THR B 1 42 ? 12.863 -50.126 -17.902 1.00 11.98 42 THR B C 1
ATOM 3014 O O . THR B 1 42 ? 13.946 -49.666 -18.243 1.00 11.93 42 THR B O 1
ATOM 3018 N N . TYR B 1 43 ? 11.841 -49.372 -17.543 1.00 10.46 43 TYR B N 1
ATOM 3019 C CA . TYR B 1 43 ? 11.965 -47.926 -17.477 1.00 11.06 43 TYR B CA 1
ATOM 3020 C C . TYR B 1 43 ? 12.504 -47.467 -16.122 1.00 10.78 43 TYR B C 1
ATOM 3021 O O . TYR B 1 43 ? 12.540 -48.273 -15.177 1.00 10.24 43 TYR B O 1
ATOM 3030 N N . THR B 1 44 ? 12.754 -46.153 -15.986 1.00 9.63 44 THR B N 1
ATOM 3031 C CA . THR B 1 44 ? 13.344 -45.671 -14.775 1.00 9.49 44 THR B CA 1
ATOM 3032 C C . THR B 1 44 ? 12.592 -46.026 -13.492 1.00 9.67 44 THR B C 1
ATOM 3033 O O . THR B 1 44 ? 11.362 -46.160 -13.434 1.00 9.46 44 THR B O 1
ATOM 3037 N N . SER B 1 45 ? 13.338 -46.176 -12.410 1.00 9.85 45 SER B N 1
ATOM 3038 C CA . SER B 1 45 ? 12.726 -46.608 -11.159 1.00 10.97 45 SER B CA 1
ATOM 3039 C C . SER B 1 45 ? 11.641 -45.607 -10.720 1.00 11.04 45 SER B C 1
ATOM 3040 O O . SER B 1 45 ? 11.876 -44.392 -10.754 1.00 11.56 45 SER B O 1
ATOM 3043 N N . GLY B 1 46 ? 10.501 -46.132 -10.268 1.00 12.64 46 GLY B N 1
ATOM 3044 C CA . GLY B 1 46 ? 9.377 -45.329 -9.768 1.00 12.80 46 GLY B CA 1
ATOM 3045 C C . GLY B 1 46 ? 8.343 -45.112 -10.888 1.00 12.20 46 GLY B C 1
ATOM 3046 O O . GLY B 1 46 ? 7.222 -44.722 -10.630 1.00 12.92 46 GLY B O 1
ATOM 3047 N N . SER B 1 47 ? 8.725 -45.343 -12.123 1.00 10.61 47 SER B N 1
ATOM 3048 C CA . SER B 1 47 ? 7.681 -45.193 -13.204 1.00 11.45 47 SER B CA 1
ATOM 3049 C C . SER B 1 47 ? 6.709 -46.397 -13.120 1.00 11.54 47 SER B C 1
ATOM 3050 O O . SER B 1 47 ? 7.018 -47.420 -12.467 1.00 10.32 47 SER B O 1
ATOM 3053 N N . ILE B 1 48 ? 5.545 -46.284 -13.770 1.00 10.33 48 ILE B N 1
ATOM 3054 C CA . ILE B 1 48 ? 4.537 -47.325 -13.696 1.00 11.33 48 ILE B CA 1
ATOM 3055 C C . ILE B 1 48 ? 4.094 -47.656 -15.127 1.00 11.46 48 ILE B C 1
ATOM 3056 O O . ILE B 1 48 ? 4.300 -46.826 -16.051 1.00 11.76 48 ILE B O 1
ATOM 3061 N N . LYS B 1 49 ? 3.536 -48.858 -15.300 1.00 10.66 49 LYS B N 1
ATOM 3062 C CA . LYS B 1 49 ? 2.869 -49.222 -16.524 1.00 11.00 49 LYS B CA 1
ATOM 3063 C C . LYS B 1 49 ? 1.429 -49.606 -16.104 1.00 9.85 49 LYS B C 1
ATOM 3064 O O . LYS B 1 49 ? 1.150 -49.707 -14.918 1.00 9.50 49 LYS B O 1
ATOM 3070 N N . PRO B 1 50 ? 0.544 -49.749 -17.082 1.00 9.23 50 PRO B N 1
ATOM 3071 C CA . PRO B 1 50 ? -0.804 -50.139 -16.716 1.00 9.38 50 PRO B CA 1
ATOM 3072 C C . PRO B 1 50 ? -0.796 -51.488 -16.005 1.00 9.27 50 PRO B C 1
ATOM 3073 O O . PRO B 1 50 ? 0.002 -52.349 -16.300 1.00 9.50 50 PRO B O 1
ATOM 3077 N N . ASN B 1 51 ? -1.683 -51.657 -15.027 1.00 10.65 51 ASN B N 1
ATOM 3078 C CA . ASN B 1 51 ? -1.629 -52.844 -14.155 1.00 10.30 51 ASN B CA 1
ATOM 3079 C C . ASN B 1 51 ? -3.000 -53.474 -13.907 1.00 10.04 51 ASN B C 1
ATOM 3080 O O . ASN B 1 51 ? -3.102 -54.382 -13.131 1.00 11.10 51 ASN B O 1
ATOM 3085 N N . HIS B 1 52 ? -3.971 -53.134 -14.739 1.00 10.26 52 HIS B N 1
ATOM 3086 C CA . HIS B 1 52 ? -5.330 -53.703 -14.692 1.00 9.25 52 HIS B CA 1
ATOM 3087 C C . HIS B 1 52 ? -5.564 -54.666 -15.836 1.00 9.16 52 HIS B C 1
ATOM 3088 O O . HIS B 1 52 ? -6.628 -55.192 -15.995 1.00 9.45 52 HIS B O 1
ATOM 3095 N N . VAL B 1 53 ? -4.504 -54.901 -16.624 1.00 9.27 53 VAL B N 1
ATOM 3096 C CA . VAL B 1 53 ? -4.485 -55.753 -17.768 1.00 9.21 53 VAL B CA 1
ATOM 3097 C C . VAL B 1 53 ? -3.160 -56.534 -17.767 1.00 9.58 53 VAL B C 1
ATOM 3098 O O . VAL B 1 53 ? -2.178 -56.115 -17.151 1.00 10.50 53 VAL B O 1
ATOM 3102 N N . THR B 1 54 ? -3.068 -57.669 -18.443 1.00 9.71 54 THR B N 1
ATOM 3103 C CA . THR B 1 54 ? -1.864 -58.422 -18.391 1.00 10.21 54 THR B CA 1
ATOM 3104 C C . THR B 1 54 ? -0.825 -57.887 -19.406 1.00 10.16 54 THR B C 1
ATOM 3105 O O . THR B 1 54 ? -1.177 -57.232 -20.363 1.00 9.25 54 THR B O 1
ATOM 3109 N N . GLN B 1 55 ? 0.445 -58.255 -19.228 1.00 11.30 55 GLN B N 1
ATOM 3110 C CA . GLN B 1 55 ? 1.447 -57.913 -20.203 1.00 11.60 55 GLN B CA 1
ATOM 3111 C C . GLN B 1 55 ? 1.154 -58.510 -21.566 1.00 13.02 55 GLN B C 1
ATOM 3112 O O . GLN B 1 55 ? 1.314 -57.835 -22.589 1.00 12.88 55 GLN B O 1
ATOM 3118 N N . SER B 1 56 ? 0.711 -59.762 -21.641 1.00 13.26 56 SER B N 1
ATOM 3119 C CA . SER B 1 56 ? 0.470 -60.299 -22.955 1.00 14.14 56 SER B CA 1
ATOM 3120 C C . SER B 1 56 ? -0.690 -59.622 -23.601 1.00 13.34 56 SER B C 1
ATOM 3121 O O . SER B 1 56 ? -0.622 -59.431 -24.804 1.00 12.21 56 SER B O 1
ATOM 3124 N N . ALA B 1 57 ? -1.739 -59.259 -22.847 1.00 11.64 57 ALA B N 1
ATOM 3125 C CA . ALA B 1 57 ? -2.820 -58.458 -23.410 1.00 12.18 57 ALA B CA 1
ATOM 3126 C C . ALA B 1 57 ? -2.306 -57.093 -23.974 1.00 11.45 57 ALA B C 1
ATOM 3127 O O . ALA B 1 57 ? -2.699 -56.697 -25.119 1.00 11.65 57 ALA B O 1
ATOM 3129 N N . MET B 1 58 ? -1.362 -56.463 -23.305 1.00 11.42 58 MET B N 1
ATOM 3130 C CA . MET B 1 58 ? -0.836 -55.193 -23.831 1.00 11.72 58 MET B CA 1
ATOM 3131 C C . MET B 1 58 ? -0.067 -55.431 -25.116 1.00 11.88 58 MET B C 1
ATOM 3132 O O . MET B 1 58 ? -0.246 -54.719 -26.144 1.00 11.02 58 MET B O 1
ATOM 3137 N N . ASP B 1 59 ? 0.775 -56.468 -25.094 1.00 12.21 59 ASP B N 1
ATOM 3138 C CA . ASP B 1 59 ? 1.599 -56.754 -26.268 1.00 12.98 59 ASP B CA 1
ATOM 3139 C C . ASP B 1 59 ? 0.729 -57.085 -27.489 1.00 13.10 59 ASP B C 1
ATOM 3140 O O . ASP B 1 59 ? 0.943 -56.552 -28.587 1.00 10.82 59 ASP B O 1
ATOM 3145 N N . ASN B 1 60 ? -0.297 -57.898 -27.266 1.00 13.31 60 ASN B N 1
ATOM 3146 C CA . ASN B 1 60 ? -1.264 -58.208 -28.330 1.00 14.43 60 ASN B CA 1
ATOM 3147 C C . ASN B 1 60 ? -2.036 -57.026 -28.835 1.00 13.21 60 ASN B C 1
ATOM 3148 O O . ASN B 1 60 ? -2.364 -56.993 -30.021 1.00 12.16 60 ASN B O 1
ATOM 3153 N N . SER B 1 61 ? -2.384 -56.071 -27.974 1.00 11.36 61 SER B N 1
ATOM 3154 C CA . SER B 1 61 ? -3.046 -54.868 -28.412 1.00 11.66 61 SER B CA 1
ATOM 3155 C C . SER B 1 61 ? -2.189 -54.039 -29.345 1.00 10.38 61 SER B C 1
ATOM 3156 O O . SER B 1 61 ? -2.684 -53.491 -30.321 1.00 10.14 61 SER B O 1
ATOM 3159 N N . VAL B 1 62 ? -0.926 -53.930 -29.025 1.00 9.82 62 VAL B N 1
ATOM 3160 C CA . VAL B 1 62 ? 0.040 -53.239 -29.880 1.00 10.62 62 VAL B CA 1
ATOM 3161 C C . VAL B 1 62 ? 0.133 -53.924 -31.220 1.00 10.23 62 VAL B C 1
ATOM 3162 O O . VAL B 1 62 ? 0.024 -53.258 -32.266 1.00 11.05 62 VAL B O 1
ATOM 3166 N N . LYS B 1 63 ? 0.229 -55.260 -31.209 1.00 11.52 63 LYS B N 1
ATOM 3167 C CA . LYS B 1 63 ? 0.300 -55.991 -32.447 1.00 12.50 63 LYS B CA 1
ATOM 3168 C C . LYS B 1 63 ? -0.905 -55.665 -33.290 1.00 12.61 63 LYS B C 1
ATOM 3169 O O . LYS B 1 63 ? -0.759 -55.330 -34.443 1.00 13.83 63 LYS B O 1
ATOM 3175 N N . ALA B 1 64 ? -2.097 -55.758 -32.703 1.00 11.63 64 ALA B N 1
ATOM 3176 C CA . ALA B 1 64 ? -3.309 -55.491 -33.439 1.00 11.83 64 ALA B CA 1
ATOM 3177 C C . ALA B 1 64 ? -3.344 -54.055 -33.995 1.00 11.75 64 ALA B C 1
ATOM 3178 O O . ALA B 1 64 ? -3.762 -53.783 -35.122 1.00 12.08 64 ALA B O 1
ATOM 3180 N N . LYS B 1 65 ? -2.897 -53.097 -33.188 1.00 12.20 65 LYS B N 1
ATOM 3181 C CA . LYS B 1 65 ? -2.815 -51.735 -33.698 1.00 12.66 65 LYS B CA 1
ATOM 3182 C C . LYS B 1 65 ? -1.848 -51.549 -34.802 1.00 11.51 65 LYS B C 1
ATOM 3183 O O . LYS B 1 65 ? -2.125 -50.793 -35.735 1.00 11.78 65 LYS B O 1
ATOM 3189 N N . TRP B 1 66 ? -0.696 -52.196 -34.707 1.00 11.92 66 TRP B N 1
ATOM 3190 C CA . TRP B 1 66 ? 0.217 -52.168 -35.826 1.00 12.29 66 TRP B CA 1
ATOM 3191 C C . TRP B 1 66 ? -0.402 -52.714 -37.095 1.00 13.16 66 TRP B C 1
ATOM 3192 O O . TRP B 1 66 ? -0.264 -52.126 -38.192 1.00 12.48 66 TRP B O 1
ATOM 3203 N N . ASP B 1 67 ? -1.057 -53.866 -36.971 1.00 13.29 67 ASP B N 1
ATOM 3204 C CA . ASP B 1 67 ? -1.644 -54.469 -38.165 1.00 15.57 67 ASP B CA 1
ATOM 3205 C C . ASP B 1 67 ? -2.682 -53.546 -38.797 1.00 14.84 67 ASP B C 1
ATOM 3206 O O . ASP B 1 67 ? -2.740 -53.406 -40.014 1.00 13.00 67 ASP B O 1
ATOM 3211 N N . SER B 1 68 ? -3.464 -52.892 -37.959 1.00 14.14 68 SER B N 1
ATOM 3212 C CA . SER B 1 68 ? -4.408 -51.903 -38.439 1.00 15.23 68 SER B CA 1
ATOM 3213 C C . SER B 1 68 ? -3.793 -50.615 -39.023 1.00 14.55 68 SER B C 1
ATOM 3214 O O . SER B 1 68 ? -4.329 -50.019 -40.025 1.00 13.54 68 SER B O 1
ATOM 3217 N N . TRP B 1 69 ? -2.655 -50.167 -38.464 1.00 13.03 69 TRP B N 1
ATOM 3218 C CA . TRP B 1 69 ? -2.003 -49.004 -38.937 1.00 12.84 69 TRP B CA 1
ATOM 3219 C C . TRP B 1 69 ? -1.402 -49.289 -40.326 1.00 13.41 69 TRP B C 1
ATOM 3220 O O . TRP B 1 69 ? -1.576 -48.526 -41.292 1.00 12.65 69 TRP B O 1
ATOM 3231 N N . LYS B 1 70 ? -0.725 -50.434 -40.453 1.00 13.65 70 LYS B N 1
ATOM 3232 C CA . LYS B 1 70 ? -0.048 -50.724 -41.724 1.00 15.73 70 LYS B CA 1
ATOM 3233 C C . LYS B 1 70 ? -1.095 -50.909 -42.814 1.00 15.31 70 LYS B C 1
ATOM 3234 O O . LYS B 1 70 ? -0.940 -50.418 -43.914 1.00 16.41 70 LYS B O 1
ATOM 3240 N N . SER B 1 71 ? -2.208 -51.526 -42.454 1.00 15.70 71 SER B N 1
ATOM 3241 C CA . SER B 1 71 ? -3.272 -51.759 -43.409 1.00 16.32 71 SER B CA 1
ATOM 3242 C C . SER B 1 71 ? -3.840 -50.458 -43.953 1.00 15.71 71 SER B C 1
ATOM 3243 O O . SER B 1 71 ? -4.067 -50.282 -45.165 1.00 16.80 71 SER B O 1
ATOM 3246 N N . ALA B 1 72 ? -3.923 -49.442 -43.103 1.00 14.64 72 ALA B N 1
ATOM 3247 C CA . ALA B 1 72 ? -4.490 -48.194 -43.500 1.00 15.01 72 ALA B CA 1
ATOM 3248 C C . ALA B 1 72 ? -3.508 -47.218 -44.195 1.00 13.72 72 ALA B C 1
ATOM 3249 O O . ALA B 1 72 ? -3.918 -46.420 -45.077 1.00 13.14 72 ALA B O 1
ATOM 3251 N N . TYR B 1 73 ? -2.234 -47.231 -43.762 1.00 12.88 73 TYR B N 1
ATOM 3252 C CA . TYR B 1 73 ? -1.349 -46.129 -44.034 1.00 12.22 73 TYR B CA 1
ATOM 3253 C C . TYR B 1 73 ? -0.088 -46.518 -44.746 1.00 13.54 73 TYR B C 1
ATOM 3254 O O . TYR B 1 73 ? 0.503 -45.643 -45.402 1.00 14.61 73 TYR B O 1
ATOM 3263 N N . LEU B 1 74 ? 0.341 -47.780 -44.694 1.00 14.25 74 LEU B N 1
ATOM 3264 C CA . LEU B 1 74 ? 1.627 -48.123 -45.277 1.00 12.98 74 LEU B CA 1
ATOM 3265 C C . LEU B 1 74 ? 1.385 -48.628 -46.716 1.00 15.30 74 LEU B C 1
ATOM 3266 O O . LEU B 1 74 ? 0.736 -49.667 -46.939 1.00 15.89 74 LEU B O 1
ATOM 3271 N N . LYS B 1 75 ? 1.929 -47.896 -47.674 1.00 14.63 75 LYS B N 1
ATOM 3272 C CA . LYS B 1 75 ? 1.603 -48.133 -49.115 1.00 17.42 75 LYS B CA 1
ATOM 3273 C C . LYS B 1 75 ? 2.854 -48.268 -49.937 1.00 17.12 75 LYS B C 1
ATOM 3274 O O . LYS B 1 75 ? 3.862 -47.698 -49.616 1.00 15.66 75 LYS B O 1
ATOM 3280 N N . THR B 1 76 ? 2.803 -49.047 -51.023 1.00 16.83 76 THR B N 1
ATOM 3281 C CA . THR B 1 76 ? 3.929 -49.039 -51.948 1.00 18.62 76 THR B CA 1
ATOM 3282 C C . THR B 1 76 ? 4.027 -47.691 -52.656 1.00 17.53 76 THR B C 1
ATOM 3283 O O . THR B 1 76 ? 3.031 -46.969 -52.794 1.00 19.01 76 THR B O 1
ATOM 3287 N N . ALA B 1 77 ? 5.237 -47.342 -53.109 1.00 17.96 77 ALA B N 1
ATOM 3288 C CA . ALA B 1 77 ? 5.485 -46.019 -53.721 1.00 19.53 77 ALA B CA 1
ATOM 3289 C C . ALA B 1 77 ? 6.384 -46.204 -54.944 1.00 22.11 77 ALA B C 1
ATOM 3290 O O . ALA B 1 77 ? 7.391 -45.490 -55.121 1.00 22.81 77 ALA B O 1
ATOM 3292 N N . GLY B 1 78 ? 6.030 -47.223 -55.733 1.00 23.78 78 GLY B N 1
ATOM 3293 C CA . GLY B 1 78 ? 6.847 -47.656 -56.863 1.00 25.39 78 GLY B CA 1
ATOM 3294 C C . GLY B 1 78 ? 7.863 -48.654 -56.385 1.00 24.92 78 GLY B C 1
ATOM 3295 O O . GLY B 1 78 ? 8.064 -48.861 -55.182 1.00 24.59 78 GLY B O 1
ATOM 3296 N N . THR B 1 79 ? 8.563 -49.269 -57.326 1.00 23.68 79 THR B N 1
ATOM 3297 C CA . THR B 1 79 ? 9.254 -50.503 -56.980 1.00 24.11 79 THR B CA 1
ATOM 3298 C C . THR B 1 79 ? 10.429 -50.182 -56.039 1.00 20.26 79 THR B C 1
ATOM 3299 O O . THR B 1 79 ? 11.118 -49.188 -56.187 1.00 21.46 79 THR B O 1
ATOM 3303 N N . GLY B 1 80 ? 10.546 -50.975 -54.988 1.00 19.27 80 GLY B N 1
ATOM 3304 C CA . GLY B 1 80 ? 11.618 -50.846 -54.008 1.00 19.41 80 GLY B CA 1
ATOM 3305 C C . GLY B 1 80 ? 11.333 -49.766 -52.963 1.00 17.95 80 GLY B C 1
ATOM 3306 O O . GLY B 1 80 ? 12.225 -49.460 -52.142 1.00 16.93 80 GLY B O 1
ATOM 3307 N N . LYS B 1 81 ? 10.142 -49.166 -53.019 1.00 16.16 81 LYS B N 1
ATOM 3308 C CA . LYS B 1 81 ? 9.765 -48.049 -52.106 1.00 17.86 81 LYS B CA 1
ATOM 3309 C C . LYS B 1 81 ? 8.431 -48.286 -51.435 1.00 16.28 81 LYS B C 1
ATOM 3310 O O . LYS B 1 81 ? 7.542 -48.897 -52.006 1.00 15.50 81 LYS B O 1
ATOM 3316 N N . TYR B 1 82 ? 8.285 -47.731 -50.228 1.00 15.90 82 TYR B N 1
ATOM 3317 C CA . TYR B 1 82 ? 7.010 -47.648 -49.511 1.00 13.25 82 TYR B CA 1
ATOM 3318 C C . TYR B 1 82 ? 6.951 -46.182 -49.030 1.00 12.70 82 TYR B C 1
ATOM 3319 O O . TYR B 1 82 ? 7.988 -45.463 -48.912 1.00 11.18 82 TYR B O 1
ATOM 3328 N N . TYR B 1 83 ? 5.732 -45.774 -48.707 1.00 11.81 83 TYR B N 1
ATOM 3329 C CA . TYR B 1 83 ? 5.464 -44.458 -48.111 1.00 12.67 83 TYR B CA 1
ATOM 3330 C C . TYR B 1 83 ? 4.283 -44.552 -47.179 1.00 12.12 83 TYR B C 1
ATOM 3331 O O . TYR B 1 83 ? 3.628 -45.608 -47.073 1.00 12.82 83 TYR B O 1
ATOM 3340 N N . VAL B 1 84 ? 4.039 -43.459 -46.450 1.00 10.98 84 VAL B N 1
ATOM 3341 C CA . VAL B 1 84 ? 3.021 -43.422 -45.490 1.00 11.82 84 VAL B CA 1
ATOM 3342 C C . VAL B 1 84 ? 1.945 -42.425 -45.990 1.00 11.68 84 VAL B C 1
ATOM 3343 O O . VAL B 1 84 ? 2.209 -41.195 -46.106 1.00 12.40 84 VAL B O 1
ATOM 3347 N N . LYS B 1 85 ? 0.745 -42.945 -46.167 1.00 12.91 85 LYS B N 1
ATOM 3348 C CA . LYS B 1 85 ? -0.399 -42.161 -46.638 1.00 15.77 85 LYS B CA 1
ATOM 3349 C C . LYS B 1 85 ? -1.010 -41.345 -45.524 1.00 14.85 85 LYS B C 1
ATOM 3350 O O . LYS B 1 85 ? -1.774 -41.875 -44.688 1.00 16.94 85 LYS B O 1
ATOM 3356 N N . TYR B 1 86 ? -0.700 -40.063 -45.481 1.00 14.28 86 TYR B N 1
ATOM 3357 C CA . TYR B 1 86 ? -1.137 -39.246 -44.375 1.00 14.26 86 TYR B CA 1
ATOM 3358 C C . TYR B 1 86 ? -2.490 -38.563 -44.482 1.00 15.68 86 TYR B C 1
ATOM 3359 O O . TYR B 1 86 ? -3.043 -38.130 -43.438 1.00 13.39 86 TYR B O 1
ATOM 3368 N N . GLN B 1 87 ? -3.001 -38.401 -45.711 1.00 14.55 87 GLN B N 1
ATOM 3369 C CA . GLN B 1 87 ? -4.303 -37.900 -45.895 1.00 18.63 87 GLN B CA 1
ATOM 3370 C C . GLN B 1 87 ? -5.023 -38.799 -46.884 1.00 17.54 87 GLN B C 1
ATOM 3371 O O . GLN B 1 87 ? -4.380 -39.600 -47.619 1.00 15.42 87 GLN B O 1
ATOM 3377 N N . SER B 1 88 ? -6.358 -38.723 -46.874 1.00 18.50 88 SER B N 1
ATOM 3378 C CA . SER B 1 88 ? -7.167 -39.600 -47.784 1.00 19.84 88 SER B CA 1
ATOM 3379 C C . SER B 1 88 ? -6.754 -39.524 -49.233 1.00 17.30 88 SER B C 1
ATOM 3380 O O . SER B 1 88 ? -6.901 -40.477 -49.962 1.00 17.78 88 SER B O 1
ATOM 3383 N N . ASN B 1 89 ? -6.315 -38.372 -49.664 1.00 16.92 89 ASN B N 1
ATOM 3384 C CA . ASN B 1 89 ? -5.987 -38.197 -51.101 1.00 17.27 89 ASN B CA 1
ATOM 3385 C C . ASN B 1 89 ? -4.621 -38.799 -51.511 1.00 16.29 89 ASN B C 1
ATOM 3386 O O . ASN B 1 89 ? -4.235 -38.754 -52.670 1.00 16.65 89 ASN B O 1
ATOM 3391 N N . GLY B 1 90 ? -3.891 -39.371 -50.554 1.00 13.03 90 GLY B N 1
ATOM 3392 C CA . GLY B 1 90 ? -2.687 -40.113 -50.878 1.00 12.32 90 GLY B CA 1
ATOM 3393 C C . GLY B 1 90 ? -1.433 -39.267 -50.726 1.00 12.47 90 GLY B C 1
ATOM 3394 O O . GLY B 1 90 ? -0.337 -39.773 -51.013 1.00 15.44 90 GLY B O 1
ATOM 3395 N N . ASP B 1 91 ? -1.529 -38.033 -50.209 1.00 11.95 91 ASP B N 1
ATOM 3396 C CA . ASP B 1 91 ? -0.347 -37.178 -50.045 1.00 13.47 91 ASP B CA 1
ATOM 3397 C C . ASP B 1 91 ? 0.425 -37.726 -48.829 1.00 13.37 91 ASP B C 1
ATOM 3398 O O . ASP B 1 91 ? -0.109 -38.582 -48.082 1.00 13.64 91 ASP B O 1
ATOM 3403 N N . THR B 1 92 ? 1.643 -37.229 -48.675 1.00 13.30 92 THR B N 1
ATOM 3404 C CA . THR B 1 92 ? 2.475 -37.553 -47.496 1.00 13.47 92 THR B CA 1
ATOM 3405 C C . THR B 1 92 ? 3.306 -36.391 -47.047 1.00 12.89 92 THR B C 1
ATOM 3406 O O . THR B 1 92 ? 3.486 -35.406 -47.759 1.00 11.51 92 THR B O 1
ATOM 3410 N N . VAL B 1 93 ? 3.790 -36.538 -45.823 1.00 11.52 93 VAL B N 1
ATOM 3411 C CA . VAL B 1 93 ? 4.694 -35.591 -45.239 1.00 12.07 93 VAL B CA 1
ATOM 3412 C C . VAL B 1 93 ? 5.829 -36.347 -44.566 1.00 11.60 93 VAL B C 1
ATOM 3413 O O . VAL B 1 93 ? 5.643 -37.498 -44.189 1.00 12.03 93 VAL B O 1
ATOM 3417 N N . SER B 1 94 ? 6.987 -35.725 -44.440 1.00 10.23 94 SER B N 1
ATOM 3418 C CA . SER B 1 94 ? 8.121 -36.341 -43.781 1.00 11.43 94 SER B CA 1
ATOM 3419 C C . SER B 1 94 ? 7.848 -36.791 -42.286 1.00 10.97 94 SER B C 1
ATOM 3420 O O . SER B 1 94 ? 8.446 -37.768 -41.836 1.00 10.03 94 SER B O 1
ATOM 3423 N N . GLU B 1 95 ? 6.958 -36.096 -41.582 1.00 10.96 95 GLU B N 1
ATOM 3424 C CA . GLU B 1 95 ? 6.515 -36.500 -40.250 1.00 11.57 95 GLU B CA 1
ATOM 3425 C C . GLU B 1 95 ? 5.957 -37.916 -40.286 1.00 11.15 95 GLU B C 1
ATOM 3426 O O . GLU B 1 95 ? 6.281 -38.764 -39.480 1.00 10.83 95 GLU B O 1
ATOM 3432 N N . ALA B 1 96 ? 5.141 -38.165 -41.281 1.00 10.53 96 ALA B N 1
ATOM 3433 C CA . ALA B 1 96 ? 4.474 -39.438 -41.432 1.00 10.68 96 ALA B CA 1
ATOM 3434 C C . ALA B 1 96 ? 5.514 -40.474 -41.812 1.00 10.37 96 ALA B C 1
ATOM 3435 O O . ALA B 1 96 ? 5.489 -41.632 -41.385 1.00 10.69 96 ALA B O 1
ATOM 3437 N N . HIS B 1 97 ? 6.396 -40.074 -42.711 1.00 10.77 97 HIS B N 1
ATOM 3438 C CA . HIS B 1 97 ? 7.464 -40.954 -43.135 1.00 10.57 97 HIS B CA 1
ATOM 3439 C C . HIS B 1 97 ? 8.352 -41.443 -41.971 1.00 10.24 97 HIS B C 1
ATOM 3440 O O . HIS B 1 97 ? 8.622 -42.625 -41.821 1.00 10.25 97 HIS B O 1
ATOM 3447 N N . GLY B 1 98 ? 8.730 -40.505 -41.121 1.00 10.71 98 GLY B N 1
ATOM 3448 C CA . GLY B 1 98 ? 9.461 -40.807 -39.915 1.00 10.49 98 GLY B CA 1
ATOM 3449 C C . GLY B 1 98 ? 8.727 -41.661 -38.975 1.00 9.45 98 GLY B C 1
ATOM 3450 O O . GLY B 1 98 ? 9.336 -42.532 -38.351 1.00 11.14 98 GLY B O 1
ATOM 3451 N N . TYR B 1 99 ? 7.414 -41.477 -38.841 1.00 9.61 99 TYR B N 1
ATOM 3452 C CA . TYR B 1 99 ? 6.639 -42.428 -38.039 1.00 10.07 99 TYR B CA 1
ATOM 3453 C C . TYR B 1 99 ? 6.602 -43.830 -38.616 1.00 10.59 99 TYR B C 1
ATOM 3454 O O . TYR B 1 99 ? 6.693 -44.811 -37.853 1.00 11.31 99 TYR B O 1
ATOM 3463 N N . GLY B 1 100 ? 6.470 -43.945 -39.916 1.00 10.33 100 GLY B N 1
ATOM 3464 C CA . GLY B 1 100 ? 6.580 -45.255 -40.590 1.00 10.16 100 GLY B CA 1
ATOM 3465 C C . GLY B 1 100 ? 7.871 -46.011 -40.298 1.00 10.02 100 GLY B C 1
ATOM 3466 O O . GLY B 1 100 ? 7.911 -47.223 -39.986 1.00 10.42 100 GLY B O 1
ATOM 3467 N N . MET B 1 101 ? 8.937 -45.277 -40.485 1.00 10.87 101 MET B N 1
ATOM 3468 C CA . MET B 1 101 ? 10.258 -45.794 -40.248 1.00 10.13 101 MET B CA 1
ATOM 3469 C C . MET B 1 101 ? 10.433 -46.249 -38.806 1.00 11.40 101 MET B C 1
ATOM 3470 O O . MET B 1 101 ? 10.967 -47.314 -38.551 1.00 10.98 101 MET B O 1
ATOM 3475 N N . LEU B 1 102 ? 10.032 -45.414 -37.856 1.00 11.95 102 LEU B N 1
ATOM 3476 C CA . LEU B 1 102 ? 10.182 -45.781 -36.437 1.00 13.76 102 LEU B CA 1
ATOM 3477 C C . LEU B 1 102 ? 9.329 -47.013 -36.123 1.00 12.40 102 LEU B C 1
ATOM 3478 O O . LEU B 1 102 ? 9.801 -47.913 -35.425 1.00 13.01 102 LEU B O 1
ATOM 3483 N N . ALA B 1 103 ? 8.087 -47.052 -36.595 1.00 11.20 103 ALA B N 1
ATOM 3484 C CA . ALA B 1 103 ? 7.213 -48.158 -36.269 1.00 11.20 103 ALA B CA 1
ATOM 3485 C C . ALA B 1 103 ? 7.719 -49.458 -36.814 1.00 11.91 103 ALA B C 1
ATOM 3486 O O . ALA B 1 103 ? 7.687 -50.515 -36.096 1.00 12.06 103 ALA B O 1
ATOM 3488 N N . THR B 1 104 ? 8.177 -49.442 -38.077 1.00 12.19 104 THR B N 1
ATOM 3489 C CA . THR B 1 104 ? 8.617 -50.640 -38.715 1.00 12.96 104 THR B CA 1
ATOM 3490 C C . THR B 1 104 ? 9.823 -51.234 -37.975 1.00 12.71 104 THR B C 1
ATOM 3491 O O . THR B 1 104 ? 9.877 -52.489 -37.802 1.00 13.74 104 THR B O 1
ATOM 3495 N N . VAL B 1 105 ? 10.796 -50.442 -37.560 1.00 11.63 105 VAL B N 1
ATOM 3496 C CA . VAL B 1 105 ? 11.920 -51.020 -36.769 1.00 12.07 105 VAL B CA 1
ATOM 3497 C C . VAL B 1 105 ? 11.469 -51.587 -35.403 1.00 12.92 105 VAL B C 1
ATOM 3498 O O . VAL B 1 105 ? 11.832 -52.675 -35.036 1.00 12.87 105 VAL B O 1
ATOM 3502 N N . LEU B 1 106 ? 10.614 -50.852 -34.686 1.00 11.22 106 LEU B N 1
ATOM 3503 C CA . LEU B 1 106 ? 10.085 -51.319 -33.467 1.00 12.49 106 LEU B CA 1
ATOM 3504 C C . LEU B 1 106 ? 9.285 -52.596 -33.574 1.00 12.09 106 LEU B C 1
ATOM 3505 O O . LEU B 1 106 ? 9.307 -53.425 -32.655 1.00 11.21 106 LEU B O 1
ATOM 3510 N N . MET B 1 107 ? 8.551 -52.769 -34.652 1.00 12.16 107 MET B N 1
ATOM 3511 C CA . MET B 1 107 ? 7.661 -53.943 -34.821 1.00 11.52 107 MET B CA 1
ATOM 3512 C C . MET B 1 107 ? 8.332 -55.147 -35.435 1.00 13.88 107 MET B C 1
ATOM 3513 O O . MET B 1 107 ? 7.736 -56.233 -35.559 1.00 14.13 107 MET B O 1
ATOM 3518 N N . ALA B 1 108 ? 9.604 -54.996 -35.750 1.00 13.11 108 ALA B N 1
ATOM 3519 C CA . ALA B 1 108 ? 10.397 -56.147 -36.198 1.00 14.14 108 ALA B CA 1
ATOM 3520 C C . ALA B 1 108 ? 10.375 -57.163 -35.101 1.00 14.70 108 ALA B C 1
ATOM 3521 O O . ALA B 1 108 ? 10.294 -56.795 -33.924 1.00 15.33 108 ALA B O 1
ATOM 3523 N N . GLY B 1 109 ? 10.409 -58.434 -35.496 1.00 15.36 109 GLY B N 1
ATOM 3524 C CA . GLY B 1 109 ? 10.257 -59.554 -34.605 1.00 18.19 109 GLY B CA 1
ATOM 3525 C C . GLY B 1 109 ? 8.822 -60.030 -34.514 1.00 19.40 109 GLY B C 1
ATOM 3526 O O . GLY B 1 109 ? 8.575 -61.205 -34.289 1.00 24.59 109 GLY B O 1
ATOM 3527 N N . TYR B 1 110 ? 7.863 -59.115 -34.602 1.00 16.49 110 TYR B N 1
ATOM 3528 C CA . TYR B 1 110 ? 6.474 -59.482 -34.767 1.00 14.90 110 TYR B CA 1
ATOM 3529 C C . TYR B 1 110 ? 6.200 -59.535 -36.260 1.00 15.03 110 TYR B C 1
ATOM 3530 O O . TYR B 1 110 ? 5.674 -60.503 -36.746 1.00 15.20 110 TYR B O 1
ATOM 3539 N N . ASP B 1 111 ? 6.555 -58.483 -36.993 1.00 15.01 111 ASP B N 1
ATOM 3540 C CA . ASP B 1 111 ? 6.195 -58.396 -38.401 1.00 15.88 111 ASP B CA 1
ATOM 3541 C C . ASP B 1 111 ? 7.379 -58.974 -39.198 1.00 14.15 111 ASP B C 1
ATOM 3542 O O . ASP B 1 111 ? 8.458 -58.400 -39.231 1.00 13.07 111 ASP B O 1
ATOM 3547 N N . SER B 1 112 ? 7.185 -60.098 -39.883 1.00 16.38 112 SER B N 1
ATOM 3548 C CA . SER B 1 112 ? 8.326 -60.665 -40.609 1.00 18.46 112 SER B CA 1
ATOM 3549 C C . SER B 1 112 ? 8.808 -59.827 -41.810 1.00 18.45 112 SER B C 1
ATOM 3550 O O . SER B 1 112 ? 9.938 -60.057 -42.265 1.00 19.68 112 SER B O 1
ATOM 3553 N N . ASN B 1 113 ? 7.998 -58.884 -42.334 1.00 17.98 113 ASN B N 1
ATOM 3554 C CA . ASN B 1 113 ? 8.417 -58.038 -43.431 1.00 18.01 113 ASN B CA 1
ATOM 3555 C C . ASN B 1 113 ? 8.955 -56.669 -42.972 1.00 14.86 113 ASN B C 1
ATOM 3556 O O . ASN B 1 113 ? 9.197 -55.815 -43.788 1.00 14.53 113 ASN B O 1
ATOM 3561 N N . ALA B 1 114 ? 9.186 -56.523 -41.690 1.00 13.97 114 ALA B N 1
ATOM 3562 C CA . ALA B 1 114 ? 9.606 -55.232 -41.114 1.00 13.08 114 ALA B CA 1
ATOM 3563 C C . ALA B 1 114 ? 10.784 -54.599 -41.832 1.00 13.72 114 ALA B C 1
ATOM 3564 O O . ALA B 1 114 ? 10.804 -53.373 -42.092 1.00 12.60 114 ALA B O 1
ATOM 3566 N N . GLN B 1 115 ? 11.805 -55.392 -42.087 1.00 13.60 115 GLN B N 1
ATOM 3567 C CA . GLN B 1 115 ? 12.983 -54.853 -42.739 1.00 14.00 115 GLN B CA 1
ATOM 3568 C C . GLN B 1 115 ? 12.729 -54.499 -44.218 1.00 14.48 115 GLN B C 1
ATOM 3569 O O . GLN B 1 115 ? 13.308 -53.523 -44.756 1.00 14.33 115 GLN B O 1
ATOM 3575 N N . THR B 1 116 ? 11.882 -55.241 -44.893 1.00 14.66 116 THR B N 1
ATOM 3576 C CA . THR B 1 116 ? 11.536 -54.889 -46.228 1.00 15.53 116 THR B CA 1
ATOM 3577 C C . THR B 1 116 ? 10.839 -53.533 -46.285 1.00 14.36 116 THR B C 1
ATOM 3578 O O . THR B 1 116 ? 11.047 -52.730 -47.194 1.00 12.87 116 THR B O 1
ATOM 3582 N N . TYR B 1 117 ? 9.921 -53.351 -45.378 1.00 12.31 117 TYR B N 1
ATOM 3583 C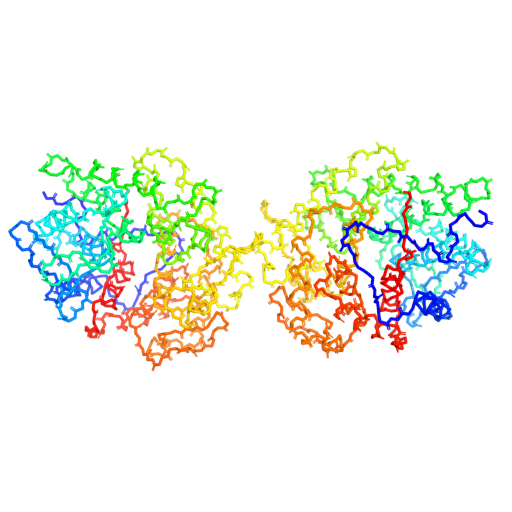 CA . TYR B 1 117 ? 9.202 -52.101 -45.261 1.00 13.52 117 TYR B CA 1
ATOM 3584 C C . TYR B 1 117 ? 10.167 -50.957 -44.923 1.00 12.33 117 TYR B C 1
ATOM 3585 O O . TYR B 1 117 ? 10.150 -49.886 -45.547 1.00 12.38 117 TYR B O 1
ATOM 3594 N N . PHE B 1 118 ? 10.972 -51.171 -43.899 1.00 11.36 118 PHE B N 1
ATOM 3595 C CA . PHE B 1 118 ? 11.902 -50.171 -43.486 1.00 11.06 118 PHE B CA 1
ATOM 3596 C C . PHE B 1 118 ? 12.852 -49.792 -44.639 1.00 12.13 118 PHE B C 1
ATOM 3597 O O . PHE B 1 118 ? 13.117 -48.638 -44.883 1.00 11.87 118 PHE B O 1
ATOM 3605 N N . ASP B 1 119 ? 13.326 -50.774 -45.406 1.00 11.83 119 ASP B N 1
ATOM 3606 C CA . ASP B 1 119 ? 14.312 -50.469 -46.448 1.00 13.97 119 ASP B CA 1
ATOM 3607 C C . ASP B 1 119 ? 13.635 -49.711 -47.589 1.00 13.43 119 ASP B C 1
ATOM 3608 O O . ASP B 1 119 ? 14.240 -48.855 -48.164 1.00 14.74 119 ASP B O 1
ATOM 3613 N N . GLY B 1 120 ? 12.380 -50.026 -47.862 1.00 12.80 120 GLY B N 1
ATOM 3614 C CA . GLY B 1 120 ? 11.635 -49.332 -48.885 1.00 13.56 120 GLY B CA 1
ATOM 3615 C C . GLY B 1 120 ? 11.337 -47.892 -48.493 1.00 12.32 120 GLY B C 1
ATOM 3616 O O . GLY B 1 120 ? 11.413 -46.983 -49.331 1.00 11.32 120 GLY B O 1
ATOM 3617 N N . LEU B 1 121 ? 11.008 -47.685 -47.212 1.00 11.71 121 LEU B N 1
ATOM 3618 C CA . LEU B 1 121 ? 10.781 -46.334 -46.694 1.00 11.66 121 LEU B CA 1
ATOM 3619 C C . LEU B 1 121 ? 12.099 -45.555 -46.813 1.00 10.84 121 LEU B C 1
ATOM 3620 O O . LEU B 1 121 ? 12.136 -44.407 -47.215 1.00 10.36 121 LEU B O 1
ATOM 3625 N N . TYR B 1 122 ? 13.204 -46.199 -46.498 1.00 11.50 122 TYR B N 1
ATOM 3626 C CA . TYR B 1 122 ? 14.493 -45.547 -46.604 1.00 12.02 122 TYR B CA 1
ATOM 3627 C C . TYR B 1 122 ? 14.781 -45.151 -48.070 1.00 12.57 122 TYR B C 1
ATOM 3628 O O . TYR B 1 122 ? 15.151 -44.049 -48.299 1.00 11.81 122 TYR B O 1
ATOM 3637 N N . GLN B 1 123 ? 14.475 -46.008 -49.054 1.00 13.03 123 GLN B N 1
ATOM 3638 C CA . GLN B 1 123 ? 14.688 -45.604 -50.448 1.00 14.53 123 GLN B CA 1
ATOM 3639 C C . GLN B 1 123 ? 13.819 -44.421 -50.867 1.00 13.75 123 GLN B C 1
ATOM 3640 O O . GLN B 1 123 ? 14.274 -43.550 -51.629 1.00 15.50 123 GLN B O 1
ATOM 3646 N N . TYR B 1 124 ? 12.604 -44.335 -50.324 1.00 12.45 124 TYR B N 1
ATOM 3647 C CA . TYR B 1 124 ? 11.738 -43.165 -50.563 1.00 12.50 124 TYR B CA 1
ATOM 3648 C C . TYR B 1 124 ? 12.304 -41.886 -50.025 1.00 12.78 124 TYR B C 1
ATOM 3649 O O . TYR B 1 124 ? 12.305 -40.862 -50.724 1.00 12.55 124 TYR B O 1
ATOM 3658 N N . TYR B 1 125 ? 12.837 -41.959 -48.807 1.00 12.01 125 TYR B N 1
ATOM 3659 C CA . TYR B 1 125 ? 13.511 -40.853 -48.148 1.00 13.02 125 TYR B CA 1
ATOM 3660 C C . TYR B 1 125 ? 14.705 -40.390 -49.037 1.00 13.40 125 TYR B C 1
ATOM 3661 O O . TYR B 1 125 ? 14.892 -39.173 -49.317 1.00 13.16 125 TYR B O 1
ATOM 3670 N N . LYS B 1 126 ? 15.492 -41.349 -49.494 1.00 13.91 126 LYS B N 1
ATOM 3671 C CA . LYS B 1 126 ? 16.644 -41.025 -50.302 1.00 15.62 126 LYS B CA 1
ATOM 3672 C C . LYS B 1 126 ? 16.275 -40.384 -51.619 1.00 14.65 126 LYS B C 1
ATOM 3673 O O . LYS B 1 126 ? 17.058 -39.620 -52.138 1.00 15.78 126 LYS B O 1
ATOM 3679 N N . ALA B 1 127 ? 15.101 -40.682 -52.133 1.00 14.81 127 ALA B N 1
ATOM 3680 C CA . ALA B 1 127 ? 14.624 -40.133 -53.399 1.00 14.99 127 ALA B CA 1
ATOM 3681 C C . ALA B 1 127 ? 14.057 -38.753 -53.209 1.00 16.63 127 ALA B C 1
ATOM 3682 O O . ALA B 1 127 ? 13.719 -38.089 -54.205 1.00 14.93 127 ALA B O 1
ATOM 3684 N N . HIS B 1 128 ? 13.882 -38.304 -51.962 1.00 14.17 128 HIS B N 1
ATOM 3685 C CA . HIS B 1 128 ? 13.270 -36.954 -51.713 1.00 14.14 128 HIS B CA 1
ATOM 3686 C C . HIS B 1 128 ? 14.124 -36.080 -50.813 1.00 14.12 128 HIS B C 1
ATOM 3687 O O . HIS B 1 128 ? 13.664 -35.671 -49.765 1.00 13.84 128 HIS B O 1
ATOM 3694 N N . PRO B 1 129 ? 15.371 -35.723 -51.275 1.00 14.17 129 PRO B N 1
ATOM 3695 C CA . PRO B 1 129 ? 16.196 -34.814 -50.510 1.00 13.20 129 PRO B CA 1
ATOM 3696 C C . PRO B 1 129 ? 15.602 -33.433 -50.423 1.00 13.19 129 PRO B C 1
ATOM 3697 O O . PRO B 1 129 ? 14.958 -32.931 -51.363 1.00 14.45 129 PRO B O 1
ATOM 3701 N N . SER B 1 130 ? 15.827 -32.801 -49.298 1.00 12.26 130 SER B N 1
ATOM 3702 C CA . SER B 1 130 ? 15.453 -31.411 -49.147 1.00 12.77 130 SER B CA 1
ATOM 3703 C C . SER B 1 130 ? 16.289 -30.579 -50.114 1.00 13.65 130 SER B C 1
ATOM 3704 O O . SER B 1 130 ? 17.505 -30.889 -50.368 1.00 14.84 130 SER B O 1
ATOM 3707 N N . SER B 1 131 ? 15.730 -29.504 -50.578 1.00 15.24 131 SER B N 1
ATOM 3708 C CA . SER B 1 131 ? 16.505 -28.569 -51.444 1.00 18.11 131 SER B CA 1
ATOM 3709 C C . SER B 1 131 ? 17.574 -27.799 -50.700 1.00 18.37 131 SER B C 1
ATOM 3710 O O . SER B 1 131 ? 18.474 -27.247 -51.368 1.00 18.04 131 SER B O 1
ATOM 3713 N N . ASN B 1 132 ? 17.614 -27.830 -49.350 1.00 16.26 132 ASN B N 1
ATOM 3714 C CA . ASN B 1 132 ? 18.706 -27.136 -48.593 1.00 19.20 132 ASN B CA 1
ATOM 3715 C C . ASN B 1 132 ? 19.816 -28.042 -48.050 1.00 20.25 132 ASN B C 1
ATOM 3716 O O . ASN B 1 132 ? 20.920 -27.627 -47.748 1.00 21.88 132 ASN B O 1
ATOM 3721 N N . ASN B 1 133 ? 19.501 -29.276 -47.810 1.00 19.43 133 ASN B N 1
ATOM 3722 C CA . ASN B 1 133 ? 20.535 -30.174 -47.316 1.00 19.07 133 ASN B CA 1
ATOM 3723 C C . ASN B 1 133 ? 20.066 -31.498 -47.839 1.00 19.44 133 ASN B C 1
ATOM 3724 O O . ASN B 1 133 ? 18.983 -31.959 -47.512 1.00 23.70 133 ASN B O 1
ATOM 3729 N N . SER B 1 134 ? 20.902 -32.127 -48.622 1.00 19.79 134 SER B N 1
ATOM 3730 C CA . SER B 1 134 ? 20.492 -33.301 -49.390 1.00 19.55 134 SER B CA 1
ATOM 3731 C C . SER B 1 134 ? 20.348 -34.567 -48.519 1.00 18.84 134 SER B C 1
ATOM 3732 O O . SER B 1 134 ? 19.897 -35.567 -48.996 1.00 18.71 134 SER B O 1
ATOM 3735 N N . LYS B 1 135 ? 20.743 -34.535 -47.260 1.00 17.08 135 LYS B N 1
ATOM 3736 C CA . LYS B 1 135 ? 20.495 -35.650 -46.354 1.00 15.39 135 LYS B CA 1
ATOM 3737 C C . LYS B 1 135 ? 19.232 -35.454 -45.547 1.00 14.05 135 LYS B C 1
ATOM 3738 O O . LYS B 1 135 ? 18.834 -36.394 -44.858 1.00 13.27 135 LYS B O 1
ATOM 3744 N N . LEU B 1 136 ? 18.620 -34.278 -45.611 1.00 11.96 136 LEU B N 1
ATOM 3745 C CA . LEU B 1 136 ? 17.309 -34.103 -44.965 1.00 12.44 136 LEU B CA 1
ATOM 3746 C C . LEU B 1 136 ? 16.231 -34.445 -45.981 1.00 13.80 136 LEU B C 1
ATOM 3747 O O . LEU B 1 136 ? 16.580 -34.743 -47.131 1.00 14.02 136 LEU B O 1
ATOM 3752 N N . MET B 1 137 ? 14.940 -34.440 -45.590 1.00 12.58 137 MET B N 1
ATOM 3753 C CA . MET B 1 137 ? 13.867 -34.882 -46.484 1.00 12.99 137 MET B CA 1
ATOM 3754 C C . MET B 1 137 ? 12.948 -33.724 -46.851 1.00 12.38 137 MET B C 1
ATOM 3755 O O . MET B 1 137 ? 12.575 -32.950 -45.995 1.00 11.55 137 MET B O 1
ATOM 3760 N N . ALA B 1 138 ? 12.651 -33.549 -48.141 1.00 12.95 138 ALA B N 1
ATOM 3761 C CA . ALA B 1 138 ? 11.590 -32.669 -48.562 1.00 13.14 138 ALA B CA 1
ATOM 3762 C C . ALA B 1 138 ? 10.281 -33.018 -47.846 1.00 12.90 138 ALA B C 1
ATOM 3763 O O . ALA B 1 138 ? 9.847 -34.149 -47.782 1.00 13.59 138 ALA B O 1
ATOM 3765 N N . TRP B 1 139 ? 9.632 -32.010 -47.295 1.00 13.49 139 TRP B N 1
ATOM 3766 C CA . TRP B 1 139 ? 8.698 -32.285 -46.233 1.00 12.83 139 TRP B CA 1
ATOM 3767 C C . TRP B 1 139 ? 7.335 -32.795 -46.705 1.00 12.05 139 TRP B C 1
ATOM 3768 O O . TRP B 1 139 ? 6.578 -33.285 -45.900 1.00 10.24 139 TRP B O 1
ATOM 3779 N N . LYS B 1 140 ? 6.960 -32.558 -47.972 1.00 10.64 140 LYS B N 1
ATOM 3780 C CA . LYS B 1 140 ? 5.595 -32.932 -48.400 1.00 11.77 140 LYS B CA 1
ATOM 3781 C C . LYS B 1 140 ? 5.563 -33.322 -49.868 1.00 12.60 140 LYS B C 1
ATOM 3782 O O . LYS B 1 140 ? 6.231 -32.682 -50.700 1.00 12.59 140 LYS B O 1
ATOM 3788 N N . GLN B 1 141 ? 4.905 -34.444 -50.157 1.00 12.94 141 GLN B N 1
ATOM 3789 C CA . GLN B 1 141 ? 4.675 -34.879 -51.525 1.00 12.19 141 GLN B CA 1
ATOM 3790 C C . GLN B 1 141 ? 3.205 -35.057 -51.759 1.00 12.04 141 GLN B C 1
ATOM 3791 O O . GLN B 1 141 ? 2.411 -35.353 -50.862 1.00 11.86 141 GLN B O 1
ATOM 3797 N N . ASN B 1 142 ? 2.845 -34.940 -53.029 1.00 12.84 142 ASN B N 1
ATOM 3798 C CA . ASN B 1 142 ? 1.552 -35.282 -53.476 1.00 13.09 142 ASN B CA 1
ATOM 3799 C C . ASN B 1 142 ? 1.473 -36.767 -53.741 1.00 13.55 142 ASN B C 1
ATOM 3800 O O . ASN B 1 142 ? 2.438 -37.509 -53.540 1.00 13.97 142 ASN B O 1
ATOM 3805 N N . SER B 1 143 ? 0.303 -37.211 -54.182 1.00 13.98 143 SER B N 1
ATOM 3806 C CA . SER B 1 143 ? 0.041 -38.610 -54.334 1.00 15.22 143 SER B CA 1
ATOM 3807 C C . SER B 1 143 ? 0.807 -39.313 -55.486 1.00 17.06 143 SER B C 1
ATOM 3808 O O . SER B 1 143 ? 0.816 -40.527 -55.530 1.00 20.49 143 SER B O 1
ATOM 3811 N N . SER B 1 144 ? 1.485 -38.560 -56.342 1.00 17.47 144 SER B N 1
ATOM 3812 C CA . SER B 1 144 ? 2.485 -39.050 -57.322 1.00 19.07 144 SER B CA 1
ATOM 3813 C C . SER B 1 144 ? 3.891 -38.933 -56.850 1.00 18.58 144 SER B C 1
ATOM 3814 O O . SER B 1 144 ? 4.822 -39.144 -57.638 1.00 16.65 144 SER B O 1
ATOM 3817 N N . PHE B 1 145 ? 4.077 -38.605 -55.575 1.00 17.56 145 PHE B N 1
ATOM 3818 C CA . PHE B 1 145 ? 5.404 -38.557 -54.962 1.00 15.82 145 PHE B CA 1
ATOM 3819 C C . PHE B 1 145 ? 6.238 -37.395 -55.476 1.00 16.34 145 PHE B C 1
ATOM 3820 O O . PHE B 1 145 ? 7.474 -37.437 -55.408 1.00 15.69 145 PHE B O 1
ATOM 3828 N N . GLN B 1 146 ? 5.569 -36.341 -55.964 1.00 14.15 146 GLN B N 1
ATOM 3829 C CA . GLN B 1 146 ? 6.252 -35.117 -56.280 1.00 15.90 146 GLN B CA 1
ATOM 3830 C C . GLN B 1 146 ? 6.194 -34.174 -55.104 1.00 14.85 146 GLN B C 1
ATOM 3831 O O . GLN B 1 146 ? 5.162 -34.004 -54.508 1.00 13.78 146 GLN B O 1
ATOM 3837 N N . ASN B 1 147 ? 7.272 -33.451 -54.888 1.00 15.34 147 ASN B N 1
ATOM 3838 C CA . ASN B 1 147 ? 7.312 -32.460 -53.866 1.00 16.35 147 ASN B CA 1
ATOM 3839 C C . ASN B 1 147 ? 6.327 -31.339 -54.195 1.00 16.92 147 ASN B C 1
ATOM 3840 O O . ASN B 1 147 ? 6.217 -30.869 -55.379 1.00 14.42 147 ASN B O 1
ATOM 3845 N N . ILE B 1 148 ? 5.580 -30.965 -53.156 1.00 14.45 148 ILE B N 1
ATOM 3846 C CA . ILE B 1 148 ? 4.641 -29.841 -53.188 1.00 16.68 148 ILE B CA 1
ATOM 3847 C C . ILE B 1 148 ? 4.849 -28.954 -51.951 1.00 17.84 148 ILE B C 1
ATOM 3848 O O . ILE B 1 148 ? 5.508 -29.377 -50.975 1.00 17.22 148 ILE B O 1
ATOM 3853 N N . GLU B 1 149 ? 4.294 -27.749 -51.988 1.00 18.88 149 GLU B N 1
ATOM 3854 C CA . GLU B 1 149 ? 4.341 -26.824 -50.858 1.00 20.93 149 GLU B CA 1
ATOM 3855 C C . GLU B 1 149 ? 5.742 -26.534 -50.320 1.00 19.56 149 GLU B C 1
ATOM 3856 O O . GLU B 1 149 ? 5.929 -26.389 -49.095 1.00 26.42 149 GLU B O 1
ATOM 3862 N N . GLY B 1 150 ? 6.713 -26.463 -51.206 1.00 18.39 150 GLY B N 1
ATOM 3863 C CA . GLY B 1 150 ? 8.071 -26.110 -50.833 1.00 19.60 150 GLY B CA 1
ATOM 3864 C C . GLY B 1 150 ? 8.876 -27.381 -50.531 1.00 19.37 150 GLY B C 1
ATOM 3865 O O . GLY B 1 150 ? 8.425 -28.223 -49.773 1.00 21.97 150 GLY B O 1
ATOM 3866 N N . ASP B 1 151 ? 10.097 -27.465 -51.042 1.00 18.06 151 ASP B N 1
ATOM 3867 C CA . ASP B 1 151 ? 10.867 -28.720 -50.938 1.00 20.26 151 ASP B CA 1
ATOM 3868 C C . ASP B 1 151 ? 11.887 -28.660 -49.796 1.00 18.23 151 ASP B C 1
ATOM 3869 O O . ASP B 1 151 ? 12.849 -29.359 -49.808 1.00 18.63 151 ASP B O 1
ATOM 3874 N N . ASP B 1 152 ? 11.630 -27.793 -48.821 1.00 17.04 152 ASP B N 1
ATOM 3875 C CA . ASP B 1 152 ? 12.448 -27.664 -47.630 1.00 16.01 152 ASP B CA 1
ATOM 3876 C C . ASP B 1 152 ? 12.107 -28.798 -46.629 1.00 14.30 152 ASP B C 1
ATOM 3877 O O . ASP B 1 152 ? 11.116 -29.420 -46.749 1.00 14.22 152 ASP B O 1
ATOM 3882 N N . SER B 1 153 ? 12.910 -28.950 -45.567 1.00 12.47 153 SER B N 1
ATOM 3883 C CA . SER B 1 153 ? 12.669 -29.988 -44.558 1.00 13.21 153 SER B CA 1
ATOM 3884 C C . SER B 1 153 ? 11.775 -29.524 -43.410 1.00 12.76 153 SER B C 1
ATOM 3885 O O . SER B 1 153 ? 11.570 -28.333 -43.192 1.00 12.85 153 SER B O 1
ATOM 3888 N N . ALA B 1 154 ? 11.328 -30.513 -42.639 1.00 11.69 154 ALA B N 1
ATOM 3889 C CA . ALA B 1 154 ? 10.693 -30.285 -41.330 1.00 12.99 154 ALA B CA 1
ATOM 3890 C C . ALA B 1 154 ? 11.503 -31.049 -40.312 1.00 12.10 154 ALA B C 1
ATOM 3891 O O . ALA B 1 154 ? 11.819 -32.258 -40.496 1.00 11.95 154 ALA B O 1
ATOM 3893 N N . THR B 1 155 ? 11.847 -30.383 -39.240 1.00 11.59 155 THR B N 1
ATOM 3894 C CA . THR B 1 155 ? 12.842 -30.947 -38.331 1.00 11.94 155 THR B CA 1
ATOM 3895 C C . THR B 1 155 ? 12.350 -32.255 -37.709 1.00 12.03 155 THR B C 1
ATOM 3896 O O . THR B 1 155 ? 13.121 -33.176 -37.491 1.00 12.36 155 THR B O 1
ATOM 3900 N N . ASP B 1 156 ? 11.074 -32.309 -37.363 1.00 11.99 156 ASP B N 1
ATOM 3901 C CA . ASP B 1 156 ? 10.581 -33.508 -36.674 1.00 13.01 156 ASP B CA 1
ATOM 3902 C C . ASP B 1 156 ? 10.624 -34.767 -37.531 1.00 13.22 156 ASP B C 1
ATOM 3903 O O . ASP B 1 156 ? 11.045 -35.837 -37.061 1.00 13.43 156 ASP B O 1
ATOM 3908 N N . GLY B 1 157 ? 10.249 -34.643 -38.799 1.00 12.85 157 GLY B N 1
ATOM 3909 C CA . GLY B 1 157 ? 10.402 -35.717 -39.732 1.00 12.66 157 GLY B CA 1
ATOM 3910 C C . GLY B 1 157 ? 11.858 -36.155 -39.833 1.00 13.34 157 GLY B C 1
ATOM 3911 O O . GLY B 1 157 ? 12.181 -37.376 -39.772 1.00 12.93 157 GLY B O 1
ATOM 3912 N N . ASP B 1 158 ? 12.730 -35.179 -39.968 1.00 12.85 158 ASP B N 1
ATOM 3913 C CA . ASP B 1 158 ? 14.156 -35.457 -40.096 1.00 12.38 158 ASP B CA 1
ATOM 3914 C C . ASP B 1 158 ? 14.635 -36.231 -38.855 1.00 12.12 158 ASP B C 1
ATOM 3915 O O . ASP B 1 158 ? 15.347 -37.231 -38.993 1.00 11.65 158 ASP B O 1
ATOM 3920 N N . MET B 1 159 ? 14.241 -35.769 -37.662 1.00 11.19 159 MET B N 1
ATOM 3921 C CA . MET B 1 159 ? 14.648 -36.418 -36.421 1.00 10.69 159 MET B CA 1
ATOM 3922 C C . MET B 1 159 ? 14.170 -37.867 -36.257 1.00 10.73 159 MET B C 1
ATOM 3923 O O . MET B 1 159 ? 14.932 -38.749 -35.828 1.00 10.13 159 MET B O 1
ATOM 3928 N N . ASP B 1 160 ? 12.913 -38.161 -36.574 1.00 10.32 160 ASP B N 1
ATOM 3929 C CA . ASP B 1 160 ? 12.469 -39.544 -36.547 1.00 11.40 160 ASP B CA 1
ATOM 3930 C C . ASP B 1 160 ? 13.120 -40.506 -37.592 1.00 11.33 160 ASP B C 1
ATOM 3931 O O . ASP B 1 160 ? 13.457 -41.629 -37.269 1.00 10.33 160 ASP B O 1
ATOM 3936 N N . ILE B 1 161 ? 13.390 -40.001 -38.797 1.00 11.32 161 ILE B N 1
ATOM 3937 C CA . ILE B 1 161 ? 14.100 -40.763 -39.792 1.00 10.85 161 ILE B CA 1
ATOM 3938 C C . ILE B 1 161 ? 15.463 -41.094 -39.236 1.00 11.19 161 ILE B C 1
ATOM 3939 O O . ILE B 1 161 ? 15.862 -42.270 -39.219 1.00 10.31 161 ILE B O 1
ATOM 3944 N N . ALA B 1 162 ? 16.122 -40.090 -38.698 1.00 10.85 162 ALA B N 1
ATOM 3945 C CA . ALA B 1 162 ? 17.486 -40.234 -38.196 1.00 11.35 162 ALA B CA 1
ATOM 3946 C C . ALA B 1 162 ? 17.498 -41.288 -37.057 1.00 12.44 162 ALA B C 1
ATOM 3947 O O . ALA B 1 162 ? 18.281 -42.263 -37.073 1.00 12.71 162 ALA B O 1
ATOM 3949 N N . TYR B 1 163 ? 16.616 -41.070 -36.076 1.00 10.36 163 TYR B N 1
ATOM 3950 C CA . TYR B 1 163 ? 16.552 -41.955 -34.944 1.00 10.59 163 TYR B CA 1
ATOM 3951 C C . TYR B 1 163 ? 16.237 -43.400 -35.382 1.00 10.46 163 TYR B C 1
ATOM 3952 O O . TYR B 1 163 ? 16.820 -44.374 -34.874 1.00 11.42 163 TYR B O 1
ATOM 3961 N N . SER B 1 164 ? 15.285 -43.565 -36.321 1.00 11.18 164 SER B N 1
ATOM 3962 C CA . SER B 1 164 ? 14.947 -44.896 -36.854 1.00 11.13 164 SER B CA 1
ATOM 3963 C C . SER B 1 164 ? 16.118 -45.589 -37.462 1.00 10.95 164 SER B C 1
ATOM 3964 O O . SER B 1 164 ? 16.199 -46.819 -37.347 1.00 10.48 164 SER B O 1
ATOM 3967 N N . LEU B 1 165 ? 17.042 -44.839 -38.075 1.00 10.61 165 LEU B N 1
ATOM 3968 C CA . LEU B 1 165 ? 18.257 -45.475 -38.639 1.00 10.68 165 LEU B CA 1
ATOM 3969 C C . LEU B 1 165 ? 19.196 -45.990 -37.579 1.00 11.14 165 LEU B C 1
ATOM 3970 O O . LEU B 1 165 ? 19.758 -47.069 -37.735 1.00 11.02 165 LEU B O 1
ATOM 3975 N N . LEU B 1 166 ? 19.316 -45.276 -36.459 1.00 10.52 166 LEU B N 1
ATOM 3976 C CA . LEU B 1 166 ? 20.061 -45.818 -35.295 1.00 10.92 166 LEU B CA 1
ATOM 3977 C C . LEU B 1 166 ? 19.413 -47.050 -34.728 1.00 11.53 166 LEU B C 1
ATOM 3978 O O . LEU B 1 166 ? 20.088 -48.030 -34.411 1.00 12.38 166 LEU B O 1
ATOM 3983 N N . LEU B 1 167 ? 18.075 -47.041 -34.634 1.00 11.20 167 LEU B N 1
ATOM 3984 C CA . LEU B 1 167 ? 17.400 -48.230 -34.184 1.00 12.74 167 LEU B CA 1
ATOM 3985 C C . LEU B 1 167 ? 17.625 -49.398 -35.141 1.00 11.60 167 LEU B C 1
ATOM 3986 O O . LEU B 1 167 ? 17.761 -50.540 -34.686 1.00 11.59 167 LEU B O 1
ATOM 3991 N N . ALA B 1 168 ? 17.578 -49.126 -36.443 1.00 11.47 168 ALA B N 1
ATOM 3992 C CA . ALA B 1 168 ? 17.747 -50.179 -37.456 1.00 11.93 168 ALA B CA 1
ATOM 3993 C C . ALA B 1 168 ? 19.167 -50.808 -37.346 1.00 13.00 168 ALA B C 1
ATOM 3994 O O . ALA B 1 168 ? 19.288 -52.017 -37.505 1.00 13.29 168 ALA B O 1
ATOM 3996 N N . ASP B 1 169 ? 20.168 -49.993 -37.044 1.00 13.76 169 ASP B N 1
ATOM 3997 C CA . ASP B 1 169 ? 21.528 -50.525 -36.774 1.00 15.03 169 ASP B CA 1
ATOM 3998 C C . ASP B 1 169 ? 21.483 -51.505 -35.574 1.00 16.23 169 ASP B C 1
ATOM 3999 O O . ASP B 1 169 ? 22.034 -52.605 -35.632 1.00 16.08 169 ASP B O 1
ATOM 4004 N N . LYS B 1 170 ? 20.707 -51.170 -34.542 1.00 14.83 170 LYS B N 1
ATOM 4005 C CA . LYS B 1 170 ? 20.549 -52.111 -33.401 1.00 16.43 170 LYS B CA 1
ATOM 4006 C C . LYS B 1 170 ? 19.739 -53.318 -33.709 1.00 15.52 170 LYS B C 1
ATOM 4007 O O . LYS B 1 170 ? 20.022 -54.387 -33.194 1.00 18.01 170 LYS B O 1
ATOM 4013 N N . GLN B 1 171 ? 18.720 -53.183 -34.550 1.00 14.20 171 GLN B N 1
ATOM 4014 C CA . GLN B 1 171 ? 17.771 -54.236 -34.798 1.00 13.48 171 GLN B CA 1
ATOM 4015 C C . GLN B 1 171 ? 18.375 -55.249 -35.784 1.00 14.41 171 GLN B C 1
ATOM 4016 O O . GLN B 1 171 ? 18.248 -56.471 -35.581 1.00 13.59 171 GLN B O 1
ATOM 4022 N N . TRP B 1 172 ? 18.981 -54.755 -36.856 1.00 14.50 172 TRP B N 1
ATOM 4023 C CA . TRP B 1 172 ? 19.444 -55.652 -37.944 1.00 15.04 172 TRP B CA 1
ATOM 4024 C C . TRP B 1 172 ? 20.934 -55.616 -38.175 1.00 16.07 172 TRP B C 1
ATOM 4025 O O . TRP B 1 172 ? 21.458 -56.437 -38.964 1.00 17.66 172 TRP B O 1
ATOM 4036 N N . GLY B 1 173 ? 21.624 -54.660 -37.603 1.00 17.00 173 GLY B N 1
ATOM 4037 C CA . GLY B 1 173 ? 23.023 -54.403 -37.931 1.00 17.15 173 GLY B CA 1
ATOM 4038 C C . GLY B 1 173 ? 23.189 -53.668 -39.241 1.00 16.10 173 GLY B C 1
ATOM 4039 O O . GLY B 1 173 ? 22.242 -53.527 -39.993 1.00 15.65 173 GLY B O 1
ATOM 4040 N N . SER B 1 174 ? 24.412 -53.251 -39.512 1.00 15.72 174 SER B N 1
ATOM 4041 C CA . SER B 1 174 ? 24.678 -52.356 -40.632 1.00 16.77 174 SER B CA 1
ATOM 4042 C C . SER B 1 174 ? 25.592 -52.960 -41.736 1.00 19.09 174 SER B C 1
ATOM 4043 O O . SER B 1 174 ? 26.160 -52.231 -42.574 1.00 20.06 174 SER B O 1
ATOM 4046 N N . SER B 1 175 ? 25.596 -54.283 -41.808 1.00 22.62 175 SER B N 1
ATOM 4047 C CA . SER B 1 175 ? 26.497 -55.013 -42.658 1.00 22.92 175 SER B CA 1
ATOM 4048 C C . SER B 1 175 ? 25.821 -55.442 -43.919 1.00 24.64 175 SER B C 1
ATOM 4049 O O . SER B 1 175 ? 26.516 -55.969 -44.771 1.00 27.27 175 SER B O 1
ATOM 4052 N N . GLY B 1 176 ? 24.497 -55.276 -44.024 1.00 21.36 176 GLY B N 1
ATOM 4053 C CA . GLY B 1 176 ? 23.742 -55.632 -45.167 1.00 21.22 176 GLY B CA 1
ATOM 4054 C C . GLY B 1 176 ? 23.795 -54.597 -46.272 1.00 21.75 176 GLY B C 1
ATOM 4055 O O . GLY B 1 176 ? 24.739 -53.763 -46.374 1.00 24.54 176 GLY B O 1
ATOM 4056 N N . SER B 1 177 ? 22.758 -54.607 -47.087 1.00 20.88 177 SER B N 1
ATOM 4057 C CA . SER B 1 177 ? 22.732 -53.769 -48.252 1.00 23.74 177 SER B CA 1
ATOM 4058 C C . SER B 1 177 ? 22.575 -52.280 -47.963 1.00 22.27 177 SER B C 1
ATOM 4059 O O . SER B 1 177 ? 22.826 -51.478 -48.834 1.00 23.47 177 SER B O 1
ATOM 4062 N N . ILE B 1 178 ? 22.090 -51.915 -46.772 1.00 19.22 178 ILE B N 1
ATOM 4063 C CA . ILE B 1 178 ? 22.079 -50.484 -46.307 1.00 17.29 178 ILE B CA 1
ATOM 4064 C C . ILE B 1 178 ? 22.885 -50.376 -45.034 1.00 15.67 178 ILE B C 1
ATOM 4065 O O . ILE B 1 178 ? 22.676 -51.116 -44.046 1.00 14.58 178 ILE B O 1
ATOM 4070 N N . ASN B 1 179 ? 23.859 -49.488 -45.052 1.00 14.72 179 ASN B N 1
ATOM 4071 C CA . ASN B 1 179 ? 24.634 -49.226 -43.872 1.00 15.43 179 ASN B CA 1
ATOM 4072 C C . ASN B 1 179 ? 23.837 -48.309 -42.991 1.00 14.16 179 ASN B C 1
ATOM 4073 O O . ASN B 1 179 ? 23.975 -47.098 -43.044 1.00 14.06 179 ASN B O 1
ATOM 4078 N N . TYR B 1 180 ? 22.975 -48.878 -42.157 1.00 14.00 180 TYR B N 1
ATOM 4079 C CA . TYR B 1 180 ? 22.038 -47.964 -41.360 1.00 12.87 180 TYR B CA 1
ATOM 4080 C C . TYR B 1 180 ? 22.722 -46.956 -40.485 1.00 12.43 180 TYR B C 1
ATOM 4081 O O . TYR B 1 180 ? 22.312 -45.835 -40.404 1.00 12.97 180 TYR B O 1
ATOM 4090 N N . LEU B 1 181 ? 23.763 -47.378 -39.764 1.00 12.29 181 LEU B N 1
ATOM 4091 C CA . LEU B 1 181 ? 24.438 -46.526 -38.833 1.00 12.63 181 LEU B CA 1
ATOM 4092 C C . LEU B 1 181 ? 25.100 -45.373 -39.546 1.00 13.84 181 LEU B C 1
ATOM 4093 O O . LEU B 1 181 ? 25.088 -44.200 -39.078 1.00 13.71 181 LEU B O 1
ATOM 4098 N N . GLN B 1 182 ? 25.734 -45.668 -40.669 1.00 13.04 182 GLN B N 1
ATOM 4099 C CA . GLN B 1 182 ? 26.306 -44.625 -41.461 1.00 14.80 182 GLN B CA 1
ATOM 4100 C C . GLN B 1 182 ? 25.250 -43.676 -41.992 1.00 13.84 182 GLN B C 1
ATOM 4101 O O . GLN B 1 182 ? 25.447 -42.468 -41.901 1.00 14.38 182 GLN B O 1
ATOM 4107 N N . ALA B 1 183 ? 24.134 -44.209 -42.487 1.00 13.86 183 ALA B N 1
ATOM 4108 C CA . ALA B 1 183 ? 23.057 -43.351 -43.012 1.00 14.16 183 ALA B CA 1
ATOM 4109 C C . ALA B 1 183 ? 22.531 -42.467 -41.864 1.00 12.64 183 ALA B C 1
ATOM 4110 O O . ALA B 1 183 ? 22.234 -41.284 -42.062 1.00 12.57 183 ALA B O 1
ATOM 4112 N N . GLY B 1 184 ? 22.411 -43.073 -40.678 1.00 12.43 184 GLY B N 1
ATOM 4113 C CA . GLY B 1 184 ? 21.942 -42.356 -39.478 1.00 12.33 184 GLY B CA 1
ATOM 4114 C C . GLY B 1 184 ? 22.841 -41.251 -39.119 1.00 12.36 184 GLY B C 1
ATOM 4115 O O . GLY B 1 184 ? 22.402 -40.152 -38.927 1.00 13.49 184 GLY B O 1
ATOM 4116 N N . LYS B 1 185 ? 24.149 -41.516 -39.020 1.00 13.64 185 LYS B N 1
ATOM 4117 C CA . LYS B 1 185 ? 25.110 -40.488 -38.790 1.00 15.16 185 LYS B CA 1
ATOM 4118 C C . LYS B 1 185 ? 25.035 -39.325 -39.789 1.00 14.53 185 LYS B C 1
ATOM 4119 O O . LYS B 1 185 ? 25.081 -38.163 -39.374 1.00 15.93 185 LYS B O 1
ATOM 4125 N N . ASP B 1 186 ? 24.906 -39.646 -41.068 1.00 13.93 186 ASP B N 1
ATOM 4126 C CA . ASP B 1 186 ? 24.843 -38.653 -42.130 1.00 15.24 186 ASP B CA 1
ATOM 4127 C C . ASP B 1 186 ? 23.658 -37.697 -41.975 1.00 12.99 186 ASP B C 1
ATOM 4128 O O . ASP B 1 186 ? 23.821 -36.474 -42.000 1.00 12.15 186 ASP B O 1
ATOM 4133 N N . ILE B 1 187 ? 22.498 -38.262 -41.680 1.00 12.40 187 ILE B N 1
ATOM 4134 C CA . ILE B 1 187 ? 21.322 -37.379 -41.436 1.00 11.03 187 ILE B CA 1
ATOM 4135 C C . ILE B 1 187 ? 21.432 -36.640 -40.135 1.00 10.97 187 ILE B C 1
ATOM 4136 O O . ILE B 1 187 ? 21.144 -35.487 -40.047 1.00 10.07 187 ILE B O 1
ATOM 4141 N N . ILE B 1 188 ? 21.942 -37.301 -39.071 1.00 10.75 188 ILE B N 1
ATOM 4142 C CA . ILE B 1 188 ? 22.101 -36.613 -37.829 1.00 10.28 188 ILE B CA 1
ATOM 4143 C C . ILE B 1 188 ? 23.032 -35.403 -37.960 1.00 11.56 188 ILE B C 1
ATOM 4144 O O . ILE B 1 188 ? 22.741 -34.283 -37.464 1.00 11.04 188 ILE B O 1
ATOM 4149 N N . ASN B 1 189 ? 24.200 -35.594 -38.605 1.00 11.54 189 ASN B N 1
ATOM 4150 C CA . ASN B 1 189 ? 25.071 -34.482 -38.846 1.00 11.68 189 ASN B CA 1
ATOM 4151 C C . ASN B 1 189 ? 24.409 -33.350 -39.663 1.00 10.85 189 ASN B C 1
ATOM 4152 O O . ASN B 1 189 ? 24.581 -32.152 -39.397 1.00 10.80 189 ASN B O 1
ATOM 4157 N N . ALA B 1 190 ? 23.608 -33.749 -40.611 1.00 11.49 190 ALA B N 1
ATOM 4158 C CA . ALA B 1 190 ? 22.758 -32.805 -41.418 1.00 11.43 190 ALA B CA 1
ATOM 4159 C C . ALA B 1 190 ? 21.746 -31.986 -40.584 1.00 11.05 190 ALA B C 1
ATOM 4160 O O . ALA B 1 190 ? 21.562 -30.782 -40.826 1.00 11.75 190 ALA B O 1
ATOM 4162 N N . ILE B 1 191 ? 21.110 -32.640 -39.608 1.00 10.94 191 ILE B N 1
ATOM 4163 C CA . ILE B 1 191 ? 20.152 -31.964 -38.760 1.00 11.04 191 ILE B CA 1
ATOM 4164 C C . ILE B 1 191 ? 20.927 -30.885 -37.972 1.00 11.26 191 ILE B C 1
ATOM 4165 O O . ILE B 1 191 ? 20.499 -29.751 -37.868 1.00 11.13 191 ILE B O 1
ATOM 4170 N N . MET B 1 192 ? 22.087 -31.263 -37.424 1.00 12.40 192 MET B N 1
ATOM 4171 C CA . MET B 1 192 ? 22.898 -30.319 -36.738 1.00 12.44 192 MET B CA 1
ATOM 4172 C C . MET B 1 192 ? 23.340 -29.190 -37.681 1.00 13.18 192 MET B C 1
ATOM 4173 O O . MET B 1 192 ? 23.292 -28.027 -37.305 1.00 11.86 192 MET B O 1
ATOM 4178 N N . GLN B 1 193 ? 23.776 -29.532 -38.891 1.00 12.78 193 GLN B N 1
ATOM 4179 C CA . GLN B 1 193 ? 24.175 -28.513 -39.883 1.00 14.20 193 GLN B CA 1
ATOM 4180 C C . GLN B 1 193 ? 23.110 -27.524 -40.242 1.00 13.66 193 GLN B C 1
ATOM 4181 O O . GLN B 1 193 ? 23.390 -26.335 -40.330 1.00 14.70 193 GLN B O 1
ATOM 4187 N N . SER B 1 194 ? 21.889 -28.003 -40.474 1.00 12.93 194 SER B N 1
ATOM 4188 C CA . SER B 1 194 ? 20.845 -27.197 -41.153 1.00 13.13 194 SER B CA 1
ATOM 4189 C C . SER B 1 194 ? 19.541 -26.985 -40.367 1.00 13.55 194 SER B C 1
ATOM 4190 O O . SER B 1 194 ? 18.825 -26.012 -40.631 1.00 12.41 194 SER B O 1
ATOM 4193 N N . ASP B 1 195 ? 19.231 -27.879 -39.413 1.00 13.18 195 ASP B N 1
ATOM 4194 C CA . ASP B 1 195 ? 17.959 -27.818 -38.599 1.00 13.29 195 ASP B CA 1
ATOM 4195 C C . ASP B 1 195 ? 18.216 -27.347 -37.180 1.00 13.28 195 ASP B C 1
ATOM 4196 O O . ASP B 1 195 ? 17.268 -27.264 -36.426 1.00 13.17 195 ASP B O 1
ATOM 4201 N N . VAL B 1 196 ? 19.477 -27.073 -36.782 1.00 12.30 196 VAL B N 1
ATOM 4202 C CA . VAL B 1 196 ? 19.781 -26.509 -35.453 1.00 12.67 196 VAL B CA 1
ATOM 4203 C C . VAL B 1 196 ? 20.275 -25.097 -35.533 1.00 13.90 196 VAL B C 1
ATOM 4204 O O . VAL B 1 196 ? 21.204 -24.787 -36.295 1.00 12.99 196 VAL B O 1
ATOM 4208 N N . ASN B 1 197 ? 19.672 -24.194 -34.755 1.00 13.23 197 ASN B N 1
ATOM 4209 C CA . ASN B 1 197 ? 20.203 -22.875 -34.588 1.00 14.06 197 ASN B CA 1
ATOM 4210 C C . ASN B 1 197 ? 21.338 -22.927 -33.596 1.00 15.68 197 ASN B C 1
ATOM 4211 O O . ASN B 1 197 ? 21.123 -23.071 -32.390 1.00 13.12 197 ASN B O 1
ATOM 4216 N N . GLN B 1 198 ? 22.569 -22.872 -34.113 1.00 16.08 198 GLN B N 1
ATOM 4217 C CA . GLN B 1 198 ? 23.746 -23.046 -33.252 1.00 17.07 198 GLN B CA 1
ATOM 4218 C C . GLN B 1 198 ? 24.137 -21.779 -32.492 1.00 19.66 198 GLN B C 1
ATOM 4219 O O . GLN B 1 198 ? 25.118 -21.816 -31.737 1.00 25.86 198 GLN B O 1
ATOM 4225 N N . SER B 1 199 ? 23.417 -20.683 -32.671 1.00 18.27 199 SER B N 1
ATOM 4226 C CA . SER B 1 199 ? 23.584 -19.529 -31.803 1.00 19.77 199 SER B CA 1
ATOM 4227 C C . SER B 1 199 ? 22.814 -19.680 -30.531 1.00 20.67 199 SER B C 1
ATOM 4228 O O . SER B 1 199 ? 23.261 -19.206 -29.497 1.00 21.68 199 SER B O 1
ATOM 4231 N N . GLN B 1 200 ? 21.635 -20.277 -30.622 1.00 16.33 200 GLN B N 1
ATOM 4232 C CA . GLN B 1 200 ? 20.746 -20.429 -29.470 1.00 16.19 200 GLN B CA 1
ATOM 4233 C C . GLN B 1 200 ? 20.654 -21.839 -28.960 1.00 15.60 200 GLN B C 1
ATOM 4234 O O . GLN B 1 200 ? 20.010 -22.073 -27.937 1.00 17.08 200 GLN B O 1
ATOM 4240 N N . TRP B 1 201 ? 21.237 -22.794 -29.669 1.00 13.92 201 TRP B N 1
ATOM 4241 C CA . TRP B 1 201 ? 21.152 -24.213 -29.351 1.00 13.21 201 TRP B CA 1
ATOM 4242 C C . TRP B 1 201 ? 19.701 -24.673 -29.253 1.00 12.45 201 TRP B C 1
ATOM 4243 O O . TRP B 1 201 ? 19.324 -25.375 -28.322 1.00 12.41 201 TRP B O 1
ATOM 4254 N N . THR B 1 202 ? 18.945 -24.323 -30.271 1.00 12.29 202 THR B N 1
ATOM 4255 C CA . THR B 1 202 ? 17.531 -24.688 -30.399 1.00 13.59 202 THR B CA 1
ATOM 4256 C C . THR B 1 202 ? 17.275 -25.323 -31.728 1.00 13.29 202 THR B C 1
ATOM 4257 O O . THR B 1 202 ? 17.967 -25.083 -32.753 1.00 11.80 202 THR B O 1
ATOM 4261 N N . LEU B 1 203 ? 16.277 -26.179 -31.733 1.00 13.13 203 LEU B N 1
ATOM 4262 C CA . LEU B 1 203 ? 15.883 -26.877 -32.931 1.00 12.86 203 LEU B CA 1
ATOM 4263 C C . LEU B 1 203 ? 15.070 -25.917 -33.739 1.00 12.33 203 LEU B C 1
ATOM 4264 O O . LEU B 1 203 ? 14.091 -25.393 -33.260 1.00 11.80 203 LEU B O 1
ATOM 4269 N N . ARG B 1 204 ? 15.475 -25.682 -34.986 1.00 11.04 204 ARG B N 1
ATOM 4270 C CA . ARG B 1 204 ? 14.682 -24.926 -35.886 1.00 11.55 204 ARG B CA 1
ATOM 4271 C C . ARG B 1 204 ? 13.411 -25.671 -36.314 1.00 11.66 204 ARG B C 1
ATOM 4272 O O . ARG B 1 204 ? 13.318 -26.897 -36.177 1.00 12.52 204 ARG B O 1
ATOM 4280 N N . LEU B 1 205 ? 12.498 -24.937 -36.938 1.00 12.19 205 LEU B N 1
ATOM 4281 C CA . LEU B 1 205 ? 11.242 -25.564 -37.462 1.00 12.35 205 LEU B CA 1
ATOM 4282 C C . LEU B 1 205 ? 11.534 -26.460 -38.656 1.00 12.25 205 LEU B C 1
ATOM 4283 O O . LEU B 1 205 ? 10.872 -27.457 -38.890 1.00 12.21 205 LEU B O 1
ATOM 4288 N N . GLY B 1 206 ? 12.614 -26.146 -39.370 1.00 10.55 206 GLY B N 1
ATOM 4289 C CA . GLY B 1 206 ? 13.051 -26.905 -40.515 1.00 10.83 206 GLY B CA 1
ATOM 4290 C C . GLY B 1 206 ? 14.250 -26.176 -41.150 1.00 10.74 206 GLY B C 1
ATOM 4291 O O . GLY B 1 206 ? 14.649 -25.101 -40.638 1.00 11.04 206 GLY B O 1
ATOM 4292 N N . ASP B 1 207 ? 14.817 -26.722 -42.212 1.00 11.81 207 ASP B N 1
ATOM 4293 C CA . ASP B 1 207 ? 16.073 -26.144 -42.744 1.00 12.90 207 ASP B CA 1
ATOM 4294 C C . ASP B 1 207 ? 15.923 -24.805 -43.489 1.00 14.52 207 ASP B C 1
ATOM 4295 O O . ASP B 1 207 ? 16.905 -24.182 -43.847 1.00 13.92 207 ASP B O 1
ATOM 4300 N N . TRP B 1 208 ? 14.682 -24.363 -43.658 1.00 14.61 208 TRP B N 1
ATOM 4301 C CA . TRP B 1 208 ? 14.259 -23.039 -44.204 1.00 15.17 208 TRP B CA 1
ATOM 4302 C C . TRP B 1 208 ? 14.220 -21.942 -43.140 1.00 16.73 208 TRP B C 1
ATOM 4303 O O . TRP B 1 208 ? 14.215 -20.769 -43.520 1.00 16.75 208 TRP B O 1
ATOM 4314 N N . ALA B 1 209 ? 14.246 -22.293 -41.827 1.00 13.40 209 ALA B N 1
ATOM 4315 C CA . ALA B 1 209 ? 13.828 -21.358 -40.752 1.00 13.88 209 ALA B CA 1
ATOM 4316 C C . ALA B 1 209 ? 15.024 -20.581 -40.230 1.00 15.09 209 ALA B C 1
ATOM 4317 O O . ALA B 1 209 ? 15.542 -20.836 -39.136 1.00 14.37 209 ALA B O 1
ATOM 4319 N N . THR B 1 210 ? 15.490 -19.646 -41.071 1.00 15.15 210 THR B N 1
ATOM 4320 C CA . THR B 1 210 ? 16.742 -18.932 -40.854 1.00 16.93 210 THR B CA 1
ATOM 4321 C C . THR B 1 210 ? 16.663 -17.431 -40.899 1.00 17.52 210 THR B C 1
ATOM 4322 O O . THR B 1 210 ? 17.626 -16.805 -40.550 1.00 17.21 210 THR B O 1
ATOM 4326 N N . ASP B 1 211 ? 15.508 -16.874 -41.187 1.00 16.19 211 ASP B N 1
ATOM 4327 C CA . ASP B 1 211 ? 15.334 -15.413 -41.247 1.00 19.40 211 ASP B CA 1
ATOM 4328 C C . ASP B 1 211 ? 14.971 -14.872 -39.866 1.00 20.69 211 ASP B C 1
ATOM 4329 O O . ASP B 1 211 ? 14.780 -15.638 -38.899 1.00 18.71 211 ASP B O 1
ATOM 4334 N N . ASN B 1 212 ? 14.918 -13.555 -39.711 1.00 21.37 212 ASN B N 1
ATOM 4335 C CA . ASN B 1 212 ? 14.690 -13.001 -38.388 1.00 24.61 212 ASN B CA 1
ATOM 4336 C C . ASN B 1 212 ? 13.343 -13.372 -37.723 1.00 23.90 212 ASN B C 1
ATOM 4337 O O . ASN B 1 212 ? 13.298 -13.520 -36.535 1.00 23.53 212 ASN B O 1
ATOM 4342 N N . THR B 1 213 ? 12.288 -13.550 -38.481 1.00 20.28 213 THR B N 1
ATOM 4343 C CA . THR B 1 213 ? 11.039 -13.988 -37.896 1.00 22.51 213 THR B CA 1
ATOM 4344 C C . THR B 1 213 ? 11.108 -15.385 -37.318 1.00 19.71 213 THR B C 1
ATOM 4345 O O . THR B 1 213 ? 10.548 -15.640 -36.250 1.00 18.54 213 THR B O 1
ATOM 4349 N N . PHE B 1 214 ? 11.752 -16.294 -38.036 1.00 16.61 214 PHE B N 1
ATOM 4350 C CA . PHE B 1 214 ? 11.659 -17.729 -37.682 1.00 15.24 214 PHE B CA 1
ATOM 4351 C C . PHE B 1 214 ? 12.914 -18.384 -37.089 1.00 13.86 214 PHE B C 1
ATOM 4352 O O . PHE B 1 214 ? 12.785 -19.450 -36.483 1.00 12.89 214 PHE B O 1
ATOM 4360 N N . LYS B 1 215 ? 14.088 -17.788 -37.224 1.00 12.70 215 LYS B N 1
ATOM 4361 C CA . LYS B 1 215 ? 15.318 -18.495 -36.825 1.00 13.87 215 LYS B CA 1
ATOM 4362 C C . LYS B 1 215 ? 15.368 -18.938 -35.355 1.00 14.95 215 LYS B C 1
ATOM 4363 O O . LYS B 1 215 ? 15.982 -19.949 -35.059 1.00 15.51 215 LYS B O 1
ATOM 4369 N N . ASN B 1 216 ? 14.733 -18.169 -34.460 1.00 13.07 216 ASN B N 1
ATOM 4370 C CA . ASN B 1 216 ? 14.799 -18.451 -33.042 1.00 14.67 216 ASN B CA 1
ATOM 4371 C C . ASN B 1 216 ? 13.575 -19.200 -32.507 1.00 13.75 216 ASN B C 1
ATOM 4372 O O . ASN B 1 216 ? 13.537 -19.531 -31.313 1.00 13.63 216 ASN B O 1
ATOM 4377 N N . ALA B 1 217 ? 12.623 -19.459 -33.381 1.00 11.94 217 ALA B N 1
ATOM 4378 C CA . ALA B 1 217 ? 11.407 -20.162 -32.998 1.00 12.46 217 ALA B CA 1
ATOM 4379 C C . ALA B 1 217 ? 11.659 -21.648 -32.931 1.00 12.20 217 ALA B C 1
ATOM 4380 O O . ALA B 1 217 ? 12.616 -22.193 -33.524 1.00 11.77 217 ALA B O 1
ATOM 4382 N N . THR B 1 218 ? 10.848 -22.309 -32.123 1.00 11.87 218 THR B N 1
ATOM 4383 C CA . THR B 1 218 ? 11.036 -23.712 -31.889 1.00 12.48 218 THR B CA 1
ATOM 4384 C C . THR B 1 218 ? 9.680 -24.314 -31.597 1.00 12.37 218 THR B C 1
ATOM 4385 O O . THR B 1 218 ? 8.759 -23.623 -31.109 1.00 13.74 218 THR B O 1
ATOM 4389 N N . ARG B 1 219 ? 9.522 -25.583 -31.947 1.00 11.50 219 ARG B N 1
ATOM 4390 C CA . ARG B 1 219 ? 8.278 -26.283 -31.777 1.00 11.73 219 ARG B CA 1
ATOM 4391 C C . ARG B 1 219 ? 8.459 -27.374 -30.660 1.00 11.35 219 ARG B C 1
ATOM 4392 O O . ARG B 1 219 ? 9.233 -28.353 -30.866 1.00 9.50 219 ARG B O 1
ATOM 4400 N N . PRO B 1 220 ? 7.699 -27.262 -29.528 1.00 10.51 220 PRO B N 1
ATOM 4401 C CA . PRO B 1 220 ? 7.940 -28.165 -28.392 1.00 10.70 220 PRO B CA 1
ATOM 4402 C C . PRO B 1 220 ? 7.711 -29.604 -28.729 1.00 10.09 220 PRO B C 1
ATOM 4403 O O . PRO B 1 220 ? 8.391 -30.447 -28.165 1.00 10.59 220 PRO B O 1
ATOM 4407 N N . SER B 1 221 ? 6.850 -29.917 -29.690 1.00 10.24 221 SER B N 1
ATOM 4408 C CA . SER B 1 221 ? 6.735 -31.307 -30.072 1.00 10.86 221 SER B CA 1
ATOM 4409 C C . SER B 1 221 ? 8.004 -31.935 -30.719 1.00 11.17 221 SER B C 1
ATOM 4410 O O . SER B 1 221 ? 8.083 -33.199 -30.801 1.00 12.39 221 SER B O 1
ATOM 4413 N N . ASP B 1 222 ? 8.929 -31.101 -31.171 1.00 10.99 222 ASP B N 1
ATOM 4414 C CA . ASP B 1 222 ? 10.268 -31.517 -31.618 1.00 11.27 222 ASP B CA 1
ATOM 4415 C C . ASP B 1 222 ? 11.212 -31.754 -30.445 1.00 10.60 222 ASP B C 1
ATOM 4416 O O . ASP B 1 222 ? 12.328 -32.184 -30.701 1.00 12.24 222 ASP B O 1
ATOM 4421 N N . PHE B 1 223 ? 10.781 -31.543 -29.198 1.00 9.68 223 PHE B N 1
ATOM 4422 C CA . PHE B 1 223 ? 11.672 -31.707 -27.997 1.00 9.82 223 PHE B CA 1
ATOM 4423 C C . PHE B 1 223 ? 11.773 -33.201 -27.648 1.00 11.46 223 PHE B C 1
ATOM 4424 O O . PHE B 1 223 ? 11.437 -33.657 -26.510 1.00 11.14 223 PHE B O 1
ATOM 4432 N N . MET B 1 224 ? 12.341 -33.958 -28.563 1.00 11.75 224 MET B N 1
ATOM 4433 C CA . MET B 1 224 ? 12.499 -35.411 -28.390 1.00 11.82 224 MET B CA 1
ATOM 4434 C C . MET B 1 224 ? 13.878 -35.638 -27.726 1.00 13.12 224 MET B C 1
ATOM 4435 O O . MET B 1 224 ? 14.849 -36.041 -28.339 1.00 13.07 224 MET B O 1
ATOM 4440 N N . LEU B 1 225 ? 13.937 -35.323 -26.438 1.00 13.60 225 LEU B N 1
ATOM 4441 C CA . LEU B 1 225 ? 15.202 -35.171 -25.776 1.00 12.99 225 LEU B CA 1
ATOM 4442 C C . LEU B 1 225 ? 15.930 -36.505 -25.818 1.00 11.61 225 LEU B C 1
ATOM 4443 O O . LEU B 1 225 ? 17.123 -36.525 -25.974 1.00 13.42 225 LEU B O 1
ATOM 4448 N N . ASN B 1 226 ? 15.224 -37.629 -25.675 1.00 10.53 226 ASN B N 1
ATOM 4449 C CA . ASN B 1 226 ? 15.919 -38.873 -25.738 1.00 10.55 226 ASN B CA 1
ATOM 4450 C C . ASN B 1 226 ? 16.508 -39.198 -27.145 1.00 10.45 226 ASN B C 1
ATOM 4451 O O . ASN B 1 226 ? 17.509 -39.925 -27.273 1.00 11.36 226 ASN B O 1
ATOM 4456 N N . HIS B 1 227 ? 15.863 -38.763 -28.216 1.00 10.14 227 HIS B N 1
ATOM 4457 C CA . HIS B 1 227 ? 16.467 -38.891 -29.559 1.00 9.60 227 HIS B CA 1
ATOM 4458 C C . HIS B 1 227 ? 17.812 -38.162 -29.543 1.00 9.49 227 HIS B C 1
ATOM 4459 O O . HIS B 1 227 ? 18.791 -38.620 -30.104 1.00 9.64 227 HIS B O 1
ATOM 4466 N N . LEU B 1 228 ? 17.845 -36.966 -28.916 1.00 9.58 228 LEU B N 1
ATOM 4467 C CA . LEU B 1 228 ? 19.033 -36.138 -28.964 1.00 10.57 228 LEU B CA 1
ATOM 4468 C C . LEU B 1 228 ? 20.209 -36.763 -28.242 1.00 10.76 228 LEU B C 1
ATOM 4469 O O . LEU B 1 228 ? 21.359 -36.689 -28.681 1.00 11.03 228 LEU B O 1
ATOM 4474 N N . LYS B 1 229 ? 19.903 -37.486 -27.163 1.00 10.76 229 LYS B N 1
ATOM 4475 C CA . LYS B 1 229 ? 20.917 -38.269 -26.479 1.00 11.17 229 LYS B CA 1
ATOM 4476 C C . LYS B 1 229 ? 21.452 -39.405 -27.369 1.00 10.35 229 LYS B C 1
ATOM 44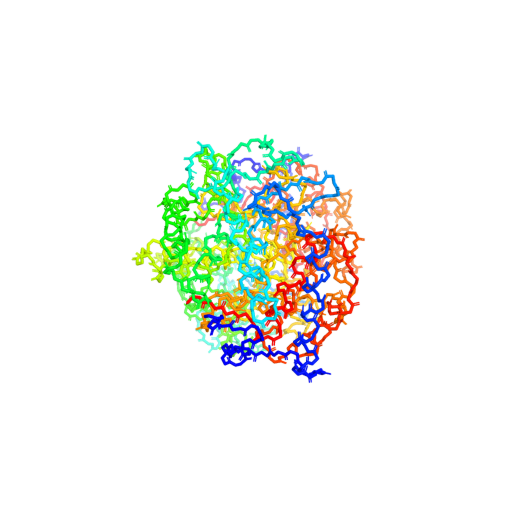77 O O . LYS B 1 229 ? 22.674 -39.694 -27.403 1.00 10.03 229 LYS B O 1
ATOM 4483 N N . ALA B 1 230 ? 20.549 -40.041 -28.086 1.00 8.77 230 ALA B N 1
ATOM 4484 C CA . ALA B 1 230 ? 20.993 -41.056 -29.022 1.00 10.21 230 ALA B CA 1
ATOM 4485 C C . ALA B 1 230 ? 21.903 -40.459 -30.148 1.00 11.88 230 ALA B C 1
ATOM 4486 O O . ALA B 1 230 ? 22.907 -41.084 -30.572 1.00 10.34 230 ALA B O 1
ATOM 4488 N N . PHE B 1 231 ? 21.546 -39.260 -30.629 1.00 11.14 231 PHE B N 1
ATOM 4489 C CA . PHE B 1 231 ? 22.342 -38.581 -31.617 1.00 11.89 231 PHE B CA 1
ATOM 4490 C C . PHE B 1 231 ? 23.744 -38.311 -31.095 1.00 13.09 231 PHE B C 1
ATOM 4491 O O . PHE B 1 231 ? 24.680 -38.529 -31.790 1.00 13.48 231 PHE B O 1
ATOM 4499 N N . GLN B 1 232 ? 23.853 -37.837 -29.871 1.00 14.57 232 GLN B N 1
ATOM 4500 C CA . GLN B 1 232 ? 25.183 -37.655 -29.310 1.00 14.79 232 GLN B CA 1
ATOM 4501 C C . GLN B 1 232 ? 25.944 -38.939 -29.211 1.00 14.22 232 GLN B C 1
ATOM 4502 O O . GLN B 1 232 ? 27.143 -39.001 -29.477 1.00 13.18 232 GLN B O 1
ATOM 4508 N N . ALA B 1 233 ? 25.287 -39.983 -28.725 1.00 13.85 233 ALA B N 1
ATOM 4509 C CA . ALA B 1 233 ? 25.969 -41.247 -28.577 1.00 15.58 233 ALA B CA 1
ATOM 4510 C C . ALA B 1 233 ? 26.484 -41.760 -29.929 1.00 16.30 233 ALA B C 1
ATOM 4511 O O . ALA B 1 233 ? 27.584 -42.315 -30.022 1.00 16.40 233 ALA B O 1
ATOM 4513 N N . ALA B 1 234 ? 25.718 -41.591 -30.989 1.00 14.13 234 ALA B N 1
ATOM 4514 C CA . ALA B 1 234 ? 26.099 -42.133 -32.303 1.00 14.62 234 ALA B CA 1
ATOM 4515 C C . ALA B 1 234 ? 27.232 -41.333 -32.937 1.00 15.75 234 ALA B C 1
ATOM 4516 O O . ALA B 1 234 ? 28.099 -41.899 -33.626 1.00 17.40 234 ALA B O 1
ATOM 4518 N N . THR B 1 235 ? 27.251 -40.026 -32.708 1.00 16.28 235 THR B N 1
ATOM 4519 C CA . THR B 1 235 ? 28.192 -39.116 -33.462 1.00 16.10 235 THR B CA 1
ATOM 4520 C C . THR B 1 235 ? 29.342 -38.648 -32.612 1.00 17.12 235 THR B C 1
ATOM 4521 O O . THR B 1 235 ? 30.339 -38.176 -33.175 1.00 15.76 235 THR B O 1
ATOM 4525 N N . GLY B 1 236 ? 29.203 -38.707 -31.266 1.00 16.00 236 GLY B N 1
ATOM 4526 C CA . GLY B 1 236 ? 30.084 -38.045 -30.362 1.00 15.18 236 GLY B CA 1
ATOM 4527 C C . GLY B 1 236 ? 30.022 -36.511 -30.414 1.00 17.14 236 GLY B C 1
ATOM 4528 O O . GLY B 1 236 ? 30.874 -35.846 -29.851 1.00 16.12 236 GLY B O 1
ATOM 4529 N N . ASP B 1 237 ? 29.010 -35.926 -31.076 1.00 15.51 237 ASP B N 1
ATOM 4530 C CA . ASP B 1 237 ? 28.916 -34.502 -31.171 1.00 15.23 237 ASP B CA 1
ATOM 4531 C C . ASP B 1 237 ? 28.207 -33.943 -29.942 1.00 15.80 237 ASP B C 1
ATOM 4532 O O . ASP B 1 237 ? 27.020 -34.123 -29.731 1.00 16.97 237 ASP B O 1
ATOM 4537 N N . ALA B 1 238 ? 28.912 -33.162 -29.142 1.00 15.98 238 ALA B N 1
ATOM 4538 C CA . ALA B 1 238 ? 28.377 -32.682 -27.863 1.00 16.86 238 ALA B CA 1
ATOM 4539 C C . ALA B 1 238 ? 27.540 -31.460 -28.082 1.00 14.08 238 ALA B C 1
ATOM 4540 O O . ALA B 1 238 ? 26.960 -30.968 -27.134 1.00 14.08 238 ALA B O 1
ATOM 4542 N N . ARG B 1 239 ? 27.476 -30.958 -29.317 1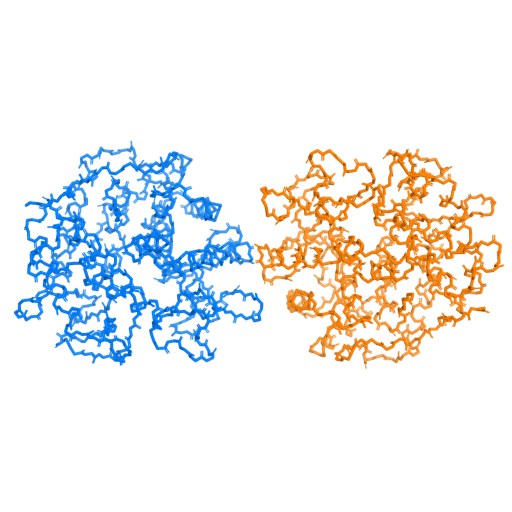.00 12.00 239 ARG B N 1
ATOM 4543 C CA . ARG B 1 239 ? 26.483 -29.970 -29.640 1.00 12.62 239 ARG B CA 1
ATOM 4544 C C . ARG B 1 239 ? 25.045 -30.419 -29.286 1.00 10.99 239 ARG B C 1
ATOM 4545 O O . ARG B 1 239 ? 24.178 -29.614 -28.955 1.00 9.75 239 ARG B O 1
ATOM 4553 N N . TRP B 1 240 ? 24.808 -31.708 -29.396 1.00 10.26 240 TRP B N 1
ATOM 4554 C CA . TRP B 1 240 ? 23.473 -32.235 -29.043 1.00 10.54 240 TRP B CA 1
ATOM 4555 C C . TRP B 1 240 ? 23.197 -32.008 -27.579 1.00 10.76 240 TRP B C 1
ATOM 4556 O O . TRP B 1 240 ? 22.045 -31.802 -27.217 1.00 11.16 240 TRP B O 1
ATOM 4567 N N . ALA B 1 241 ? 24.214 -32.127 -26.700 1.00 11.35 241 ALA B N 1
ATOM 4568 C CA . ALA B 1 241 ? 24.033 -31.887 -25.284 1.00 12.51 241 ALA B CA 1
ATOM 4569 C C . ALA B 1 241 ? 23.705 -30.381 -24.990 1.00 13.78 241 ALA B C 1
ATOM 4570 O O . ALA B 1 241 ? 22.859 -30.071 -24.118 1.00 13.58 241 ALA B O 1
ATOM 4572 N N . ASN B 1 242 ? 24.292 -29.475 -25.783 1.00 12.45 242 ASN B N 1
ATOM 4573 C CA . ASN B 1 242 ? 23.888 -28.071 -25.744 1.00 12.32 242 ASN B CA 1
ATOM 4574 C C . ASN B 1 242 ? 22.373 -27.904 -26.037 1.00 11.93 242 ASN B C 1
ATOM 4575 O O . ASN B 1 242 ? 21.679 -27.109 -25.399 1.00 11.27 242 ASN B O 1
ATOM 4580 N N . VAL B 1 243 ? 21.886 -28.593 -27.049 1.00 10.44 243 VAL B N 1
ATOM 4581 C CA . VAL B 1 243 ? 20.478 -28.462 -27.451 1.00 10.13 243 VAL B CA 1
ATOM 4582 C C . VAL B 1 243 ? 19.599 -29.097 -26.390 1.00 9.87 243 VAL B C 1
ATOM 4583 O O . VAL B 1 243 ? 18.544 -28.530 -26.045 1.00 11.00 243 VAL B O 1
ATOM 4587 N N . ILE B 1 244 ? 20.004 -30.229 -25.839 1.00 10.23 244 ILE B N 1
ATOM 4588 C CA . ILE B 1 244 ? 19.234 -30.880 -24.697 1.00 11.24 244 ILE B CA 1
ATOM 4589 C C . ILE B 1 244 ? 19.086 -29.916 -23.512 1.00 11.60 244 ILE B C 1
ATOM 4590 O O . ILE B 1 244 ? 17.980 -29.650 -22.987 1.00 9.53 244 ILE B O 1
ATOM 4595 N N . ASP B 1 245 ? 20.233 -29.403 -23.115 1.00 11.72 245 ASP B N 1
ATOM 4596 C CA . ASP B 1 245 ? 20.293 -28.486 -21.956 1.00 13.38 245 ASP B CA 1
ATOM 4597 C C . ASP B 1 245 ? 19.426 -27.260 -22.189 1.00 11.70 245 ASP B C 1
ATOM 4598 O O . ASP B 1 245 ? 18.635 -26.913 -21.326 1.00 11.12 245 ASP B O 1
ATOM 4603 N N . LYS B 1 246 ? 19.574 -26.625 -23.354 1.00 10.39 246 LYS B N 1
ATOM 4604 C CA . LYS B 1 246 ? 18.774 -25.422 -23.652 1.00 11.58 246 LYS B CA 1
ATOM 4605 C C . LYS B 1 246 ? 17.271 -25.761 -23.739 1.00 11.25 246 LYS B C 1
ATOM 4606 O O . LYS B 1 246 ? 16.376 -24.989 -23.280 1.00 11.02 246 LYS B O 1
ATOM 4612 N N . THR B 1 247 ? 16.967 -26.875 -24.389 1.00 10.45 247 THR B N 1
ATOM 4613 C CA . THR B 1 247 ? 15.572 -27.276 -24.507 1.00 10.73 247 THR B CA 1
ATOM 4614 C C . THR B 1 247 ? 14.903 -27.534 -23.129 1.00 10.41 247 THR B C 1
ATOM 4615 O O . THR B 1 247 ? 13.762 -27.110 -22.880 1.00 10.63 247 THR B O 1
ATOM 4619 N N . TYR B 1 248 ? 15.575 -28.217 -22.200 1.00 10.05 248 TYR B N 1
ATOM 4620 C CA . TYR B 1 248 ? 15.008 -28.289 -20.870 1.00 11.47 248 TYR B CA 1
ATOM 4621 C C . TYR B 1 248 ? 14.804 -26.970 -20.172 1.00 11.38 248 TYR B C 1
ATOM 4622 O O . TYR B 1 248 ? 13.846 -26.778 -19.420 1.00 10.58 248 TYR B O 1
ATOM 4631 N N . THR B 1 249 ? 15.750 -26.032 -20.416 1.00 11.48 249 THR B N 1
ATOM 4632 C CA . THR B 1 249 ? 15.577 -24.700 -19.919 1.00 12.26 249 THR B CA 1
ATOM 4633 C C . THR B 1 249 ? 14.312 -24.055 -20.499 1.00 12.11 249 THR B C 1
ATOM 4634 O O . THR B 1 249 ? 13.552 -23.425 -19.759 1.00 11.66 249 THR B O 1
ATOM 4638 N N . ILE B 1 250 ? 14.067 -24.229 -21.783 1.00 11.41 250 ILE B N 1
ATOM 4639 C CA . ILE B 1 250 ? 12.904 -23.627 -22.415 1.00 11.56 250 ILE B CA 1
ATOM 4640 C C . ILE B 1 250 ? 11.607 -24.261 -21.894 1.00 11.09 250 ILE B C 1
ATOM 4641 O O . ILE B 1 250 ? 10.631 -23.574 -21.630 1.00 9.80 250 ILE B O 1
ATOM 4646 N N . ILE B 1 251 ? 11.621 -25.584 -21.727 1.00 11.77 251 ILE B N 1
ATOM 4647 C CA . ILE B 1 251 ? 10.420 -26.262 -21.182 1.00 11.40 251 ILE B CA 1
ATOM 4648 C C . ILE B 1 251 ? 10.051 -25.652 -19.818 1.00 10.86 251 ILE B C 1
ATOM 4649 O O . ILE B 1 251 ? 8.856 -25.306 -19.598 1.00 10.17 251 ILE B O 1
ATOM 4654 N N . ASN B 1 252 ? 11.049 -25.514 -18.955 1.00 9.67 252 ASN B N 1
ATOM 4655 C CA . ASN B 1 252 ? 10.810 -25.005 -17.637 1.00 11.38 252 ASN B CA 1
ATOM 4656 C C . ASN B 1 252 ? 10.474 -23.508 -17.572 1.00 11.33 252 ASN B C 1
ATOM 4657 O O . ASN B 1 252 ? 9.586 -23.109 -16.798 1.00 11.74 252 ASN B O 1
ATOM 4662 N N . SER B 1 253 ? 11.102 -22.742 -18.471 1.00 11.24 253 SER B N 1
ATOM 4663 C CA . SER B 1 253 ? 10.780 -21.336 -18.630 1.00 13.02 253 SER B CA 1
ATOM 4664 C C . SER B 1 253 ? 9.309 -21.131 -19.063 1.00 10.73 253 SER B C 1
ATOM 4665 O O . SER B 1 253 ? 8.617 -20.299 -18.512 1.00 10.94 253 SER B O 1
ATOM 4668 N N . LEU B 1 254 ? 8.854 -21.876 -20.056 1.00 10.34 254 LEU B N 1
ATOM 4669 C CA . LEU B 1 254 ? 7.473 -21.818 -20.480 1.00 11.08 254 LEU B CA 1
ATOM 4670 C C . LEU B 1 254 ? 6.461 -22.315 -19.443 1.00 11.22 254 LEU B C 1
ATOM 4671 O O . LEU B 1 254 ? 5.359 -21.706 -19.301 1.00 10.73 254 LEU B O 1
ATOM 4676 N N . TYR B 1 255 ? 6.797 -23.413 -18.770 1.00 10.89 255 TYR B N 1
ATOM 4677 C CA . TYR B 1 255 ? 5.967 -23.936 -17.680 1.00 10.38 255 TYR B CA 1
ATOM 4678 C C . TYR B 1 255 ? 5.785 -22.856 -16.606 1.00 11.26 255 TYR B C 1
ATOM 4679 O O . TYR B 1 255 ? 4.615 -22.463 -16.328 1.00 11.19 255 TYR B O 1
ATOM 4688 N N . ASN B 1 256 ? 6.891 -22.379 -16.064 1.00 11.27 256 ASN B N 1
ATOM 4689 C CA . ASN B 1 256 ? 6.849 -21.394 -14.956 1.00 14.58 256 ASN B CA 1
ATOM 4690 C C . ASN B 1 256 ? 6.145 -20.113 -15.443 1.00 13.19 256 ASN B C 1
ATOM 4691 O O . ASN B 1 256 ? 5.250 -19.598 -14.761 1.00 12.68 256 ASN B O 1
ATOM 4696 N N . GLY B 1 257 ? 6.521 -19.618 -16.638 1.00 11.76 257 GLY B N 1
ATOM 4697 C CA . GLY B 1 257 ? 6.116 -18.315 -17.091 1.00 12.40 257 GLY B CA 1
ATOM 4698 C C . GLY B 1 257 ? 4.703 -18.233 -17.638 1.00 12.00 257 GLY B C 1
ATOM 4699 O O . GLY B 1 257 ? 4.083 -17.195 -17.562 1.00 12.51 257 GLY B O 1
ATOM 4700 N N . TYR B 1 258 ? 4.206 -19.337 -18.233 1.00 11.14 258 TYR B N 1
ATOM 4701 C CA . TYR B 1 258 ? 2.969 -19.277 -19.069 1.00 11.52 258 TYR B CA 1
ATOM 4702 C C . TYR B 1 258 ? 1.983 -20.358 -18.799 1.00 11.44 258 TYR B C 1
ATOM 4703 O O . TYR B 1 258 ? 0.838 -20.193 -19.153 1.00 11.51 258 TYR B O 1
ATOM 4712 N N . SER B 1 259 ? 2.372 -21.460 -18.160 1.00 10.43 259 SER B N 1
ATOM 4713 C CA . SER B 1 259 ? 1.426 -22.558 -17.883 1.00 11.24 259 SER B CA 1
ATOM 4714 C C . SER B 1 259 ? 1.632 -23.144 -16.466 1.00 10.99 259 SER B C 1
ATOM 4715 O O . SER B 1 259 ? 1.630 -24.361 -16.244 1.00 10.78 259 SER B O 1
ATOM 4718 N N . SER B 1 260 ? 1.826 -22.262 -15.482 1.00 10.38 260 SER B N 1
ATOM 4719 C CA . SER B 1 260 ? 2.069 -22.752 -14.167 1.00 9.65 260 SER B CA 1
ATOM 4720 C C . SER B 1 260 ? 0.946 -23.623 -13.598 1.00 10.50 260 SER B C 1
ATOM 4721 O O . SER B 1 260 ? 1.296 -24.525 -12.792 1.00 12.41 260 SER B O 1
ATOM 4724 N N . SER B 1 261 ? -0.313 -23.496 -14.069 1.00 9.87 261 SER B N 1
ATOM 4725 C CA . SER B 1 261 ? -1.384 -24.265 -13.530 1.00 10.95 261 SER B CA 1
ATOM 4726 C C . SER B 1 261 ? -1.547 -25.621 -14.226 1.00 11.05 261 SER B C 1
ATOM 4727 O O . SER B 1 261 ? -2.240 -26.493 -13.704 1.00 11.45 261 SER B O 1
ATOM 4730 N N . THR B 1 262 ? -0.957 -25.761 -15.415 1.00 10.99 262 THR B N 1
ATOM 4731 C CA . THR B 1 262 ? -1.211 -26.929 -16.278 1.00 11.31 262 THR B CA 1
ATOM 4732 C C . THR B 1 262 ? 0.044 -27.704 -16.747 1.00 12.18 262 THR B C 1
ATOM 4733 O O . THR B 1 262 ? -0.092 -28.899 -17.053 1.00 12.72 262 THR B O 1
ATOM 4737 N N . GLY B 1 263 ? 1.206 -27.057 -16.838 1.00 10.92 263 GLY B N 1
ATOM 4738 C CA . GLY B 1 263 ? 2.367 -27.587 -17.502 1.00 11.43 263 GLY B CA 1
ATOM 4739 C C . GLY B 1 263 ? 2.327 -27.738 -19.035 1.00 10.67 263 GLY B C 1
ATOM 4740 O O . GLY B 1 263 ? 3.259 -28.318 -19.620 1.00 12.09 263 GLY B O 1
ATOM 4741 N N . LEU B 1 264 ? 1.273 -27.286 -19.678 1.00 10.44 264 LEU B N 1
ATOM 4742 C CA . LEU B 1 264 ? 1.089 -27.400 -21.090 1.00 10.71 264 LEU B CA 1
ATOM 4743 C C . LEU B 1 264 ? 2.072 -26.490 -21.830 1.00 10.92 264 LEU B C 1
ATOM 4744 O O . LEU B 1 264 ? 2.328 -25.353 -21.390 1.00 10.77 264 LEU B O 1
ATOM 4749 N N . LEU B 1 265 ? 2.613 -26.994 -22.929 1.00 9.66 265 LEU B N 1
ATOM 4750 C CA . LEU B 1 265 ? 3.497 -26.268 -23.835 1.00 10.21 265 LEU B CA 1
ATOM 4751 C C . LEU B 1 265 ? 2.787 -25.832 -25.109 1.00 10.29 265 LEU B C 1
ATOM 4752 O O . LEU B 1 265 ? 1.987 -26.553 -25.662 1.00 10.73 265 LEU B O 1
ATOM 4757 N N . PRO B 1 266 ? 3.048 -24.601 -25.536 1.00 10.85 266 PRO B N 1
ATOM 4758 C CA . PRO B 1 266 ? 2.357 -24.162 -26.757 1.00 10.73 266 PRO B CA 1
ATOM 4759 C C . PRO B 1 266 ? 2.860 -24.846 -28.033 1.00 10.61 266 PRO B C 1
ATOM 4760 O O . PRO B 1 266 ? 4.004 -25.371 -28.110 1.00 8.75 266 PRO B O 1
ATOM 4764 N N . ASP B 1 267 ? 2.044 -24.758 -29.077 1.00 10.88 267 ASP B N 1
ATOM 4765 C CA . ASP B 1 267 ? 2.478 -25.317 -30.346 1.00 11.95 267 ASP B CA 1
ATOM 4766 C C . ASP B 1 267 ? 3.794 -24.759 -30.859 1.00 10.78 267 ASP B C 1
ATOM 4767 O O . ASP B 1 267 ? 4.569 -25.497 -31.420 1.00 9.75 267 ASP B O 1
ATOM 4772 N N . PHE B 1 268 ? 4.006 -23.460 -30.699 1.00 10.78 268 PHE B N 1
ATOM 4773 C CA . PHE B 1 268 ? 5.191 -22.804 -31.179 1.00 10.95 268 PHE B CA 1
ATOM 4774 C C . PHE B 1 268 ? 5.685 -21.863 -30.083 1.00 12.17 268 PHE B C 1
ATOM 4775 O O . PHE B 1 268 ? 4.887 -21.200 -29.391 1.00 11.02 268 PHE B O 1
ATOM 4783 N N . VAL B 1 269 ? 7.006 -21.884 -29.916 1.00 11.26 269 VAL B N 1
ATOM 4784 C CA . VAL B 1 269 ? 7.689 -20.955 -29.005 1.00 11.65 269 VAL B CA 1
ATOM 4785 C C . VAL B 1 269 ? 8.523 -19.974 -29.824 1.00 11.42 269 VAL B C 1
ATOM 4786 O O . VAL B 1 269 ? 9.131 -20.369 -30.779 1.00 11.03 269 VAL B O 1
ATOM 4790 N N . VAL B 1 270 ? 8.492 -18.710 -29.454 1.00 11.27 270 VAL B N 1
ATOM 4791 C CA . VAL B 1 270 ? 9.305 -17.664 -30.091 1.00 13.23 270 VAL B CA 1
ATOM 4792 C C . VAL B 1 270 ? 10.175 -17.023 -29.070 1.00 13.73 270 VAL B C 1
ATOM 4793 O O . VAL B 1 270 ? 9.910 -17.130 -27.855 1.00 14.58 270 VAL B O 1
ATOM 4797 N N . LEU B 1 271 ? 11.223 -16.353 -29.548 1.00 13.97 271 LEU B N 1
ATOM 4798 C CA . LEU B 1 271 ? 12.106 -15.600 -28.690 1.00 15.62 271 LEU B CA 1
ATOM 4799 C C . LEU B 1 271 ? 11.807 -14.107 -28.900 1.00 17.98 271 LEU B C 1
ATOM 4800 O O . LEU B 1 271 ? 11.892 -13.609 -30.043 1.00 16.94 271 LEU B O 1
ATOM 4805 N N . SER B 1 272 ? 11.455 -13.417 -27.811 1.00 21.50 272 SER B N 1
ATOM 4806 C CA . SER B 1 272 ? 11.209 -11.964 -27.846 1.00 26.85 272 SER B CA 1
ATOM 4807 C C . SER B 1 272 ? 11.992 -11.356 -26.733 1.00 26.24 272 SER B C 1
ATOM 4808 O O . SER B 1 272 ? 11.864 -11.728 -25.590 1.00 24.81 272 SER B O 1
ATOM 4811 N N . GLY B 1 273 ? 12.835 -10.415 -27.115 1.00 35.78 273 GLY B N 1
ATOM 4812 C CA . GLY B 1 273 ? 13.842 -9.898 -26.229 1.00 36.84 273 GLY B CA 1
ATOM 4813 C C . GLY B 1 273 ? 14.729 -11.059 -25.916 1.00 34.35 273 GLY B C 1
ATOM 4814 O O . GLY B 1 273 ? 15.232 -11.701 -26.827 1.00 37.90 273 GLY B O 1
ATOM 4815 N N . SER B 1 274 ? 14.854 -11.345 -24.624 1.00 33.90 274 SER B N 1
ATOM 4816 C CA . SER B 1 274 ? 15.601 -12.489 -24.092 1.00 32.76 274 SER B CA 1
ATOM 4817 C C . SER B 1 274 ? 14.673 -13.538 -23.476 1.00 27.18 274 SER B C 1
ATOM 4818 O O . SER B 1 274 ? 15.129 -14.434 -22.774 1.00 25.80 274 SER B O 1
ATOM 4821 N N . THR B 1 275 ? 13.370 -13.483 -23.738 1.00 24.65 275 THR B N 1
ATOM 4822 C CA . THR B 1 275 ? 12.510 -14.431 -23.057 1.00 22.53 275 THR B CA 1
ATOM 4823 C C . THR B 1 275 ? 11.757 -15.258 -24.124 1.00 16.85 275 THR B C 1
ATOM 4824 O O . THR B 1 275 ? 11.226 -14.724 -25.120 1.00 16.18 275 THR B O 1
ATOM 4828 N N . TYR B 1 276 ? 11.809 -16.566 -23.925 1.00 14.01 276 TYR B N 1
ATOM 4829 C CA . TYR B 1 276 ? 11.028 -17.491 -24.748 1.00 13.99 276 TYR B CA 1
ATOM 4830 C C . TYR B 1 276 ? 9.540 -17.366 -24.329 1.00 14.11 276 TYR B C 1
ATOM 4831 O O . TYR B 1 276 ? 9.212 -17.266 -23.139 1.00 14.18 276 TYR B O 1
ATOM 4840 N N . LYS B 1 277 ? 8.645 -17.367 -25.285 1.00 13.38 277 LYS B N 1
ATOM 4841 C CA . LYS B 1 277 ? 7.254 -17.310 -24.945 1.00 13.50 277 LYS B CA 1
ATOM 4842 C C . LYS B 1 277 ? 6.390 -17.945 -25.997 1.00 12.26 277 LYS B C 1
ATOM 4843 O O . LYS B 1 277 ? 6.858 -18.275 -27.083 1.00 12.52 277 LYS B O 1
ATOM 4849 N N . PRO B 1 278 ? 5.108 -18.145 -25.694 1.00 10.65 278 PRO B N 1
ATOM 4850 C CA . PRO B 1 278 ? 4.301 -18.713 -26.738 1.00 10.24 278 PRO B CA 1
ATOM 4851 C C . PRO B 1 278 ? 4.160 -17.824 -27.955 1.00 10.60 278 PRO B C 1
ATOM 4852 O O . PRO B 1 278 ? 4.115 -16.606 -27.841 1.00 10.63 278 PRO B O 1
ATOM 4856 N N . ALA B 1 279 ? 4.069 -18.441 -29.123 1.00 10.84 279 ALA B N 1
ATOM 4857 C CA . ALA B 1 279 ? 3.752 -17.680 -30.351 1.00 11.95 279 ALA B CA 1
ATOM 4858 C C . ALA B 1 279 ? 2.385 -17.027 -30.287 1.00 14.28 279 ALA B C 1
ATOM 4859 O O . ALA B 1 279 ? 1.499 -17.444 -29.516 1.00 12.55 279 ALA B O 1
ATOM 4861 N N . SER B 1 280 ? 2.237 -16.017 -31.132 1.00 17.99 280 SER B N 1
ATOM 4862 C CA . SER B 1 280 ? 0.972 -15.364 -31.463 1.00 21.61 280 SER B CA 1
ATOM 4863 C C . SER B 1 280 ? 0.129 -16.145 -32.371 1.00 18.81 280 SER B C 1
ATOM 4864 O O . SER B 1 280 ? 0.607 -16.923 -33.177 1.00 16.57 280 SER B O 1
ATOM 4867 N N . ALA B 1 281 ? -1.155 -15.821 -32.362 1.00 19.28 281 ALA B N 1
ATOM 4868 C CA . ALA B 1 281 ? -2.063 -16.395 -33.351 1.00 18.55 281 ALA B CA 1
ATOM 4869 C C . ALA B 1 281 ? -1.575 -16.159 -34.785 1.00 18.71 281 ALA B C 1
ATOM 4870 O O . ALA B 1 281 ? -1.112 -15.087 -35.103 1.00 19.84 281 ALA B O 1
ATOM 4872 N N . ASP B 1 282 ? -1.649 -17.193 -35.614 1.00 19.53 282 ASP B N 1
ATOM 4873 C CA . ASP B 1 282 ? -1.218 -17.191 -37.042 1.00 23.40 282 ASP B CA 1
ATOM 4874 C C . ASP B 1 282 ? 0.234 -16.850 -37.256 1.00 23.65 282 ASP B C 1
ATOM 4875 O O . ASP B 1 282 ? 0.619 -16.283 -38.279 1.00 21.44 282 ASP B O 1
ATOM 4880 N N . PHE B 1 283 ? 1.067 -17.189 -36.280 1.00 19.60 283 PHE B N 1
ATOM 4881 C CA . PHE B 1 283 ? 2.501 -17.139 -36.450 1.00 19.42 283 PHE B CA 1
ATOM 4882 C C . PHE B 1 283 ? 2.921 -17.964 -37.648 1.00 18.64 283 PHE B C 1
ATOM 4883 O O . PHE B 1 283 ? 3.728 -17.525 -38.443 1.00 18.29 283 PHE B O 1
ATOM 4891 N N . LEU B 1 284 ? 2.402 -19.176 -37.741 1.00 18.20 284 LEU B N 1
ATOM 4892 C CA . LEU B 1 284 ? 2.715 -20.082 -38.815 1.00 21.83 284 LEU B CA 1
ATOM 4893 C C . LEU B 1 284 ? 1.541 -20.868 -39.348 1.00 24.21 284 LEU B C 1
ATOM 4894 O O . LEU B 1 284 ? 1.437 -21.034 -40.554 1.00 24.37 284 LEU B O 1
ATOM 4899 N N . GLU B 1 285 ? 0.740 -21.458 -38.474 1.00 23.04 285 GLU B N 1
ATOM 4900 C CA . GLU B 1 285 ? -0.294 -22.392 -38.893 1.00 23.69 285 GLU B CA 1
ATOM 4901 C C . GLU B 1 285 ? -1.702 -21.942 -38.627 1.00 25.60 285 GLU B C 1
ATOM 4902 O O . GLU B 1 285 ? -2.559 -22.256 -39.409 1.00 33.00 285 GLU B O 1
ATOM 4908 N N . GLY B 1 286 ? -1.965 -21.225 -37.548 1.00 22.57 286 GLY B N 1
ATOM 4909 C CA . GLY B 1 286 ? -3.363 -20.953 -37.178 1.00 21.37 286 GLY B CA 1
ATOM 4910 C C . GLY B 1 286 ? -3.584 -20.169 -35.920 1.00 20.59 286 GLY B C 1
ATOM 4911 O O . GLY B 1 286 ? -2.665 -19.731 -35.263 1.00 18.78 286 GLY B O 1
ATOM 4912 N N . ALA B 1 287 ? -4.830 -20.099 -35.534 1.00 17.86 287 ALA B N 1
ATOM 4913 C CA . ALA B 1 287 ? -5.227 -19.344 -34.389 1.00 18.52 287 ALA B CA 1
ATOM 4914 C C . ALA B 1 287 ? -4.683 -19.847 -33.032 1.00 17.74 287 ALA B C 1
ATOM 4915 O O . ALA B 1 287 ? -4.545 -19.053 -32.131 1.00 17.31 287 ALA B O 1
ATOM 4917 N N . ASN B 1 288 ? -4.363 -21.135 -32.925 1.00 15.34 288 ASN B N 1
ATOM 4918 C CA . ASN B 1 288 ? -3.909 -21.759 -31.678 1.00 15.58 288 ASN B CA 1
ATOM 4919 C C . ASN B 1 288 ? -2.385 -22.006 -31.615 1.00 14.83 288 ASN B C 1
ATOM 4920 O O . ASN B 1 288 ? -1.934 -22.825 -30.847 1.00 12.49 288 ASN B O 1
ATOM 4925 N N . ASP B 1 289 ? -1.620 -21.292 -32.430 1.00 13.54 289 ASP B N 1
ATOM 4926 C CA . ASP B 1 289 ? -0.166 -21.413 -32.433 1.00 14.56 289 ASP B CA 1
ATOM 4927 C C . ASP B 1 289 ? 0.490 -21.231 -31.087 1.00 13.28 289 ASP B C 1
ATOM 4928 O O . ASP B 1 289 ? 1.562 -21.784 -30.861 1.00 13.18 289 ASP B O 1
ATOM 4933 N N . GLY B 1 290 ? -0.142 -20.442 -30.227 1.00 12.10 290 GLY B N 1
ATOM 4934 C CA . GLY B 1 290 ? 0.315 -20.184 -28.849 1.00 12.43 290 GLY B CA 1
ATOM 4935 C C . GLY B 1 290 ? -0.322 -21.022 -27.777 1.00 12.88 290 GLY B C 1
ATOM 4936 O O . GLY B 1 290 ? -0.143 -20.769 -26.598 1.00 12.19 290 GLY B O 1
ATOM 4937 N N . SER B 1 291 ? -1.087 -22.050 -28.181 1.00 12.46 291 SER B N 1
ATOM 4938 C CA . SER B 1 291 ? -1.854 -22.861 -27.251 1.00 12.45 291 SER B CA 1
ATOM 4939 C C . SER B 1 291 ? -1.503 -24.321 -27.448 1.00 11.30 291 SER B C 1
ATOM 4940 O O . SER B 1 291 ? -0.676 -24.643 -28.303 1.00 12.38 291 SER B O 1
ATOM 4943 N N . TYR B 1 292 ? -2.089 -25.169 -26.610 1.00 9.81 292 TYR B N 1
ATOM 4944 C CA . TYR B 1 292 ? -1.793 -26.610 -26.647 1.00 9.92 292 TYR B CA 1
ATOM 4945 C C . TYR B 1 292 ? -2.701 -27.205 -27.666 1.00 9.30 292 TYR B C 1
ATOM 4946 O O . TYR B 1 292 ? -3.905 -27.438 -27.406 1.00 10.61 292 TYR B O 1
ATOM 4955 N N . ASP B 1 293 ? -2.170 -27.411 -28.841 1.00 10.87 293 ASP B N 1
ATOM 4956 C CA . ASP B 1 293 ? -3.006 -27.796 -29.984 1.00 11.70 293 ASP B CA 1
ATOM 4957 C C . ASP B 1 293 ? -2.414 -29.010 -30.718 1.00 11.73 293 ASP B C 1
ATOM 4958 O O . ASP B 1 293 ? -1.774 -29.865 -30.099 1.00 10.70 293 ASP B O 1
ATOM 4963 N N . TYR B 1 294 ? -2.651 -29.103 -32.008 1.00 11.26 294 TYR B N 1
ATOM 4964 C CA . TYR B 1 294 ? -2.341 -30.345 -32.733 1.00 12.37 294 TYR B CA 1
ATOM 4965 C C . TYR B 1 294 ? -0.819 -30.608 -32.874 1.00 12.61 294 TYR B C 1
ATOM 4966 O O . TYR B 1 294 ? -0.441 -31.760 -33.148 1.00 14.16 294 TYR B O 1
ATOM 4975 N N . ASN B 1 295 ? 0.065 -29.631 -32.595 1.00 12.37 295 ASN B N 1
ATOM 4976 C CA . ASN B 1 295 ? 1.544 -29.984 -32.523 1.00 13.13 295 ASN B CA 1
ATOM 4977 C C . ASN B 1 295 ? 1.893 -30.445 -31.153 1.00 11.85 295 ASN B C 1
ATOM 4978 O O . ASN B 1 295 ? 2.412 -31.555 -30.971 1.00 12.12 295 ASN B O 1
ATOM 4983 N N . SER B 1 296 ? 1.559 -29.628 -30.147 1.00 10.49 296 SER B N 1
ATOM 4984 C CA . SER B 1 296 ? 1.970 -29.939 -28.794 1.00 10.65 296 SER B CA 1
ATOM 4985 C C . SER B 1 296 ? 1.258 -31.102 -28.132 1.00 9.73 296 SER B C 1
ATOM 4986 O O . SER B 1 296 ? 1.747 -31.588 -27.133 1.00 9.11 296 SER B O 1
ATOM 4989 N N . CYS B 1 297 ? 0.127 -31.597 -28.662 1.00 9.87 297 CYS B N 1
ATOM 4990 C CA . CYS B 1 297 ? -0.440 -32.821 -28.085 1.00 10.74 297 CYS B CA 1
ATOM 4991 C C . CYS B 1 297 ? 0.609 -33.988 -27.956 1.00 9.77 297 CYS B C 1
ATOM 4992 O O . CYS B 1 297 ? 0.362 -34.913 -27.199 1.00 10.00 297 CYS B O 1
ATOM 4995 N N . ARG B 1 298 ? 1.688 -33.944 -28.755 1.00 9.29 298 ARG B N 1
ATOM 4996 C CA . ARG B 1 298 ? 2.758 -34.951 -28.699 1.00 9.51 298 ARG B CA 1
ATOM 4997 C C . ARG B 1 298 ? 3.745 -34.767 -27.578 1.00 9.01 298 ARG B C 1
ATOM 4998 O O . ARG B 1 298 ? 4.448 -35.689 -27.238 1.00 8.97 298 ARG B O 1
ATOM 5006 N N . THR B 1 299 ? 3.794 -33.585 -26.947 1.00 9.77 299 THR B N 1
ATOM 5007 C CA . THR B 1 299 ? 4.778 -33.314 -25.938 1.00 9.13 299 THR B CA 1
ATOM 5008 C C . THR B 1 299 ? 4.792 -34.190 -24.723 1.00 9.43 299 THR B C 1
ATOM 5009 O O . THR B 1 299 ? 5.900 -34.574 -24.252 1.00 10.50 299 THR B O 1
ATOM 5013 N N . PRO B 1 300 ? 3.635 -34.680 -24.247 1.00 8.97 300 PRO B N 1
ATOM 5014 C CA . PRO B 1 300 ? 3.757 -35.520 -23.075 1.00 9.99 300 PRO B CA 1
ATOM 5015 C C . PRO B 1 300 ? 4.384 -36.893 -23.418 1.00 11.75 300 PRO B C 1
ATOM 5016 O O . PRO B 1 300 ? 4.963 -37.522 -22.566 1.00 15.14 300 PRO B O 1
ATOM 5020 N N . TRP B 1 301 ? 4.182 -37.363 -24.634 1.00 11.05 301 TRP B N 1
ATOM 5021 C CA . TRP B 1 301 ? 4.854 -38.562 -25.145 1.00 11.12 301 TRP B CA 1
ATOM 5022 C C . TRP B 1 301 ? 6.352 -38.335 -25.349 1.00 10.47 301 TRP B C 1
ATOM 5023 O O . TRP B 1 301 ? 7.168 -39.066 -24.739 1.00 10.55 301 TRP B O 1
ATOM 5034 N N . ARG B 1 302 ? 6.729 -37.310 -26.116 1.00 10.37 302 ARG B N 1
ATOM 5035 C CA . ARG B 1 302 ? 8.152 -37.134 -26.465 1.00 10.95 302 ARG B CA 1
ATOM 5036 C C . ARG B 1 302 ? 9.023 -36.780 -25.259 1.00 11.43 302 ARG B C 1
ATOM 5037 O O . ARG B 1 302 ? 10.160 -37.275 -25.108 1.00 11.68 302 ARG B O 1
ATOM 5045 N N . ILE B 1 303 ? 8.525 -35.877 -24.407 1.00 11.27 303 ILE B N 1
ATOM 5046 C CA . ILE B 1 303 ? 9.361 -35.424 -23.275 1.00 10.78 303 ILE B CA 1
ATOM 5047 C C . ILE B 1 303 ? 9.464 -36.504 -22.203 1.00 10.80 303 ILE B C 1
ATOM 5048 O O . ILE B 1 303 ? 10.573 -36.768 -21.664 1.00 11.49 303 ILE B O 1
ATOM 5053 N N . THR B 1 304 ? 8.350 -37.159 -21.884 1.00 9.53 304 THR B N 1
ATOM 5054 C CA . THR B 1 304 ? 8.363 -38.181 -20.841 1.00 10.16 304 THR B CA 1
ATOM 5055 C C . THR B 1 304 ? 9.320 -39.333 -21.178 1.00 10.31 304 THR B C 1
ATOM 5056 O O . THR B 1 304 ? 9.961 -39.937 -20.299 1.00 8.89 304 THR B O 1
ATOM 5060 N N . THR B 1 305 ? 9.485 -39.594 -22.482 1.00 10.07 305 THR B N 1
ATOM 5061 C CA . THR B 1 305 ? 10.359 -40.704 -22.913 1.00 10.59 305 THR B CA 1
ATOM 5062 C C . THR B 1 305 ? 11.782 -40.588 -22.375 1.00 10.20 305 THR B C 1
ATOM 5063 O O . THR B 1 305 ? 12.398 -41.593 -21.961 1.00 9.77 305 THR B O 1
ATOM 5067 N N . ASP B 1 306 ? 12.295 -39.343 -22.314 1.00 10.37 306 ASP B N 1
ATOM 5068 C CA . ASP B 1 306 ? 13.647 -39.179 -21.772 1.00 9.94 306 ASP B CA 1
ATOM 5069 C C . ASP B 1 306 ? 13.729 -39.591 -20.302 1.00 9.44 306 ASP B C 1
ATOM 5070 O O . ASP B 1 306 ? 14.657 -40.292 -19.862 1.00 8.81 306 ASP B O 1
ATOM 5075 N N . TYR B 1 307 ? 12.699 -39.212 -19.537 1.00 9.16 307 TYR B N 1
ATOM 5076 C CA . TYR B 1 307 ? 12.677 -39.539 -18.130 1.00 9.14 307 TYR B CA 1
ATOM 5077 C C . TYR B 1 307 ? 12.601 -41.082 -17.988 1.00 9.68 307 TYR B C 1
ATOM 5078 O O . TYR B 1 307 ? 13.372 -41.687 -17.212 1.00 8.69 307 TYR B O 1
ATOM 5087 N N . LEU B 1 308 ? 11.698 -41.695 -18.725 1.00 8.82 308 LEU B N 1
ATOM 5088 C CA . LEU B 1 308 ? 11.533 -43.138 -18.645 1.00 8.96 308 LEU B CA 1
ATOM 5089 C C . LEU B 1 308 ? 12.819 -43.937 -19.006 1.00 9.24 308 LEU B C 1
ATOM 5090 O O . LEU B 1 308 ? 13.068 -44.975 -18.407 1.00 9.28 308 LEU B O 1
ATOM 5095 N N . MET B 1 309 ? 13.563 -43.454 -19.996 1.00 8.92 309 MET B N 1
ATOM 5096 C CA . MET B 1 309 ? 14.769 -44.156 -20.504 1.00 9.76 309 MET B CA 1
ATOM 5097 C C . MET B 1 309 ? 15.970 -43.897 -19.664 1.00 10.17 309 MET B C 1
ATOM 5098 O O . MET B 1 309 ? 16.882 -44.727 -19.666 1.00 10.33 309 MET B O 1
ATOM 5103 N N . THR B 1 310 ? 15.993 -42.766 -18.962 1.00 8.91 310 THR B N 1
ATOM 5104 C CA . THR B 1 310 ? 17.304 -42.323 -18.320 1.00 9.90 310 THR B CA 1
ATOM 5105 C C . THR B 1 310 ? 17.217 -41.880 -16.881 1.00 9.76 310 THR B C 1
ATOM 5106 O O . THR B 1 310 ? 18.276 -41.724 -16.218 1.00 10.10 310 THR B O 1
ATOM 5110 N N . GLY B 1 311 ? 16.033 -41.564 -16.388 1.00 8.46 311 GLY B N 1
ATOM 5111 C CA . GLY B 1 311 ? 15.975 -40.991 -15.050 1.00 9.24 311 GLY B CA 1
ATOM 5112 C C . GLY B 1 311 ? 16.190 -39.509 -15.045 1.00 10.02 311 GLY B C 1
ATOM 5113 O O . GLY B 1 311 ? 16.118 -38.902 -13.986 1.00 11.21 311 GLY B O 1
ATOM 5114 N N . ASP B 1 312 ? 16.382 -38.888 -16.230 1.00 10.04 312 ASP B N 1
ATOM 5115 C CA . ASP B 1 312 ? 16.647 -37.437 -16.283 1.00 11.45 312 ASP B CA 1
ATOM 5116 C C . ASP B 1 312 ? 15.410 -36.736 -15.756 1.00 11.02 312 ASP B C 1
ATOM 5117 O O . ASP B 1 312 ? 14.352 -36.843 -16.343 1.00 12.42 312 ASP B O 1
ATOM 5122 N N . SER B 1 313 ? 15.526 -35.974 -14.694 1.00 10.29 313 SER B N 1
ATOM 5123 C CA . SER B 1 313 ? 14.331 -35.432 -14.100 1.00 12.28 313 SER B CA 1
ATOM 5124 C C . SER B 1 313 ? 14.106 -33.956 -14.379 1.00 11.65 313 SER B C 1
ATOM 5125 O O . SER B 1 313 ? 13.267 -33.323 -13.713 1.00 10.80 313 SER B O 1
ATOM 5128 N N . ARG B 1 314 ? 14.773 -33.403 -15.405 1.00 10.58 314 ARG B N 1
ATOM 5129 C CA . ARG B 1 314 ? 14.714 -31.953 -15.630 1.00 11.94 314 ARG B CA 1
ATOM 5130 C C . ARG B 1 314 ? 13.323 -31.411 -16.052 1.00 11.80 314 ARG B C 1
ATOM 5131 O O . ARG B 1 314 ? 13.075 -30.210 -15.903 1.00 12.53 314 ARG B O 1
ATOM 5139 N N . ALA B 1 315 ? 12.443 -32.282 -16.576 1.00 11.00 315 ALA B N 1
ATOM 5140 C CA . ALA B 1 315 ? 11.065 -31.922 -16.876 1.00 10.59 315 ALA B CA 1
ATOM 5141 C C . ALA B 1 315 ? 10.044 -32.583 -15.985 1.00 11.21 315 ALA B C 1
ATOM 5142 O O . ALA B 1 315 ? 8.814 -32.498 -16.202 1.00 10.03 315 ALA B O 1
ATOM 5144 N N . LEU B 1 316 ? 10.486 -33.188 -14.891 1.00 10.68 316 LEU B N 1
ATOM 5145 C CA . LEU B 1 316 ? 9.537 -33.972 -14.130 1.00 12.02 316 LEU B CA 1
ATOM 5146 C C . LEU B 1 316 ? 8.464 -33.127 -13.462 1.00 12.47 316 LEU B C 1
ATOM 5147 O O . LEU B 1 316 ? 7.310 -33.552 -13.420 1.00 11.34 316 LEU B O 1
ATOM 5152 N N . ASN B 1 317 ? 8.812 -31.927 -12.916 1.00 11.21 317 ASN B N 1
ATOM 5153 C CA . ASN B 1 317 ? 7.776 -31.066 -12.369 1.00 11.79 317 ASN B CA 1
ATOM 5154 C C . ASN B 1 317 ? 6.718 -30.661 -13.398 1.00 11.31 317 ASN B C 1
ATOM 5155 O O . ASN B 1 317 ? 5.519 -30.573 -13.080 1.00 10.61 317 ASN B O 1
ATOM 5160 N N . GLN B 1 318 ? 7.160 -30.374 -14.612 1.00 10.62 318 GLN B N 1
ATOM 5161 C CA . GLN B 1 318 ? 6.277 -29.998 -15.695 1.00 10.69 318 GLN B CA 1
ATOM 5162 C C . GLN B 1 318 ? 5.333 -31.118 -16.104 1.00 9.82 318 GLN B C 1
ATOM 5163 O O . GLN B 1 318 ? 4.103 -30.938 -16.234 1.00 9.80 318 GLN B O 1
ATOM 5169 N N . LEU B 1 319 ? 5.912 -32.299 -16.268 1.00 9.53 319 LEU B N 1
ATOM 5170 C CA . LEU B 1 319 ? 5.124 -33.497 -16.603 1.00 10.65 319 LEU B CA 1
ATOM 5171 C C . LEU B 1 319 ? 4.110 -33.793 -15.479 1.00 10.01 319 LEU B C 1
ATOM 5172 O O . LEU B 1 319 ? 2.913 -34.047 -15.714 1.00 11.29 319 LEU B O 1
ATOM 5177 N N . ASN B 1 320 ? 4.586 -33.717 -14.228 1.00 10.22 320 ASN B N 1
ATOM 5178 C CA . ASN B 1 320 ? 3.719 -33.961 -13.098 1.00 11.20 320 ASN B CA 1
ATOM 5179 C C . ASN B 1 320 ? 2.595 -32.992 -12.988 1.00 12.05 320 ASN B C 1
ATOM 5180 O O . ASN B 1 320 ? 1.496 -33.383 -12.576 1.00 10.59 320 ASN B O 1
ATOM 5185 N N . GLN B 1 321 ? 2.843 -31.706 -13.365 1.00 11.34 321 GLN B N 1
ATOM 5186 C CA . GLN B 1 321 ? 1.797 -30.707 -13.336 1.00 12.41 321 GLN B CA 1
ATOM 5187 C C . GLN B 1 321 ? 0.776 -31.085 -14.391 1.00 12.53 321 GLN B C 1
ATOM 5188 O O . GLN B 1 321 ? -0.473 -30.969 -14.131 1.00 12.82 321 GLN B O 1
ATOM 5194 N N . MET B 1 322 ? 1.235 -31.511 -15.574 1.00 11.12 322 MET B N 1
ATOM 5195 C CA . MET B 1 322 ? 0.242 -31.841 -16.592 1.00 11.90 322 MET B CA 1
ATOM 5196 C C . MET B 1 322 ? -0.630 -32.997 -16.078 1.00 10.69 322 MET B C 1
ATOM 5197 O O . MET B 1 322 ? -1.832 -33.002 -16.264 1.00 10.46 322 MET B O 1
ATOM 5202 N N . ASN B 1 323 ? -0.009 -33.988 -15.476 1.00 11.11 323 ASN B N 1
ATOM 5203 C CA . ASN B 1 323 ? -0.749 -35.203 -15.027 1.00 10.93 323 ASN B CA 1
ATOM 5204 C C . ASN B 1 323 ? -1.803 -34.827 -14.028 1.00 11.79 323 ASN B C 1
ATOM 5205 O O . ASN B 1 323 ? -2.943 -35.285 -14.104 1.00 11.83 323 ASN B O 1
ATOM 5210 N N . SER B 1 324 ? -1.421 -33.934 -13.120 1.00 11.93 324 SER B N 1
ATOM 5211 C CA . SER B 1 324 ? -2.334 -33.490 -12.045 1.00 12.56 324 SER B CA 1
ATOM 5212 C C . SER B 1 324 ? -3.500 -32.715 -12.645 1.00 12.45 324 SER B C 1
ATOM 5213 O O . SER B 1 324 ? -4.692 -32.942 -12.321 1.00 12.47 324 SER B O 1
ATOM 5216 N N . TRP B 1 325 ? -3.146 -31.799 -13.536 1.00 10.58 325 TRP B N 1
ATOM 5217 C CA . TRP B 1 325 ? -4.140 -30.925 -14.191 1.00 11.73 325 TRP B CA 1
ATOM 5218 C C . TRP B 1 325 ? -5.085 -31.755 -15.074 1.00 12.45 325 TRP B C 1
ATOM 5219 O O . TRP B 1 325 ? -6.332 -31.604 -14.959 1.00 11.64 325 TRP B O 1
ATOM 5230 N N . ILE B 1 326 ? -4.547 -32.576 -16.021 1.00 11.14 326 ILE B N 1
ATOM 5231 C CA . ILE B 1 326 ? -5.484 -33.151 -16.958 1.00 12.31 326 ILE B CA 1
ATOM 5232 C C . ILE B 1 326 ? -6.414 -34.134 -16.248 1.00 13.04 326 ILE B C 1
ATOM 5233 O O . ILE B 1 326 ? -7.660 -34.195 -16.529 1.00 12.47 326 ILE B O 1
ATOM 5238 N N . SER B 1 327 ? -5.837 -34.902 -15.339 1.00 12.65 327 SER B N 1
ATOM 5239 C CA . SER B 1 327 ? -6.654 -35.988 -14.725 1.00 14.88 327 SER B CA 1
ATOM 5240 C C . SER B 1 327 ? -7.800 -35.351 -13.940 1.00 14.47 327 SER B C 1
ATOM 5241 O O . SER B 1 327 ? -8.950 -35.873 -13.927 1.00 14.17 327 SER B O 1
ATOM 5244 N N . ALA B 1 328 ? -7.544 -34.191 -13.333 1.00 14.65 328 ALA B N 1
ATOM 5245 C CA . ALA B 1 328 ? -8.635 -33.530 -12.610 1.00 15.61 328 ALA B CA 1
ATOM 5246 C C . ALA B 1 328 ? -9.587 -32.876 -13.570 1.00 16.00 328 ALA B C 1
ATOM 5247 O O . ALA B 1 328 ? -10.824 -32.848 -13.338 1.00 17.75 328 ALA B O 1
ATOM 5249 N N . LYS B 1 329 ? -9.041 -32.222 -14.591 1.00 13.75 329 LYS B N 1
ATOM 5250 C CA . LYS B 1 329 ? -9.877 -31.536 -15.603 1.00 14.66 329 LYS B CA 1
ATOM 5251 C C . LYS B 1 329 ? -10.958 -32.446 -16.191 1.00 16.57 329 LYS B C 1
ATOM 5252 O O . LYS B 1 329 ? -12.105 -32.008 -16.424 1.00 14.52 329 LYS B O 1
ATOM 5258 N N . VAL B 1 330 ? -10.562 -33.703 -16.439 1.00 13.98 330 VAL B N 1
ATOM 5259 C CA . VAL B 1 330 ? -11.467 -34.651 -17.065 1.00 15.58 330 VAL B CA 1
ATOM 5260 C C . VAL B 1 330 ? -12.138 -35.585 -16.079 1.00 15.41 330 VAL B C 1
ATOM 5261 O O . VAL B 1 330 ? -12.818 -36.533 -16.507 1.00 18.96 330 VAL B O 1
ATOM 5265 N N . SER B 1 331 ? -11.974 -35.330 -14.801 1.00 15.75 331 SER B N 1
ATOM 5266 C CA . SER B 1 331 ? -12.486 -36.214 -13.730 1.00 16.80 331 SER B CA 1
ATOM 5267 C C . SER B 1 331 ? -12.058 -37.695 -13.969 1.00 18.46 331 SER B C 1
ATOM 5268 O O . SER B 1 331 ? -12.802 -38.677 -13.722 1.00 16.89 331 SER B O 1
ATOM 5271 N N . GLY B 1 332 ? -10.821 -37.880 -14.419 1.00 14.80 332 GLY B N 1
ATOM 5272 C CA . GLY B 1 332 ? -10.296 -39.197 -14.739 1.00 14.18 332 GLY B CA 1
ATOM 5273 C C . GLY B 1 332 ? -10.856 -39.921 -15.921 1.00 13.45 332 GLY B C 1
ATOM 5274 O O . GLY B 1 332 ? -10.558 -41.126 -16.105 1.00 14.54 332 GLY B O 1
ATOM 5275 N N . ASN B 1 333 ? -11.664 -39.257 -16.725 1.00 12.52 333 ASN B N 1
ATOM 5276 C CA . ASN B 1 333 ? -12.275 -39.869 -17.894 1.00 13.67 333 ASN B CA 1
ATOM 5277 C C . ASN B 1 333 ? -11.612 -39.399 -19.174 1.00 12.46 333 ASN B C 1
ATOM 5278 O O . ASN B 1 333 ? -11.807 -38.305 -19.639 1.00 12.40 333 ASN B O 1
ATOM 5283 N N . PRO B 1 334 ? -10.815 -40.276 -19.795 1.00 13.82 334 PRO B N 1
ATOM 5284 C CA . PRO B 1 334 ? -10.076 -39.918 -20.998 1.00 14.11 334 PRO B CA 1
ATOM 5285 C C . PRO B 1 334 ? -10.967 -39.517 -22.141 1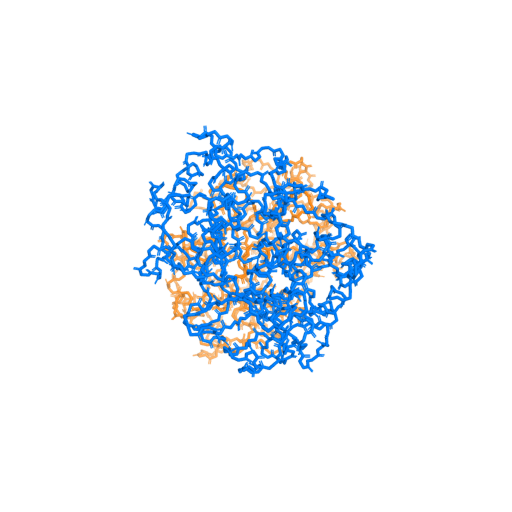.00 13.72 334 PRO B C 1
ATOM 5286 O O . PRO B 1 334 ? -10.562 -38.763 -22.986 1.00 13.37 334 PRO B O 1
ATOM 5290 N N . SER B 1 335 ? -12.218 -39.931 -22.115 1.00 13.79 335 SER B N 1
ATOM 5291 C CA . SER B 1 335 ? -13.155 -39.525 -23.168 1.00 13.33 335 SER B CA 1
ATOM 5292 C C . SER B 1 335 ? -13.482 -38.050 -23.071 1.00 13.84 335 SER B C 1
ATOM 5293 O O . SER B 1 335 ? -13.976 -37.511 -24.063 1.00 13.41 335 SER B O 1
ATOM 5296 N N . ASN B 1 336 ? -13.286 -37.422 -21.921 1.00 13.36 336 ASN B N 1
ATOM 5297 C CA . ASN B 1 336 ? -13.499 -35.968 -21.779 1.00 13.05 336 ASN B CA 1
ATOM 5298 C C . ASN B 1 336 ? -12.278 -35.105 -22.248 1.00 13.46 336 ASN B C 1
ATOM 5299 O O . ASN B 1 336 ? -12.347 -33.829 -22.253 1.00 12.46 336 ASN B O 1
ATOM 5304 N N . VAL B 1 337 ? -11.169 -35.746 -22.600 1.00 10.79 337 VAL B N 1
ATOM 5305 C CA . VAL B 1 337 ? -10.030 -35.006 -23.127 1.00 11.91 337 VAL B CA 1
ATOM 5306 C C . VAL B 1 337 ? -10.446 -34.378 -24.483 1.00 12.07 337 VAL B C 1
ATOM 5307 O O . VAL B 1 337 ? -11.069 -35.039 -25.291 1.00 15.60 337 VAL B O 1
ATOM 5311 N N . LYS B 1 338 ? -10.122 -33.127 -24.681 1.00 12.60 338 LYS B N 1
ATOM 5312 C CA . LYS B 1 338 ? -10.479 -32.404 -25.850 1.00 13.94 338 LYS B CA 1
ATOM 5313 C C . LYS B 1 338 ? -9.269 -32.117 -26.715 1.00 13.02 338 LYS B C 1
ATOM 5314 O O . LYS B 1 338 ? -8.133 -32.080 -26.206 1.00 13.32 338 LYS B O 1
ATOM 5320 N N . ASP B 1 339 ? -9.523 -31.890 -28.018 1.00 12.17 339 ASP B N 1
ATOM 5321 C CA . ASP B 1 339 ? -8.435 -31.649 -28.981 1.00 11.68 339 ASP B CA 1
ATOM 5322 C C . ASP B 1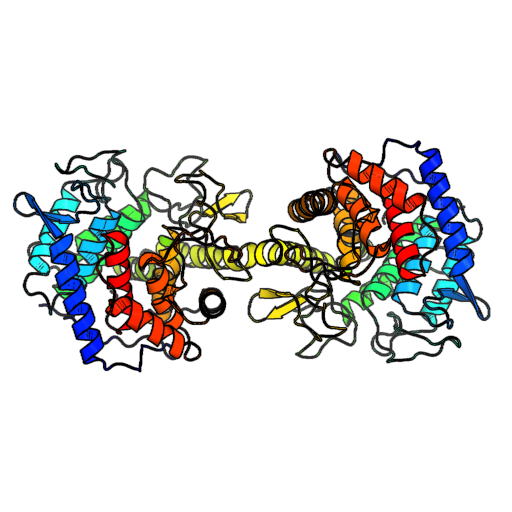 339 ? -7.991 -30.198 -29.018 1.00 10.86 339 ASP B C 1
ATOM 5323 O O . ASP B 1 339 ? -7.909 -29.607 -30.083 1.00 10.83 339 ASP B O 1
ATOM 5328 N N . GLY B 1 340 ? -7.687 -29.669 -27.857 1.00 10.03 340 GLY B N 1
ATOM 5329 C CA . GLY B 1 340 ? -7.091 -28.334 -27.760 1.00 10.85 340 GLY B CA 1
ATOM 5330 C C . GLY B 1 340 ? -7.389 -27.687 -26.460 1.00 10.85 340 GLY B C 1
ATOM 5331 O O . GLY B 1 340 ? -8.532 -27.722 -26.008 1.00 11.55 340 GLY B O 1
ATOM 5332 N N . TYR B 1 341 ? -6.378 -27.086 -25.852 1.00 9.34 341 TYR B N 1
ATOM 5333 C CA . TYR B 1 341 ? -6.523 -26.293 -24.637 1.00 10.68 341 TYR B CA 1
ATOM 5334 C C . TYR B 1 341 ? -5.707 -25.032 -24.780 1.00 11.37 341 TYR B C 1
ATOM 5335 O O . TYR B 1 341 ? -4.619 -25.063 -25.373 1.00 10.57 341 TYR B O 1
ATOM 5344 N N . LYS B 1 342 ? -6.198 -23.930 -24.200 1.00 12.29 342 LYS B N 1
ATOM 5345 C CA . LYS B 1 342 ? -5.311 -22.827 -23.934 1.00 13.49 342 LYS B CA 1
ATOM 5346 C C . LYS B 1 342 ? -4.294 -23.269 -22.880 1.00 12.52 342 LYS B C 1
ATOM 5347 O O . LYS B 1 342 ? -4.512 -24.222 -22.110 1.00 11.05 342 LYS B O 1
ATOM 5353 N N . LEU B 1 343 ? -3.201 -22.521 -22.783 1.00 11.07 343 LEU B N 1
ATOM 5354 C CA . LEU B 1 343 ? -2.188 -22.816 -21.765 1.00 11.70 343 LEU B CA 1
ATOM 5355 C C . LEU B 1 343 ? -2.687 -22.790 -20.322 1.00 12.36 343 LEU B C 1
ATOM 5356 O O . LEU B 1 343 ? -2.119 -23.505 -19.456 1.00 12.00 343 LEU B O 1
ATOM 5361 N N . ASN B 1 344 ? -3.764 -22.023 -20.094 1.00 13.96 344 ASN B N 1
ATOM 5362 C CA . ASN B 1 344 ? -4.318 -21.971 -18.769 1.00 16.69 344 ASN B CA 1
ATOM 5363 C C . ASN B 1 344 ? -5.391 -23.055 -18.523 1.00 16.57 344 ASN B C 1
ATOM 5364 O O . ASN B 1 344 ? -5.980 -23.078 -17.456 1.00 15.75 344 ASN B O 1
ATOM 5369 N N . GLY B 1 345 ? -5.560 -23.979 -19.465 1.00 15.26 345 GLY B N 1
ATOM 5370 C CA . GLY B 1 345 ? -6.372 -25.148 -19.310 1.00 15.31 345 GLY B CA 1
ATOM 5371 C C . GLY B 1 345 ? -7.804 -24.927 -19.803 1.00 15.98 345 GLY B C 1
ATOM 5372 O O . GLY B 1 345 ? -8.584 -25.874 -19.734 1.00 15.82 345 GLY B O 1
ATOM 5373 N N . THR B 1 346 ? -8.127 -23.737 -20.350 1.00 15.09 346 THR B N 1
ATOM 5374 C CA . THR B 1 346 ? -9.431 -23.513 -20.950 1.00 16.13 346 THR B CA 1
ATOM 5375 C C . THR B 1 346 ? -9.554 -24.321 -22.184 1.00 15.61 346 THR B C 1
ATOM 5376 O O . THR B 1 346 ? -8.634 -24.412 -22.930 1.00 14.74 346 THR B O 1
ATOM 5380 N N . VAL B 1 347 ? -10.711 -24.954 -22.404 1.00 16.19 347 VAL B N 1
ATOM 5381 C CA . VAL B 1 347 ? -10.875 -25.767 -23.597 1.00 15.38 347 VAL B CA 1
ATOM 5382 C C . VAL B 1 347 ? -10.972 -24.974 -24.898 1.00 16.57 347 VAL B C 1
ATOM 5383 O O . VAL B 1 347 ? -11.669 -23.968 -24.971 1.00 18.58 347 VAL B O 1
ATOM 5387 N N . THR B 1 348 ? -10.275 -25.404 -25.928 1.00 15.36 348 THR B N 1
ATOM 5388 C CA . THR B 1 348 ? -10.386 -24.873 -27.288 1.00 15.55 348 THR B CA 1
ATOM 5389 C C . THR B 1 348 ? -10.866 -25.889 -28.210 1.00 15.80 348 THR B C 1
ATOM 5390 O O . THR B 1 348 ? -11.440 -25.550 -29.241 1.00 18.44 348 THR B O 1
ATOM 5394 N N . GLY B 1 349 ? -10.639 -27.151 -27.917 1.00 16.08 349 GLY B N 1
ATOM 5395 C CA . GLY B 1 349 ? -11.040 -28.165 -28.873 1.00 16.63 349 GLY B CA 1
ATOM 5396 C C . GLY B 1 349 ? -12.504 -28.468 -28.902 1.00 16.99 349 GLY B C 1
ATOM 5397 O O . GLY B 1 349 ? -13.210 -28.198 -27.961 1.00 19.06 349 GLY B O 1
ATOM 5398 N N . SER B 1 350 ? -12.943 -29.103 -29.969 1.00 15.44 350 SER B N 1
ATOM 5399 C CA . SER B 1 350 ? -14.337 -29.439 -30.113 1.00 18.15 350 SER B CA 1
ATOM 5400 C C . SER B 1 350 ? -14.717 -30.895 -29.843 1.00 17.18 350 SER B C 1
ATOM 5401 O O . SER B 1 350 ? -15.891 -31.196 -29.804 1.00 17.89 350 SER B O 1
ATOM 5404 N N . GLY B 1 351 ? -13.754 -31.802 -29.686 1.00 15.66 351 GLY B N 1
ATOM 5405 C CA . GLY B 1 351 ? -14.093 -33.172 -29.444 1.00 15.64 351 GLY B CA 1
ATOM 5406 C C . GLY B 1 351 ? -12.908 -33.978 -28.955 1.00 15.08 351 GLY B C 1
ATOM 5407 O O . GLY B 1 351 ? -11.835 -33.452 -28.693 1.00 13.20 351 GLY B O 1
ATOM 5408 N N . GLY B 1 352 ? -13.165 -35.277 -28.860 1.00 14.71 352 GLY B N 1
ATOM 5409 C CA . GLY B 1 352 ? -12.193 -36.214 -28.336 1.00 15.16 352 GLY B CA 1
ATOM 5410 C C . GLY B 1 352 ? -11.195 -36.507 -29.425 1.00 15.59 352 GLY B C 1
ATOM 5411 O O . GLY B 1 352 ? -11.488 -36.388 -30.630 1.00 13.90 352 GLY B O 1
ATOM 5412 N N . SER B 1 353 ? -9.993 -36.929 -29.041 1.00 13.45 353 SER B N 1
ATOM 5413 C CA . SER B 1 353 ? -8.991 -37.307 -30.009 1.00 12.91 353 SER B CA 1
ATOM 5414 C C . SER B 1 353 ? -7.922 -38.140 -29.356 1.00 11.93 353 SER B C 1
ATOM 5415 O O . SER B 1 353 ? -7.379 -37.708 -28.362 1.00 10.60 353 SER B O 1
ATOM 5418 N N . GLY B 1 354 ? -7.581 -39.258 -29.970 1.00 11.76 354 GLY B N 1
ATOM 5419 C CA . GLY B 1 354 ? -6.500 -40.061 -29.438 1.00 11.22 354 GLY B CA 1
ATOM 5420 C C . GLY B 1 354 ? -5.143 -39.365 -29.561 1.00 10.50 354 GLY B C 1
ATOM 5421 O O . GLY B 1 354 ? -4.201 -39.749 -28.840 1.00 9.51 354 GLY B O 1
ATOM 5422 N N . ALA B 1 355 ? -5.003 -38.429 -30.497 1.00 10.46 355 ALA B N 1
ATOM 5423 C CA . ALA B 1 355 ? -3.760 -37.654 -30.577 1.00 10.77 355 ALA B CA 1
ATOM 5424 C C . ALA B 1 355 ? -3.537 -36.881 -29.268 1.00 10.21 355 ALA B C 1
ATOM 5425 O O . ALA B 1 355 ? -2.418 -36.545 -28.943 1.00 9.55 355 ALA B O 1
ATOM 5427 N N . PHE B 1 356 ? -4.616 -36.537 -28.569 1.00 10.08 356 PHE B N 1
ATOM 5428 C CA . PHE B 1 356 ? -4.537 -35.832 -27.316 1.00 9.84 356 PHE B CA 1
ATOM 5429 C C . PHE B 1 356 ? -4.621 -36.711 -26.057 1.00 10.42 356 PHE B C 1
ATOM 5430 O O . PHE B 1 356 ? -3.763 -36.575 -25.153 1.00 10.13 356 PHE B O 1
ATOM 5438 N N . TYR B 1 357 ? -5.524 -37.703 -26.008 1.00 10.04 357 TYR B N 1
ATOM 5439 C CA . TYR B 1 357 ? -5.536 -38.459 -24.774 1.00 9.95 357 TYR B CA 1
ATOM 5440 C C . TYR B 1 357 ? -4.341 -39.405 -24.606 1.00 9.30 357 TYR B C 1
ATOM 5441 O O . TYR B 1 357 ? -3.892 -39.656 -23.493 1.00 8.60 357 TYR B O 1
ATOM 5450 N N . ALA B 1 358 ? -3.930 -40.032 -25.692 1.00 9.26 358 ALA B N 1
ATOM 5451 C CA . ALA B 1 358 ? -2.986 -41.113 -25.558 1.00 9.13 358 ALA B CA 1
ATOM 5452 C C . ALA B 1 358 ? -1.641 -40.653 -25.040 1.00 8.78 358 ALA B C 1
ATOM 5453 O O . ALA B 1 358 ? -1.097 -41.341 -24.182 1.00 9.47 358 ALA B O 1
ATOM 5455 N N . PRO B 1 359 ? -1.129 -39.456 -25.446 1.00 9.09 359 PRO B N 1
ATOM 5456 C CA . PRO B 1 359 ? 0.171 -38.999 -24.873 1.00 8.92 359 PRO B CA 1
ATOM 5457 C C . PRO B 1 359 ? 0.116 -38.713 -23.387 1.00 9.39 359 PRO B C 1
ATOM 5458 O O . PRO B 1 359 ? 1.086 -38.923 -22.673 1.00 10.28 359 PRO B O 1
ATOM 5462 N N . PHE B 1 360 ? -1.074 -38.397 -22.905 1.00 9.56 360 PHE B N 1
ATOM 5463 C CA . PHE B 1 360 ? -1.263 -38.264 -21.444 1.00 9.90 360 PHE B CA 1
ATOM 5464 C C . PHE B 1 360 ? -1.149 -39.548 -20.710 1.00 9.29 360 PHE B C 1
ATOM 5465 O O . PHE B 1 360 ? -0.740 -39.554 -19.536 1.00 8.86 360 PHE B O 1
ATOM 5473 N N . GLY B 1 361 ? -1.396 -40.672 -21.382 1.00 9.21 361 GLY B N 1
ATOM 5474 C CA . GLY B 1 361 ? -1.128 -41.946 -20.812 1.00 8.90 361 GLY B CA 1
ATOM 5475 C C . GLY B 1 361 ? 0.386 -42.134 -20.569 1.00 9.13 361 GLY B C 1
ATOM 5476 O O . GLY B 1 361 ? 0.817 -42.656 -19.543 1.00 9.30 361 GLY B O 1
ATOM 5477 N N . VAL B 1 362 ? 1.169 -41.666 -21.526 1.00 8.90 362 VAL B N 1
ATOM 5478 C CA . VAL B 1 362 ? 2.617 -41.681 -21.405 1.00 8.45 362 VAL B CA 1
ATOM 5479 C C . VAL B 1 362 ? 3.100 -40.856 -20.247 1.00 7.90 362 VAL B C 1
ATOM 5480 O O . VAL B 1 362 ? 3.811 -41.374 -19.404 1.00 7.08 362 VAL B O 1
ATOM 5484 N N . SER B 1 363 ? 2.702 -39.594 -20.143 1.00 7.75 363 SER B N 1
ATOM 5485 C CA . SER B 1 363 ? 3.165 -38.847 -19.056 1.00 8.27 363 SER B CA 1
ATOM 5486 C C . SER B 1 363 ? 2.708 -39.352 -17.690 1.00 7.86 363 SER B C 1
ATOM 5487 O O . SER B 1 363 ? 3.479 -39.196 -16.706 1.00 7.51 363 SER B O 1
ATOM 5490 N N . ALA B 1 364 ? 1.507 -39.938 -17.657 1.00 7.91 364 ALA B N 1
ATOM 5491 C CA . ALA B 1 364 ? 0.936 -40.537 -16.402 1.00 8.21 364 ALA B CA 1
ATOM 5492 C C . ALA B 1 364 ? 1.956 -41.537 -15.792 1.00 9.26 364 ALA B C 1
ATOM 5493 O O . ALA B 1 364 ? 1.953 -41.779 -14.531 1.00 11.56 364 ALA B O 1
ATOM 5495 N N . MET B 1 365 ? 2.865 -42.063 -16.624 1.00 8.95 365 MET B N 1
ATOM 5496 C CA . MET B 1 365 ? 3.800 -43.106 -16.209 1.00 9.55 365 MET B CA 1
ATOM 5497 C C . MET B 1 365 ? 4.889 -42.613 -15.244 1.00 9.51 365 MET B C 1
ATOM 5498 O O . MET B 1 365 ? 5.577 -43.414 -14.611 1.00 10.02 365 MET B O 1
ATOM 5503 N N . THR B 1 366 ? 4.946 -41.315 -14.987 1.00 9.79 366 THR B N 1
ATOM 5504 C CA . THR B 1 366 ? 5.966 -40.815 -14.120 1.00 10.71 366 THR B CA 1
ATOM 5505 C C . THR B 1 366 ? 5.708 -41.141 -12.660 1.00 12.68 366 THR B C 1
ATOM 5506 O O . THR B 1 366 ? 6.631 -41.011 -11.859 1.00 13.42 366 THR B O 1
ATOM 5510 N N . SER B 1 367 ? 4.469 -41.459 -12.265 1.00 12.18 367 SER B N 1
ATOM 5511 C CA . SER B 1 367 ? 4.223 -41.610 -10.830 1.00 14.74 367 SER B CA 1
ATOM 5512 C C . SER B 1 367 ? 3.138 -42.613 -10.549 1.00 12.74 367 SER B C 1
ATOM 5513 O O . SER B 1 367 ? 2.100 -42.583 -11.198 1.00 11.20 367 SER B O 1
ATOM 5516 N N . SER B 1 368 ? 3.342 -43.426 -9.492 1.00 12.60 368 SER B N 1
ATOM 5517 C CA . SER B 1 368 ? 2.313 -44.345 -9.084 1.00 14.84 368 SER B CA 1
ATOM 5518 C C . SER B 1 368 ? 1.025 -43.686 -8.666 1.00 15.72 368 SER B C 1
ATOM 5519 O O . SER B 1 368 ? -0.032 -44.328 -8.661 1.00 15.35 368 SER B O 1
ATOM 5522 N N . VAL B 1 369 ? 1.047 -42.383 -8.353 1.00 16.62 369 VAL B N 1
ATOM 5523 C CA . VAL B 1 369 ? -0.172 -41.694 -7.993 1.00 16.72 369 VAL B CA 1
ATOM 5524 C C . VAL B 1 369 ? -1.161 -41.677 -9.147 1.00 14.81 369 VAL B C 1
ATOM 5525 O O . VAL B 1 369 ? -2.386 -41.569 -8.925 1.00 14.69 369 VAL B O 1
ATOM 5529 N N . ASN B 1 370 ? -0.681 -41.834 -10.374 1.00 12.42 370 ASN B N 1
ATOM 5530 C CA . ASN B 1 370 ? -1.524 -41.813 -11.570 1.00 10.83 370 ASN B CA 1
ATOM 5531 C C . ASN B 1 370 ? -2.036 -43.209 -12.014 1.00 10.85 370 ASN B C 1
ATOM 5532 O O . ASN B 1 370 ? -2.517 -43.357 -13.152 1.00 9.08 370 ASN B O 1
ATOM 5537 N N . GLN B 1 371 ? -1.892 -44.226 -11.178 1.00 10.41 371 GLN B N 1
ATOM 5538 C CA . GLN B 1 371 ? -2.135 -45.617 -11.655 1.00 10.69 371 GLN B CA 1
ATOM 5539 C C . GLN B 1 371 ? -3.523 -45.746 -12.305 1.00 10.89 371 GLN B C 1
ATOM 5540 O O . GLN B 1 371 ? -3.649 -46.308 -13.367 1.00 10.02 371 GLN B O 1
ATOM 5546 N N . ASN B 1 372 ? -4.534 -45.186 -11.660 1.00 11.32 372 ASN B N 1
ATOM 5547 C CA . ASN B 1 372 ? -5.874 -45.363 -12.150 1.00 12.16 372 ASN B CA 1
ATOM 5548 C C . ASN B 1 372 ? -6.095 -44.633 -13.517 1.00 11.36 372 ASN B C 1
ATOM 5549 O O . ASN B 1 372 ? -6.675 -45.184 -14.484 1.00 10.93 372 ASN B O 1
ATOM 5554 N N . TRP B 1 373 ? -5.551 -43.416 -13.589 1.00 10.15 373 TRP B N 1
ATOM 5555 C CA . TRP B 1 373 ? -5.585 -42.622 -14.776 1.00 9.62 373 TRP B CA 1
ATOM 5556 C C . TRP B 1 373 ? -4.877 -43.251 -15.945 1.00 8.63 373 TRP B C 1
ATOM 5557 O O . TRP B 1 373 ? -5.421 -43.314 -17.075 1.00 8.57 373 TRP B O 1
ATOM 5568 N N . LEU B 1 374 ? -3.650 -43.714 -15.713 1.00 8.76 374 LEU B N 1
ATOM 5569 C CA . LEU B 1 374 ? -2.946 -44.487 -16.691 1.00 9.10 374 LEU B CA 1
ATOM 5570 C C . LEU B 1 374 ? -3.740 -45.674 -17.165 1.00 9.00 374 LEU B C 1
ATOM 5571 O O . LEU B 1 374 ? -3.793 -45.896 -18.363 1.00 8.56 374 LEU B O 1
ATOM 5576 N N . ASN B 1 375 ? -4.284 -46.445 -16.240 1.00 8.12 375 ASN B N 1
ATOM 5577 C CA . ASN B 1 375 ? -5.108 -47.594 -16.615 1.00 8.70 375 ASN B CA 1
ATOM 5578 C C . ASN B 1 375 ? -6.266 -47.163 -17.501 1.00 8.38 375 ASN B C 1
ATOM 5579 O O . ASN B 1 375 ? -6.500 -47.762 -18.540 1.00 8.23 375 ASN B O 1
ATOM 5584 N N . SER B 1 376 ? -6.842 -46.044 -17.171 1.00 9.34 376 SER B N 1
ATOM 5585 C CA . SER B 1 376 ? -7.980 -45.535 -17.968 1.00 10.83 376 SER B CA 1
ATOM 5586 C C . SER B 1 376 ? -7.569 -45.110 -19.350 1.00 10.59 376 SER B C 1
ATOM 5587 O O . SER B 1 376 ? -8.250 -45.446 -20.281 1.00 11.09 376 SER B O 1
ATOM 5590 N N . VAL B 1 377 ? -6.465 -44.384 -19.468 1.00 9.67 377 VAL B N 1
ATOM 5591 C CA . VAL B 1 377 ? -5.964 -43.975 -20.797 1.00 9.36 377 VAL B CA 1
ATOM 5592 C C . VAL B 1 377 ? -5.583 -45.195 -21.639 1.00 8.98 377 VAL B C 1
ATOM 5593 O O . VAL B 1 377 ? -5.888 -45.320 -22.874 1.00 9.24 377 VAL B O 1
ATOM 5597 N N . TRP B 1 378 ? -4.962 -46.152 -20.958 1.00 8.58 378 TRP B N 1
ATOM 5598 C CA . TRP B 1 378 ? -4.676 -47.417 -21.636 1.00 8.64 378 TRP B CA 1
ATOM 5599 C C . TRP B 1 378 ? -5.929 -48.016 -22.249 1.00 8.97 378 TRP B C 1
ATOM 5600 O O . TRP B 1 378 ? -5.972 -48.309 -23.475 1.00 10.02 378 TRP B O 1
ATOM 5611 N N . THR B 1 379 ? -6.930 -48.227 -21.440 1.00 8.94 379 THR B N 1
ATOM 5612 C CA . THR B 1 379 ? -8.167 -48.821 -21.917 1.00 10.62 379 THR B CA 1
ATOM 5613 C C . THR B 1 379 ? -8.808 -48.076 -23.090 1.00 9.96 379 THR B C 1
ATOM 5614 O O . THR B 1 379 ? -9.237 -48.675 -24.075 1.00 10.03 379 THR B O 1
ATOM 5618 N N . LYS B 1 380 ? -8.877 -46.769 -22.954 1.00 10.23 380 LYS B N 1
ATOM 5619 C CA . LYS B 1 380 ? -9.387 -45.908 -24.035 1.00 11.07 380 LYS B CA 1
ATOM 5620 C C . LYS B 1 380 ? -8.623 -46.092 -25.310 1.00 10.88 380 LYS B C 1
ATOM 5621 O O . LYS B 1 380 ? -9.205 -46.276 -26.366 1.00 11.30 380 LYS B O 1
ATOM 5627 N N . THR B 1 381 ? -7.289 -46.078 -25.223 1.00 10.35 381 THR B N 1
ATOM 5628 C CA . THR B 1 381 ? -6.461 -46.089 -26.394 1.00 9.79 381 THR B CA 1
ATOM 5629 C C . THR B 1 381 ? -6.507 -47.424 -27.092 1.00 10.43 381 THR B C 1
ATOM 5630 O O . THR B 1 381 ? -6.719 -47.548 -28.332 1.00 10.51 381 THR B O 1
ATOM 5634 N N . ALA B 1 382 ? -6.378 -48.438 -26.291 1.00 11.06 382 ALA B N 1
ATOM 5635 C CA . ALA B 1 382 ? -6.366 -49.811 -26.820 1.00 11.14 382 ALA B CA 1
ATOM 5636 C C . ALA B 1 382 ? -7.696 -50.203 -27.411 1.00 13.02 382 ALA B C 1
ATOM 5637 O O . ALA B 1 382 ? -7.688 -50.927 -28.398 1.00 13.53 382 ALA B O 1
ATOM 5639 N N . GLY B 1 383 ? -8.791 -49.691 -26.853 1.00 12.32 383 GLY B N 1
ATOM 5640 C CA . GLY B 1 383 ? -10.132 -49.986 -27.287 1.00 14.01 383 GLY B CA 1
ATOM 5641 C C . GLY B 1 383 ? -10.626 -49.118 -28.419 1.00 13.58 383 GLY B C 1
ATOM 5642 O O . GLY B 1 383 ? -11.727 -49.363 -28.945 1.00 12.37 383 GLY B O 1
ATOM 5643 N N . SER B 1 384 ? -9.866 -48.118 -28.809 1.00 13.17 384 SER B N 1
ATOM 5644 C CA . SER B 1 384 ? -10.353 -47.104 -29.751 1.00 13.62 384 SER B CA 1
ATOM 5645 C C . SER B 1 384 ? -10.407 -47.696 -31.169 1.00 14.99 384 SER B C 1
ATOM 5646 O O . SER B 1 384 ? -9.763 -48.716 -31.465 1.00 15.32 384 SER B O 1
ATOM 5649 N N . SER B 1 385 ? -11.222 -47.060 -32.011 1.00 17.23 385 SER B N 1
ATOM 5650 C CA . SER B 1 385 ? -11.204 -47.323 -33.444 1.00 18.50 385 SER B CA 1
ATOM 5651 C C . SER B 1 385 ? -10.255 -46.414 -34.102 1.00 18.48 385 SER B C 1
ATOM 5652 O O . SER B 1 385 ? -9.916 -45.364 -33.584 1.00 16.02 385 SER B O 1
ATOM 5655 N N . ASN B 1 386 ? -9.966 -46.727 -35.342 1.00 16.77 386 ASN B N 1
ATOM 5656 C CA . ASN B 1 386 ? -9.079 -45.882 -36.146 1.00 21.13 386 ASN B CA 1
ATOM 5657 C C . ASN B 1 386 ? -9.736 -44.529 -36.376 1.00 18.63 386 ASN B C 1
ATOM 5658 O O . ASN B 1 386 ? -10.901 -44.467 -36.745 1.00 19.07 386 ASN B O 1
ATOM 5663 N N . GLU B 1 387 ? -9.000 -43.472 -36.107 1.00 15.85 387 GLU B N 1
ATOM 5664 C CA . GLU B 1 387 ? -9.446 -42.117 -36.272 1.00 16.06 387 GLU B CA 1
ATOM 5665 C C . GLU B 1 387 ? -8.825 -41.430 -37.441 1.00 14.92 387 GLU B C 1
ATOM 5666 O O . GLU B 1 387 ? -9.319 -40.388 -37.842 1.00 17.23 387 GLU B O 1
ATOM 5672 N N . GLY B 1 388 ? -7.733 -41.941 -38.003 1.00 12.14 388 GLY B N 1
ATOM 5673 C CA . GLY B 1 388 ? -6.984 -41.249 -39.028 1.00 11.57 388 GLY B CA 1
ATOM 5674 C C . GLY B 1 388 ? -5.503 -41.373 -38.800 1.00 11.44 388 GLY B C 1
ATOM 5675 O O . GLY B 1 388 ? -5.061 -41.773 -37.733 1.00 11.26 388 GLY B O 1
ATOM 5676 N N . TYR B 1 389 ? -4.713 -41.010 -39.790 1.00 11.65 389 TYR B N 1
ATOM 5677 C CA . TYR B 1 389 ? -3.232 -41.207 -39.734 1.00 11.69 389 TYR B CA 1
ATOM 5678 C C . TYR B 1 389 ? -2.609 -40.647 -38.433 1.00 11.34 389 TYR B C 1
ATOM 5679 O O . TYR B 1 389 ? -1.792 -41.302 -37.723 1.00 12.10 389 TYR B O 1
ATOM 5688 N N . TYR B 1 390 ? -2.968 -39.410 -38.135 1.00 10.66 390 TYR B N 1
ATOM 5689 C CA . TYR B 1 390 ? -2.233 -38.726 -37.096 1.00 10.33 390 TYR B CA 1
ATOM 5690 C C . TYR B 1 390 ? -2.536 -39.254 -35.711 1.00 9.89 390 TYR B C 1
ATOM 5691 O O . TYR B 1 390 ? -1.674 -39.654 -34.989 1.00 9.98 390 TYR B O 1
ATOM 5700 N N . GLU B 1 391 ? -3.812 -39.308 -35.386 1.00 10.24 391 GLU B N 1
ATOM 5701 C CA . GLU B 1 391 ? -4.269 -39.913 -34.165 1.00 10.94 391 GLU B CA 1
ATOM 5702 C C . GLU B 1 391 ? -3.834 -41.377 -34.023 1.00 10.05 391 GLU B C 1
ATOM 5703 O O . GLU B 1 391 ? -3.387 -41.792 -32.963 1.00 9.57 391 GLU B O 1
ATOM 5709 N N . ASP B 1 392 ? -3.971 -42.166 -35.075 1.00 10.10 392 ASP B N 1
ATOM 5710 C CA . ASP B 1 392 ? -3.598 -43.586 -34.999 1.00 10.90 392 ASP B CA 1
ATOM 5711 C C . ASP B 1 392 ? -2.074 -43.787 -34.781 1.00 10.46 392 ASP B C 1
ATOM 5712 O O . ASP B 1 392 ? -1.632 -44.701 -34.060 1.00 10.13 392 ASP B O 1
ATOM 5717 N N . SER B 1 393 ? -1.275 -42.913 -35.361 1.00 9.93 393 SER B N 1
ATOM 5718 C CA . SER B 1 393 ? 0.177 -43.008 -35.195 1.00 10.18 393 SER B CA 1
ATOM 5719 C C . SER B 1 393 ? 0.555 -42.697 -33.757 1.00 9.65 393 SER B C 1
ATOM 5720 O O . SER B 1 393 ? 1.332 -43.392 -33.148 1.00 9.49 393 SER B O 1
ATOM 5723 N N . ILE B 1 394 ? 0.020 -41.599 -33.248 1.00 9.72 394 ILE B N 1
ATOM 5724 C CA . ILE B 1 394 ? 0.274 -41.190 -31.886 1.00 9.34 394 ILE B CA 1
ATOM 5725 C C . ILE B 1 394 ? -0.251 -42.234 -30.915 1.00 9.40 394 ILE B C 1
ATOM 5726 O O . ILE B 1 394 ? 0.432 -42.579 -29.958 1.00 8.58 394 ILE B O 1
ATOM 5731 N N . LYS B 1 395 ? -1.419 -42.762 -31.133 1.00 9.21 395 LYS B N 1
ATOM 5732 C CA . LYS B 1 395 ? -1.896 -43.816 -30.243 1.00 10.81 395 LYS B CA 1
ATOM 5733 C C . LYS B 1 395 ? -0.979 -45.042 -30.252 1.00 10.62 395 LYS B C 1
ATOM 5734 O O . LYS B 1 395 ? -0.750 -45.666 -29.196 1.00 10.51 395 LYS B O 1
ATOM 5740 N N . LEU B 1 396 ? -0.491 -45.391 -31.453 1.00 11.12 396 LEU B N 1
ATOM 5741 C CA . LEU B 1 396 ? 0.384 -46.557 -31.570 1.00 11.54 396 LEU B CA 1
ATOM 5742 C C . LEU B 1 396 ? 1.653 -46.357 -30.772 1.00 10.69 396 LEU B C 1
ATOM 5743 O O . LEU B 1 396 ? 2.038 -47.242 -29.972 1.00 9.74 396 LEU 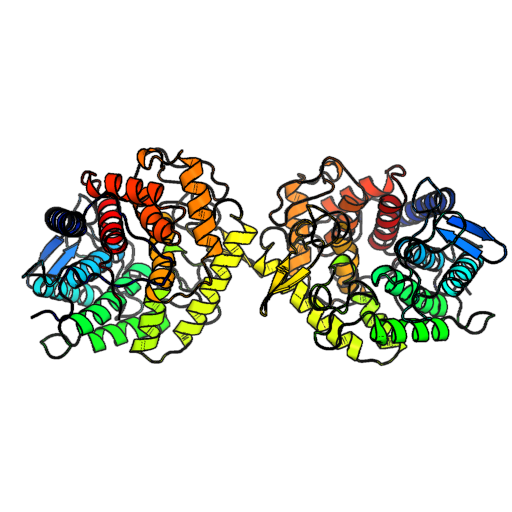B O 1
ATOM 5748 N N . PHE B 1 397 ? 2.343 -45.246 -30.964 1.00 10.88 397 PHE B N 1
ATOM 5749 C CA . PHE B 1 397 ? 3.578 -45.017 -30.211 1.00 10.04 397 PHE B CA 1
ATOM 5750 C C . PHE B 1 397 ? 3.262 -44.926 -28.718 1.00 9.85 397 PHE B C 1
ATOM 5751 O O . PHE B 1 397 ? 4.044 -45.421 -27.878 1.00 8.50 397 PHE B O 1
ATOM 5759 N N . SER B 1 398 ? 2.133 -44.345 -28.335 1.00 9.82 398 SER B N 1
ATOM 5760 C CA . SER B 1 398 ? 1.831 -44.235 -26.947 1.00 10.08 398 SER B CA 1
ATOM 5761 C C . SER B 1 398 ? 1.613 -45.567 -26.291 1.00 10.05 398 SER B C 1
ATOM 5762 O O . SER B 1 398 ? 1.996 -45.778 -25.143 1.00 9.19 398 SER B O 1
ATOM 5765 N N . MET B 1 399 ? 1.061 -46.514 -27.054 1.00 11.01 399 MET B N 1
ATOM 5766 C CA . MET B 1 399 ? 0.830 -47.862 -26.573 1.00 10.63 399 MET B CA 1
ATOM 5767 C C . MET B 1 399 ? 2.131 -48.638 -26.535 1.00 10.68 399 MET B C 1
ATOM 5768 O O . MET B 1 399 ? 2.374 -49.381 -25.569 1.00 9.19 399 MET B O 1
ATOM 5773 N N . ILE B 1 400 ? 3.016 -48.398 -27.480 1.00 9.73 400 ILE B N 1
ATOM 5774 C CA . ILE B 1 400 ? 4.345 -49.032 -27.432 1.00 9.65 400 ILE B CA 1
ATOM 5775 C C . ILE B 1 400 ? 5.050 -48.606 -26.176 1.00 9.11 400 ILE B C 1
ATOM 5776 O O . ILE B 1 400 ? 5.626 -49.427 -25.490 1.00 9.14 400 ILE B O 1
ATOM 5781 N N . VAL B 1 401 ? 4.968 -47.321 -25.839 1.00 7.83 401 VAL B N 1
ATOM 5782 C CA . VAL B 1 401 ? 5.564 -46.838 -24.606 1.00 8.10 401 VAL B CA 1
ATOM 5783 C C . VAL B 1 401 ? 4.869 -47.379 -23.374 1.00 8.22 401 VAL B C 1
ATOM 5784 O O . VAL B 1 401 ? 5.541 -47.933 -22.486 1.00 8.98 401 VAL B O 1
ATOM 5788 N N . MET B 1 402 ? 3.518 -47.234 -23.304 1.00 7.74 402 MET B N 1
ATOM 5789 C CA . MET B 1 402 ? 2.774 -47.600 -22.104 1.00 8.47 402 MET B CA 1
ATOM 5790 C C . MET B 1 402 ? 2.978 -49.114 -21.800 1.00 8.63 402 MET B C 1
ATOM 5791 O O . MET B 1 402 ? 3.054 -49.539 -20.633 1.00 8.95 402 MET B O 1
ATOM 5796 N N . SER B 1 403 ? 3.050 -49.892 -22.847 1.00 8.44 403 SER B N 1
ATOM 5797 C CA . SER B 1 403 ? 3.196 -51.330 -22.688 1.00 9.77 403 SER B CA 1
ATOM 5798 C C . SER B 1 403 ? 4.581 -51.772 -22.262 1.00 10.92 403 SER B C 1
ATOM 5799 O O . SER B 1 403 ? 4.774 -52.978 -21.981 1.00 11.93 403 SER B O 1
ATOM 5802 N N . GLY B 1 404 ? 5.558 -50.860 -22.284 1.00 10.05 404 GLY B N 1
ATOM 5803 C CA . GLY B 1 404 ? 6.910 -51.209 -21.870 1.00 11.37 404 GLY B CA 1
ATOM 5804 C C . GLY B 1 404 ? 7.749 -51.702 -22.982 1.00 12.50 404 GLY B C 1
ATOM 5805 O O . GLY B 1 404 ? 8.664 -52.484 -22.738 1.00 14.13 404 GLY B O 1
ATOM 5806 N N . ASN B 1 405 ? 7.429 -51.303 -24.228 1.00 10.60 405 ASN B N 1
ATOM 5807 C CA . ASN B 1 405 ? 8.100 -51.856 -25.363 1.00 11.19 405 ASN B CA 1
ATOM 5808 C C . ASN B 1 405 ? 8.943 -50.900 -26.190 1.00 10.21 405 ASN B C 1
ATOM 5809 O O . ASN B 1 405 ? 9.412 -51.263 -27.268 1.00 10.49 405 ASN B O 1
ATOM 5814 N N . TRP B 1 406 ? 9.090 -49.682 -25.735 1.00 9.58 406 TRP B N 1
ATOM 5815 C CA . TRP B 1 406 ? 9.904 -48.703 -26.360 1.00 10.23 406 TRP B CA 1
ATOM 5816 C C . TRP B 1 406 ? 11.361 -48.991 -25.986 1.00 10.66 406 TRP B C 1
ATOM 5817 O O . TRP B 1 406 ? 11.660 -49.492 -24.898 1.00 12.16 406 TRP B O 1
ATOM 5828 N N . TRP B 1 407 ? 12.284 -48.691 -26.896 1.00 10.36 407 TRP B N 1
ATOM 5829 C CA . TRP B 1 407 ? 13.699 -48.890 -26.582 1.00 11.10 407 TRP B CA 1
ATOM 5830 C C . TRP B 1 407 ? 14.489 -47.880 -27.402 1.00 11.38 407 TRP B C 1
ATOM 5831 O O . TRP B 1 407 ? 13.925 -47.202 -28.291 1.00 10.90 407 TRP B O 1
ATOM 5842 N N . THR B 1 408 ? 15.764 -47.673 -27.021 1.00 10.87 408 THR B N 1
ATOM 5843 C CA . THR B 1 408 ? 16.551 -46.617 -27.634 1.00 11.78 408 THR B CA 1
ATOM 5844 C C . THR B 1 408 ? 17.935 -47.138 -28.072 1.00 13.48 408 THR B C 1
ATOM 5845 O O . THR B 1 408 ? 18.277 -48.315 -27.844 1.00 15.07 408 THR B O 1
ATOM 5849 N N . TYR B 1 409 ? 18.700 -46.324 -28.760 1.00 14.70 409 TYR B N 1
ATOM 5850 C CA . TYR B 1 409 ? 19.993 -46.769 -29.315 1.00 14.71 409 TYR B CA 1
ATOM 5851 C C . TYR B 1 409 ? 21.016 -47.085 -28.178 1.00 18.93 409 TYR B C 1
ATOM 5852 O O . TYR B 1 409 ? 21.009 -46.250 -27.208 1.00 18.93 409 TYR B O 1
#

Foldseek 3Di:
DWQCAPFNLAFWDPFFDFADPDDLVVLSVLLLVLVVVLCVVFWAAQPPQAIAGQFDPQQKFFLLLLLLQLQVLLLNHNPDVCSVSSNRRSVVLQQVAAAPQFRLAGQTIDGNNSHRPPHRFHFLQSLLSNLFSLVSCCNTPNQPDPHNSLVSSLVSLVVQVVQQADLVQLEGFRTSVQCDPLGSQKHFLLSPLLQSLVQNCVSHVDCSSVVNSVSSLVQLVQACVPPQVQALFFFRMWGDDDPHIAFDAAPSPDGHRRRWCALRRLNNLQRVLVCCGHPVPCSCVSSLVSNLVVVCVLQVLALQSFFRTAGSHGHDDGDGHALSRLLSNLSSLRNHPVSNSSNNNSLVCLSPDDDDGSNNSSSSSSSSCRSSSRDDGD/DQQQAPFNLAFWDPFFDFADPDDLVVLSVLLVVLVVVLCVVFWAAQPPQAIAGQFDPQQKFFLLLLLLQLQVLLLNHNVDPCSVSSNRRSVVLQQVAAAPQFRLAGQTIGGNNSHRDPHRFHFLNSLLSNLQSLVSCCNRPNQPDPHRSLVSSLRSLVVQVVQQADLVQLEGFRTSPQCDPLGSQKHFLLSLLLQSLVQSCVSHVDCSSVSNSVSSLVLLVLACVPPQVQALFFAGMWGADPNGIAFDAAPSPDGHRSRWCALRRLNNLVRVLVCCGHPVPCSCVVSLVSNLVVVCVVQVLALQSFFRTAGSHGHDDGDGHALSRLLSSLSSLRNHPVSNSSNNNSLCPLSVDDDDGSRRSSSSSSSSCRSSSRDDGD

InterPro domains:
  IPR002037 Glycoside hydrolase, family 8 [PF01270] (38-401)
  IPR002037 Glycoside hydrolase, family 8 [PR00735] (92-105)
  IPR002037 Glycoside hydrolase, family 8 [PR00735] (154-172)
  IPR002037 Glycoside hydrolase, family 8 [PR00735] (219-236)
  IPR002037 Glycoside hydrolase, family 8 [PR00735] (262-273)
  IPR002037 Glycoside hydrolase, family 8 [PR00735] (292-301)
  IPR002037 Glycoside hydrolase, family 8 [PR00735] (389-403)
  IPR008928 Six-hairpin glycosidase superfamily [SSF48208] (33-409)
  IPR012341 Six-hairpin glycosidase-like superfamily [G3DSA:1.50.10.10] (53-403)
  IPR019834 Glycoside hydrolase, family 8, conserved site [PS00812] (154-172)

Organism: NCBI:txid1392929

B-factor: mean 15.08, std 5.66, range [7.08, 52.33]